Protein 1B12 (pdb70)

B-factor: mean 31.55, std 12.07, range [10.93, 86.0]

Solvent-accessible surface area: 44413 Å² total; per-residue (Å²): 193,63,77,91,34,61,58,25,132,10,103,69,5,22,5,4,9,2,0,15,81,24,2,61,0,1,0,29,62,18,40,35,9,59,114,23,106,121,150,97,139,85,74,121,78,78,26,108,8,156,46,3,26,13,0,0,0,74,33,38,120,52,77,185,84,64,56,23,6,9,0,0,0,37,53,12,2,54,0,42,2,62,22,111,48,21,54,5,70,1,26,42,64,2,37,32,49,66,102,29,168,72,64,30,88,30,86,42,44,125,73,105,76,0,57,21,4,15,10,40,47,107,171,165,50,33,108,29,89,66,20,48,89,126,9,80,125,137,91,133,78,154,52,24,36,47,1,16,42,40,110,0,30,2,21,139,50,63,5,49,0,0,14,11,73,122,40,108,20,122,36,66,112,13,70,54,9,16,30,19,116,69,11,11,1,3,0,16,109,25,50,8,0,0,0,0,0,0,1,32,41,10,59,0,0,1,72,24,3,23,0,47,85,87,23,20,12,0,84,10,32,0,6,58,38,0,106,135,83,106,52,43,76,54,14,4,24,39,144,175,81,131,22,98,122,65,15,111,68,5,24,4,3,3,18,0,3,76,3,0,34,3,29,4,54,128,66,73,118,7,135,49,1,21,4,0,12,0,62,35,36,98,59,82,178,93,81,56,30,5,0,0,0,0,34,53,18,2,70,0,38,2,20,22,78,20,19,20,4,41,1,45,35,61,52,99,170,105,75,29,90,30,86,44,45,45,72,78,79,0,43,13,6,1,30,111,44,195,199,101,76,43,27,47,91,110,14,65,106,134,86,125,65,160,96,47,36,53,0,17,12,35,111,0,32,2,24,137,32,55,9,82,0,0,16,5,76,144,37,106,17,128,49,66,130,15,69,87,26,115,84,51,140,63,10,18,1,47,1,31,118,38,50,7,0,0,0,0,0,0,1,31,39,12,56,0,0,0,74,34,4,21,0,45,60,98,22,23,34,0,66,6,37,14,5,82,55,0,111,122,135,46,103,114,49,74,31,64,27,129,86,109,69,129,50,80,168,66,20,104,66,5,23,6,3,5,16,1,9,53,0,0,22,5,21,1,56,86,32,96,149,29,144,11,155,47,5,23,4,0,9,0,99,34,42,115,54,73,192,84,93,56,28,5,2,0,6,0,31,55,12,1,56,0,37,1,15,24,48,18,22,55,6,47,1,27,47,57,8,43,46,70,79,101,10,103,104,54,38,94,22,80,41,47,78,55,89,66,0,57,16,2,0,35,120,113,147,93,51,22,47,103,83,30,60,104,131,98,116,65,165,128,34,30,41,0,17,20,38,107,3,37,12,44,135,24,50,13,94,0,0,16,4,80,143,37,106,18,127,47,67,132,14,69,64,9,16,5,19,124,69,10,18,1,4,0,14,105,22,49,12,0,0,0,0,0,0,1,28,39,12,55,0,0,0,69,26,3,21,0,46,108,92,24,28,30,0,94,3,26,15,3,89,30,0,90,17,116,75,41,70,149,230,49,99,23,52,24,84,115,48,74,31,68,28,126,205,66,84,80,38,48,90,33,84,10,93,66,7,23,4,5,3,2,0,14,83,10,0,48,0,14,0,24,55,16,43,39,9,41,175,19,108,142,179,150,158,104,109,136,86,99,31,118,0,143,40,5,25,10,0,0,0,77,32,32,111,41,75,156,70,60,59,25,6,4,0,0,0,32,52,45,2,89,0,42,2,62,25,112,47,21,55,6,72,0,90,96,107,35,86,28,84,37,44,136,80,91,86,2,64,18,0,5,17,90,121,141,64,20,51,87,124,11,77,117,135,103,104,70,159,104,25,38,43,1,17,25,38,111,0,30,3,22,136,46,49,2,64,0,0,14,6,77,121,34,104,20,129,47,66,134,14,69,97,23,118,85,47,152,65,12,22,1,74,3,35,122,25,40,2,0,0,0,0,0,0,1,31,40,11,59,0,0,1,73,25,4,19,0,46,86,100,24,23,20,0,72,9,31,0,5,82,25,0,97,128,82,110,45,37,69,48,4,4,36,23,138

Structure (mmCIF, N/CA/C/O backbone):
data_1B12
#
_entry.id   1B12
#
_cell.length_a   110.700
_cell.length_b   113.200
_cell.length_c   99.200
_cell.angle_alpha   90.00
_cell.angle_beta   90.00
_cell.angle_gamma   90.00
#
_symmetry.space_group_name_H-M   'P 21 21 2'
#
loop_
_entity.id
_entity.type
_entity.pdbx_description
1 polymer 'SIGNAL PEPTIDASE I'
2 non-polymer 'prop-2-en-1-yl (2S)-2-[(2S,3R)-3-(acetyloxy)-1-oxobutan-2-yl]-2,3-dihydro-1,3-thiazole-4-carboxylate'
3 non-polymer 'PHOSPHATE ION'
4 water water
#
loop_
_atom_site.group_PDB
_atom_site.id
_atom_site.type_symbol
_atom_site.label_atom_id
_atom_site.label_alt_id
_atom_site.label_comp_id
_atom_site.label_asym_id
_atom_site.label_entity_id
_atom_site.label_seq_id
_atom_site.pdbx_PDB_ins_code
_atom_site.Cartn_x
_atom_site.Cartn_y
_atom_site.Cartn_z
_atom_site.occupancy
_atom_site.B_iso_or_equiv
_atom_site.auth_seq_id
_atom_site.auth_comp_id
_atom_site.auth_asym_id
_atom_site.auth_atom_id
_atom_site.pdbx_PDB_model_num
ATOM 1 N N . ARG A 1 2 ? 67.894 25.196 42.449 1.00 44.80 77 ARG A N 1
ATOM 2 C CA . ARG A 1 2 ? 67.544 24.811 41.041 1.00 44.20 77 ARG A CA 1
ATOM 3 C C . ARG A 1 2 ? 68.779 24.578 40.181 1.00 43.93 77 ARG A C 1
ATOM 4 O O . ARG A 1 2 ? 69.614 25.466 40.005 1.00 44.91 77 ARG A O 1
ATOM 12 N N . SER A 1 3 ? 68.883 23.367 39.648 1.00 43.03 78 SER A N 1
ATOM 13 C CA . SER A 1 3 ? 70.007 22.997 38.805 1.00 41.80 78 SER A CA 1
ATOM 14 C C . SER A 1 3 ? 69.537 22.753 37.375 1.00 39.62 78 SER A C 1
ATOM 15 O O . SER A 1 3 ? 68.880 21.748 37.082 1.00 39.15 78 SER A O 1
ATOM 18 N N . PHE A 1 4 ? 69.876 23.680 36.488 1.00 37.33 79 PHE A N 1
ATOM 19 C CA . PHE A 1 4 ? 69.492 23.575 35.086 1.00 34.78 79 PHE A CA 1
ATOM 20 C C . PHE A 1 4 ? 70.504 22.793 34.270 1.00 31.73 79 PHE A C 1
ATOM 21 O O . PHE A 1 4 ? 71.681 22.746 34.606 1.00 30.87 79 PHE A O 1
ATOM 29 N N . ILE A 1 5 ? 70.034 22.171 33.194 1.00 29.09 80 ILE A N 1
ATOM 30 C CA . ILE A 1 5 ? 70.896 21.399 32.320 1.00 26.87 80 ILE A CA 1
ATOM 31 C C . ILE A 1 5 ? 70.979 22.110 30.959 1.00 26.72 80 ILE A C 1
ATOM 32 O O . ILE A 1 5 ? 69.954 22.492 30.384 1.00 25.24 80 ILE A O 1
ATOM 37 N N . TYR A 1 6 ? 72.204 22.282 30.467 1.00 26.61 81 TYR A N 1
ATOM 38 C CA . TYR A 1 6 ? 72.441 22.951 29.197 1.00 26.27 81 TYR A CA 1
ATOM 39 C C . TYR A 1 6 ? 72.974 21.999 28.158 1.00 25.51 81 TYR A C 1
ATOM 40 O O . TYR A 1 6 ? 73.777 21.095 28.438 1.00 26.64 81 TYR A O 1
ATOM 49 N N . GLU A 1 7 ? 72.517 22.213 26.938 1.00 23.23 82 GLU A N 1
ATOM 50 C CA . GLU A 1 7 ? 72.900 21.375 25.836 1.00 21.72 82 GLU A CA 1
ATOM 51 C C . GLU A 1 7 ? 73.178 22.231 24.616 1.00 20.97 82 GLU A C 1
ATOM 52 O O . GLU A 1 7 ? 72.384 23.095 24.277 1.00 21.80 82 GLU A O 1
ATOM 58 N N . PRO A 1 8 ? 74.338 22.048 23.990 1.00 21.28 83 PRO A N 1
ATOM 59 C CA . PRO A 1 8 ? 74.621 22.848 22.794 1.00 21.70 83 PRO A CA 1
ATOM 60 C C . PRO A 1 8 ? 73.973 22.171 21.580 1.00 21.70 83 PRO A C 1
ATOM 61 O O . PRO A 1 8 ? 73.689 20.956 21.584 1.00 19.74 83 PRO A O 1
ATOM 65 N N . PHE A 1 9 ? 73.713 22.959 20.545 1.00 21.25 84 PHE A N 1
ATOM 66 C CA . PHE A 1 9 ? 73.108 22.418 19.338 1.00 21.25 84 PHE A CA 1
ATOM 67 C C . PHE A 1 9 ? 73.674 23.086 18.107 1.00 21.56 84 PHE A C 1
ATOM 68 O O . PHE A 1 9 ? 73.807 24.316 18.071 1.00 19.61 84 PHE A O 1
ATOM 76 N N . GLN A 1 10 ? 73.990 22.281 17.096 1.00 21.47 85 GLN A N 1
ATOM 77 C CA . GLN A 1 10 ? 74.465 22.822 15.827 1.00 22.31 85 GLN A CA 1
ATOM 78 C C . GLN A 1 10 ? 73.211 23.221 15.050 1.00 22.10 85 GLN A C 1
ATOM 79 O O . GLN A 1 10 ? 72.142 22.639 15.248 1.00 21.01 85 GLN A O 1
ATOM 85 N N . ILE A 1 11 ? 73.336 24.220 14.178 1.00 21.01 86 ILE A N 1
ATOM 86 C CA . ILE A 1 11 ? 72.225 24.677 13.354 1.00 21.99 86 ILE A CA 1
ATOM 87 C C . ILE A 1 11 ? 72.593 24.324 11.898 1.00 23.08 86 ILE A C 1
ATOM 88 O O . ILE A 1 11 ? 73.303 25.079 11.237 1.00 22.94 86 ILE A O 1
ATOM 93 N N . PRO A 1 12 ? 72.105 23.187 11.382 1.00 25.53 87 PRO A N 1
ATOM 94 C CA . PRO A 1 12 ? 72.464 22.852 9.998 1.00 25.56 87 PRO A CA 1
ATOM 95 C C . PRO A 1 12 ? 71.520 23.365 8.906 1.00 25.92 87 PRO A C 1
ATOM 96 O O . PRO A 1 12 ? 71.870 23.320 7.728 1.00 25.87 87 PRO A O 1
ATOM 100 N N . SER A 1 13 ? 70.344 23.868 9.282 1.00 25.12 88 SER A N 1
ATOM 101 C CA . SER A 1 13 ? 69.398 24.331 8.279 1.00 24.33 88 SER A CA 1
ATOM 102 C C . SER A 1 13 ? 69.023 25.784 8.459 1.00 22.18 88 SER A C 1
ATOM 103 O O . SER A 1 13 ? 69.121 26.322 9.563 1.00 20.23 88 SER A O 1
ATOM 106 N N . GLY A 1 14 ? 68.565 26.418 7.384 1.00 19.11 89 GLY A N 1
ATOM 107 C CA . GLY A 1 14 ? 68.247 27.831 7.485 1.00 19.06 89 GLY A CA 1
ATOM 108 C C . GLY A 1 14 ? 66.834 28.243 7.836 1.00 18.34 89 GLY A C 1
ATOM 109 O O . GLY A 1 14 ? 66.492 29.406 7.657 1.00 18.83 89 GLY A O 1
ATOM 110 N N . SER A 1 15 ? 66.024 27.344 8.380 1.00 17.79 90 SER A N 1
ATOM 111 C CA . SER A 1 15 ? 64.631 27.714 8.657 1.00 20.32 90 SER A CA 1
ATOM 112 C C . SER A 1 15 ? 64.383 28.749 9.763 1.00 18.48 90 SER A C 1
ATOM 113 O O . SER A 1 15 ? 63.278 29.241 9.904 1.00 17.89 90 SER A O 1
ATOM 116 N N . MET A 1 16 ? 65.407 29.074 10.537 1.00 18.23 91 MET A N 1
ATOM 117 C CA . MET A 1 16 ? 65.268 30.091 11.559 1.00 18.32 91 MET A CA 1
ATOM 118 C C . MET A 1 16 ? 66.019 31.379 11.196 1.00 17.53 91 MET A C 1
ATOM 119 O O . MET A 1 16 ? 66.305 32.198 12.056 1.00 17.45 91 MET A O 1
ATOM 124 N N . MET A 1 17 ? 66.369 31.544 9.921 1.00 17.33 92 MET A N 1
ATOM 125 C CA . MET A 1 17 ? 67.059 32.758 9.500 1.00 18.14 92 MET A CA 1
ATOM 126 C C . MET A 1 17 ? 66.091 33.936 9.622 1.00 17.81 92 MET A C 1
ATOM 127 O O . MET A 1 17 ? 64.891 33.759 9.500 1.00 17.95 92 MET A O 1
ATOM 132 N N . PRO A 1 18 ? 66.605 35.157 9.867 1.00 18.05 93 PRO A N 1
ATOM 133 C CA . PRO A 1 18 ? 68.022 35.521 10.024 1.00 17.38 93 PRO A CA 1
ATOM 134 C C . PRO A 1 18 ? 68.496 35.358 11.477 1.00 17.49 93 PRO A C 1
ATOM 135 O O . PRO A 1 18 ? 69.661 35.588 11.798 1.00 17.82 93 PRO A O 1
ATOM 139 N N . THR A 1 19 ? 67.568 34.971 12.340 1.00 18.04 94 THR A N 1
ATOM 140 C CA . THR A 1 19 ? 67.846 34.822 13.771 1.00 17.09 94 THR A CA 1
ATOM 141 C C . THR A 1 19 ? 68.976 33.835 14.057 1.00 17.34 94 THR A C 1
ATOM 142 O O . THR A 1 19 ? 69.879 34.135 14.833 1.00 18.20 94 THR A O 1
ATOM 146 N N . LEU A 1 20 ? 68.903 32.660 13.434 1.00 18.44 95 LEU A N 1
ATOM 147 C CA . LEU A 1 20 ? 69.921 31.632 13.582 1.00 18.15 95 LEU A CA 1
ATOM 148 C C . LEU A 1 20 ? 70.326 31.294 12.162 1.00 18.33 95 LEU A C 1
ATOM 149 O O . LEU A 1 20 ? 69.471 31.089 11.297 1.00 18.02 95 LEU A O 1
ATOM 154 N N . LEU A 1 21 ? 71.629 31.262 11.922 1.00 19.13 96 LEU A N 1
ATOM 155 C CA . LEU A 1 21 ? 72.134 30.950 10.596 1.00 19.66 96 LEU A CA 1
ATOM 156 C C . LEU A 1 21 ? 72.758 29.582 10.602 1.00 19.76 96 LEU A C 1
ATOM 157 O O . LEU A 1 21 ? 73.183 29.077 11.643 1.00 19.14 96 LEU A O 1
ATOM 162 N N . ILE A 1 22 ? 72.806 28.985 9.424 1.00 19.02 97 ILE A N 1
ATOM 163 C CA . ILE A 1 22 ? 73.444 27.700 9.255 1.00 20.59 97 ILE A CA 1
ATOM 164 C C . ILE A 1 22 ? 74.881 27.933 9.733 1.00 19.23 97 ILE A C 1
ATOM 165 O O . ILE A 1 22 ? 75.526 28.904 9.322 1.00 20.98 97 ILE A O 1
ATOM 170 N N . GLY A 1 23 ? 75.385 27.062 10.598 1.00 19.68 98 GLY A N 1
ATOM 171 C CA . GLY A 1 23 ? 76.740 27.252 11.104 1.00 19.48 98 GLY A CA 1
ATOM 172 C C . GLY A 1 23 ? 76.753 27.825 12.528 1.00 18.90 98 GLY A C 1
ATOM 173 O O . GLY A 1 23 ? 77.777 27.793 13.208 1.00 18.95 98 GLY A O 1
ATOM 174 N N . ASP A 1 24 ? 75.634 28.388 12.983 1.00 19.94 99 ASP A N 1
ATOM 175 C CA . ASP A 1 24 ? 75.597 28.878 14.362 1.00 19.00 99 ASP A CA 1
ATOM 176 C C . ASP A 1 24 ? 75.613 27.639 15.265 1.00 19.78 99 ASP A C 1
ATOM 177 O O . ASP A 1 24 ? 75.133 26.548 14.890 1.00 19.87 99 ASP A O 1
ATOM 182 N N . PHE A 1 25 ? 76.149 27.819 16.460 1.00 20.32 100 PHE A N 1
ATOM 183 C CA . PHE A 1 25 ? 76.219 26.757 17.451 1.00 19.84 100 PHE A CA 1
ATOM 184 C C . PHE A 1 25 ? 75.587 27.418 18.681 1.00 19.41 100 PHE A C 1
ATOM 185 O O . PHE A 1 25 ? 76.152 28.357 19.243 1.00 20.27 100 PHE A O 1
ATOM 193 N N . ILE A 1 26 ? 74.408 26.954 19.079 1.00 18.29 101 ILE A N 1
ATOM 194 C CA . ILE A 1 26 ? 73.723 27.562 20.204 1.00 16.70 101 ILE A CA 1
ATOM 195 C C . ILE A 1 26 ? 73.760 26.757 21.491 1.00 16.55 101 ILE A C 1
ATOM 196 O O . ILE A 1 26 ? 74.107 25.564 21.502 1.00 17.02 101 ILE A O 1
ATOM 201 N N . LEU A 1 27 ? 73.369 27.433 22.567 1.00 17.70 102 LEU A N 1
ATOM 202 C CA . LEU A 1 27 ? 73.273 26.818 23.877 1.00 18.00 102 LEU A CA 1
ATOM 203 C C . LEU A 1 27 ? 71.784 26.779 24.168 1.00 17.93 102 LEU A C 1
ATOM 204 O O . LEU A 1 27 ? 71.048 27.725 23.887 1.00 18.07 102 LEU A O 1
ATOM 209 N N . VAL A 1 28 ? 71.330 25.653 24.701 1.00 18.96 103 VAL A N 1
ATOM 210 C CA . VAL A 1 28 ? 69.928 25.460 25.003 1.00 18.23 103 VAL A CA 1
ATOM 211 C C . VAL A 1 28 ? 69.765 25.074 26.471 1.00 18.65 103 VAL A C 1
ATOM 212 O O . VAL A 1 28 ? 70.523 24.254 26.974 1.00 20.21 103 VAL A O 1
ATOM 216 N N . GLU A 1 29 ? 68.807 25.702 27.147 1.00 19.86 104 GLU A N 1
ATOM 217 C CA . GLU A 1 29 ? 68.506 25.399 28.538 1.00 20.61 104 GLU A CA 1
ATOM 218 C C . GLU A 1 29 ? 67.342 24.406 28.546 1.00 19.19 104 GLU A C 1
ATOM 219 O O . GLU A 1 29 ? 66.242 24.768 28.177 1.00 18.74 104 GLU A O 1
ATOM 225 N N . LYS A 1 30 ? 67.590 23.161 28.957 1.00 21.71 105 LYS A N 1
ATOM 226 C CA . LYS A 1 30 ? 66.519 22.155 28.999 1.00 22.82 105 LYS A CA 1
ATOM 227 C C . LYS A 1 30 ? 65.390 22.607 29.925 1.00 22.83 105 LYS A C 1
ATOM 228 O O . LYS A 1 30 ? 65.627 23.273 30.933 1.00 24.37 105 LYS A O 1
ATOM 234 N N . PHE A 1 31 ? 64.155 22.278 29.570 1.00 23.84 106 PHE A N 1
ATOM 235 C CA . PHE A 1 31 ? 63.004 22.672 30.393 1.00 25.20 106 PHE A CA 1
ATOM 236 C C . PHE A 1 31 ? 62.957 21.929 31.727 1.00 26.84 106 PHE A C 1
ATOM 237 O O . PHE A 1 31 ? 62.544 22.497 32.743 1.00 26.63 106 PHE A O 1
ATOM 245 N N . ALA A 1 32 ? 63.389 20.673 31.719 1.00 27.52 107 ALA A N 1
ATOM 246 C CA . ALA A 1 32 ? 63.402 19.860 32.936 1.00 30.92 107 ALA A CA 1
ATOM 247 C C . ALA A 1 32 ? 64.610 20.241 33.771 1.00 32.03 107 ALA A C 1
ATOM 248 O O . ALA A 1 32 ? 65.734 20.268 33.273 1.00 31.03 107 ALA A O 1
ATOM 250 N N . TYR A 1 33 ? 64.387 20.534 35.041 1.00 34.67 108 TYR A N 1
ATOM 251 C CA . TYR A 1 33 ? 65.495 20.896 35.912 1.00 38.79 108 TYR A CA 1
ATOM 252 C C . TYR A 1 33 ? 65.309 20.266 37.283 1.00 41.82 108 TYR A C 1
ATOM 253 O O . TYR A 1 33 ? 64.233 19.764 37.597 1.00 40.89 108 TYR A O 1
ATOM 262 N N . GLY A 1 34 ? 66.369 20.293 38.086 1.00 45.05 109 GLY A N 1
ATOM 263 C CA . GLY A 1 34 ? 66.313 19.719 39.417 1.00 49.86 109 GLY A CA 1
ATOM 264 C C . GLY A 1 34 ? 66.285 20.770 40.515 1.00 52.89 109 GLY A C 1
ATOM 265 O O . GLY A 1 34 ? 66.836 21.865 40.369 1.00 53.02 109 GLY A O 1
ATOM 266 N N . ILE A 1 35 ? 65.630 20.426 41.620 1.00 56.26 110 ILE A N 1
ATOM 267 C CA . ILE A 1 35 ? 65.512 21.305 42.779 1.00 59.28 110 ILE A CA 1
ATOM 268 C C . ILE A 1 35 ? 65.770 20.446 44.025 1.00 59.77 110 ILE A C 1
ATOM 269 O O . ILE A 1 35 ? 65.332 19.301 44.087 1.00 60.15 110 ILE A O 1
ATOM 274 N N . LYS A 1 36 ? 66.498 20.991 44.995 1.00 60.74 111 LYS A N 1
ATOM 275 C CA . LYS A 1 36 ? 66.793 20.257 46.222 1.00 60.93 111 LYS A CA 1
ATOM 276 C C . LYS A 1 36 ? 65.631 20.392 47.219 1.00 63.34 111 LYS A C 1
ATOM 277 O O . LYS A 1 36 ? 65.288 21.502 47.631 1.00 62.92 111 LYS A O 1
ATOM 283 N N . ASP A 1 37 ? 65.035 19.245 47.573 1.00 66.19 112 ASP A N 1
ATOM 284 C CA . ASP A 1 37 ? 63.874 19.112 48.487 1.00 68.65 112 ASP A CA 1
ATOM 285 C C . ASP A 1 37 ? 64.237 19.762 49.828 1.00 71.88 112 ASP A C 1
ATOM 286 O O . ASP A 1 37 ? 65.416 20.037 50.098 1.00 71.88 112 ASP A O 1
ATOM 291 N N . PRO A 1 38 ? 63.281 20.019 50.740 1.00 74.34 113 PRO A N 1
ATOM 292 C CA . PRO A 1 38 ? 63.616 20.651 52.028 1.00 75.75 113 PRO A CA 1
ATOM 293 C C . PRO A 1 38 ? 64.955 20.113 52.439 1.00 74.61 113 PRO A C 1
ATOM 294 O O . PRO A 1 38 ? 65.106 18.824 52.464 1.00 75.55 113 PRO A O 1
ATOM 298 N N . ILE A 1 39 ? 65.697 21.186 52.756 1.00 73.73 114 ILE A N 1
ATOM 299 C CA . ILE A 1 39 ? 67.105 21.243 52.505 1.00 69.87 114 ILE A CA 1
ATOM 300 C C . ILE A 1 39 ? 67.973 20.574 53.187 1.00 69.80 114 ILE A C 1
ATOM 301 O O . ILE A 1 39 ? 68.376 21.001 54.369 1.00 68.55 114 ILE A O 1
ATOM 306 N N . TYR A 1 40 ? 68.354 19.728 53.228 1.00 68.51 115 TYR A N 1
ATOM 307 C CA . TYR A 1 40 ? 68.433 18.604 52.176 1.00 67.12 115 TYR A CA 1
ATOM 308 C C . TYR A 1 40 ? 68.785 17.357 51.719 1.00 68.20 115 TYR A C 1
ATOM 309 O O . TYR A 1 40 ? 69.831 16.798 52.057 1.00 68.69 115 TYR A O 1
ATOM 318 N N . GLN A 1 41 ? 68.043 16.836 51.258 1.00 68.32 116 GLN A N 1
ATOM 319 C CA . GLN A 1 41 ? 68.079 15.618 50.523 1.00 67.48 116 GLN A CA 1
ATOM 320 C C . GLN A 1 41 ? 68.058 15.311 49.024 1.00 68.02 116 GLN A C 1
ATOM 321 O O . GLN A 1 41 ? 69.099 15.108 48.391 1.00 69.12 116 GLN A O 1
ATOM 327 N N . LYS A 1 42 ? 66.834 15.329 48.497 1.00 67.40 117 LYS A N 1
ATOM 328 C CA . LYS A 1 42 ? 65.823 14.405 47.710 1.00 66.14 117 LYS A CA 1
ATOM 329 C C . LYS A 1 42 ? 65.811 15.463 46.605 1.00 66.24 117 LYS A C 1
ATOM 330 O O . LYS A 1 42 ? 65.127 16.482 46.712 1.00 65.86 117 LYS A O 1
ATOM 336 N N . THR A 1 43 ? 66.564 15.213 45.540 1.00 66.61 118 THR A N 1
ATOM 337 C CA . THR A 1 43 ? 66.594 16.120 44.401 1.00 65.03 118 THR A CA 1
ATOM 338 C C . THR A 1 43 ? 65.304 15.855 43.635 1.00 63.75 118 THR A C 1
ATOM 339 O O . THR A 1 43 ? 65.067 14.735 43.191 1.00 62.55 118 THR A O 1
ATOM 343 N N . LEU A 1 44 ? 64.461 16.875 43.507 1.00 61.74 119 LEU A N 1
ATOM 344 C CA . LEU A 1 44 ? 63.193 16.738 42.794 1.00 60.18 119 LEU A CA 1
ATOM 345 C C . LEU A 1 44 ? 63.311 17.320 41.389 1.00 60.74 119 LEU A C 1
ATOM 346 O O . LEU A 1 44 ? 64.065 18.265 41.163 1.00 60.56 119 LEU A O 1
ATOM 351 N N . ILE A 1 45 ? 62.553 16.757 40.455 1.00 61.04 120 ILE A N 1
ATOM 352 C CA . ILE A 1 45 ? 62.572 17.204 39.067 1.00 61.67 120 ILE A CA 1
ATOM 353 C C . ILE A 1 45 ? 61.318 17.980 38.670 1.00 60.46 120 ILE A C 1
ATOM 354 O O . ILE A 1 45 ? 60.203 17.461 38.730 1.00 60.83 120 ILE A O 1
ATOM 359 N N . GLU A 1 46 ? 61.520 19.229 38.263 1.00 58.28 121 GLU A N 1
ATOM 360 C CA . GLU A 1 46 ? 60.435 20.097 37.824 1.00 55.74 121 GLU A CA 1
ATOM 361 C C . GLU A 1 46 ? 60.608 20.339 36.325 1.00 52.88 121 GLU A C 1
ATOM 362 O O . GLU A 1 46 ? 61.673 20.067 35.766 1.00 51.68 121 GLU A O 1
ATOM 368 N N . THR A 1 47 ? 59.568 20.849 35.675 1.00 49.20 122 THR A N 1
ATOM 369 C CA . THR A 1 47 ? 59.649 21.126 34.250 1.00 45.55 122 THR A CA 1
ATOM 370 C C . THR A 1 47 ? 59.080 22.502 33.911 1.00 42.99 122 THR A C 1
ATOM 371 O O . THR A 1 47 ? 57.926 22.794 34.216 1.00 42.63 122 THR A O 1
ATOM 375 N N . GLY A 1 48 ? 59.902 23.344 33.291 1.00 39.06 123 GLY A N 1
ATOM 376 C CA . GLY A 1 48 ? 59.454 24.668 32.903 1.00 35.63 123 GLY A CA 1
ATOM 377 C C . GLY A 1 48 ? 58.660 24.588 31.612 1.00 33.04 123 GLY A C 1
ATOM 378 O O . GLY A 1 48 ? 58.478 23.505 31.063 1.00 30.57 123 GLY A O 1
ATOM 379 N N . HIS A 1 49 ? 58.183 25.722 31.118 1.00 31.91 124 HIS A N 1
ATOM 380 C CA . HIS A 1 49 ? 57.404 25.730 29.880 1.00 32.25 124 HIS A CA 1
ATOM 381 C C . HIS A 1 49 ? 57.777 26.918 28.994 1.00 30.51 124 HIS A C 1
ATOM 382 O O . HIS A 1 49 ? 58.225 27.944 29.486 1.00 29.06 124 HIS A O 1
ATOM 389 N N . PRO A 1 50 ? 57.597 26.780 27.677 1.00 29.11 125 PRO A N 1
ATOM 390 C CA . PRO A 1 50 ? 57.906 27.852 26.728 1.00 29.16 125 PRO A CA 1
ATOM 391 C C . PRO A 1 50 ? 57.024 29.063 26.964 1.00 28.46 125 PRO A C 1
ATOM 392 O O . PRO A 1 50 ? 55.865 28.926 27.368 1.00 29.29 125 PRO A O 1
ATOM 396 N N . LYS A 1 51 ? 57.574 30.248 26.736 1.00 27.02 126 LYS A N 1
ATOM 397 C CA . LYS A 1 51 ? 56.793 31.475 26.837 1.00 25.85 126 LYS A CA 1
ATOM 398 C C . LYS A 1 51 ? 56.561 31.821 25.376 1.00 24.08 126 LYS A C 1
ATOM 399 O O . LYS A 1 51 ? 57.326 31.390 24.523 1.00 22.97 126 LYS A O 1
ATOM 405 N N . ARG A 1 52 ? 55.524 32.586 25.074 1.00 23.49 127 ARG A N 1
ATOM 406 C CA . ARG A 1 52 ? 55.267 32.932 23.685 1.00 24.32 127 ARG A CA 1
ATOM 407 C C . ARG A 1 52 ? 56.480 33.640 23.087 1.00 22.51 127 ARG A C 1
ATOM 408 O O . ARG A 1 52 ? 57.056 34.546 23.710 1.00 21.61 127 ARG A O 1
ATOM 416 N N . GLY A 1 53 ? 56.873 33.223 21.881 1.00 21.74 128 GLY A N 1
ATOM 417 C CA . GLY A 1 53 ? 58.035 33.820 21.235 1.00 19.59 128 GLY A CA 1
ATOM 418 C C . GLY A 1 53 ? 59.352 33.113 21.540 1.00 19.07 128 GLY A C 1
ATOM 419 O O . GLY A 1 53 ? 60.370 33.376 20.910 1.00 18.43 128 GLY A O 1
ATOM 420 N N . ASP A 1 54 ? 59.377 32.212 22.516 1.00 19.03 129 ASP A N 1
ATOM 421 C CA . ASP A 1 54 ? 60.641 31.537 22.787 1.00 19.02 129 ASP A CA 1
ATOM 422 C C . ASP A 1 54 ? 61.117 30.703 21.592 1.00 16.60 129 ASP A C 1
ATOM 423 O O . ASP A 1 54 ? 60.309 30.155 20.842 1.00 17.77 129 ASP A O 1
ATOM 428 N N . ILE A 1 55 ? 62.428 30.606 21.428 1.00 15.94 130 ILE A N 1
ATOM 429 C CA . ILE A 1 55 ? 62.985 29.742 20.387 1.00 16.87 130 ILE A CA 1
ATOM 430 C C . ILE A 1 55 ? 63.163 28.431 21.151 1.00 16.72 130 ILE A C 1
ATOM 431 O O . ILE A 1 55 ? 63.845 28.371 22.184 1.00 16.65 130 ILE A O 1
ATOM 436 N N . VAL A 1 56 ? 62.551 27.390 20.615 1.00 18.26 131 VAL A N 1
ATOM 437 C CA . VAL A 1 56 ? 62.505 26.092 21.286 1.00 19.16 131 VAL A CA 1
ATOM 438 C C . VAL A 1 56 ? 63.018 24.944 20.467 1.00 18.00 131 VAL A C 1
ATOM 439 O O . VAL A 1 56 ? 62.776 24.874 19.264 1.00 19.81 131 VAL A O 1
ATOM 443 N N . VAL A 1 57 ? 63.723 24.038 21.133 1.00 19.91 132 VAL A N 1
ATOM 444 C CA . VAL A 1 57 ? 64.203 22.834 20.498 1.00 19.20 132 VAL A CA 1
ATOM 445 C C . VAL A 1 57 ? 63.208 21.762 20.934 1.00 19.50 132 VAL A C 1
ATOM 446 O O . VAL A 1 57 ? 62.850 21.678 22.116 1.00 20.18 132 VAL A O 1
ATOM 450 N N . PHE A 1 58 ? 62.756 20.948 19.987 1.00 20.01 133 PHE A N 1
ATOM 451 C CA . PHE A 1 58 ? 61.807 19.893 20.315 1.00 20.15 133 PHE A CA 1
ATOM 452 C C . PHE A 1 58 ? 62.021 18.723 19.367 1.00 19.88 133 PHE A C 1
ATOM 453 O O . PHE A 1 58 ? 62.644 18.865 18.313 1.00 18.86 133 PHE A O 1
ATOM 461 N N . LYS A 1 59 ? 61.475 17.576 19.751 1.00 21.30 134 LYS A N 1
ATOM 462 C CA . LYS A 1 59 ? 61.561 16.383 18.935 1.00 23.35 134 LYS A CA 1
ATOM 463 C C . LYS A 1 59 ? 60.446 16.474 17.897 1.00 23.71 134 LYS A C 1
ATOM 464 O O . LYS A 1 59 ? 59.277 16.607 18.244 1.00 22.41 134 LYS A O 1
ATOM 470 N N . TYR A 1 60 ? 60.825 16.412 16.627 1.00 25.22 135 TYR A N 1
ATOM 471 C CA . TYR A 1 60 ? 59.884 16.473 15.513 1.00 27.51 135 TYR A CA 1
ATOM 472 C C . TYR A 1 60 ? 58.798 15.403 15.702 1.00 29.23 135 TYR A C 1
ATOM 473 O O . TYR A 1 60 ? 59.093 14.206 15.657 1.00 27.68 135 TYR A O 1
ATOM 482 N N . PRO A 1 61 ? 57.530 15.816 15.913 1.00 30.35 136 PRO A N 1
ATOM 483 C CA . PRO A 1 61 ? 56.441 14.851 16.119 1.00 32.40 136 PRO A CA 1
ATOM 484 C C . PRO A 1 61 ? 56.362 13.676 15.148 1.00 34.87 136 PRO A C 1
ATOM 485 O O . PRO A 1 61 ? 56.201 12.537 15.575 1.00 36.28 136 PRO A O 1
ATOM 489 N N . GLU A 1 62 ? 56.478 13.944 13.853 1.00 36.97 137 GLU A N 1
ATOM 490 C CA . GLU A 1 62 ? 56.385 12.878 12.860 1.00 39.91 137 GLU A CA 1
ATOM 491 C C . GLU A 1 62 ? 57.586 11.938 12.789 1.00 39.82 137 GLU A C 1
ATOM 492 O O . GLU A 1 62 ? 57.546 10.911 12.104 1.00 40.37 137 GLU A O 1
ATOM 498 N N . ASP A 1 63 ? 58.651 12.295 13.491 1.00 37.86 138 ASP A N 1
ATOM 499 C CA . ASP A 1 63 ? 59.844 11.466 13.557 1.00 36.79 138 ASP A CA 1
ATOM 500 C C . ASP A 1 63 ? 60.686 12.009 14.696 1.00 35.67 138 ASP A C 1
ATOM 501 O O . ASP A 1 63 ? 61.644 12.737 14.480 1.00 34.06 138 ASP A O 1
ATOM 506 N N . PRO A 1 64 ? 60.324 11.640 15.930 1.00 35.37 139 PRO A N 1
ATOM 507 C CA . PRO A 1 64 ? 60.945 12.017 17.201 1.00 35.67 139 PRO A CA 1
ATOM 508 C C . PRO A 1 64 ? 62.460 11.811 17.253 1.00 35.42 139 PRO A C 1
ATOM 509 O O . PRO A 1 64 ? 63.104 12.230 18.210 1.00 35.07 139 PRO A O 1
ATOM 513 N N . LYS A 1 65 ? 63.026 11.163 16.239 1.00 35.07 140 LYS A N 1
ATOM 514 C CA . LYS A 1 65 ? 64.462 10.942 16.226 1.00 35.57 140 LYS A CA 1
ATOM 515 C C . LYS A 1 65 ? 65.241 12.191 15.814 1.00 34.16 140 LYS A C 1
ATOM 516 O O . LYS A 1 65 ? 66.444 12.264 16.040 1.00 32.72 140 LYS A O 1
ATOM 522 N N . LEU A 1 66 ? 64.541 13.169 15.232 1.00 32.04 141 LEU A N 1
ATOM 523 C CA . LEU A 1 66 ? 65.137 14.437 14.780 1.00 31.09 141 LEU A CA 1
ATOM 524 C C . LEU A 1 66 ? 64.721 15.575 15.684 1.00 29.54 141 LEU A C 1
ATOM 525 O O . LEU A 1 66 ? 63.570 15.648 16.114 1.00 27.18 141 LEU A O 1
ATOM 530 N N . ASP A 1 67 ? 65.657 16.471 15.951 1.00 28.36 142 ASP A N 1
ATOM 531 C CA . ASP A 1 67 ? 65.373 17.624 16.783 1.00 27.39 142 ASP A CA 1
ATOM 532 C C . ASP A 1 67 ? 65.225 18.833 15.881 1.00 26.55 142 ASP A C 1
ATOM 533 O O . ASP A 1 67 ? 66.074 19.093 15.031 1.00 27.46 142 ASP A O 1
ATOM 538 N N . TYR A 1 68 ? 64.114 19.539 16.037 1.00 23.91 143 TYR A N 1
ATOM 539 C CA . TYR A 1 68 ? 63.853 20.730 15.260 1.00 23.81 143 TYR A CA 1
ATOM 540 C C . TYR A 1 68 ? 63.998 21.921 16.185 1.00 21.99 143 TYR A C 1
ATOM 541 O O . TYR A 1 68 ? 63.916 21.779 17.397 1.00 19.55 143 TYR A O 1
ATOM 550 N N . ILE A 1 69 ? 64.202 23.092 15.595 1.00 22.02 144 ILE A N 1
ATOM 551 C CA . ILE A 1 69 ? 64.311 24.320 16.370 1.00 22.47 144 ILE A CA 1
ATOM 552 C C . ILE A 1 69 ? 63.423 25.364 15.702 1.00 20.87 144 ILE A C 1
ATOM 553 O O . ILE A 1 69 ? 63.637 25.702 14.533 1.00 20.61 144 ILE A O 1
ATOM 558 N N . LYS A 1 70 ? 62.415 25.850 16.433 1.00 18.14 145 LYS A N 1
ATOM 559 C CA . LYS A 1 70 ? 61.492 26.847 15.894 1.00 18.47 145 LYS A CA 1
ATOM 560 C C . LYS A 1 70 ? 61.067 27.796 16.999 1.00 17.77 145 LYS A C 1
ATOM 561 O O . LYS A 1 70 ? 61.493 27.670 18.145 1.00 18.92 145 LYS A O 1
ATOM 567 N N . ARG A 1 71 ? 60.230 28.759 16.639 1.00 17.61 146 ARG A N 1
ATOM 568 C CA . ARG A 1 71 ? 59.739 29.716 17.607 1.00 16.26 146 ARG A CA 1
ATOM 569 C C . ARG A 1 71 ? 58.328 29.282 18.027 1.00 15.22 146 ARG A C 1
ATOM 570 O O . ARG A 1 71 ? 57.507 28.903 17.187 1.00 17.84 146 ARG A O 1
ATOM 578 N N . ALA A 1 72 ? 58.074 29.306 19.324 1.00 18.44 147 ALA A N 1
ATOM 579 C CA . ALA A 1 72 ? 56.765 28.917 19.857 1.00 17.22 147 ALA A CA 1
ATOM 580 C C . ALA A 1 72 ? 55.860 30.139 19.750 1.00 18.26 147 ALA A C 1
ATOM 581 O O . ALA A 1 72 ? 55.810 30.965 20.661 1.00 21.32 147 ALA A O 1
ATOM 583 N N . VAL A 1 73 ? 55.169 30.267 18.630 1.00 17.83 148 VAL A N 1
ATOM 584 C CA . VAL A 1 73 ? 54.293 31.412 18.415 1.00 19.78 148 VAL A CA 1
ATOM 585 C C . VAL A 1 73 ? 52.895 31.190 18.972 1.00 19.78 148 VAL A C 1
ATOM 586 O O . VAL A 1 73 ? 52.188 32.150 19.265 1.00 21.31 148 VAL A O 1
ATOM 590 N N . GLY A 1 74 ? 52.503 29.929 19.134 1.00 20.73 149 GLY A N 1
ATOM 591 C CA . GLY A 1 74 ? 51.187 29.634 19.677 1.00 20.42 149 GLY A CA 1
ATOM 592 C C . GLY A 1 74 ? 51.290 28.798 20.946 1.00 20.58 149 GLY A C 1
ATOM 593 O O . GLY A 1 74 ? 51.971 27.772 20.966 1.00 22.74 149 GLY A O 1
ATOM 594 N N . LEU A 1 75 ? 50.619 29.250 22.000 1.00 20.24 150 LEU A N 1
ATOM 595 C CA . LEU A 1 75 ? 50.600 28.570 23.297 1.00 20.87 150 LEU A CA 1
ATOM 596 C C . LEU A 1 75 ? 49.243 27.884 23.473 1.00 19.57 150 LEU A C 1
ATOM 597 O O . LEU A 1 75 ? 48.290 28.220 22.788 1.00 19.43 150 LEU A O 1
ATOM 602 N N . PRO A 1 76 ? 49.163 26.901 24.385 1.00 20.90 151 PRO A N 1
ATOM 603 C CA . PRO A 1 76 ? 47.929 26.158 24.677 1.00 21.53 151 PRO A CA 1
ATOM 604 C C . PRO A 1 76 ? 46.749 27.122 24.772 1.00 21.37 151 PRO A C 1
ATOM 605 O O . PRO A 1 76 ? 46.788 28.107 25.524 1.00 22.14 151 PRO A O 1
ATOM 609 N N . GLY A 1 77 ? 45.701 26.856 24.007 1.00 22.07 152 GLY A N 1
ATOM 610 C CA . GLY A 1 77 ? 44.542 27.736 24.070 1.00 22.25 152 GLY A CA 1
ATOM 611 C C . GLY A 1 77 ? 44.471 28.830 23.015 1.00 22.36 152 GLY A C 1
ATOM 612 O O . GLY A 1 77 ? 43.391 29.373 22.771 1.00 22.94 152 GLY A O 1
ATOM 613 N N . ASP A 1 78 ? 45.600 29.162 22.387 1.00 23.26 153 ASP A N 1
ATOM 614 C CA . ASP A 1 78 ? 45.595 30.210 21.359 1.00 23.19 153 ASP A CA 1
ATOM 615 C C . ASP A 1 78 ? 44.872 29.831 20.093 1.00 23.13 153 ASP A C 1
ATOM 616 O O . ASP A 1 78 ? 44.948 28.692 19.624 1.00 23.95 153 ASP A O 1
ATOM 621 N N . LYS A 1 79 ? 44.190 30.807 19.515 1.00 22.89 154 LYS A N 1
ATOM 622 C CA . LYS A 1 79 ? 43.582 30.600 18.225 1.00 22.74 154 LYS A CA 1
ATOM 623 C C . LYS A 1 79 ? 44.633 31.303 17.352 1.00 23.17 154 LYS A C 1
ATOM 624 O O . LYS A 1 79 ? 44.899 32.510 17.506 1.00 22.44 154 LYS A O 1
ATOM 630 N N . VAL A 1 80 ? 45.266 30.532 16.479 1.00 23.15 155 VAL A N 1
ATOM 631 C CA . VAL A 1 80 ? 46.316 31.059 15.615 1.00 22.52 155 VAL A CA 1
ATOM 632 C C . VAL A 1 80 ? 45.828 31.091 14.186 1.00 21.90 155 VAL A C 1
ATOM 633 O O . VAL A 1 80 ? 45.342 30.089 13.683 1.00 21.06 155 VAL A O 1
ATOM 637 N N . THR A 1 81 ? 45.964 32.239 13.531 1.00 21.98 156 THR A N 1
ATOM 638 C CA . THR A 1 81 ? 45.557 32.343 12.145 1.00 23.59 156 THR A CA 1
ATOM 639 C C . THR A 1 81 ? 46.729 32.891 11.342 1.00 23.01 156 THR A C 1
ATOM 640 O O . THR A 1 81 ? 47.398 33.834 11.773 1.00 24.20 156 THR A O 1
ATOM 644 N N . TYR A 1 82 ? 46.991 32.280 10.198 1.00 21.38 157 TYR A N 1
ATOM 645 C CA . TYR A 1 82 ? 48.068 32.741 9.341 1.00 22.04 157 TYR A CA 1
ATOM 646 C C . TYR A 1 82 ? 47.464 33.158 8.012 1.00 21.73 157 TYR A C 1
ATOM 647 O O . TYR A 1 82 ? 46.748 32.396 7.382 1.00 21.43 157 TYR A O 1
ATOM 656 N N . ASP A 1 83 ? 47.731 34.399 7.631 1.00 22.74 158 ASP A N 1
ATOM 657 C CA . ASP A 1 83 ? 47.258 34.968 6.365 1.00 23.84 158 ASP A CA 1
ATOM 658 C C . ASP A 1 83 ? 48.428 34.696 5.423 1.00 24.23 158 ASP A C 1
ATOM 659 O O . ASP A 1 83 ? 49.469 35.337 5.534 1.00 23.56 158 ASP A O 1
ATOM 664 N N . PRO A 1 84 ? 48.272 33.736 4.493 1.00 25.62 159 PRO A N 1
ATOM 665 C CA . PRO A 1 84 ? 49.339 33.385 3.551 1.00 25.36 159 PRO A CA 1
ATOM 666 C C . PRO A 1 84 ? 49.693 34.478 2.557 1.00 25.88 159 PRO A C 1
ATOM 667 O O . PRO A 1 84 ? 50.777 34.446 1.963 1.00 25.33 159 PRO A O 1
ATOM 671 N N . VAL A 1 85 ? 48.785 35.433 2.368 1.00 25.72 160 VAL A N 1
ATOM 672 C CA . VAL A 1 85 ? 49.031 36.511 1.418 1.00 26.01 160 VAL A CA 1
ATOM 673 C C . VAL A 1 85 ? 49.888 37.591 2.050 1.00 26.05 160 VAL A C 1
ATOM 674 O O . VAL A 1 85 ? 50.936 37.932 1.524 1.00 26.92 160 VAL A O 1
ATOM 678 N N . SER A 1 86 ? 49.453 38.122 3.188 1.00 25.70 161 SER A N 1
ATOM 679 C CA . SER A 1 86 ? 50.223 39.148 3.885 1.00 23.05 161 SER A CA 1
ATOM 680 C C . SER A 1 86 ? 51.373 38.501 4.670 1.00 21.67 161 SER A C 1
ATOM 681 O O . SER A 1 86 ? 52.297 39.185 5.095 1.00 20.12 161 SER A O 1
ATOM 684 N N . LYS A 1 87 ? 51.305 37.186 4.858 1.00 20.48 162 LYS A N 1
ATOM 685 C CA . LYS A 1 87 ? 52.319 36.446 5.618 1.00 20.78 162 LYS A CA 1
ATOM 686 C C . LYS A 1 87 ? 52.426 37.007 7.022 1.00 19.76 162 LYS A C 1
ATOM 687 O O . LYS A 1 87 ? 53.523 37.256 7.524 1.00 20.23 162 LYS A O 1
ATOM 693 N N . GLU A 1 88 ? 51.262 37.198 7.647 1.00 21.16 163 GLU A N 1
ATOM 694 C CA . GLU A 1 88 ? 51.167 37.727 9.012 1.00 20.51 163 GLU A CA 1
ATOM 695 C C . GLU A 1 88 ? 50.312 36.834 9.890 1.00 20.77 163 GLU A C 1
ATOM 696 O O . GLU A 1 88 ? 49.353 36.235 9.422 1.00 21.10 163 GLU A O 1
ATOM 702 N N . LEU A 1 89 ? 50.674 36.768 11.167 1.00 21.66 164 LEU A N 1
ATOM 703 C CA . LEU A 1 89 ? 49.960 35.979 12.159 1.00 21.71 164 LEU A CA 1
ATOM 704 C C . LEU A 1 89 ? 48.952 36.837 12.942 1.00 22.77 164 LEU A C 1
ATOM 705 O O . LEU A 1 89 ? 49.163 38.041 13.144 1.00 20.79 164 LEU A O 1
ATOM 710 N N . THR A 1 90 ? 47.856 36.208 13.346 1.00 22.85 165 THR A N 1
ATOM 711 C CA . THR A 1 90 ? 46.863 36.845 14.200 1.00 26.43 165 THR A CA 1
ATOM 712 C C . THR A 1 90 ? 46.738 35.807 15.298 1.00 26.45 165 THR A C 1
ATOM 713 O O . THR A 1 90 ? 46.599 34.614 15.012 1.00 26.74 165 THR A O 1
ATOM 717 N N . ILE A 1 91 ? 46.845 36.242 16.551 1.00 26.39 166 ILE A N 1
ATOM 718 C CA . ILE A 1 91 ? 46.767 35.312 17.665 1.00 26.47 166 ILE A CA 1
ATOM 719 C C . ILE A 1 91 ? 45.764 35.782 18.705 1.00 27.55 166 ILE A C 1
ATOM 720 O O . ILE A 1 91 ? 45.821 36.933 19.155 1.00 25.21 166 ILE A O 1
ATOM 725 N N . GLN A 1 92 ? 44.866 34.875 19.089 1.00 27.20 167 GLN A N 1
ATOM 726 C CA . GLN A 1 92 ? 43.844 35.182 20.082 1.00 28.30 167 GLN A CA 1
ATOM 727 C C . GLN A 1 92 ? 43.930 34.216 21.253 1.00 27.22 167 GLN A C 1
ATOM 728 O O . GLN A 1 92 ? 43.435 33.092 21.189 1.00 26.99 167 GLN A O 1
ATOM 734 N N . PRO A 1 93 ? 44.573 34.651 22.339 1.00 27.73 168 PRO A N 1
ATOM 735 C CA . PRO A 1 93 ? 44.751 33.853 23.551 1.00 28.48 168 PRO A CA 1
ATOM 736 C C . PRO A 1 93 ? 43.426 33.353 24.136 1.00 29.29 168 PRO A C 1
ATOM 737 O O . PRO A 1 93 ? 42.386 34.010 24.020 1.00 26.83 168 PRO A O 1
ATOM 741 N N . GLY A 1 94 ? 43.472 32.165 24.731 1.00 30.34 169 GLY A N 1
ATOM 742 C CA . GLY A 1 94 ? 42.281 31.592 25.343 1.00 33.52 169 GLY A CA 1
ATOM 743 C C . GLY A 1 94 ? 41.016 31.505 24.506 1.00 35.45 169 GLY A C 1
ATOM 744 O O . GLY A 1 94 ? 39.922 31.550 25.055 1.00 36.45 169 GLY A O 1
ATOM 745 N N . CYS A 1 95 ? 41.135 31.395 23.189 1.00 36.37 170 CYS A N 1
ATOM 746 C CA . CYS A 1 95 ? 39.947 31.274 22.349 1.00 38.27 170 CYS A CA 1
ATOM 747 C C . CYS A 1 95 ? 39.887 29.835 21.842 1.00 38.40 170 CYS A C 1
ATOM 748 O O . CYS A 1 95 ? 39.960 29.597 20.640 1.00 38.38 170 CYS A O 1
ATOM 751 N N . SER A 1 96 ? 39.724 28.892 22.762 1.00 38.40 171 SER A N 1
ATOM 752 C CA . SER A 1 96 ? 39.723 27.475 22.432 1.00 39.79 171 SER A CA 1
ATOM 753 C C . SER A 1 96 ? 38.403 26.711 22.465 1.00 40.46 171 SER A C 1
ATOM 754 O O . SER A 1 96 ? 38.417 25.482 22.463 1.00 38.81 171 SER A O 1
ATOM 757 N N . SER A 1 97 ? 37.278 27.414 22.489 1.00 42.33 172 SER A N 1
ATOM 758 C CA . SER A 1 97 ? 35.990 26.734 22.540 1.00 45.25 172 SER A CA 1
ATOM 759 C C . SER A 1 97 ? 35.054 27.063 21.385 1.00 46.77 172 SER A C 1
ATOM 760 O O . SER A 1 97 ? 33.841 26.938 21.523 1.00 47.55 172 SER A O 1
ATOM 763 N N . GLY A 1 98 ? 35.608 27.478 20.251 1.00 48.45 173 GLY A N 1
ATOM 764 C CA . GLY A 1 98 ? 34.777 27.806 19.106 1.00 49.97 173 GLY A CA 1
ATOM 765 C C . GLY A 1 98 ? 33.917 29.038 19.335 1.00 51.87 173 GLY A C 1
ATOM 766 O O . GLY A 1 98 ? 32.997 29.319 18.565 1.00 51.82 173 GLY A O 1
ATOM 767 N N . GLN A 1 99 ? 34.210 29.774 20.404 1.00 52.65 174 GLN A N 1
ATOM 768 C CA . GLN A 1 99 ? 33.464 30.986 20.719 1.00 53.87 174 GLN A CA 1
ATOM 769 C C . GLN A 1 99 ? 33.964 32.096 19.802 1.00 53.52 174 GLN A C 1
ATOM 770 O O . GLN A 1 99 ? 35.116 32.079 19.368 1.00 53.07 174 GLN A O 1
ATOM 776 N N . ALA A 1 100 ? 33.099 33.051 19.493 1.00 53.35 175 ALA A N 1
ATOM 777 C CA . ALA A 1 100 ? 33.504 34.157 18.643 1.00 53.47 175 ALA A CA 1
ATOM 778 C C . ALA A 1 100 ? 34.263 35.130 19.534 1.00 53.40 175 ALA A C 1
ATOM 779 O O . ALA A 1 100 ? 33.674 36.022 20.143 1.00 54.38 175 ALA A O 1
ATOM 781 N N . CYS A 1 101 ? 35.576 34.943 19.615 1.00 52.53 176 CYS A N 1
ATOM 782 C CA . CYS A 1 101 ? 36.420 35.798 20.441 1.00 51.42 176 CYS A CA 1
ATOM 783 C C . CYS A 1 101 ? 36.719 37.151 19.812 1.00 51.15 176 CYS A C 1
ATOM 784 O O . CYS A 1 101 ? 36.790 37.286 18.584 1.00 50.93 176 CYS A O 1
ATOM 787 N N . GLU A 1 102 ? 36.902 38.154 20.663 1.00 50.21 177 GLU A N 1
ATOM 788 C CA . GLU A 1 102 ? 37.199 39.499 20.187 1.00 50.23 177 GLU A CA 1
ATOM 789 C C . GLU A 1 102 ? 38.554 39.978 20.699 1.00 50.30 177 GLU A C 1
ATOM 790 O O . GLU A 1 102 ? 39.124 40.942 20.179 1.00 50.30 177 GLU A O 1
ATOM 796 N N . ASN A 1 103 ? 39.064 39.302 21.725 1.00 49.57 178 ASN A N 1
ATOM 797 C CA . ASN A 1 103 ? 40.363 39.643 22.294 1.00 49.21 178 ASN A CA 1
ATOM 798 C C . ASN A 1 103 ? 41.412 39.335 21.234 1.00 47.98 178 ASN A C 1
ATOM 799 O O . ASN A 1 103 ? 41.148 38.589 20.290 1.00 49.01 178 ASN A O 1
ATOM 804 N N . ALA A 1 104 ? 42.602 39.895 21.388 1.00 44.70 179 ALA A N 1
ATOM 805 C CA . ALA A 1 104 ? 43.650 39.646 20.416 1.00 42.32 179 ALA A CA 1
ATOM 806 C C . ALA A 1 104 ? 45.002 40.109 20.922 1.00 40.06 179 ALA A C 1
ATOM 807 O O . ALA A 1 104 ? 45.154 41.244 21.371 1.00 38.69 179 ALA A O 1
ATOM 809 N N . LEU A 1 105 ? 45.975 39.206 20.860 1.00 36.98 180 LEU A N 1
ATOM 810 C CA . LEU A 1 105 ? 47.327 39.511 21.283 1.00 35.15 180 LEU A CA 1
ATOM 811 C C . LEU A 1 105 ? 47.831 40.590 20.353 1.00 33.87 180 LEU A C 1
ATOM 812 O O . LEU A 1 105 ? 47.538 40.577 19.170 1.00 32.92 180 LEU A O 1
ATOM 817 N N . PRO A 1 106 ? 48.577 41.557 20.882 1.00 34.37 181 PRO A N 1
ATOM 818 C CA . PRO A 1 106 ? 49.089 42.607 20.004 1.00 34.77 181 PRO A CA 1
ATOM 819 C C . PRO A 1 106 ? 50.147 41.961 19.102 1.00 33.74 181 PRO A C 1
ATOM 820 O O . PRO A 1 106 ? 51.139 41.436 19.595 1.00 33.81 181 PRO A O 1
ATOM 824 N N . VAL A 1 107 ? 49.910 41.949 17.798 1.00 33.38 182 VAL A N 1
ATOM 825 C CA . VAL A 1 107 ? 50.883 41.398 16.858 1.00 33.81 182 VAL A CA 1
ATOM 826 C C . VAL A 1 107 ? 51.052 42.450 15.783 1.00 33.61 182 VAL A C 1
ATOM 827 O O . VAL A 1 107 ? 50.134 42.685 15.003 1.00 35.81 182 VAL A O 1
ATOM 831 N N . THR A 1 108 ? 52.222 43.075 15.738 1.00 30.90 183 THR A N 1
ATOM 832 C CA . THR A 1 108 ? 52.470 44.133 14.765 1.00 30.44 183 THR A CA 1
ATOM 833 C C . THR A 1 108 ? 53.713 43.867 13.935 1.00 29.45 183 THR A C 1
ATOM 834 O O . THR A 1 108 ? 54.640 43.206 14.404 1.00 27.76 183 THR A O 1
ATOM 838 N N . TYR A 1 109 ? 53.724 44.388 12.706 1.00 28.88 184 TYR A N 1
ATOM 839 C CA . TYR A 1 109 ? 54.853 44.196 11.803 1.00 28.56 184 TYR A CA 1
ATOM 840 C C . TYR A 1 109 ? 55.475 45.502 11.324 1.00 29.78 184 TYR A C 1
ATOM 841 O O . TYR A 1 109 ? 54.768 46.479 11.077 1.00 29.28 184 TYR A O 1
ATOM 850 N N . SER A 1 110 ? 56.796 45.518 11.192 1.00 29.81 185 SER A N 1
ATOM 851 C CA . SER A 1 110 ? 57.470 46.719 10.704 1.00 30.59 185 SER A CA 1
ATOM 852 C C . SER A 1 110 ? 57.442 46.644 9.178 1.00 31.49 185 SER A C 1
ATOM 853 O O . SER A 1 110 ? 56.998 45.646 8.605 1.00 30.48 185 SER A O 1
ATOM 856 N N . ASN A 1 111 ? 57.918 47.695 8.518 1.00 33.61 186 ASN A N 1
ATOM 857 C CA . ASN A 1 111 ? 57.932 47.713 7.061 1.00 35.73 186 ASN A CA 1
ATOM 858 C C . ASN A 1 111 ? 58.914 46.705 6.471 1.00 35.55 186 ASN A C 1
ATOM 859 O O . ASN A 1 111 ? 59.999 46.487 7.008 1.00 34.86 186 ASN A O 1
ATOM 864 N N . VAL A 1 112 ? 58.510 46.086 5.368 1.00 35.72 187 VAL A N 1
ATOM 865 C CA . VAL A 1 112 ? 59.347 45.120 4.680 1.00 36.91 187 VAL A CA 1
ATOM 866 C C . VAL A 1 112 ? 60.538 45.851 4.057 1.00 36.86 187 VAL A C 1
ATOM 867 O O . VAL A 1 112 ? 60.383 46.925 3.468 1.00 34.73 187 VAL A O 1
ATOM 871 N N . GLU A 1 113 ? 61.721 45.266 4.207 1.00 35.95 188 GLU A N 1
ATOM 872 C CA . GLU A 1 113 ? 62.945 45.830 3.652 1.00 35.99 188 GLU A CA 1
ATOM 873 C C . GLU A 1 113 ? 63.790 44.698 3.095 1.00 33.39 188 GLU A C 1
ATOM 874 O O . GLU A 1 113 ? 63.677 43.554 3.535 1.00 32.45 188 GLU A O 1
ATOM 880 N N . PRO A 1 114 ? 64.640 44.993 2.103 1.00 31.96 189 PRO A N 1
ATOM 881 C CA . PRO A 1 114 ? 65.472 43.924 1.546 1.00 29.34 189 PRO A CA 1
ATOM 882 C C . PRO A 1 114 ? 66.376 43.386 2.646 1.00 28.22 189 PRO A C 1
ATOM 883 O O . PRO A 1 114 ? 66.898 44.148 3.443 1.00 26.06 189 PRO A O 1
ATOM 887 N N . SER A 1 115 ? 66.566 42.078 2.701 1.00 26.41 190 SER A N 1
ATOM 888 C CA . SER A 1 115 ? 67.448 41.526 3.724 1.00 26.47 190 SER A CA 1
ATOM 889 C C . SER A 1 115 ? 68.848 41.372 3.132 1.00 27.39 190 SER A C 1
ATOM 890 O O . SER A 1 115 ? 69.071 41.638 1.944 1.00 25.72 190 SER A O 1
ATOM 893 N N . ASP A 1 116 ? 69.784 40.908 3.956 1.00 27.93 191 ASP A N 1
ATOM 894 C CA . ASP A 1 116 ? 71.163 40.702 3.518 1.00 27.88 191 ASP A CA 1
ATOM 895 C C . ASP A 1 116 ? 71.330 39.413 2.743 1.00 26.32 191 ASP A C 1
ATOM 896 O O . ASP A 1 116 ? 72.384 39.166 2.165 1.00 27.29 191 ASP A O 1
ATOM 901 N N . PHE A 1 117 ? 70.278 38.603 2.712 1.00 24.65 192 PHE A N 1
ATOM 902 C CA . PHE A 1 117 ? 70.343 37.317 2.063 1.00 22.04 192 PHE A CA 1
ATOM 903 C C . PHE A 1 117 ? 69.658 37.126 0.724 1.00 23.11 192 PHE A C 1
ATOM 904 O O . PHE A 1 117 ? 68.580 37.660 0.473 1.00 22.96 192 PHE A O 1
ATOM 912 N N . VAL A 1 118 ? 70.286 36.300 -0.105 1.00 23.09 193 VAL A N 1
ATOM 913 C CA . VAL A 1 118 ? 69.736 35.939 -1.394 1.00 22.95 193 VAL A CA 1
ATOM 914 C C . VAL A 1 118 ? 69.615 34.429 -1.370 1.00 22.00 193 VAL A C 1
ATOM 915 O O . VAL A 1 118 ? 70.542 33.720 -0.972 1.00 22.86 193 VAL A O 1
ATOM 919 N N . GLN A 1 119 ? 68.454 33.921 -1.753 1.00 22.74 194 GLN A N 1
ATOM 920 C CA . GLN A 1 119 ? 68.271 32.483 -1.772 1.00 22.96 194 GLN A CA 1
ATOM 921 C C . GLN A 1 119 ? 68.405 32.055 -3.214 1.00 25.04 194 GLN A C 1
ATOM 922 O O . GLN A 1 119 ? 67.699 32.565 -4.093 1.00 23.04 194 GLN A O 1
ATOM 928 N N . THR A 1 120 ? 69.303 31.113 -3.458 1.00 26.77 195 THR A N 1
ATOM 929 C CA . THR A 1 120 ? 69.529 30.661 -4.821 1.00 29.95 195 THR A CA 1
ATOM 930 C C . THR A 1 120 ? 68.863 29.339 -5.098 1.00 31.44 195 THR A C 1
ATOM 931 O O . THR A 1 120 ? 68.502 28.596 -4.189 1.00 31.79 195 THR A O 1
ATOM 935 N N . PHE A 1 121 ? 68.667 29.064 -6.373 1.00 32.69 196 PHE A N 1
ATOM 936 C CA . PHE A 1 121 ? 68.065 27.823 -6.765 1.00 36.87 196 PHE A CA 1
ATOM 937 C C . PHE A 1 121 ? 68.836 27.211 -7.924 1.00 38.87 196 PHE A C 1
ATOM 938 O O . PHE A 1 121 ? 69.349 27.918 -8.799 1.00 37.89 196 PHE A O 1
ATOM 946 N N . SER A 1 122 ? 68.940 25.891 -7.888 1.00 41.09 197 SER A N 1
ATOM 947 C CA . SER A 1 122 ? 69.617 25.130 -8.920 1.00 44.17 197 SER A CA 1
ATOM 948 C C . SER A 1 122 ? 68.604 25.116 -10.058 1.00 45.70 197 SER A C 1
ATOM 949 O O . SER A 1 122 ? 67.393 25.088 -9.812 1.00 46.06 197 SER A O 1
ATOM 952 N N . ARG A 1 123 ? 69.082 25.152 -11.296 1.00 47.44 198 ARG A N 1
ATOM 953 C CA . ARG A 1 123 ? 68.178 25.189 -12.440 1.00 48.54 198 ARG A CA 1
ATOM 954 C C . ARG A 1 123 ? 67.970 23.833 -13.054 1.00 50.21 198 ARG A C 1
ATOM 955 O O . ARG A 1 123 ? 67.992 23.664 -14.275 1.00 49.68 198 ARG A O 1
ATOM 963 N N . ARG A 1 124 ? 67.761 22.865 -12.174 1.00 51.32 199 ARG A N 1
ATOM 964 C CA . ARG A 1 124 ? 67.529 21.497 -12.574 1.00 52.44 199 ARG A CA 1
ATOM 965 C C . ARG A 1 124 ? 66.589 21.410 -13.779 1.00 53.77 199 ARG A C 1
ATOM 966 O O . ARG A 1 124 ? 65.376 21.582 -13.653 1.00 52.90 199 ARG A O 1
ATOM 974 N N . ASN A 1 125 ? 67.183 21.157 -14.941 1.00 55.56 200 ASN A N 1
ATOM 975 C CA . ASN A 1 125 ? 66.475 21.003 -16.206 1.00 56.66 200 ASN A CA 1
ATOM 976 C C . ASN A 1 125 ? 65.271 21.932 -16.438 1.00 57.57 200 ASN A C 1
ATOM 977 O O . ASN A 1 125 ? 64.230 21.507 -16.953 1.00 56.47 200 ASN A O 1
ATOM 982 N N . GLY A 1 126 ? 65.424 23.202 -16.084 1.00 57.64 201 GLY A N 1
ATOM 983 C CA . GLY A 1 126 ? 64.347 24.148 -16.283 1.00 58.95 201 GLY A CA 1
ATOM 984 C C . GLY A 1 126 ? 63.697 24.579 -14.987 1.00 59.61 201 GLY A C 1
ATOM 985 O O . GLY A 1 126 ? 63.373 25.753 -14.808 1.00 59.99 201 GLY A O 1
ATOM 986 N N . GLY A 1 127 ? 63.506 23.626 -14.078 1.00 59.30 202 GLY A N 1
ATOM 987 C CA . GLY A 1 127 ? 62.890 23.935 -12.803 1.00 58.25 202 GLY A CA 1
ATOM 988 C C . GLY A 1 127 ? 63.848 24.573 -11.818 1.00 57.26 202 GLY A C 1
ATOM 989 O O . GLY A 1 127 ? 64.934 25.034 -12.179 1.00 57.11 202 GLY A O 1
ATOM 990 N N . GLU A 1 128 ? 63.446 24.580 -10.553 1.00 56.15 203 GLU A N 1
ATOM 991 C CA . GLU A 1 128 ? 64.257 25.173 -9.508 1.00 54.22 203 GLU A CA 1
ATOM 992 C C . GLU A 1 128 ? 64.281 24.315 -8.242 1.00 54.17 203 GLU A C 1
ATOM 993 O O . GLU A 1 128 ? 63.355 23.549 -7.975 1.00 54.01 203 GLU A O 1
ATOM 999 N N . ALA A 1 129 ? 65.368 24.435 -7.488 1.00 53.23 204 ALA A N 1
ATOM 1000 C CA . ALA A 1 129 ? 65.563 23.716 -6.232 1.00 52.53 204 ALA A CA 1
ATOM 1001 C C . ALA A 1 129 ? 66.512 24.591 -5.416 1.00 51.77 204 ALA A C 1
ATOM 1002 O O . ALA A 1 129 ? 67.585 24.960 -5.897 1.00 51.95 204 ALA A O 1
ATOM 1004 N N . THR A 1 130 ? 66.116 24.946 -4.198 1.00 49.98 205 THR A N 1
ATOM 1005 C CA . THR A 1 130 ? 66.960 25.795 -3.369 1.00 49.06 205 THR A CA 1
ATOM 1006 C C . THR A 1 130 ? 68.372 25.215 -3.325 1.00 47.59 205 THR A C 1
ATOM 1007 O O . THR A 1 130 ? 68.559 24.018 -3.123 1.00 47.78 205 THR A O 1
ATOM 1011 N N . SER A 1 131 ? 69.364 26.064 -3.548 1.00 45.68 206 SER A N 1
ATOM 1012 C CA . SER A 1 131 ? 70.746 25.617 -3.541 1.00 43.89 206 SER A CA 1
ATOM 1013 C C . SER A 1 131 ? 71.479 26.252 -2.380 1.00 42.37 206 SER A C 1
ATOM 1014 O O . SER A 1 131 ? 72.653 25.971 -2.142 1.00 43.31 206 SER A O 1
ATOM 1017 N N . GLY A 1 132 ? 70.786 27.121 -1.656 1.00 39.22 207 GLY A N 1
ATOM 1018 C CA . GLY A 1 132 ? 71.423 27.744 -0.520 1.00 34.98 207 GLY A CA 1
ATOM 1019 C C . GLY A 1 132 ? 71.051 29.185 -0.297 1.00 31.97 207 GLY A C 1
ATOM 1020 O O . GLY A 1 132 ? 70.283 29.781 -1.049 1.00 29.53 207 GLY A O 1
ATOM 1021 N N . PHE A 1 133 ? 71.623 29.737 0.762 1.00 28.79 208 PHE A N 1
ATOM 1022 C CA . PHE A 1 133 ? 71.402 31.113 1.138 1.00 28.04 208 PHE A CA 1
ATOM 1023 C C . PHE A 1 133 ? 72.757 31.789 1.139 1.00 28.90 208 PHE A C 1
ATOM 1024 O O . PHE A 1 133 ? 73.746 31.205 1.585 1.00 29.38 208 PHE A O 1
ATOM 1032 N N . PHE A 1 134 ? 72.800 33.019 0.641 1.00 29.31 209 PHE A N 1
ATOM 1033 C CA . PHE A 1 134 ? 74.044 33.764 0.575 1.00 30.39 209 PHE A CA 1
ATOM 1034 C C . PHE A 1 134 ? 73.853 35.165 1.069 1.00 30.05 209 PHE A C 1
ATOM 1035 O O . PHE A 1 134 ? 72.811 35.776 0.855 1.00 28.67 209 PHE A O 1
ATOM 1043 N N . GLU A 1 135 ? 74.858 35.658 1.771 1.00 29.74 210 GLU A N 1
ATOM 1044 C CA . GLU A 1 135 ? 74.810 37.012 2.243 1.00 31.37 210 GLU A CA 1
ATOM 1045 C C . GLU A 1 135 ? 75.356 37.793 1.057 1.00 30.34 210 GLU A C 1
ATOM 1046 O O . GLU A 1 135 ? 76.479 37.552 0.621 1.00 29.49 210 GLU A O 1
ATOM 1052 N N . VAL A 1 136 ? 74.552 38.699 0.511 1.00 29.03 211 VAL A N 1
ATOM 1053 C CA . VAL A 1 136 ? 74.985 39.465 -0.650 1.00 28.01 211 VAL A CA 1
ATOM 1054 C C . VAL A 1 136 ? 74.797 40.948 -0.420 1.00 27.22 211 VAL A C 1
ATOM 1055 O O . VAL A 1 136 ? 73.750 41.378 0.067 1.00 28.14 211 VAL A O 1
ATOM 1059 N N . PRO A 1 137 ? 75.816 41.757 -0.748 1.00 28.46 212 PRO A N 1
ATOM 1060 C CA . PRO A 1 137 ? 75.658 43.196 -0.549 1.00 28.48 212 PRO A CA 1
ATOM 1061 C C . PRO A 1 137 ? 74.341 43.637 -1.207 1.00 29.54 212 PRO A C 1
ATOM 1062 O O . PRO A 1 137 ? 73.958 43.155 -2.282 1.00 27.95 212 PRO A O 1
ATOM 1066 N N . LYS A 1 138 ? 73.644 44.547 -0.545 1.00 30.11 213 LYS A N 1
ATOM 1067 C CA . LYS A 1 138 ? 72.353 44.963 -1.039 1.00 31.36 213 LYS A CA 1
ATOM 1068 C C . LYS A 1 138 ? 72.338 45.610 -2.405 1.00 31.45 213 LYS A C 1
ATOM 1069 O O . LYS A 1 138 ? 71.301 45.614 -3.069 1.00 30.97 213 LYS A O 1
ATOM 1075 N N . ASN A 1 139 ? 73.486 46.111 -2.858 1.00 31.41 214 ASN A N 1
ATOM 1076 C CA . ASN A 1 139 ? 73.554 46.735 -4.177 1.00 31.33 214 ASN A CA 1
ATOM 1077 C C . ASN A 1 139 ? 74.017 45.737 -5.254 1.00 30.82 214 ASN A C 1
ATOM 1078 O O . ASN A 1 139 ? 74.311 46.127 -6.381 1.00 30.30 214 ASN A O 1
ATOM 1083 N N . GLU A 1 140 ? 74.068 44.453 -4.909 1.00 29.42 215 GLU A N 1
ATOM 1084 C CA . GLU A 1 140 ? 74.490 43.445 -5.870 1.00 29.00 215 GLU A CA 1
ATOM 1085 C C . GLU A 1 140 ? 73.420 42.376 -6.051 1.00 29.93 215 GLU A C 1
ATOM 1086 O O . GLU A 1 140 ? 72.496 42.242 -5.229 1.00 29.49 215 GLU A O 1
ATOM 1092 N N . THR A 1 141 ? 73.558 41.598 -7.116 1.00 27.91 216 THR A N 1
ATOM 1093 C CA . THR A 1 141 ? 72.599 40.545 -7.394 1.00 28.18 216 THR A CA 1
ATOM 1094 C C . THR A 1 141 ? 73.337 39.266 -7.690 1.00 28.08 216 THR A C 1
ATOM 1095 O O . THR A 1 141 ? 74.538 39.267 -7.998 1.00 27.75 216 THR A O 1
ATOM 1099 N N . LYS A 1 142 ? 72.611 38.167 -7.591 1.00 28.19 217 LYS A N 1
ATOM 1100 C CA . LYS A 1 142 ? 73.174 36.871 -7.885 1.00 30.11 217 LYS A CA 1
ATOM 1101 C C . LYS A 1 142 ? 72.194 36.221 -8.855 1.00 30.51 217 LYS A C 1
ATOM 1102 O O . LYS A 1 142 ? 70.985 36.303 -8.657 1.00 29.92 217 LYS A O 1
ATOM 1108 N N . GLU A 1 143 ? 72.711 35.597 -9.915 1.00 30.52 218 GLU A N 1
ATOM 1109 C CA . GLU A 1 143 ? 71.851 34.961 -10.906 1.00 31.14 218 GLU A CA 1
ATOM 1110 C C . GLU A 1 143 ? 71.163 33.740 -10.275 1.00 28.70 218 GLU A C 1
ATOM 1111 O O . GLU A 1 143 ? 71.741 33.068 -9.430 1.00 28.24 218 GLU A O 1
ATOM 1117 N N . ASN A 1 144 ? 69.930 33.464 -10.688 1.00 26.15 219 ASN A N 1
ATOM 1118 C CA . ASN A 1 144 ? 69.145 32.365 -10.120 1.00 25.89 219 ASN A CA 1
ATOM 1119 C C . ASN A 1 144 ? 69.033 32.504 -8.607 1.00 25.80 219 ASN A C 1
ATOM 1120 O O . ASN A 1 144 ? 69.180 31.544 -7.851 1.00 26.48 219 ASN A O 1
ATOM 1125 N N . GLY A 1 145 ? 68.809 33.731 -8.169 1.00 25.53 220 GLY A N 1
ATOM 1126 C CA . GLY A 1 145 ? 68.664 33.967 -6.754 1.00 25.52 220 GLY A CA 1
ATOM 1127 C C . GLY A 1 145 ? 67.601 35.017 -6.542 1.00 24.72 220 GLY A C 1
ATOM 1128 O O . GLY A 1 145 ? 67.384 35.872 -7.403 1.00 25.37 220 GLY A O 1
ATOM 1129 N N . ILE A 1 146 ? 66.913 34.941 -5.409 1.00 23.82 221 ILE A N 1
ATOM 1130 C CA . ILE A 1 146 ? 65.908 35.930 -5.084 1.00 23.17 221 ILE A CA 1
ATOM 1131 C C . ILE A 1 146 ? 66.320 36.557 -3.758 1.00 22.89 221 ILE A C 1
ATOM 1132 O O . ILE A 1 146 ? 66.667 35.855 -2.817 1.00 22.47 221 ILE A O 1
ATOM 1137 N N . ARG A 1 147 ? 66.344 37.880 -3.730 1.00 23.53 222 ARG A N 1
ATOM 1138 C CA . ARG A 1 147 ? 66.664 38.647 -2.541 1.00 22.55 222 ARG A CA 1
ATOM 1139 C C . ARG A 1 147 ? 65.493 38.455 -1.562 1.00 23.61 222 ARG A C 1
ATOM 1140 O O . ARG A 1 147 ? 64.334 38.694 -1.912 1.00 20.71 222 ARG A O 1
ATOM 1148 N N . LEU A 1 148 ? 65.789 38.028 -0.339 1.00 23.66 223 LEU A N 1
ATOM 1149 C CA . LEU A 1 148 ? 64.726 37.837 0.645 1.00 25.03 223 LEU A CA 1
ATOM 1150 C C . LEU A 1 148 ? 64.335 39.153 1.287 1.00 24.86 223 LEU A C 1
ATOM 1151 O O . LEU A 1 148 ? 65.124 40.093 1.352 1.00 26.55 223 LEU A O 1
ATOM 1156 N N . SER A 1 149 ? 63.097 39.214 1.743 1.00 24.28 224 SER A N 1
ATOM 1157 C CA . SER A 1 149 ? 62.608 40.389 2.415 1.00 23.56 224 SER A CA 1
ATOM 1158 C C . SER A 1 149 ? 62.716 40.098 3.895 1.00 22.76 224 SER A C 1
ATOM 1159 O O . SER A 1 149 ? 62.745 38.940 4.309 1.00 21.65 224 SER A O 1
ATOM 1162 N N . GLU A 1 150 ? 62.788 41.159 4.684 1.00 23.38 225 GLU A N 1
ATOM 1163 C CA . GLU A 1 150 ? 62.919 41.043 6.123 1.00 23.71 225 GLU A CA 1
ATOM 1164 C C . GLU A 1 150 ? 62.074 42.110 6.796 1.00 23.89 225 GLU A C 1
ATOM 1165 O O . GLU A 1 150 ? 61.887 43.205 6.260 1.00 22.39 225 GLU A O 1
ATOM 1171 N N . ARG A 1 151 ? 61.537 41.772 7.964 1.00 23.08 226 ARG A N 1
ATOM 1172 C CA . ARG A 1 151 ? 60.769 42.725 8.746 1.00 22.77 226 ARG A CA 1
ATOM 1173 C C . ARG A 1 151 ? 60.761 42.199 10.163 1.00 23.36 226 ARG A C 1
ATOM 1174 O O . ARG A 1 151 ? 61.198 41.069 10.417 1.00 22.11 226 ARG A O 1
ATOM 1182 N N . LYS A 1 152 ? 60.280 43.017 11.088 1.00 24.06 227 LYS A N 1
ATOM 1183 C CA . LYS A 1 152 ? 60.212 42.617 12.480 1.00 23.37 227 LYS A CA 1
ATOM 1184 C C . LYS A 1 152 ? 58.772 42.258 12.774 1.00 23.66 227 LYS A C 1
ATOM 1185 O O . LYS A 1 152 ? 57.842 42.891 12.266 1.00 23.60 227 LYS A O 1
ATOM 1191 N N . GLU A 1 153 ? 58.602 41.198 13.557 1.00 23.59 228 GLU A N 1
ATOM 1192 C CA . GLU A 1 153 ? 57.285 40.727 13.963 1.00 22.35 228 GLU A CA 1
ATOM 1193 C C . GLU A 1 153 ? 57.255 40.812 15.476 1.00 22.80 228 GLU A C 1
ATOM 1194 O O . GLU A 1 153 ? 58.135 40.273 16.146 1.00 21.98 228 GLU A O 1
ATOM 1200 N N . THR A 1 154 ? 56.262 41.508 16.020 1.00 24.08 229 THR A N 1
ATOM 1201 C CA . THR A 1 154 ? 56.161 41.587 17.470 1.00 25.50 229 THR A CA 1
ATOM 1202 C C . THR A 1 154 ? 54.971 40.755 17.917 1.00 25.90 229 THR A C 1
ATOM 1203 O O . THR A 1 154 ? 53.829 40.988 17.494 1.00 26.27 229 THR A O 1
ATOM 1207 N N . LEU A 1 155 ? 55.262 39.760 18.750 1.00 26.13 230 LEU A N 1
ATOM 1208 C CA . LEU A 1 155 ? 54.246 38.873 19.288 1.00 29.04 230 LEU A CA 1
ATOM 1209 C C . LEU A 1 155 ? 54.044 39.314 20.728 1.00 29.62 230 LEU A C 1
ATOM 1210 O O . LEU A 1 155 ? 54.863 38.998 21.582 1.00 29.62 230 LEU A O 1
ATOM 1215 N N . GLY A 1 156 ? 52.965 40.039 21.005 1.00 30.70 231 GLY A N 1
ATOM 1216 C CA . GLY A 1 156 ? 52.761 40.498 22.368 1.00 32.02 231 GLY A CA 1
ATOM 1217 C C . GLY A 1 156 ? 53.888 41.471 22.662 1.00 33.55 231 GLY A C 1
ATOM 1218 O O . GLY A 1 156 ? 53.906 42.555 22.103 1.00 34.15 231 GLY A O 1
ATOM 1219 N N . ASP A 1 157 ? 54.833 41.097 23.517 1.00 34.69 232 ASP A N 1
ATOM 1220 C CA . ASP A 1 157 ? 55.950 41.990 23.811 1.00 36.72 232 ASP A CA 1
ATOM 1221 C C . ASP A 1 157 ? 57.298 41.419 23.357 1.00 35.93 232 ASP A C 1
ATOM 1222 O O . ASP A 1 157 ? 58.351 41.875 23.797 1.00 36.69 232 ASP A O 1
ATOM 1227 N N . VAL A 1 158 ? 57.270 40.421 22.477 1.00 33.39 233 VAL A N 1
ATOM 1228 C CA . VAL A 1 158 ? 58.509 39.840 21.967 1.00 32.25 233 VAL A CA 1
ATOM 1229 C C . VAL A 1 158 ? 58.690 40.252 20.496 1.00 31.06 233 VAL A C 1
ATOM 1230 O O . VAL A 1 158 ? 57.837 39.985 19.649 1.00 30.27 233 VAL A O 1
ATOM 1234 N N . THR A 1 159 ? 59.800 40.913 20.201 1.00 28.78 234 THR A N 1
ATOM 1235 C CA . THR A 1 159 ? 60.069 41.343 18.843 1.00 26.83 234 THR A CA 1
ATOM 1236 C C . THR A 1 159 ? 61.219 40.544 18.247 1.00 25.69 234 THR A C 1
ATOM 1237 O O . THR A 1 159 ? 62.244 40.336 18.883 1.00 26.12 234 THR A O 1
ATOM 1241 N N . HIS A 1 160 ? 61.044 40.077 17.020 1.00 25.24 235 HIS A N 1
ATOM 1242 C CA . HIS A 1 160 ? 62.098 39.298 16.382 1.00 23.95 235 HIS A CA 1
ATOM 1243 C C . HIS A 1 160 ? 61.992 39.504 14.880 1.00 21.30 235 HIS A C 1
ATOM 1244 O O . HIS A 1 160 ? 61.011 40.045 14.393 1.00 21.32 235 HIS A O 1
ATOM 1251 N N . ARG A 1 161 ? 62.989 39.041 14.149 1.00 20.90 236 ARG A N 1
ATOM 1252 C CA . ARG A 1 161 ? 62.952 39.207 12.697 1.00 22.15 236 ARG A CA 1
ATOM 1253 C C . ARG A 1 161 ? 62.415 37.974 11.980 1.00 20.95 236 ARG A C 1
ATOM 1254 O O . ARG A 1 161 ? 62.426 36.873 12.519 1.00 18.80 236 ARG A O 1
ATOM 1262 N N . ILE A 1 162 ? 61.917 38.180 10.764 1.00 20.02 237 ILE A N 1
ATOM 1263 C CA . ILE A 1 162 ? 61.478 37.074 9.934 1.00 19.64 237 ILE A CA 1
ATOM 1264 C C . ILE A 1 162 ? 61.976 37.436 8.546 1.00 18.75 237 ILE A C 1
ATOM 1265 O O . ILE A 1 162 ? 62.250 38.611 8.262 1.00 18.91 237 ILE A O 1
ATOM 1270 N N . LEU A 1 163 ? 62.130 36.420 7.706 1.00 19.90 238 LEU A N 1
ATOM 1271 C CA . LEU A 1 163 ? 62.517 36.626 6.314 1.00 19.32 238 LEU A CA 1
ATOM 1272 C C . LEU A 1 163 ? 61.404 36.011 5.485 1.00 20.00 238 LEU A C 1
ATOM 1273 O O . LEU A 1 163 ? 60.855 34.958 5.859 1.00 19.03 238 LEU A O 1
ATOM 1278 N N . THR A 1 164 ? 61.061 36.659 4.373 1.00 20.36 239 THR A N 1
ATOM 1279 C CA . THR A 1 164 ? 60.060 36.109 3.468 1.00 21.63 239 THR A CA 1
ATOM 1280 C C . THR A 1 164 ? 60.682 36.077 2.071 1.00 22.55 239 THR A C 1
ATOM 1281 O O . THR A 1 164 ? 61.595 36.860 1.764 1.00 23.09 239 THR A O 1
ATOM 1285 N N . VAL A 1 165 ? 60.197 35.144 1.259 1.00 23.05 240 VAL A N 1
ATOM 1286 C CA . VAL A 1 165 ? 60.613 34.960 -0.137 1.00 22.17 240 VAL A CA 1
ATOM 1287 C C . VAL A 1 165 ? 59.479 35.647 -0.888 1.00 22.40 240 VAL A C 1
ATOM 1288 O O . VAL A 1 165 ? 58.374 35.117 -0.984 1.00 21.90 240 VAL A O 1
ATOM 1292 N N . PRO A 1 166 ? 59.738 36.842 -1.428 1.00 23.82 241 PRO A N 1
ATOM 1293 C CA . PRO A 1 166 ? 58.698 37.581 -2.145 1.00 22.64 241 PRO A CA 1
ATOM 1294 C C . PRO A 1 166 ? 58.032 36.960 -3.368 1.00 22.18 241 PRO A C 1
ATOM 1295 O O . PRO A 1 166 ? 56.985 37.428 -3.782 1.00 22.77 241 PRO A O 1
ATOM 1299 N N . ILE A 1 167 ? 58.589 35.887 -3.911 1.00 21.22 242 ILE A N 1
ATOM 1300 C CA . ILE A 1 167 ? 58.010 35.266 -5.097 1.00 22.17 242 ILE A CA 1
ATOM 1301 C C . ILE A 1 167 ? 57.262 33.995 -4.717 1.00 22.23 242 ILE A C 1
ATOM 1302 O O . ILE A 1 167 ? 56.762 33.265 -5.567 1.00 22.17 242 ILE A O 1
ATOM 1307 N N . ALA A 1 168 ? 57.156 33.751 -3.422 1.00 22.33 243 ALA A N 1
ATOM 1308 C CA . ALA A 1 168 ? 56.503 32.545 -2.954 1.00 22.70 243 ALA A CA 1
ATOM 1309 C C . ALA A 1 168 ? 55.282 32.803 -2.094 1.00 21.23 243 ALA A C 1
ATOM 1310 O O . ALA A 1 168 ? 55.130 33.884 -1.522 1.00 21.62 243 ALA A O 1
ATOM 1312 N N . GLN A 1 169 ? 54.420 31.792 -2.017 1.00 21.99 244 GLN A N 1
ATOM 1313 C CA . GLN A 1 169 ? 53.209 31.854 -1.193 1.00 21.38 244 GLN A CA 1
ATOM 1314 C C . GLN A 1 169 ? 52.850 30.429 -0.791 1.00 20.20 244 GLN A C 1
ATOM 1315 O O . GLN A 1 169 ? 52.911 29.534 -1.607 1.00 20.81 244 GLN A O 1
ATOM 1321 N N . ASP A 1 170 ? 52.500 30.211 0.471 1.00 20.63 245 ASP A N 1
ATOM 1322 C CA . ASP A 1 170 ? 52.130 28.869 0.934 1.00 22.57 245 ASP A CA 1
ATOM 1323 C C . ASP A 1 170 ? 50.934 28.333 0.148 1.00 24.70 245 ASP A C 1
ATOM 1324 O O . ASP A 1 170 ? 50.062 29.097 -0.271 1.00 25.79 245 ASP A O 1
ATOM 1329 N N . GLN A 1 171 ? 50.892 27.025 -0.041 1.00 27.19 246 GLN A N 1
ATOM 1330 C CA . GLN A 1 171 ? 49.739 26.414 -0.677 1.00 30.82 246 GLN A CA 1
ATOM 1331 C C . GLN A 1 171 ? 48.944 25.933 0.538 1.00 30.26 246 GLN A C 1
ATOM 1332 O O . GLN A 1 171 ? 49.242 24.893 1.125 1.00 29.62 246 GLN A O 1
ATOM 1338 N N . VAL A 1 172 ? 47.959 26.730 0.933 1.00 31.93 247 VAL A N 1
ATOM 1339 C CA . VAL A 1 172 ? 47.146 26.423 2.103 1.00 34.38 247 VAL A CA 1
ATOM 1340 C C . VAL A 1 172 ? 46.576 25.005 2.081 1.00 33.63 247 VAL A C 1
ATOM 1341 O O . VAL A 1 172 ? 46.326 24.406 3.134 1.00 32.71 247 VAL A O 1
ATOM 1345 N N . GLY A 1 173 ? 46.420 24.468 0.873 1.00 33.74 248 GLY A N 1
ATOM 1346 C CA . GLY A 1 173 ? 45.895 23.129 0.697 1.00 33.13 248 GLY A CA 1
ATOM 1347 C C . GLY A 1 173 ? 46.810 22.052 1.234 1.00 33.48 248 GLY A C 1
ATOM 1348 O O . GLY A 1 173 ? 46.401 20.898 1.380 1.00 34.28 248 GLY A O 1
ATOM 1349 N N . MET A 1 174 ? 48.060 22.392 1.525 1.00 31.70 249 MET A N 1
ATOM 1350 C CA . MET A 1 174 ? 48.940 21.379 2.069 1.00 30.39 249 MET A CA 1
ATOM 1351 C C . MET A 1 174 ? 49.200 21.537 3.552 1.00 27.66 249 MET A C 1
ATOM 1352 O O . MET A 1 174 ? 50.012 20.823 4.142 1.00 27.44 249 MET A O 1
ATOM 1357 N N . TYR A 1 175 ? 48.490 22.472 4.157 1.00 24.89 250 TYR A N 1
ATOM 1358 C CA . TYR A 1 175 ? 48.602 22.687 5.587 1.00 23.52 250 TYR A CA 1
ATOM 1359 C C . TYR A 1 175 ? 47.993 21.514 6.331 1.00 24.08 250 TYR A C 1
ATOM 1360 O O . TYR A 1 175 ? 47.210 20.736 5.781 1.00 23.61 250 TYR A O 1
ATOM 1369 N N . TYR A 1 176 ? 48.360 21.394 7.593 1.00 23.96 251 TYR A N 1
ATOM 1370 C CA . TYR A 1 176 ? 47.752 20.384 8.442 1.00 23.89 251 TYR A CA 1
ATOM 1371 C C . TYR A 1 176 ? 46.425 21.088 8.740 1.00 23.16 251 TYR A C 1
ATOM 1372 O O . TYR A 1 176 ? 46.437 22.269 9.093 1.00 21.68 251 TYR A O 1
ATOM 1381 N N . GLN A 1 177 ? 45.297 20.399 8.565 1.00 22.66 252 GLN A N 1
ATOM 1382 C CA . GLN A 1 177 ? 43.996 21.014 8.841 1.00 23.78 252 GLN A CA 1
ATOM 1383 C C . GLN A 1 177 ? 43.400 20.351 10.081 1.00 23.96 252 GLN A C 1
ATOM 1384 O O . GLN A 1 177 ? 43.194 19.135 10.117 1.00 24.07 252 GLN A O 1
ATOM 1390 N N . GLN A 1 178 ? 43.144 21.158 11.099 1.00 23.62 253 GLN A N 1
ATOM 1391 C CA . GLN A 1 178 ? 42.611 20.671 12.367 1.00 22.35 253 GLN A CA 1
ATOM 1392 C C . GLN A 1 178 ? 41.116 20.380 12.272 1.00 21.69 253 GLN A C 1
ATOM 1393 O O . GLN A 1 178 ? 40.357 21.167 11.721 1.00 20.84 253 GLN A O 1
ATOM 1399 N N . PRO A 1 179 ? 40.673 19.244 12.828 1.00 22.52 254 PRO A N 1
ATOM 1400 C CA . PRO A 1 179 ? 39.233 18.934 12.753 1.00 23.62 254 PRO A CA 1
ATOM 1401 C C . PRO A 1 179 ? 38.392 20.112 13.243 1.00 22.95 254 PRO A C 1
ATOM 1402 O O . PRO A 1 179 ? 38.683 20.694 14.281 1.00 25.09 254 PRO A O 1
ATOM 1406 N N . GLY A 1 180 ? 37.369 20.487 12.479 1.00 24.67 255 GLY A N 1
ATOM 1407 C CA . GLY A 1 180 ? 36.521 21.597 12.876 1.00 25.20 255 GLY A CA 1
ATOM 1408 C C . GLY A 1 180 ? 36.993 22.991 12.480 1.00 26.26 255 GLY A C 1
ATOM 1409 O O . GLY A 1 180 ? 36.274 23.968 12.673 1.00 26.34 255 GLY A O 1
ATOM 1410 N N . GLN A 1 181 ? 38.195 23.102 11.920 1.00 26.13 256 GLN A N 1
ATOM 1411 C CA . GLN A 1 181 ? 38.718 24.415 11.550 1.00 25.26 256 GLN A CA 1
ATOM 1412 C C . GLN A 1 181 ? 38.920 24.594 10.056 1.00 25.33 256 GLN A C 1
ATOM 1413 O O . GLN A 1 181 ? 39.136 23.625 9.333 1.00 25.46 256 GLN A O 1
ATOM 1419 N N . GLN A 1 182 ? 38.830 25.833 9.588 1.00 25.82 257 GLN A N 1
ATOM 1420 C CA . GLN A 1 182 ? 39.069 26.073 8.181 1.00 28.29 257 GLN A CA 1
ATOM 1421 C C . GLN A 1 182 ? 40.595 26.044 8.033 1.00 26.82 257 GLN A C 1
ATOM 1422 O O . GLN A 1 182 ? 41.327 26.068 9.025 1.00 24.27 257 GLN A O 1
ATOM 1428 N N . LEU A 1 183 ? 41.067 25.962 6.796 1.00 25.80 258 LEU A N 1
ATOM 1429 C CA . LEU A 1 183 ? 42.488 25.949 6.538 1.00 24.39 258 LEU A CA 1
ATOM 1430 C C . LEU A 1 183 ? 43.086 27.254 7.064 1.00 22.57 258 LEU A C 1
ATOM 1431 O O . LEU A 1 183 ? 42.426 28.295 7.041 1.00 22.09 258 LEU A O 1
ATOM 1436 N N . ALA A 1 184 ? 44.309 27.175 7.587 1.00 23.53 259 ALA A N 1
ATOM 1437 C CA . ALA A 1 184 ? 45.055 28.338 8.092 1.00 22.04 259 ALA A CA 1
ATOM 1438 C C . ALA A 1 184 ? 44.629 28.935 9.431 1.00 22.75 259 ALA A C 1
ATOM 1439 O O . ALA A 1 184 ? 45.029 30.055 9.779 1.00 22.42 259 ALA A O 1
ATOM 1441 N N . THR A 1 185 ? 43.798 28.198 10.161 1.00 22.09 260 THR A N 1
ATOM 1442 C CA . THR A 1 185 ? 43.389 28.601 11.496 1.00 21.17 260 THR A CA 1
ATOM 1443 C C . THR A 1 185 ? 43.559 27.363 12.364 1.00 20.47 260 THR A C 1
ATOM 1444 O O . THR A 1 185 ? 43.181 26.256 11.973 1.00 19.66 260 THR A O 1
ATOM 1448 N N . TRP A 1 186 ? 44.175 27.549 13.524 1.00 20.41 261 TRP A N 1
ATOM 1449 C CA . TRP A 1 186 ? 44.404 26.452 14.443 1.00 20.16 261 TRP A CA 1
ATOM 1450 C C . TRP A 1 186 ? 44.144 26.912 15.866 1.00 20.69 261 TRP A C 1
ATOM 1451 O O . TRP A 1 186 ? 44.414 28.073 16.218 1.00 21.65 261 TRP A O 1
ATOM 1462 N N . ILE A 1 187 ? 43.629 25.990 16.672 1.00 20.88 262 ILE A N 1
ATOM 1463 C CA . ILE A 1 187 ? 43.400 26.250 18.088 1.00 20.96 262 ILE A CA 1
ATOM 1464 C C . ILE A 1 187 ? 44.380 25.312 18.766 1.00 20.39 262 ILE A C 1
ATOM 1465 O O . ILE A 1 187 ? 44.270 24.078 18.643 1.00 19.62 262 ILE A O 1
ATOM 1470 N N . VAL A 1 188 ? 45.335 25.884 19.484 1.00 19.96 263 VAL A N 1
ATOM 1471 C CA . VAL A 1 188 ? 46.354 25.081 20.140 1.00 19.86 263 VAL A CA 1
ATOM 1472 C C . VAL A 1 188 ? 45.797 24.284 21.309 1.00 20.02 263 VAL A C 1
ATOM 1473 O O . VAL A 1 188 ? 45.221 24.857 22.224 1.00 20.51 263 VAL A O 1
ATOM 1477 N N . PRO A 1 189 ? 45.973 22.948 21.286 1.00 20.27 264 PRO A N 1
ATOM 1478 C CA . PRO A 1 189 ? 45.472 22.089 22.364 1.00 20.12 264 PRO A CA 1
ATOM 1479 C C . PRO A 1 189 ? 46.194 22.292 23.695 1.00 20.68 264 PRO A C 1
ATOM 1480 O O . PRO A 1 189 ? 47.334 22.780 23.756 1.00 20.04 264 PRO A O 1
ATOM 1484 N N . PRO A 1 190 ? 45.550 21.860 24.783 1.00 22.42 265 PRO A N 1
ATOM 1485 C CA . PRO A 1 190 ? 46.204 22.016 26.076 1.00 22.65 265 PRO A CA 1
ATOM 1486 C C . PRO A 1 190 ? 47.523 21.259 26.052 1.00 21.72 265 PRO A C 1
ATOM 1487 O O . PRO A 1 190 ? 47.635 20.200 25.440 1.00 20.98 265 PRO A O 1
ATOM 1491 N N . GLY A 1 191 ? 48.536 21.808 26.703 1.00 23.41 266 GLY A N 1
ATOM 1492 C CA . GLY A 1 191 ? 49.805 21.100 26.744 1.00 22.69 266 GLY A CA 1
ATOM 1493 C C . GLY A 1 191 ? 50.478 20.881 25.409 1.00 21.68 266 GLY A C 1
ATOM 1494 O O . GLY A 1 191 ? 51.318 19.987 25.282 1.00 22.96 266 GLY A O 1
ATOM 1495 N N . GLN A 1 192 ? 50.099 21.663 24.407 1.00 21.89 267 GLN A N 1
ATOM 1496 C CA . GLN A 1 192 ? 50.723 21.558 23.079 1.00 20.30 267 GLN A CA 1
ATOM 1497 C C . GLN A 1 192 ? 51.123 22.949 22.560 1.00 19.21 267 GLN A C 1
ATOM 1498 O O . GLN A 1 192 ? 50.703 23.957 23.118 1.00 18.79 267 GLN A O 1
ATOM 1504 N N . TYR A 1 193 ? 51.915 22.984 21.490 1.00 18.78 268 TYR A N 1
ATOM 1505 C CA . TYR A 1 193 ? 52.437 24.257 20.952 1.00 19.78 268 TYR A CA 1
ATOM 1506 C C . TYR A 1 193 ? 52.440 24.348 19.431 1.00 19.05 268 TYR A C 1
ATOM 1507 O O . TYR A 1 193 ? 52.578 23.335 18.741 1.00 19.47 268 TYR A O 1
ATOM 1516 N N . PHE A 1 194 ? 52.282 25.571 18.922 1.00 17.92 269 PHE A N 1
ATOM 1517 C CA . PHE A 1 194 ? 52.300 25.825 17.490 1.00 17.52 269 PHE A CA 1
ATOM 1518 C C . PHE A 1 194 ? 53.666 26.484 17.234 1.00 18.11 269 PHE A C 1
ATOM 1519 O O . PHE A 1 194 ? 53.980 27.550 17.785 1.00 18.41 269 PHE A O 1
ATOM 1527 N N . MET A 1 195 ? 54.479 25.808 16.429 1.00 19.44 270 MET A N 1
ATOM 1528 C CA . MET A 1 195 ? 55.829 26.247 16.111 1.00 18.55 270 MET A CA 1
ATOM 1529 C C . MET A 1 195 ? 55.940 26.775 14.699 1.00 18.72 270 MET A C 1
ATOM 1530 O O . MET A 1 195 ? 55.354 26.213 13.771 1.00 20.47 270 MET A O 1
ATOM 1535 N N . MET A 1 196 ? 56.709 27.852 14.540 1.00 18.93 271 MET A N 1
ATOM 1536 C CA . MET A 1 196 ? 56.951 28.418 13.218 1.00 17.96 271 MET A CA 1
ATOM 1537 C C . MET A 1 196 ? 58.392 28.900 13.103 1.00 17.36 271 MET A C 1
ATOM 1538 O O . MET A 1 196 ? 58.934 29.470 14.049 1.00 18.06 271 MET A O 1
ATOM 1543 N N . GLY A 1 197 ? 58.997 28.662 11.941 1.00 17.20 272 GLY A N 1
ATOM 1544 C CA . GLY A 1 197 ? 60.368 29.083 11.710 1.00 17.12 272 GLY A CA 1
ATOM 1545 C C . GLY A 1 197 ? 60.392 30.537 11.274 1.00 15.52 272 GLY A C 1
ATOM 1546 O O . GLY A 1 197 ? 59.466 31.001 10.611 1.00 16.63 272 GLY A O 1
ATOM 1547 N N . ASP A 1 198 ? 61.446 31.269 11.638 1.00 15.37 273 ASP A N 1
ATOM 1548 C CA . ASP A 1 198 ? 61.527 32.693 11.260 1.00 15.28 273 ASP A CA 1
ATOM 1549 C C . ASP A 1 198 ? 61.734 32.919 9.738 1.00 16.35 273 ASP A C 1
ATOM 1550 O O . ASP A 1 198 ? 61.421 33.992 9.230 1.00 16.56 273 ASP A O 1
ATOM 1555 N N . ASN A 1 199 ? 62.289 31.930 9.036 1.00 17.39 274 ASN A N 1
ATOM 1556 C CA . ASN A 1 199 ? 62.524 32.011 7.569 1.00 16.66 274 ASN A CA 1
ATOM 1557 C C . ASN A 1 199 ? 61.207 31.401 7.105 1.00 16.86 274 ASN A C 1
ATOM 1558 O O . ASN A 1 199 ? 61.129 30.226 6.774 1.00 17.22 274 ASN A O 1
ATOM 1563 N N . ARG A 1 200 ? 60.183 32.234 7.152 1.00 18.94 275 ARG A N 1
ATOM 1564 C CA . ARG A 1 200 ? 58.804 31.841 6.934 1.00 19.57 275 ARG A CA 1
ATOM 1565 C C . ARG A 1 200 ? 58.394 31.051 5.721 1.00 20.68 275 ARG A C 1
ATOM 1566 O O . ARG A 1 200 ? 57.463 30.266 5.798 1.00 21.60 275 ARG A O 1
ATOM 1574 N N . ASP A 1 201 ? 59.111 31.212 4.618 1.00 20.80 276 ASP A N 1
ATOM 1575 C CA . ASP A 1 201 ? 58.779 30.475 3.414 1.00 19.93 276 ASP A CA 1
ATOM 1576 C C . ASP A 1 201 ? 59.716 29.290 3.205 1.00 18.89 276 ASP A C 1
ATOM 1577 O O . ASP A 1 201 ? 59.641 28.614 2.183 1.00 18.84 276 ASP A O 1
ATOM 1582 N N . ASN A 1 202 ? 60.608 29.070 4.167 1.00 18.52 277 ASN A N 1
ATOM 1583 C CA . ASN A 1 202 ? 61.572 27.964 4.139 1.00 18.02 277 ASN A CA 1
ATOM 1584 C C . ASN A 1 202 ? 61.531 27.275 5.502 1.00 18.16 277 ASN A C 1
ATOM 1585 O O . ASN A 1 202 ? 62.563 27.045 6.128 1.00 17.23 277 ASN A O 1
ATOM 1590 N N . SER A 1 203 ? 60.324 26.932 5.939 1.00 17.77 278 SER A N 1
ATOM 1591 C CA . SER A 1 203 ? 60.142 26.291 7.228 1.00 18.36 278 SER A CA 1
ATOM 1592 C C . SER A 1 203 ? 59.002 25.277 7.188 1.00 17.58 278 SER A C 1
ATOM 1593 O O . SER A 1 203 ? 57.848 25.648 6.964 1.00 17.75 278 SER A O 1
ATOM 1596 N N . ALA A 1 204 ? 59.336 24.005 7.377 1.00 18.46 279 ALA A N 1
ATOM 1597 C CA . ALA A 1 204 ? 58.321 22.954 7.433 1.00 19.96 279 ALA A CA 1
ATOM 1598 C C . ALA A 1 204 ? 57.975 22.912 8.928 1.00 19.69 279 ALA A C 1
ATOM 1599 O O . ALA A 1 204 ? 58.592 22.184 9.698 1.00 20.87 279 ALA A O 1
ATOM 1601 N N . ASP A 1 205 ? 56.980 23.691 9.326 1.00 19.81 280 ASP A N 1
ATOM 1602 C CA . ASP A 1 205 ? 56.640 23.783 10.733 1.00 19.35 280 ASP A CA 1
ATOM 1603 C C . ASP A 1 205 ? 55.186 23.376 11.044 1.00 19.07 280 ASP A C 1
ATOM 1604 O O . ASP A 1 205 ? 54.587 22.610 10.296 1.00 19.60 280 ASP A O 1
ATOM 1609 N N . SER A 1 206 ? 54.634 23.877 12.149 1.00 19.82 281 SER A N 1
ATOM 1610 C CA . SER A 1 206 ? 53.274 23.504 12.541 1.00 19.70 281 SER A CA 1
ATOM 1611 C C . SER A 1 206 ? 52.181 23.717 11.506 1.00 19.13 281 SER A C 1
ATOM 1612 O O . SER A 1 206 ? 51.142 23.049 11.541 1.00 18.88 281 SER A O 1
ATOM 1615 N N . ARG A 1 207 ? 52.387 24.659 10.594 1.00 20.21 282 ARG A N 1
ATOM 1616 C CA . ARG A 1 207 ? 51.388 24.880 9.550 1.00 20.03 282 ARG A CA 1
ATOM 1617 C C . ARG A 1 207 ? 51.179 23.588 8.751 1.00 20.35 282 ARG A C 1
ATOM 1618 O O . ARG A 1 207 ? 50.076 23.305 8.276 1.00 21.08 282 ARG A O 1
ATOM 1626 N N . TYR A 1 208 ? 52.253 22.826 8.584 1.00 21.38 283 TYR A N 1
ATOM 1627 C CA . TYR A 1 208 ? 52.195 21.615 7.766 1.00 21.01 283 TYR A CA 1
ATOM 1628 C C . TYR A 1 208 ? 52.018 20.317 8.512 1.00 22.01 283 TYR A C 1
ATOM 1629 O O . TYR A 1 208 ? 51.450 19.362 7.978 1.00 22.95 283 TYR A O 1
ATOM 1638 N N . TRP A 1 209 ? 52.514 20.247 9.734 1.00 21.71 284 TRP A N 1
ATOM 1639 C CA . TRP A 1 209 ? 52.362 18.996 10.464 1.00 23.39 284 TRP A CA 1
ATOM 1640 C C . TRP A 1 209 ? 51.705 19.089 11.832 1.00 22.47 284 TRP A C 1
ATOM 1641 O O . TRP A 1 209 ? 51.645 18.111 12.569 1.00 22.43 284 TRP A O 1
ATOM 1652 N N . GLY A 1 210 ? 51.204 20.258 12.204 1.00 21.68 285 GLY A N 1
ATOM 1653 C CA . GLY A 1 210 ? 50.512 20.270 13.477 1.00 21.17 285 GLY A CA 1
ATOM 1654 C C . GLY A 1 210 ? 51.255 20.715 14.703 1.00 20.24 285 GLY A C 1
ATOM 1655 O O . GLY A 1 210 ? 52.304 21.355 14.616 1.00 20.83 285 GLY A O 1
ATOM 1656 N N . PHE A 1 211 ? 50.702 20.355 15.857 1.00 19.44 286 PHE A N 1
ATOM 1657 C CA . PHE A 1 211 ? 51.236 20.795 17.151 1.00 19.76 286 PHE A CA 1
ATOM 1658 C C . PHE A 1 211 ? 52.349 19.965 17.745 1.00 20.05 286 PHE A C 1
ATOM 1659 O O . PHE A 1 211 ? 52.534 18.809 17.377 1.00 20.60 286 PHE A O 1
ATOM 1667 N N . VAL A 1 212 ? 53.099 20.583 18.655 1.00 20.89 287 VAL A N 1
ATOM 1668 C CA . VAL A 1 212 ? 54.188 19.900 19.337 1.00 21.37 287 VAL A CA 1
ATOM 1669 C C . VAL A 1 212 ? 53.727 19.648 20.769 1.00 21.97 287 VAL A C 1
ATOM 1670 O O . VAL A 1 212 ? 53.472 20.598 21.514 1.00 22.66 287 VAL A O 1
ATOM 1674 N N . PRO A 1 213 ? 53.592 18.367 21.160 1.00 22.63 288 PRO A N 1
ATOM 1675 C CA . PRO A 1 213 ? 53.161 17.999 22.520 1.00 23.89 288 PRO A CA 1
ATOM 1676 C C . PRO A 1 213 ? 54.249 18.441 23.503 1.00 24.75 288 PRO A C 1
ATOM 1677 O O . PRO A 1 213 ? 55.429 18.414 23.157 1.00 23.05 288 PRO A O 1
ATOM 1681 N N . GLU A 1 214 ? 53.877 18.835 24.720 1.00 26.10 289 GLU A N 1
ATOM 1682 C CA . GLU A 1 214 ? 54.899 19.274 25.651 1.00 27.61 289 GLU A CA 1
ATOM 1683 C C . GLU A 1 214 ? 55.932 18.199 25.929 1.00 26.92 289 GLU A C 1
ATOM 1684 O O . GLU A 1 214 ? 57.093 18.507 26.175 1.00 26.69 289 GLU A O 1
ATOM 1690 N N . ALA A 1 215 ? 55.527 16.938 25.858 1.00 26.28 290 ALA A N 1
ATOM 1691 C CA . ALA A 1 215 ? 56.454 15.844 26.115 1.00 26.00 290 ALA A CA 1
ATOM 1692 C C . ALA A 1 215 ? 57.637 15.876 25.142 1.00 25.39 290 ALA A C 1
ATOM 1693 O O . ALA A 1 215 ? 58.724 15.407 25.469 1.00 24.67 290 ALA A O 1
ATOM 1695 N N . ASN A 1 216 ? 57.415 16.435 23.953 1.00 23.78 291 ASN A N 1
ATOM 1696 C CA . ASN A 1 216 ? 58.451 16.506 22.918 1.00 24.11 291 ASN A CA 1
ATOM 1697 C C . ASN A 1 216 ? 59.423 17.667 23.055 1.00 23.11 291 ASN A C 1
ATOM 1698 O O . ASN A 1 216 ? 60.417 17.738 22.319 1.00 23.25 291 ASN A O 1
ATOM 1703 N N . LEU A 1 217 ? 59.133 18.581 23.967 1.00 22.83 292 LEU A N 1
ATOM 1704 C CA . LEU A 1 217 ? 59.997 19.742 24.140 1.00 23.20 292 LEU A CA 1
ATOM 1705 C C . LEU A 1 217 ? 61.324 19.361 24.777 1.00 24.10 292 LEU A C 1
ATOM 1706 O O . LEU A 1 217 ? 61.378 18.553 25.705 1.00 22.37 292 LEU A O 1
ATOM 1711 N N . VAL A 1 218 ? 62.405 19.929 24.261 1.00 23.21 293 VAL A N 1
ATOM 1712 C CA . VAL A 1 218 ? 63.723 19.638 24.814 1.00 23.21 293 VAL A CA 1
ATOM 1713 C C . VAL A 1 218 ? 64.193 20.856 25.608 1.00 23.55 293 VAL A C 1
ATOM 1714 O O . VAL A 1 218 ? 64.600 20.736 26.766 1.00 22.67 293 VAL A O 1
ATOM 1718 N N . GLY A 1 219 ? 64.121 22.044 25.000 1.00 21.56 294 GLY A N 1
ATOM 1719 C CA . GLY A 1 219 ? 64.576 23.224 25.721 1.00 20.25 294 GLY A CA 1
ATOM 1720 C C . GLY A 1 219 ? 64.433 24.556 25.005 1.00 20.60 294 GLY A C 1
ATOM 1721 O O . GLY A 1 219 ? 63.896 24.633 23.898 1.00 20.29 294 GLY A O 1
ATOM 1722 N N . ARG A 1 220 ? 64.936 25.599 25.664 1.00 20.29 295 ARG A N 1
ATOM 1723 C CA . ARG A 1 220 ? 64.894 26.970 25.169 1.00 20.22 295 ARG A CA 1
ATOM 1724 C C . ARG A 1 220 ? 66.294 27.455 24.798 1.00 18.64 295 ARG A C 1
ATOM 1725 O O . ARG A 1 220 ? 67.231 27.346 25.593 1.00 19.49 295 ARG A O 1
ATOM 1733 N N . ALA A 1 221 ? 66.430 27.976 23.582 1.00 18.89 296 ALA A N 1
ATOM 1734 C CA . ALA A 1 221 ? 67.714 28.491 23.107 1.00 16.69 296 ALA A CA 1
ATOM 1735 C C . ALA A 1 221 ? 68.028 29.743 23.922 1.00 17.33 296 ALA A C 1
ATOM 1736 O O . ALA A 1 221 ? 67.181 30.624 24.056 1.00 16.96 296 ALA A O 1
ATOM 1738 N N . THR A 1 222 ? 69.251 29.831 24.440 1.00 17.57 297 THR A N 1
ATOM 1739 C CA . THR A 1 222 ? 69.625 30.959 25.267 1.00 18.00 297 THR A CA 1
ATOM 1740 C C . THR A 1 222 ? 70.756 31.787 24.694 1.00 18.82 297 THR A C 1
ATOM 1741 O O . THR A 1 222 ? 70.903 32.940 25.065 1.00 18.48 297 THR A O 1
ATOM 1745 N N . ALA A 1 223 ? 71.543 31.217 23.786 1.00 19.04 298 ALA A N 1
ATOM 1746 C CA . ALA A 1 223 ? 72.686 31.970 23.282 1.00 18.89 298 ALA A CA 1
ATOM 1747 C C . ALA A 1 223 ? 73.319 31.381 22.036 1.00 18.27 298 ALA A C 1
ATOM 1748 O O . ALA A 1 223 ? 73.124 30.202 21.735 1.00 19.49 298 ALA A O 1
ATOM 1750 N N . ILE A 1 224 ? 74.073 32.212 21.317 1.00 18.69 299 ILE A N 1
ATOM 1751 C CA . ILE A 1 224 ? 74.856 31.708 20.197 1.00 17.29 299 ILE A CA 1
ATOM 1752 C C . ILE A 1 224 ? 76.234 31.666 20.838 1.00 18.05 299 ILE A C 1
ATOM 1753 O O . ILE A 1 224 ? 76.834 32.702 21.174 1.00 18.53 299 ILE A O 1
ATOM 1758 N N . TRP A 1 225 ? 76.717 30.441 21.031 1.00 18.00 300 TRP A N 1
ATOM 1759 C CA . TRP A 1 225 ? 77.986 30.176 21.683 1.00 19.96 300 TRP A CA 1
ATOM 1760 C C . TRP A 1 225 ? 79.171 30.252 20.720 1.00 20.25 300 TRP A C 1
ATOM 1761 O O . TRP A 1 225 ? 80.286 30.575 21.110 1.00 21.18 300 TRP A O 1
ATOM 1772 N N . MET A 1 226 ? 78.922 29.926 19.461 1.00 20.48 301 MET A N 1
ATOM 1773 C CA . MET A 1 226 ? 79.962 29.971 18.449 1.00 21.69 301 MET A CA 1
ATOM 1774 C C . MET A 1 226 ? 79.245 30.002 17.118 1.00 21.26 301 MET A C 1
ATOM 1775 O O . MET A 1 226 ? 78.045 29.721 17.052 1.00 19.81 301 MET A O 1
ATOM 1780 N N . SER A 1 227 ? 79.978 30.362 16.068 1.00 21.86 302 SER A N 1
ATOM 1781 C CA . SER A 1 227 ? 79.405 30.413 14.734 1.00 24.03 302 SER A CA 1
ATOM 1782 C C . SER A 1 227 ? 80.502 30.271 13.685 1.00 26.11 302 SER A C 1
ATOM 1783 O O . SER A 1 227 ? 81.552 30.888 13.800 1.00 25.57 302 SER A O 1
ATOM 1786 N N . PHE A 1 228 ? 80.245 29.434 12.677 1.00 29.47 303 PHE A N 1
ATOM 1787 C CA . PHE A 1 228 ? 81.198 29.174 11.593 1.00 33.16 303 PHE A CA 1
ATOM 1788 C C . PHE A 1 228 ? 80.471 29.062 10.261 1.00 34.91 303 PHE A C 1
ATOM 1789 O O . PHE A 1 228 ? 79.437 28.396 10.169 1.00 34.84 303 PHE A O 1
ATOM 1797 N N . ASP A 1 229 ? 81.032 29.673 9.224 1.00 37.51 304 ASP A N 1
ATOM 1798 C CA . ASP A 1 229 ? 80.425 29.624 7.897 1.00 39.85 304 ASP A CA 1
ATOM 1799 C C . ASP A 1 229 ? 81.315 28.868 6.917 1.00 41.18 304 ASP A C 1
ATOM 1800 O O . ASP A 1 229 ? 82.454 29.271 6.668 1.00 41.36 304 ASP A O 1
ATOM 1805 N N . GLY A 1 238 ? 86.585 31.257 8.638 1.00 39.86 313 GLY A N 1
ATOM 1806 C CA . GLY A 1 238 ? 85.157 30.985 8.620 1.00 39.80 313 GLY A CA 1
ATOM 1807 C C . GLY A 1 238 ? 84.461 31.405 9.907 1.00 39.40 313 GLY A C 1
ATOM 1808 O O . GLY A 1 238 ? 83.225 31.502 9.947 1.00 39.99 313 GLY A O 1
ATOM 1809 N N . LEU A 1 239 ? 85.250 31.648 10.954 1.00 37.29 314 LEU A N 1
ATOM 1810 C CA . LEU A 1 239 ? 84.715 32.072 12.248 1.00 35.94 314 LEU A CA 1
ATOM 1811 C C . LEU A 1 239 ? 83.896 33.346 12.121 1.00 33.53 314 LEU A C 1
ATOM 1812 O O . LEU A 1 239 ? 84.289 34.286 11.410 1.00 34.42 314 LEU A O 1
ATOM 1817 N N . ARG A 1 240 ? 82.745 33.370 12.793 1.00 30.45 315 ARG A N 1
ATOM 1818 C CA . ARG A 1 240 ? 81.882 34.551 12.803 1.00 26.79 315 ARG A CA 1
ATOM 1819 C C . ARG A 1 240 ? 81.698 34.931 14.262 1.00 26.20 315 ARG A C 1
ATOM 1820 O O . ARG A 1 240 ? 80.614 34.768 14.826 1.00 24.68 315 ARG A O 1
ATOM 1828 N N . LEU A 1 241 ? 82.761 35.452 14.870 1.00 24.77 316 LEU A N 1
ATOM 1829 C CA . LEU A 1 241 ? 82.721 35.821 16.291 1.00 23.96 316 LEU A CA 1
ATOM 1830 C C . LEU A 1 241 ? 81.750 36.944 16.600 1.00 22.77 316 LEU A C 1
ATOM 1831 O O . LEU A 1 241 ? 81.305 37.106 17.747 1.00 22.25 316 LEU A O 1
ATOM 1836 N N . SER A 1 242 ? 81.410 37.719 15.577 1.00 21.92 317 SER A N 1
ATOM 1837 C CA . SER A 1 242 ? 80.482 38.811 15.773 1.00 20.73 317 SER A CA 1
ATOM 1838 C C . SER A 1 242 ? 79.096 38.255 16.116 1.00 19.39 317 SER A C 1
ATOM 1839 O O . SER A 1 242 ? 78.267 38.979 16.647 1.00 19.12 317 SER A O 1
ATOM 1842 N N . ARG A 1 243 ? 78.843 36.981 15.816 1.00 19.03 318 ARG A N 1
ATOM 1843 C CA . ARG A 1 243 ? 77.518 36.405 16.106 1.00 19.23 318 ARG A CA 1
ATOM 1844 C C . ARG A 1 243 ? 77.398 35.806 17.508 1.00 18.13 318 ARG A C 1
ATOM 1845 O O . ARG A 1 243 ? 76.293 35.478 17.960 1.00 18.99 318 ARG A O 1
ATOM 1853 N N . ILE A 1 244 ? 78.519 35.662 18.199 1.00 18.86 319 ILE A N 1
ATOM 1854 C CA . ILE A 1 244 ? 78.488 35.095 19.556 1.00 18.02 319 ILE A CA 1
ATOM 1855 C C . ILE A 1 244 ? 77.822 36.102 20.488 1.00 17.42 319 ILE A C 1
ATOM 1856 O O . ILE A 1 244 ? 78.121 37.301 20.442 1.00 16.40 319 ILE A O 1
ATOM 1861 N N . GLY A 1 245 ? 76.918 35.617 21.334 1.00 18.67 320 GLY A N 1
ATOM 1862 C CA . GLY A 1 245 ? 76.210 36.515 22.232 1.00 19.03 320 GLY A CA 1
ATOM 1863 C C . GLY A 1 245 ? 74.747 36.110 22.357 1.00 18.95 320 GLY A C 1
ATOM 1864 O O . GLY A 1 245 ? 74.414 34.926 22.336 1.00 19.06 320 GLY A O 1
ATOM 1865 N N . GLY A 1 246 ? 73.870 37.092 22.491 1.00 19.64 321 GLY A N 1
ATOM 1866 C CA . GLY A 1 246 ? 72.464 36.786 22.617 1.00 21.27 321 GLY A CA 1
ATOM 1867 C C . GLY A 1 246 ? 71.818 36.500 21.276 1.00 23.23 321 GLY A C 1
ATOM 1868 O O . GLY A 1 246 ? 72.391 36.757 20.212 1.00 22.53 321 GLY A O 1
ATOM 1869 N N . ILE A 1 247 ? 70.617 35.951 21.336 1.00 24.93 322 ILE A N 1
ATOM 1870 C CA . ILE A 1 247 ? 69.871 35.660 20.129 1.00 29.23 322 ILE A CA 1
ATOM 1871 C C . ILE A 1 247 ? 68.858 36.772 20.018 1.00 33.36 322 ILE A C 1
ATOM 1872 O O . ILE A 1 247 ? 68.102 37.018 20.949 1.00 34.05 322 ILE A O 1
ATOM 1877 N N . HIS A 1 248 ? 68.848 37.456 18.883 1.00 37.42 323 HIS A N 1
ATOM 1878 C CA . HIS A 1 248 ? 67.914 38.545 18.712 1.00 42.06 323 HIS A CA 1
ATOM 1879 C C . HIS A 1 248 ? 67.292 38.567 17.330 1.00 42.85 323 HIS A C 1
ATOM 1880 O O . HIS A 1 248 ? 67.838 37.940 16.403 1.00 44.65 323 HIS A O 1
ATOM 1888 N N . PHE B 1 4 ? -13.090 38.357 39.518 1.00 48.85 79 PHE B N 1
ATOM 1889 C CA . PHE B 1 4 ? -13.504 37.349 38.496 1.00 49.76 79 PHE B CA 1
ATOM 1890 C C . PHE B 1 4 ? -14.192 38.016 37.316 1.00 51.10 79 PHE B C 1
ATOM 1891 O O . PHE B 1 4 ? -15.120 38.814 37.490 1.00 52.36 79 PHE B O 1
ATOM 1899 N N . ILE B 1 5 ? -13.726 37.699 36.115 1.00 50.40 80 ILE B N 1
ATOM 1900 C CA . ILE B 1 5 ? -14.329 38.250 34.918 1.00 50.37 80 ILE B CA 1
ATOM 1901 C C . ILE B 1 5 ? -14.379 37.239 33.794 1.00 48.87 80 ILE B C 1
ATOM 1902 O O . ILE B 1 5 ? -13.360 36.668 33.402 1.00 47.93 80 ILE B O 1
ATOM 1907 N N . TYR B 1 6 ? -15.591 37.009 33.299 1.00 46.32 81 TYR B N 1
ATOM 1908 C CA . TYR B 1 6 ? -15.809 36.110 32.183 1.00 43.47 81 TYR B CA 1
ATOM 1909 C C . TYR B 1 6 ? -15.488 36.961 30.957 1.00 42.73 81 TYR B C 1
ATOM 1910 O O . TYR B 1 6 ? -16.333 37.748 30.504 1.00 40.93 81 TYR B O 1
ATOM 1919 N N . GLU B 1 7 ? -14.269 36.825 30.436 1.00 41.03 82 GLU B N 1
ATOM 1920 C CA . GLU B 1 7 ? -13.857 37.597 29.264 1.00 40.33 82 GLU B CA 1
ATOM 1921 C C . GLU B 1 7 ? -14.832 37.422 28.112 1.00 38.89 82 GLU B C 1
ATOM 1922 O O . GLU B 1 7 ? -15.132 36.302 27.700 1.00 36.95 82 GLU B O 1
ATOM 1928 N N . PRO B 1 8 ? -15.334 38.543 27.572 1.00 38.25 83 PRO B N 1
ATOM 1929 C CA . PRO B 1 8 ? -16.293 38.565 26.461 1.00 37.82 83 PRO B CA 1
ATOM 1930 C C . PRO B 1 8 ? -15.712 38.422 25.064 1.00 38.54 83 PRO B C 1
ATOM 1931 O O . PRO B 1 8 ? -16.440 38.455 24.077 1.00 38.69 83 PRO B O 1
ATOM 1935 N N . PHE B 1 9 ? -14.402 38.278 24.966 1.00 38.81 84 PHE B N 1
ATOM 1936 C CA . PHE B 1 9 ? -13.788 38.136 23.651 1.00 39.93 84 PHE B CA 1
ATOM 1937 C C . PHE B 1 9 ? -13.062 36.803 23.557 1.00 37.46 84 PHE B C 1
ATOM 1938 O O . PHE B 1 9 ? -12.530 36.297 24.542 1.00 36.81 84 PHE B O 1
ATOM 1946 N N . GLN B 1 10 ? -13.056 36.242 22.361 1.00 35.52 85 GLN B N 1
ATOM 1947 C CA . GLN B 1 10 ? -12.403 34.974 22.120 1.00 35.07 85 GLN B CA 1
ATOM 1948 C C . GLN B 1 10 ? -10.890 35.114 22.077 1.00 32.61 85 GLN B C 1
ATOM 1949 O O . GLN B 1 10 ? -10.356 36.178 21.764 1.00 31.85 85 GLN B O 1
ATOM 1955 N N . ILE B 1 11 ? -10.203 34.029 22.398 1.00 30.24 86 ILE B N 1
ATOM 1956 C CA . ILE B 1 11 ? -8.760 34.019 22.314 1.00 26.76 86 ILE B CA 1
ATOM 1957 C C . ILE B 1 11 ? -8.534 34.109 20.812 1.00 24.91 86 ILE B C 1
ATOM 1958 O O . ILE B 1 11 ? -9.055 33.297 20.059 1.00 25.37 86 ILE B O 1
ATOM 1963 N N . PRO B 1 12 ? -7.776 35.115 20.347 1.00 24.94 87 PRO B N 1
ATOM 1964 C CA . PRO B 1 12 ? -7.525 35.270 18.909 1.00 25.15 87 PRO B CA 1
ATOM 1965 C C . PRO B 1 12 ? -6.395 34.470 18.247 1.00 24.54 87 PRO B C 1
ATOM 1966 O O . PRO B 1 12 ? -6.410 34.257 17.028 1.00 24.29 87 PRO B O 1
ATOM 1970 N N . SER B 1 13 ? -5.410 34.030 19.026 1.00 23.95 88 SER B N 1
ATOM 1971 C CA . SER B 1 13 ? -4.280 33.284 18.444 1.00 24.39 88 SER B CA 1
ATOM 1972 C C . SER B 1 13 ? -3.964 31.984 19.181 1.00 21.72 88 SER B C 1
ATOM 1973 O O . SER B 1 13 ? -4.354 31.803 20.337 1.00 21.02 88 SER B O 1
ATOM 1976 N N . GLY B 1 14 ? -3.219 31.108 18.513 1.00 20.95 89 GLY B N 1
ATOM 1977 C CA . GLY B 1 14 ? -2.920 29.808 19.093 1.00 21.68 89 GLY B CA 1
ATOM 1978 C C . GLY B 1 14 ? -1.605 29.582 19.816 1.00 19.54 89 GLY B C 1
ATOM 1979 O O . GLY B 1 14 ? -1.181 28.435 19.958 1.00 20.65 89 GLY B O 1
ATOM 1980 N N . SER B 1 15 ? -0.979 30.641 20.318 1.00 20.44 90 SER B N 1
ATOM 1981 C CA . SER B 1 15 ? 0.305 30.458 20.975 1.00 21.48 90 SER B CA 1
ATOM 1982 C C . SER B 1 15 ? 0.242 29.741 22.332 1.00 21.12 90 SER B C 1
ATOM 1983 O O . SER B 1 15 ? 1.283 29.382 22.883 1.00 20.36 90 SER B O 1
ATOM 1986 N N . MET B 1 16 ? -0.968 29.528 22.860 1.00 19.61 91 MET B N 1
ATOM 1987 C CA . MET B 1 16 ? -1.135 28.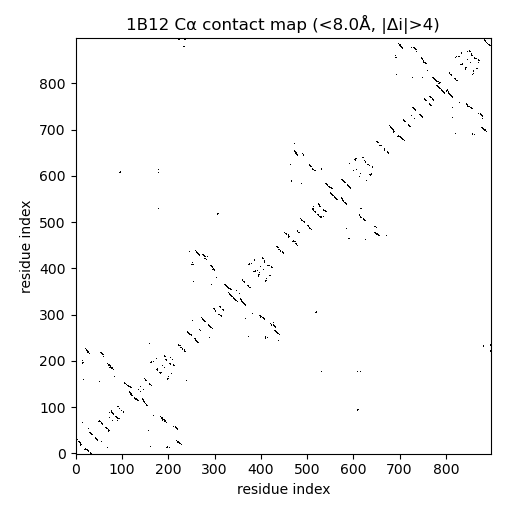803 24.120 1.00 19.98 91 MET B CA 1
ATOM 1988 C C . MET B 1 16 ? -1.783 27.422 23.926 1.00 19.35 91 MET B C 1
ATOM 1989 O O . MET B 1 16 ? -2.239 26.810 24.895 1.00 20.55 91 MET B O 1
ATOM 1994 N N . MET B 1 17 ? -1.814 26.924 22.686 1.00 18.57 92 MET B N 1
ATOM 1995 C CA . MET B 1 17 ? -2.386 25.610 22.409 1.00 18.29 92 MET B CA 1
ATOM 1996 C C . MET B 1 17 ? -1.483 24.586 23.091 1.00 18.56 92 MET B C 1
ATOM 1997 O O . MET B 1 17 ? -0.255 24.767 23.159 1.00 18.51 92 MET B O 1
ATOM 2002 N N . PRO B 1 18 ? -2.058 23.444 23.495 1.00 19.14 93 PRO B N 1
ATOM 2003 C CA . PRO B 1 18 ? -3.473 23.094 23.379 1.00 19.66 93 PRO B CA 1
ATOM 2004 C C . PRO B 1 18 ? -4.279 23.572 24.579 1.00 20.10 93 PRO B C 1
ATOM 2005 O O . PRO B 1 18 ? -5.493 23.348 24.664 1.00 20.67 93 PRO B O 1
ATOM 2009 N N . THR B 1 19 ? -3.594 24.228 25.509 1.00 21.51 94 THR B N 1
ATOM 2010 C CA . THR B 1 19 ? -4.214 24.736 26.741 1.00 21.74 94 THR B CA 1
ATOM 2011 C C . THR B 1 19 ? -5.325 25.758 26.447 1.00 23.13 94 THR B C 1
ATOM 2012 O O . THR B 1 19 ? -6.410 25.712 27.045 1.00 23.06 94 THR B O 1
ATOM 2016 N N . LEU B 1 20 ? -5.040 26.688 25.542 1.00 22.30 95 LEU B N 1
ATOM 2017 C CA . LEU B 1 20 ? -6.027 27.681 25.110 1.00 22.67 95 LEU B CA 1
ATOM 2018 C C . LEU B 1 20 ? -6.043 27.590 23.604 1.00 22.64 95 LEU B C 1
ATOM 2019 O O . LEU B 1 20 ? -4.984 27.561 22.978 1.00 22.91 95 LEU B O 1
ATOM 2024 N N . LEU B 1 21 ? -7.238 27.532 23.032 1.00 22.53 96 LEU B N 1
ATOM 2025 C CA . LEU B 1 21 ? -7.397 27.465 21.585 1.00 21.83 96 LEU B CA 1
ATOM 2026 C C . LEU B 1 21 ? -8.053 28.756 21.107 1.00 21.39 96 LEU B C 1
ATOM 2027 O O . LEU B 1 21 ? -8.720 29.446 21.874 1.00 21.11 96 LEU B O 1
ATOM 2032 N N . ILE B 1 22 ? -7.830 29.084 19.841 1.00 22.59 97 ILE B N 1
ATOM 2033 C CA . ILE B 1 22 ? -8.452 30.250 19.227 1.00 23.49 97 ILE B CA 1
ATOM 2034 C C . ILE B 1 22 ? -9.954 29.963 19.363 1.00 23.17 97 ILE B C 1
ATOM 2035 O O . ILE B 1 22 ? -10.407 28.881 19.016 1.00 23.13 97 ILE B O 1
ATOM 2040 N N . GLY B 1 23 ? -10.710 30.909 19.910 1.00 23.82 98 GLY B N 1
ATOM 2041 C CA . GLY B 1 23 ? -12.140 30.684 20.051 1.00 24.57 98 GLY B CA 1
ATOM 2042 C C . GLY B 1 23 ? -12.553 30.404 21.477 1.00 24.88 98 GLY B C 1
ATOM 2043 O O . GLY B 1 23 ? -13.738 30.424 21.795 1.00 25.80 98 GLY B O 1
ATOM 2044 N N . ASP B 1 24 ? -11.583 30.121 22.343 1.00 26.01 99 ASP B N 1
ATOM 2045 C CA . ASP B 1 24 ? -11.894 29.896 23.748 1.00 23.14 99 ASP B CA 1
ATOM 2046 C C . ASP B 1 24 ? -12.216 31.237 24.387 1.00 22.98 99 ASP B C 1
ATOM 2047 O O . ASP B 1 24 ? -11.682 32.263 23.971 1.00 22.51 99 ASP B O 1
ATOM 2052 N N . PHE B 1 25 ? -13.092 31.218 25.392 1.00 22.08 100 PHE B N 1
ATOM 2053 C CA . PHE B 1 25 ? -13.441 32.403 26.173 1.00 22.53 100 PHE B CA 1
ATOM 2054 C C . PHE B 1 25 ? -12.949 32.019 27.564 1.00 23.12 100 PHE B C 1
ATOM 2055 O O . PHE B 1 25 ? -13.294 30.942 28.071 1.00 22.68 100 PHE B O 1
ATOM 2063 N N . ILE B 1 26 ? -12.145 32.874 28.187 1.00 23.57 101 ILE B N 1
ATOM 2064 C CA . ILE B 1 26 ? -11.615 32.541 29.502 1.00 25.83 101 ILE B CA 1
ATOM 2065 C C . ILE B 1 26 ? -12.135 33.373 30.650 1.00 27.34 101 ILE B C 1
ATOM 2066 O O . ILE B 1 26 ? -12.635 34.482 30.475 1.00 26.19 101 ILE B O 1
ATOM 2071 N N . LEU B 1 27 ? -11.988 32.791 31.827 1.00 29.61 102 LEU B N 1
ATOM 2072 C CA . LEU B 1 27 ? -12.380 33.387 33.080 1.00 32.64 102 LEU B CA 1
ATOM 2073 C C . LEU B 1 27 ? -11.046 33.891 33.622 1.00 34.52 102 LEU B C 1
ATOM 2074 O O . LEU B 1 27 ? -10.085 33.125 33.718 1.00 33.84 102 LEU B O 1
ATOM 2079 N N . VAL B 1 28 ? -10.981 35.180 33.931 1.00 35.49 103 VAL B N 1
ATOM 2080 C CA . VAL B 1 28 ? -9.769 35.802 34.445 1.00 37.80 103 VAL B CA 1
ATOM 2081 C C . VAL B 1 28 ? -9.951 36.339 35.863 1.00 40.30 103 VAL B C 1
ATOM 2082 O O . VAL B 1 28 ? -10.918 37.049 36.170 1.00 39.59 103 VAL B O 1
ATOM 2086 N N . GLU B 1 29 ? -9.008 35.987 36.724 1.00 41.67 104 GLU B N 1
ATOM 2087 C CA . GLU B 1 29 ? -9.016 36.425 38.108 1.00 44.93 104 GLU B CA 1
ATOM 2088 C C . GLU B 1 29 ? -7.921 37.492 38.218 1.00 46.14 104 GLU B C 1
ATOM 2089 O O . GLU B 1 29 ? -6.731 37.172 38.133 1.00 44.79 104 GLU B O 1
ATOM 2095 N N . LYS B 1 30 ? -8.324 38.755 38.374 1.00 47.28 105 LYS B N 1
ATOM 2096 C CA . LYS B 1 30 ? -7.363 39.855 38.460 1.00 48.70 105 LYS B CA 1
ATOM 2097 C C . LYS B 1 30 ? -6.462 39.758 39.696 1.00 49.21 105 LYS B C 1
ATOM 2098 O O . LYS B 1 30 ? -6.847 39.173 40.719 1.00 49.65 105 LYS B O 1
ATOM 2104 N N . PHE B 1 31 ? -5.249 40.303 39.583 1.00 49.10 106 PHE B N 1
ATOM 2105 C CA . PHE B 1 31 ? -4.286 40.266 40.686 1.00 48.91 106 PHE B CA 1
ATOM 2106 C C . PHE B 1 31 ? -4.567 41.383 41.698 1.00 49.58 106 PHE B C 1
ATOM 2107 O O . PHE B 1 31 ? -4.045 41.368 42.821 1.00 49.95 106 PHE B O 1
ATOM 2115 N N . GLY B 1 48 ? -1.959 40.529 44.324 1.00 53.29 123 GLY B N 1
ATOM 2116 C CA . GLY B 1 48 ? -1.170 39.320 44.495 1.00 52.69 123 GLY B CA 1
ATOM 2117 C C . GLY B 1 48 ? -0.106 39.104 43.427 1.00 52.30 123 GLY B C 1
ATOM 2118 O O . GLY B 1 48 ? 0.181 39.999 42.620 1.00 52.03 123 GLY B O 1
ATOM 2119 N N . HIS B 1 49 ? 0.486 37.908 43.424 1.00 51.28 124 HIS B N 1
ATOM 2120 C CA . HIS B 1 49 ? 1.521 37.561 42.453 1.00 49.84 124 HIS B CA 1
ATOM 2121 C C . HIS B 1 49 ? 1.273 36.200 41.811 1.00 47.73 124 HIS B C 1
ATOM 2122 O O . HIS B 1 49 ? 0.763 35.283 42.448 1.00 47.23 124 HIS B O 1
ATOM 2129 N N . PRO B 1 50 ? 1.626 36.057 40.528 1.00 46.38 125 PRO B N 1
ATOM 2130 C CA . PRO B 1 50 ? 1.415 34.769 39.863 1.00 45.29 125 PRO B CA 1
ATOM 2131 C C . PRO B 1 50 ? 2.353 33.708 40.415 1.00 43.33 125 PRO B C 1
ATOM 2132 O O . PRO B 1 50 ? 3.432 34.026 40.915 1.00 42.75 125 PRO B O 1
ATOM 2136 N N . LYS B 1 51 ? 1.929 32.452 40.355 1.00 41.88 126 LYS B N 1
ATOM 2137 C CA . LYS B 1 51 ? 2.759 31.350 40.832 1.00 40.61 126 LYS B CA 1
ATOM 2138 C C . LYS B 1 51 ? 3.389 30.768 39.580 1.00 38.57 126 LYS B C 1
ATOM 2139 O O . LYS B 1 51 ? 2.892 31.004 38.479 1.00 37.37 126 LYS B O 1
ATOM 2145 N N . ARG B 1 52 ? 4.488 30.030 39.724 1.00 36.21 127 ARG B N 1
ATOM 2146 C CA . ARG B 1 52 ? 5.102 29.435 38.543 1.00 34.34 127 ARG B CA 1
ATOM 2147 C C . ARG B 1 52 ? 4.101 28.506 37.878 1.00 30.92 127 ARG B C 1
ATOM 2148 O O . ARG B 1 52 ? 3.428 27.739 38.549 1.00 31.24 127 ARG B O 1
ATOM 2156 N N . GLY B 1 53 ? 4.016 28.571 36.556 1.00 29.75 128 GLY B N 1
ATOM 2157 C CA . GLY B 1 53 ? 3.082 27.721 35.849 1.00 28.50 128 GLY B CA 1
ATOM 2158 C C . GLY B 1 53 ? 1.734 28.392 35.649 1.00 28.25 128 GLY B C 1
ATOM 2159 O O . GLY B 1 53 ? 0.870 27.871 34.939 1.00 27.48 128 GLY B O 1
ATOM 2160 N N . ASP B 1 54 ? 1.535 29.544 36.279 1.00 27.07 129 ASP B N 1
ATOM 2161 C CA . ASP B 1 54 ? 0.265 30.257 36.123 1.00 26.37 129 ASP B CA 1
ATOM 2162 C C . ASP B 1 54 ? 0.088 30.717 34.674 1.00 24.49 129 ASP B C 1
ATOM 2163 O O . ASP B 1 54 ? 1.049 31.076 33.999 1.00 23.50 129 ASP B O 1
ATOM 2168 N N . ILE B 1 55 ? -1.153 30.696 34.207 1.00 23.92 130 ILE B N 1
ATOM 2169 C CA . ILE B 1 55 ? -1.479 31.168 32.873 1.00 23.23 130 ILE B CA 1
ATOM 2170 C C . ILE B 1 55 ? -1.815 32.618 33.207 1.00 24.89 130 ILE B C 1
ATOM 2171 O O . ILE B 1 55 ? -2.809 32.890 33.875 1.00 26.07 130 ILE B O 1
ATOM 2176 N N . VAL B 1 56 ? -0.985 33.537 32.732 1.00 26.57 131 VAL B N 1
ATOM 2177 C CA . VAL B 1 56 ? -1.113 34.951 33.063 1.00 27.02 131 VAL B CA 1
ATOM 2178 C C . VAL B 1 56 ? -1.509 35.871 31.931 1.00 27.83 131 VAL B C 1
ATOM 2179 O O . VAL B 1 56 ? -1.023 35.750 30.806 1.00 25.81 131 VAL B O 1
ATOM 2183 N N . VAL B 1 57 ? -2.415 36.793 32.240 1.00 29.09 132 VAL B N 1
ATOM 2184 C CA . VAL B 1 57 ? -2.841 37.785 31.270 1.00 29.25 132 VAL B CA 1
ATOM 2185 C C . VAL B 1 57 ? -2.001 39.010 31.625 1.00 29.56 132 VAL B C 1
ATOM 2186 O O . VAL B 1 57 ? -1.927 39.389 32.794 1.00 30.42 132 VAL B O 1
ATOM 2190 N N . PHE B 1 58 ? -1.365 39.615 30.633 1.00 30.26 133 PHE B N 1
ATOM 2191 C CA . PHE B 1 58 ? -0.528 40.785 30.870 1.00 32.85 133 PHE B CA 1
ATOM 2192 C C . PHE B 1 58 ? -0.458 41.674 29.639 1.00 34.57 133 PHE B C 1
ATOM 2193 O O . PHE B 1 58 ? -0.762 41.240 28.519 1.00 34.83 133 PHE B O 1
ATOM 2201 N N . LYS B 1 59 ? -0.049 42.924 29.857 1.00 36.93 134 LYS B N 1
ATOM 2202 C CA . LYS B 1 59 ? 0.094 43.892 28.778 1.00 39.12 134 LYS B CA 1
ATOM 2203 C C . LYS B 1 59 ? 1.407 43.618 28.064 1.00 39.81 134 LYS B C 1
ATOM 2204 O O . LYS B 1 59 ? 2.453 43.540 28.695 1.00 39.09 134 LYS B O 1
ATOM 2210 N N . TYR B 1 60 ? 1.344 43.473 26.750 1.00 41.49 135 TYR B N 1
ATOM 2211 C CA . TYR B 1 60 ? 2.524 43.223 25.942 1.00 43.83 135 TYR B CA 1
ATOM 2212 C C . TYR B 1 60 ? 3.501 44.389 26.129 1.00 46.16 135 TYR B C 1
ATOM 2213 O O . TYR B 1 60 ? 3.210 45.513 25.737 1.00 46.03 135 TYR B O 1
ATOM 2222 N N . PRO B 1 61 ? 4.673 44.137 26.741 1.00 47.97 136 PRO B N 1
ATOM 2223 C CA . PRO B 1 61 ? 5.654 45.211 26.960 1.00 49.50 136 PRO B CA 1
ATOM 2224 C C . PRO B 1 61 ? 6.042 46.054 25.741 1.00 50.54 136 PRO B C 1
ATOM 2225 O O . PRO B 1 61 ? 6.305 47.251 25.875 1.00 50.41 136 PRO B O 1
ATOM 2229 N N . GLU B 1 62 ? 6.078 45.436 24.563 1.00 52.21 137 GLU B N 1
ATOM 2230 C CA . GLU B 1 62 ? 6.428 46.150 23.335 1.00 53.72 137 GLU B CA 1
ATOM 2231 C C . GLU B 1 62 ? 5.272 47.031 22.858 1.00 54.17 137 GLU B C 1
ATOM 2232 O O . GLU B 1 62 ? 5.485 48.034 22.177 1.00 54.63 137 GLU B O 1
ATOM 2238 N N . ASP B 1 63 ? 4.052 46.642 23.221 1.00 54.08 138 ASP B N 1
ATOM 2239 C CA . ASP B 1 63 ? 2.840 47.371 22.846 1.00 53.76 138 ASP B CA 1
ATOM 2240 C C . ASP B 1 63 ? 1.832 47.208 23.990 1.00 53.64 138 ASP B C 1
ATOM 2241 O O . ASP B 1 63 ? 0.885 46.430 23.888 1.00 52.92 138 ASP B O 1
ATOM 2246 N N . PRO B 1 64 ? 2.031 47.942 25.099 1.00 53.68 139 PRO B N 1
ATOM 2247 C CA . PRO B 1 64 ? 1.175 47.913 26.292 1.00 53.82 139 PRO B CA 1
ATOM 2248 C C . PRO B 1 64 ? -0.331 47.986 26.014 1.00 54.00 139 PRO B C 1
ATOM 2249 O O . PRO B 1 64 ? -1.145 47.787 26.913 1.00 54.04 139 PRO B O 1
ATOM 2253 N N . LYS B 1 65 ? -0.694 48.274 24.769 1.00 54.18 140 LYS B N 1
ATOM 2254 C CA . LYS B 1 65 ? -2.097 48.369 24.385 1.00 54.23 140 LYS B CA 1
ATOM 2255 C C . LYS B 1 65 ? -2.681 46.971 24.211 1.00 53.56 140 LYS B C 1
ATOM 2256 O O . LYS B 1 65 ? -3.844 46.722 24.540 1.00 53.65 140 LYS B O 1
ATOM 2262 N N . LEU B 1 66 ? -1.851 46.063 23.704 1.00 51.44 141 LEU B N 1
ATOM 2263 C CA . LEU B 1 66 ? -2.254 44.683 23.444 1.00 49.47 141 LEU B CA 1
ATOM 2264 C C . LEU B 1 66 ? -2.080 43.761 24.642 1.00 47.18 141 LEU B C 1
ATOM 2265 O O . LEU B 1 66 ? -1.039 43.773 25.296 1.00 46.98 141 LEU B O 1
ATOM 2270 N N . ASP B 1 67 ? -3.099 42.961 24.928 1.00 44.19 142 ASP B N 1
ATOM 2271 C CA . ASP B 1 67 ? -3.003 42.018 26.035 1.00 42.37 142 ASP B CA 1
ATOM 2272 C C . ASP B 1 67 ? -2.453 40.698 25.508 1.00 39.00 142 ASP B C 1
ATOM 2273 O O . ASP B 1 67 ? -2.796 40.271 24.406 1.00 37.79 142 ASP B O 1
ATOM 2278 N N . TYR B 1 68 ? -1.581 40.077 26.295 1.00 36.66 143 TYR B N 1
ATOM 2279 C CA . TYR B 1 68 ? -0.999 38.787 25.935 1.00 33.78 143 TYR B CA 1
ATOM 2280 C C . TYR B 1 68 ? -1.334 37.798 27.038 1.00 31.49 143 TYR B C 1
ATOM 2281 O O . TYR B 1 68 ? -1.621 38.182 28.180 1.00 31.67 143 TYR B O 1
ATOM 2290 N N . ILE B 1 69 ? -1.302 36.520 26.683 1.00 29.52 144 ILE B N 1
ATOM 2291 C CA . ILE B 1 69 ? -1.555 35.451 27.641 1.00 26.93 144 ILE B CA 1
ATOM 2292 C C . ILE B 1 69 ? -0.443 34.440 27.396 1.00 25.52 144 ILE B C 1
ATOM 2293 O O . ILE B 1 69 ? -0.253 33.975 26.276 1.00 24.30 144 ILE B O 1
ATOM 2298 N N . LYS B 1 70 ? 0.307 34.140 28.445 1.00 24.39 145 LYS B N 1
ATOM 2299 C CA . LYS B 1 70 ? 1.413 33.200 28.365 1.00 23.53 145 LYS B CA 1
ATOM 2300 C C . LYS B 1 70 ? 1.475 32.520 29.707 1.00 23.74 145 LYS B C 1
ATOM 2301 O O . LYS B 1 70 ? 0.739 32.886 30.636 1.00 24.80 145 LYS B O 1
ATOM 2307 N N . ARG B 1 71 ? 2.351 31.526 29.814 1.00 22.84 146 ARG B N 1
ATOM 2308 C CA . ARG B 1 71 ? 2.527 30.821 31.068 1.00 21.29 146 ARG B CA 1
ATOM 2309 C C . ARG B 1 71 ? 3.774 31.363 31.771 1.00 20.89 146 ARG B C 1
ATOM 2310 O O . ARG B 1 71 ? 4.839 31.457 31.168 1.00 23.28 146 ARG B O 1
ATOM 2318 N N . ALA B 1 72 ? 3.647 31.721 33.044 1.00 22.98 147 ALA B N 1
ATOM 2319 C CA . ALA B 1 72 ? 4.787 32.258 33.787 1.00 23.84 147 ALA B CA 1
ATOM 2320 C C . ALA B 1 72 ? 5.716 31.130 34.207 1.00 22.94 147 ALA B C 1
ATOM 2321 O O . ALA B 1 72 ? 5.517 30.505 35.247 1.00 24.68 147 ALA B O 1
ATOM 2323 N N . VAL B 1 73 ? 6.732 30.865 33.408 1.00 22.58 148 VAL B N 1
ATOM 2324 C CA . VAL B 1 73 ? 7.638 29.795 33.773 1.00 23.27 148 VAL B CA 1
ATOM 2325 C C . VAL B 1 73 ? 8.795 30.293 34.638 1.00 23.11 148 VAL B C 1
ATOM 2326 O O . VAL B 1 73 ? 9.377 29.523 35.381 1.00 22.96 148 VAL B O 1
ATOM 2330 N N . GLY B 1 74 ? 9.116 31.584 34.559 1.00 24.44 149 GLY B N 1
ATOM 2331 C CA . GLY B 1 74 ? 10.203 32.116 35.368 1.00 25.20 149 GLY B CA 1
ATOM 2332 C C . GLY B 1 74 ? 9.756 33.233 36.296 1.00 26.36 149 GLY B C 1
ATOM 2333 O O . GLY B 1 74 ? 9.140 34.201 35.865 1.00 26.01 149 GLY B O 1
ATOM 2334 N N . LEU B 1 75 ? 10.052 33.080 37.578 1.00 27.70 150 LEU B N 1
ATOM 2335 C CA . LEU B 1 75 ? 9.703 34.079 38.580 1.00 29.23 150 LEU B CA 1
ATOM 2336 C C . LEU B 1 75 ? 1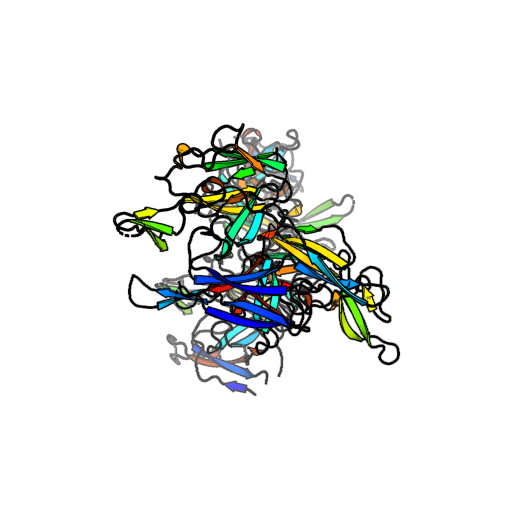0.967 34.852 38.905 1.00 29.73 150 LEU B C 1
ATOM 2337 O O . LEU B 1 75 ? 12.068 34.384 38.617 1.00 27.41 150 LEU B O 1
ATOM 2342 N N . PRO B 1 76 ? 10.831 36.038 39.534 1.00 30.67 151 PRO B N 1
ATOM 2343 C CA . PRO B 1 76 ? 12.006 36.845 39.879 1.00 30.85 151 PRO B CA 1
ATOM 2344 C C . PRO B 1 76 ? 13.072 35.984 40.544 1.00 30.43 151 PRO B C 1
ATOM 2345 O O . PRO B 1 76 ? 12.763 35.168 41.412 1.00 31.12 151 PRO B O 1
ATOM 2349 N N . GLY B 1 77 ? 14.315 36.139 40.109 1.00 32.31 152 GLY B N 1
ATOM 2350 C CA . GLY B 1 77 ? 15.403 35.376 40.701 1.00 31.75 152 GLY B CA 1
ATOM 2351 C C . GLY B 1 77 ? 15.699 34.053 40.021 1.00 32.94 152 GLY B C 1
ATOM 2352 O O . GLY B 1 77 ? 16.783 33.488 40.200 1.00 32.25 152 GLY B O 1
ATOM 2353 N N . ASP B 1 78 ? 14.749 33.560 39.228 1.00 31.74 153 ASP B N 1
ATOM 2354 C CA . ASP B 1 78 ? 14.933 32.279 38.545 1.00 30.35 153 ASP B CA 1
ATOM 2355 C C . ASP B 1 78 ? 15.978 32.329 37.451 1.00 29.77 153 ASP B C 1
ATOM 2356 O O . ASP B 1 78 ? 16.063 33.299 36.704 1.00 29.62 153 ASP B O 1
ATOM 2361 N N . LYS B 1 79 ? 16.773 31.268 37.353 1.00 28.25 154 LYS B N 1
ATOM 2362 C CA . LYS B 1 79 ? 17.711 31.172 36.265 1.00 27.18 154 LYS B CA 1
ATOM 2363 C C . LYS B 1 79 ? 16.985 30.183 35.370 1.00 26.56 154 LYS B C 1
ATOM 2364 O O . LYS B 1 79 ? 16.791 29.018 35.737 1.00 26.37 154 LYS B O 1
ATOM 2370 N N . VAL B 1 80 ? 16.549 30.671 34.222 1.00 25.14 155 VAL B N 1
ATOM 2371 C CA . VAL B 1 80 ? 15.797 29.868 33.271 1.00 24.04 155 VAL B CA 1
ATOM 2372 C C . VAL B 1 80 ? 16.645 29.532 32.066 1.00 23.23 155 VAL B C 1
ATOM 2373 O O . VAL B 1 80 ? 17.230 30.419 31.454 1.00 23.41 155 VAL B O 1
ATOM 2377 N N . THR B 1 81 ? 16.739 28.244 31.749 1.00 21.70 156 THR B N 1
ATOM 2378 C CA . THR B 1 81 ? 17.485 27.818 30.575 1.00 21.19 156 THR B CA 1
ATOM 2379 C C . THR B 1 81 ? 16.558 27.022 29.660 1.00 20.00 156 THR B C 1
ATOM 2380 O O . THR B 1 81 ? 15.871 26.102 30.119 1.00 21.22 156 THR B O 1
ATOM 2384 N N . TYR B 1 82 ? 16.542 27.370 28.377 1.00 18.39 157 TYR B N 1
ATOM 2385 C CA . TYR B 1 82 ? 15.734 26.648 27.406 1.00 17.97 157 TYR B CA 1
ATOM 2386 C C . TYR B 1 82 ? 16.668 25.928 26.460 1.00 17.97 157 TYR B C 1
ATOM 2387 O O . TYR B 1 82 ? 17.585 26.536 25.872 1.00 20.34 157 TYR B O 1
ATOM 2396 N N . ASP B 1 83 ? 16.456 24.626 26.317 1.00 18.72 158 ASP B N 1
ATOM 2397 C CA . ASP B 1 83 ? 17.254 23.817 25.401 1.00 19.16 158 ASP B CA 1
ATOM 2398 C C . ASP B 1 83 ? 16.428 23.769 24.114 1.00 18.95 158 ASP B C 1
ATOM 2399 O O . ASP B 1 83 ? 15.403 23.061 24.056 1.00 19.05 158 ASP B O 1
ATOM 2404 N N . PRO B 1 84 ? 16.857 24.498 23.060 1.00 19.75 159 PRO B N 1
ATOM 2405 C CA . PRO B 1 84 ? 16.119 24.524 21.790 1.00 19.52 159 PRO B CA 1
ATOM 2406 C C . PRO B 1 84 ? 16.062 23.198 21.066 1.00 18.62 159 PRO B C 1
ATOM 2407 O O . PRO B 1 84 ? 15.148 22.939 20.279 1.00 19.19 159 PRO B O 1
ATOM 2411 N N . VAL B 1 85 ? 17.039 22.344 21.328 1.00 19.77 160 VAL B N 1
ATOM 2412 C CA . VAL B 1 85 ? 17.044 21.060 20.651 1.00 17.57 160 VAL B CA 1
ATOM 2413 C C . VAL B 1 85 ? 15.963 20.145 21.209 1.00 17.03 160 VAL B C 1
ATOM 2414 O O . VAL B 1 85 ? 15.093 19.698 20.462 1.00 18.72 160 VAL B O 1
ATOM 2418 N N . SER B 1 86 ? 15.982 19.885 22.510 1.00 17.50 161 SER B N 1
ATOM 2419 C CA . SER B 1 86 ? 14.960 19.001 23.069 1.00 18.43 161 SER B CA 1
ATOM 2420 C C . SER B 1 86 ? 13.671 19.756 23.426 1.00 16.32 161 SER B C 1
ATOM 2421 O O . SER B 1 86 ? 12.659 19.134 23.727 1.00 16.89 161 SER B O 1
ATOM 2424 N N . LYS B 1 87 ? 13.721 21.092 23.387 1.00 17.56 162 LYS B N 1
ATOM 2425 C CA . LYS B 1 87 ? 12.579 21.942 23.719 1.00 15.70 162 LYS B CA 1
ATOM 2426 C C . LYS B 1 87 ? 12.119 21.675 25.138 1.00 15.38 162 LYS B C 1
ATOM 2427 O O . LYS B 1 87 ? 10.926 21.478 25.394 1.00 17.08 162 LYS B O 1
ATOM 2433 N N . GLU B 1 88 ? 13.096 21.631 26.044 1.00 14.64 163 GLU B N 1
ATOM 2434 C CA . GLU B 1 88 ? 12.841 21.399 27.462 1.00 15.12 163 GLU B CA 1
ATOM 2435 C C . GLU B 1 88 ? 13.452 22.530 28.289 1.00 14.13 163 GLU B C 1
ATOM 2436 O O . GLU B 1 88 ? 14.486 23.082 27.921 1.00 18.13 163 GLU B O 1
ATOM 2442 N N . LEU B 1 89 ? 12.803 22.875 29.389 1.00 17.70 164 LEU B N 1
ATOM 2443 C CA . LEU B 1 89 ? 13.283 23.915 30.283 1.00 19.39 164 LEU B CA 1
ATOM 2444 C C . LEU B 1 89 ? 14.035 23.324 31.480 1.00 20.81 164 LEU B C 1
ATOM 2445 O O . LEU B 1 89 ? 13.778 22.186 31.913 1.00 19.46 164 LEU B O 1
ATOM 2450 N N . THR B 1 90 ? 14.995 24.095 31.975 1.00 21.66 165 THR B N 1
ATOM 2451 C CA . THR B 1 90 ? 15.760 23.733 33.167 1.00 24.39 165 THR B CA 1
ATOM 2452 C C . THR B 1 90 ? 15.593 25.023 33.963 1.00 24.01 165 THR B C 1
ATOM 2453 O O . THR B 1 90 ? 15.754 26.102 33.408 1.00 25.48 165 THR B O 1
ATOM 2457 N N . ILE B 1 91 ? 15.231 24.920 35.236 1.00 25.20 166 ILE B N 1
ATOM 2458 C CA . ILE B 1 91 ? 15.001 26.107 36.064 1.00 25.26 166 ILE B CA 1
ATOM 2459 C C . ILE B 1 91 ? 15.680 26.014 37.423 1.00 27.57 166 ILE B C 1
ATOM 2460 O O . ILE B 1 91 ? 15.511 25.017 38.136 1.00 24.79 166 ILE B O 1
ATOM 2465 N N . GLN B 1 92 ? 16.448 27.050 37.764 1.00 29.41 167 GLN B N 1
ATOM 2466 C CA . GLN B 1 92 ? 17.135 27.118 39.058 1.00 32.91 167 GLN B CA 1
ATOM 2467 C C . GLN B 1 92 ? 16.601 28.341 39.817 1.00 33.85 167 GLN B C 1
ATOM 2468 O O . GLN B 1 92 ? 16.918 29.480 39.476 1.00 33.04 167 GLN B O 1
ATOM 2474 N N . PRO B 1 93 ? 15.766 28.111 40.840 1.00 34.61 168 PRO B N 1
ATOM 2475 C CA . PRO B 1 93 ? 15.164 29.168 41.662 1.00 37.55 168 PRO B CA 1
ATOM 2476 C C . PRO B 1 93 ? 16.197 29.927 42.489 1.00 40.75 168 PRO B C 1
ATOM 2477 O O . PRO B 1 93 ? 17.314 29.446 42.696 1.00 40.21 168 PRO B O 1
ATOM 2481 N N . GLY B 1 94 ? 15.810 31.112 42.958 1.00 44.26 169 GLY B N 1
ATOM 2482 C CA . GLY B 1 94 ? 16.686 31.926 43.787 1.00 47.65 169 GLY B CA 1
ATOM 2483 C C . GLY B 1 94 ? 18.134 32.083 43.346 1.00 50.29 169 GLY B C 1
ATOM 2484 O O . GLY B 1 94 ? 19.059 31.794 44.110 1.00 50.68 169 GLY B O 1
ATOM 2485 N N . CYS B 1 95 ? 18.338 32.538 42.115 1.00 52.46 170 CYS B N 1
ATOM 2486 C CA . CYS B 1 95 ? 19.684 32.765 41.599 1.00 54.75 170 CYS B CA 1
ATOM 2487 C C . CYS B 1 95 ? 19.925 34.266 41.514 1.00 55.08 170 CYS B C 1
ATOM 2488 O O . CYS B 1 95 ? 19.074 35.056 41.925 1.00 55.67 170 CYS B O 1
ATOM 2491 N N . CYS B 1 101 ? 22.985 30.044 44.583 1.00 55.22 176 CYS B N 1
ATOM 2492 C CA . CYS B 1 101 ? 21.876 29.265 44.046 1.00 55.00 176 CYS B CA 1
ATOM 2493 C C . CYS B 1 101 ? 22.364 27.926 43.502 1.00 53.17 176 CYS B C 1
ATOM 2494 O O . CYS B 1 101 ? 22.904 27.823 42.393 1.00 52.88 176 CYS B O 1
ATOM 2497 N N . GLU B 1 102 ? 22.145 26.899 44.310 1.00 50.34 177 GLU B N 1
ATOM 2498 C CA . GLU B 1 102 ? 22.589 25.553 44.007 1.00 47.82 177 GLU B CA 1
ATOM 2499 C C . GLU B 1 102 ? 21.444 24.566 43.823 1.00 43.77 177 GLU B C 1
ATOM 2500 O O . GLU B 1 102 ? 21.673 23.390 43.563 1.00 43.58 177 GLU B O 1
ATOM 2506 N N . ASN B 1 103 ? 20.211 25.039 43.944 1.00 39.47 178 ASN B N 1
ATOM 2507 C CA . ASN B 1 103 ? 19.085 24.134 43.809 1.00 35.16 178 ASN B CA 1
ATOM 2508 C C . ASN B 1 103 ? 18.367 24.187 42.468 1.00 33.68 178 ASN B C 1
ATOM 2509 O O . ASN B 1 103 ? 18.413 25.183 41.742 1.00 31.74 178 ASN B O 1
ATOM 2514 N N . ALA B 1 104 ? 17.689 23.092 42.159 1.00 31.22 179 ALA B N 1
ATOM 2515 C CA . ALA B 1 104 ? 16.963 22.976 40.917 1.00 30.73 179 ALA B CA 1
ATOM 2516 C C . ALA B 1 104 ? 15.482 22.783 41.180 1.00 30.38 179 ALA B C 1
ATOM 2517 O O . ALA B 1 104 ? 15.076 22.248 42.213 1.00 30.11 179 ALA B O 1
ATOM 2519 N N . LEU B 1 105 ? 14.676 23.255 40.246 1.00 29.55 180 LEU B N 1
ATOM 2520 C CA . LEU B 1 105 ? 13.244 23.088 40.343 1.00 30.24 180 LEU B CA 1
ATOM 2521 C C . LEU B 1 105 ? 13.010 21.785 39.583 1.00 28.39 180 LEU B C 1
ATOM 2522 O O . LEU B 1 105 ? 13.538 21.597 38.490 1.00 28.75 180 LEU B O 1
ATOM 2527 N N . PRO B 1 106 ? 12.248 20.855 40.164 1.00 27.98 181 PRO B N 1
ATOM 2528 C CA . PRO B 1 106 ? 12.019 19.603 39.440 1.00 28.26 181 PRO B CA 1
ATOM 2529 C C . PRO B 1 106 ? 11.218 19.939 38.183 1.00 27.55 181 PRO B C 1
ATOM 2530 O O . PRO B 1 106 ? 10.149 20.539 38.287 1.00 26.88 181 PRO B O 1
ATOM 2534 N N . VAL B 1 107 ? 11.755 19.614 37.010 1.00 26.54 182 VAL B N 1
ATOM 2535 C CA . VAL B 1 107 ? 11.040 19.849 35.748 1.00 25.91 182 VAL B CA 1
ATOM 2536 C C . VAL B 1 107 ? 11.086 18.522 34.987 1.00 26.80 182 VAL B C 1
ATOM 2537 O O . VAL B 1 107 ? 12.179 18.038 34.660 1.00 28.93 182 VAL B O 1
ATOM 2541 N N . THR B 1 108 ? 9.927 17.926 34.716 1.00 24.10 183 THR B N 1
ATOM 2542 C CA . THR B 1 108 ? 9.903 16.645 34.005 1.00 24.09 183 THR B CA 1
ATOM 2543 C C . THR B 1 108 ? 8.952 16.628 32.823 1.00 21.29 183 THR B C 1
ATOM 2544 O O . THR B 1 108 ? 7.973 17.366 32.798 1.00 20.60 183 THR B O 1
ATOM 2548 N N . TYR B 1 109 ? 9.251 15.756 31.860 1.00 19.59 184 TYR B N 1
ATOM 2549 C CA . TYR B 1 109 ? 8.483 15.657 30.621 1.00 18.68 184 TYR B CA 1
ATOM 2550 C C . TYR B 1 109 ? 8.019 14.239 30.340 1.00 19.61 184 TYR B C 1
ATOM 2551 O O . TYR B 1 109 ? 8.766 13.284 30.577 1.00 18.94 184 TYR B O 1
ATOM 2560 N N . SER B 1 110 ? 6.799 14.116 29.815 1.00 20.65 185 SER B N 1
ATOM 2561 C CA . SER B 1 110 ? 6.264 12.809 29.449 1.00 19.31 185 SER B CA 1
ATOM 2562 C C . SER B 1 110 ? 6.765 12.535 28.044 1.00 19.19 185 SER B C 1
ATOM 2563 O O . SER B 1 110 ? 7.410 13.389 27.430 1.00 17.23 185 SER B O 1
ATOM 2566 N N . ASN B 1 111 ? 6.510 11.331 27.544 1.00 17.95 186 ASN B N 1
ATOM 2567 C CA . ASN B 1 111 ? 6.914 10.993 26.182 1.00 20.28 186 ASN B CA 1
ATOM 2568 C C . ASN B 1 111 ? 6.199 11.854 25.154 1.00 20.67 186 ASN B C 1
ATOM 2569 O O . ASN B 1 111 ? 5.057 12.280 25.355 1.00 20.66 186 ASN B O 1
ATOM 2574 N N . VAL B 1 112 ? 6.878 12.109 24.048 1.00 22.24 187 VAL B N 1
ATOM 2575 C CA . VAL B 1 112 ? 6.294 12.896 22.972 1.00 22.98 187 VAL B CA 1
ATOM 2576 C C . VAL B 1 112 ? 5.317 11.981 22.240 1.00 24.02 187 VAL B C 1
ATOM 2577 O O . VAL B 1 112 ? 5.585 10.790 22.073 1.00 21.92 187 VAL B O 1
ATOM 2581 N N . GLU B 1 113 ? 4.181 12.535 21.827 1.00 24.02 188 GLU B N 1
ATOM 2582 C CA . GLU B 1 113 ? 3.164 11.755 21.117 1.00 25.95 188 GLU B CA 1
ATOM 2583 C C . GLU B 1 113 ? 2.401 12.663 20.152 1.00 23.95 188 GLU B C 1
ATOM 2584 O O . GLU B 1 113 ? 2.466 13.891 20.270 1.00 22.76 188 GLU B O 1
ATOM 2590 N N . PRO B 1 114 ? 1.703 12.076 19.155 1.00 24.72 189 PRO B N 1
ATOM 2591 C CA . PRO B 1 114 ? 0.940 12.900 18.211 1.00 23.04 189 PRO B CA 1
ATOM 2592 C C . PRO B 1 114 ? -0.140 13.691 18.952 1.00 24.12 189 PRO B C 1
ATOM 2593 O O . PRO B 1 114 ? -0.754 13.176 19.889 1.00 23.23 189 PRO B O 1
ATOM 2597 N N . SER B 1 115 ? -0.355 14.948 18.560 1.00 22.08 190 SER B N 1
ATOM 2598 C CA . SER B 1 115 ? -1.397 15.765 19.194 1.00 22.00 190 SER B CA 1
ATOM 2599 C C . SER B 1 115 ? -2.630 15.655 18.307 1.00 22.71 190 SER B C 1
ATOM 2600 O O . SER B 1 115 ? -2.608 14.953 17.300 1.00 23.67 190 SER B O 1
ATOM 2603 N N . ASP B 1 116 ? -3.685 16.372 18.677 1.00 23.06 191 ASP B N 1
ATOM 2604 C CA . ASP B 1 116 ? -4.931 16.375 17.922 1.00 24.06 191 ASP B CA 1
ATOM 2605 C C . ASP B 1 116 ? -4.921 17.538 16.940 1.00 23.91 191 ASP B C 1
ATOM 2606 O O . ASP B 1 116 ? -5.957 17.858 16.368 1.00 24.75 191 ASP B O 1
ATOM 2611 N N . PHE B 1 117 ? -3.769 18.175 16.759 1.00 21.99 192 PHE B N 1
ATOM 2612 C CA . PHE B 1 117 ? -3.687 19.324 15.870 1.00 22.01 192 PHE B CA 1
ATOM 2613 C C . PHE B 1 117 ? -2.714 19.226 14.728 1.00 21.81 192 PHE B C 1
ATOM 2614 O O . PHE B 1 117 ? -1.625 18.655 14.866 1.00 21.47 192 PHE B O 1
ATOM 2622 N N . VAL B 1 118 ? -3.129 19.795 13.595 1.00 21.57 193 VAL B N 1
ATOM 2623 C CA . VAL B 1 118 ? -2.302 19.830 12.387 1.00 22.29 193 VAL B CA 1
ATOM 2624 C C . VAL B 1 118 ? -2.137 21.305 12.044 1.00 22.56 193 VAL B C 1
ATOM 2625 O O . VAL B 1 118 ? -3.096 22.072 12.100 1.00 23.75 193 VAL B O 1
ATOM 2629 N N . GLN B 1 119 ? -0.911 21.704 11.738 1.00 22.93 194 GLN B N 1
ATOM 2630 C CA . GLN B 1 119 ? -0.640 23.085 11.383 1.00 21.88 194 GLN B CA 1
ATOM 2631 C C . GLN B 1 119 ? -0.416 23.124 9.879 1.00 21.05 194 GLN B C 1
ATOM 2632 O O . GLN B 1 119 ? 0.358 22.335 9.354 1.00 20.69 194 GLN B O 1
ATOM 2638 N N . THR B 1 120 ? -1.098 24.034 9.196 1.00 22.69 195 THR B N 1
ATOM 2639 C CA . THR B 1 120 ? -0.969 24.158 7.739 1.00 23.30 195 THR B CA 1
ATOM 2640 C C . THR B 1 120 ? -0.506 25.551 7.403 1.00 22.96 195 THR B C 1
ATOM 2641 O O . THR B 1 120 ? -1.106 26.527 7.835 1.00 22.32 195 THR B O 1
ATOM 2645 N N . PHE B 1 121 ? 0.549 25.636 6.603 1.00 24.52 196 PHE B N 1
ATOM 2646 C CA . PHE B 1 121 ? 1.136 26.910 6.234 1.00 25.80 196 PHE B CA 1
ATOM 2647 C C . PHE B 1 121 ? 0.747 27.417 4.861 1.00 27.83 196 PHE B C 1
ATOM 2648 O O . PHE B 1 121 ? 0.248 26.674 4.021 1.00 27.12 196 PHE B O 1
ATOM 2656 N N . SER B 1 122 ? 1.016 28.697 4.657 1.00 30.96 197 SER B N 1
ATOM 2657 C CA . SER B 1 122 ? 0.737 29.353 3.396 1.00 36.70 197 SER B CA 1
ATOM 2658 C C . SER B 1 122 ? 1.327 30.753 3.396 1.00 39.19 197 SER B C 1
ATOM 2659 O O . SER B 1 122 ? 1.828 31.236 4.415 1.00 38.66 197 SER B O 1
ATOM 2662 N N . ARG B 1 123 ? 1.250 31.370 2.219 1.00 43.63 198 ARG B N 1
ATOM 2663 C CA . ARG B 1 123 ? 1.709 32.719 1.896 1.00 47.42 198 ARG B CA 1
ATOM 2664 C C . ARG B 1 123 ? 2.815 33.310 2.720 1.00 49.43 198 ARG B C 1
ATOM 2665 O O . ARG B 1 123 ? 3.726 33.917 2.155 1.00 52.03 198 ARG B O 1
ATOM 2673 N N . GLU B 1 128 ? 4.691 37.221 3.093 1.00 45.08 203 GLU B N 1
ATOM 2674 C CA . GLU B 1 128 ? 4.438 37.057 4.530 1.00 44.44 203 GLU B CA 1
ATOM 2675 C C . GLU B 1 128 ? 3.929 35.638 4.853 1.00 44.03 203 GLU B C 1
ATOM 2676 O O . GLU B 1 128 ? 2.823 35.258 4.456 1.00 44.17 203 GLU B O 1
ATOM 2682 N N . ALA B 1 129 ? 4.743 34.863 5.569 1.00 44.13 204 ALA B N 1
ATOM 2683 C CA . ALA B 1 129 ? 4.386 33.490 5.950 1.00 43.48 204 ALA B CA 1
ATOM 2684 C C . ALA B 1 129 ? 3.324 33.463 7.052 1.00 42.60 204 ALA B C 1
ATOM 2685 O O . ALA B 1 129 ? 3.348 34.291 7.966 1.00 43.88 204 ALA B O 1
ATOM 2687 N N . THR B 1 130 ? 2.397 32.511 6.959 1.00 40.25 205 THR B N 1
ATOM 2688 C CA . THR B 1 130 ? 1.324 32.378 7.934 1.00 37.66 205 THR B CA 1
ATOM 2689 C C . THR B 1 130 ? 0.846 30.924 7.988 1.00 36.40 205 THR B C 1
ATOM 2690 O O . THR B 1 130 ? 1.303 30.075 7.218 1.00 34.00 205 THR B O 1
ATOM 2694 N N . SER B 1 131 ? -0.079 30.641 8.897 1.00 34.04 206 SER B N 1
ATOM 2695 C CA . SER B 1 131 ? -0.578 29.282 9.042 1.00 32.95 206 SER B CA 1
ATOM 2696 C C . SER B 1 131 ? -1.874 29.248 9.833 1.00 32.41 206 SER B C 1
ATOM 2697 O O . SER B 1 131 ? -2.282 30.239 10.443 1.00 32.44 206 SER B O 1
ATOM 2700 N N . GLY B 1 132 ? -2.517 28.090 9.805 1.00 31.09 207 GLY B N 1
ATOM 2701 C CA . GLY B 1 132 ? -3.745 27.899 10.549 1.00 29.13 207 GLY B CA 1
ATOM 2702 C C . GLY B 1 132 ? -3.635 26.537 11.216 1.00 27.55 207 GLY B C 1
ATOM 2703 O O . GLY B 1 132 ? -2.862 25.692 10.772 1.00 25.39 207 GLY B O 1
ATOM 2704 N N . PHE B 1 133 ? -4.415 26.333 12.270 1.00 27.01 208 PHE B N 1
ATOM 2705 C CA . PHE B 1 133 ? -4.436 25.086 13.023 1.00 26.44 208 PHE B CA 1
ATOM 2706 C C . PHE B 1 133 ? -5.775 24.370 12.810 1.00 27.47 208 PHE B C 1
ATOM 2707 O O . PHE B 1 133 ? -6.828 24.995 12.775 1.00 27.57 208 PHE B O 1
ATOM 2715 N N . PHE B 1 134 ? -5.726 23.055 12.679 1.00 27.63 209 PHE B N 1
ATOM 2716 C CA . PHE B 1 134 ? -6.931 22.269 12.474 1.00 29.68 209 PHE B CA 1
ATOM 2717 C C . PHE B 1 134 ? -6.925 21.105 13.444 1.00 29.14 209 PHE B C 1
ATOM 2718 O O . PHE B 1 134 ? -5.913 20.429 13.605 1.00 28.92 209 PHE B O 1
ATOM 2726 N N . GLU B 1 135 ? -8.050 20.882 14.099 1.00 28.62 210 GLU B N 1
ATOM 2727 C CA . GLU B 1 135 ? -8.153 19.764 15.009 1.00 30.03 210 GLU B CA 1
ATOM 2728 C C . GLU B 1 135 ? -8.486 18.560 14.133 1.00 30.51 210 GLU B C 1
ATOM 2729 O O . GLU B 1 135 ? -9.498 18.539 13.417 1.00 30.92 210 GLU B O 1
ATOM 2735 N N . VAL B 1 136 ? -7.612 17.563 14.172 1.00 30.31 211 VAL B N 1
ATOM 2736 C CA . VAL B 1 136 ? -7.773 16.362 13.373 1.00 30.99 211 VAL B CA 1
ATOM 2737 C C . VAL B 1 136 ? -7.588 15.094 14.203 1.00 32.68 211 VAL B C 1
ATOM 2738 O O . VAL B 1 136 ? -6.567 14.910 14.861 1.00 31.76 211 VAL B O 1
ATOM 2742 N N . PRO B 1 137 ? -8.582 14.196 14.179 1.00 34.88 212 PRO B N 1
ATOM 2743 C CA . PRO B 1 137 ? -8.466 12.955 14.948 1.00 36.36 212 PRO B CA 1
ATOM 2744 C C . PRO B 1 137 ? -7.138 12.268 14.668 1.00 37.06 212 PRO B C 1
ATOM 2745 O O . PRO B 1 137 ? -6.650 12.270 13.531 1.00 36.47 212 PRO B O 1
ATOM 2749 N N . LYS B 1 138 ? -6.554 11.684 15.708 1.00 38.01 213 LYS B N 1
ATOM 2750 C CA . LYS B 1 138 ? -5.275 11.005 15.577 1.00 40.09 213 LYS B CA 1
ATOM 2751 C C . LYS B 1 138 ? -5.306 9.836 14.597 1.00 42.04 213 LYS B C 1
ATOM 2752 O O . LYS B 1 138 ? -4.278 9.501 14.008 1.00 41.75 213 LYS B O 1
ATOM 2758 N N . ASN B 1 139 ? -6.479 9.233 14.413 1.00 44.08 214 ASN B N 1
ATOM 2759 C CA . ASN B 1 139 ? -6.622 8.084 13.512 1.00 47.11 214 ASN B CA 1
ATOM 2760 C C . ASN B 1 139 ? -6.847 8.453 12.049 1.00 47.34 214 ASN B C 1
ATOM 2761 O O . ASN B 1 139 ? -7.083 7.579 11.209 1.00 47.89 214 ASN B O 1
ATOM 2766 N N . GLU B 1 140 ? -6.806 9.741 11.740 1.00 47.03 215 GLU B N 1
ATOM 2767 C CA . GLU B 1 140 ? -6.976 10.169 10.360 1.00 46.74 215 GLU B CA 1
ATOM 2768 C C . GLU B 1 140 ? -5.968 11.243 10.034 1.00 45.85 215 GLU B C 1
ATOM 2769 O O . GLU B 1 140 ? -5.251 11.721 10.914 1.00 44.74 215 GLU B O 1
ATOM 2775 N N . THR B 1 141 ? -5.898 11.614 8.766 1.00 44.77 216 THR B N 1
ATOM 2776 C CA . THR B 1 141 ? -4.933 12.613 8.356 1.00 44.24 216 THR B CA 1
ATOM 2777 C C . THR B 1 141 ? -5.576 13.754 7.587 1.00 42.30 216 THR B C 1
ATOM 2778 O O . THR B 1 141 ? -6.721 13.661 7.143 1.00 43.01 216 THR B O 1
ATOM 2782 N N . LYS B 1 142 ? -4.841 14.853 7.485 1.00 38.65 217 LYS B N 1
ATOM 2783 C CA . LYS B 1 142 ? -5.287 16.014 6.736 1.00 35.62 217 LYS B CA 1
ATOM 2784 C C . LYS B 1 142 ? -4.283 15.973 5.602 1.00 33.85 217 LYS B C 1
ATOM 2785 O O . LYS B 1 142 ? -3.085 15.746 5.833 1.00 33.42 217 LYS B O 1
ATOM 2791 N N . GLU B 1 143 ? -4.759 16.166 4.383 1.00 31.25 218 GLU B N 1
ATOM 2792 C CA . GLU B 1 143 ? -3.875 16.093 3.221 1.00 31.17 218 GLU B CA 1
ATOM 2793 C C . GLU B 1 143 ? -2.622 16.948 3.346 1.00 29.26 218 GLU B C 1
ATOM 2794 O O . GLU B 1 143 ? -1.502 16.459 3.161 1.00 29.09 218 GLU B O 1
ATOM 2800 N N . ASN B 1 144 ? -2.800 18.225 3.665 1.00 26.47 219 ASN B N 1
ATOM 2801 C CA . ASN B 1 144 ? -1.647 19.114 3.775 1.00 26.17 219 ASN B CA 1
ATOM 2802 C C . ASN B 1 144 ? -1.492 19.717 5.143 1.00 25.33 219 ASN B C 1
ATOM 2803 O O . ASN B 1 144 ? -2.455 20.234 5.700 1.00 26.27 219 ASN B O 1
ATOM 2808 N N . GLY B 1 145 ? -0.266 19.663 5.660 1.00 23.56 220 GLY B N 1
ATOM 2809 C CA . GLY B 1 145 ? 0.031 20.231 6.965 1.00 23.36 220 GLY B CA 1
ATOM 2810 C C . GLY B 1 145 ? 0.941 19.304 7.744 1.00 23.83 220 GLY B C 1
ATOM 2811 O O . GLY B 1 145 ? 1.340 18.251 7.236 1.00 24.10 220 GLY B O 1
ATOM 2812 N N . ILE B 1 146 ? 1.284 19.685 8.968 1.00 22.95 221 ILE B N 1
ATOM 2813 C CA . ILE B 1 146 ? 2.131 18.817 9.773 1.00 21.61 221 ILE B CA 1
ATOM 2814 C C . ILE B 1 146 ? 1.457 18.591 11.116 1.00 21.03 221 ILE B C 1
ATOM 2815 O O . ILE B 1 146 ? 0.984 19.527 11.743 1.00 22.25 221 ILE B O 1
ATOM 2820 N N . ARG B 1 147 ? 1.365 17.336 11.529 1.00 21.59 222 ARG B N 1
ATOM 2821 C CA . ARG B 1 147 ? 0.754 17.050 12.810 1.00 22.31 222 ARG B CA 1
ATOM 2822 C C . ARG B 1 147 ? 1.736 17.436 13.919 1.00 20.52 222 ARG B C 1
ATOM 2823 O O . ARG B 1 147 ? 2.867 16.978 13.945 1.00 19.49 222 ARG B O 1
ATOM 2831 N N . LEU B 1 148 ? 1.293 18.314 14.811 1.00 20.13 223 LEU B N 1
ATOM 2832 C CA . LEU B 1 148 ? 2.129 18.746 15.915 1.00 20.16 223 LEU B CA 1
ATOM 2833 C C . LEU B 1 148 ? 2.253 17.640 16.946 1.00 19.63 223 LEU B C 1
ATOM 2834 O O . LEU B 1 148 ? 1.366 16.807 17.077 1.00 22.54 223 LEU B O 1
ATOM 2839 N N . SER B 1 149 ? 3.362 17.633 17.671 1.00 19.51 224 SER B N 1
ATOM 2840 C CA . SER B 1 149 ? 3.557 16.658 18.728 1.00 19.41 224 SER B CA 1
ATOM 2841 C C . SER B 1 149 ? 3.137 17.326 20.022 1.00 18.02 224 SER B C 1
ATOM 2842 O O . SER B 1 149 ? 2.990 18.561 20.095 1.00 17.66 224 SER B O 1
ATOM 2845 N N . GLU B 1 150 ? 2.913 16.516 21.041 1.00 18.65 225 GLU B N 1
ATOM 2846 C CA . GLU B 1 150 ? 2.534 17.057 22.327 1.00 19.65 225 GLU B CA 1
ATOM 2847 C C . GLU B 1 150 ? 3.150 16.200 23.414 1.00 18.06 225 GLU B C 1
ATOM 2848 O O . GLU B 1 150 ? 3.462 15.025 23.200 1.00 19.52 225 GLU B O 1
ATOM 2854 N N . ARG B 1 151 ? 3.316 16.789 24.587 1.00 18.00 226 ARG B N 1
ATOM 2855 C CA . ARG B 1 151 ? 3.838 16.040 25.731 1.00 17.25 226 ARG B CA 1
ATOM 2856 C C . ARG B 1 151 ? 3.466 16.870 26.941 1.00 16.23 226 ARG B C 1
ATOM 2857 O O . ARG B 1 151 ? 3.044 18.028 26.813 1.00 16.88 226 ARG B O 1
ATOM 2865 N N . LYS B 1 152 ? 3.598 16.267 28.114 1.00 16.89 227 LYS B N 1
ATOM 2866 C CA . LYS B 1 152 ? 3.302 16.966 29.324 1.00 16.97 227 LYS B CA 1
ATOM 2867 C C . LYS B 1 152 ? 4.584 17.527 29.895 1.00 18.11 227 LYS B C 1
ATOM 2868 O O . LYS B 1 152 ? 5.631 16.884 29.826 1.00 18.51 227 LYS B O 1
ATOM 2874 N N . GLU B 1 153 ? 4.477 18.744 30.420 1.00 17.72 228 GLU B N 1
ATOM 2875 C CA . GLU B 1 153 ? 5.586 19.423 31.060 1.00 18.37 228 GLU B CA 1
ATOM 2876 C C . GLU B 1 153 ? 5.161 19.704 32.490 1.00 18.81 228 GLU B C 1
ATOM 2877 O O . GLU B 1 153 ? 4.099 20.296 32.728 1.00 19.08 228 GLU B O 1
ATOM 2883 N N . THR B 1 154 ? 5.979 19.247 33.433 1.00 20.93 229 THR B N 1
ATOM 2884 C CA . THR B 1 154 ? 5.710 19.471 34.844 1.00 22.79 229 THR B CA 1
ATOM 2885 C C . THR B 1 154 ? 6.787 20.424 35.354 1.00 22.70 229 THR B C 1
ATOM 2886 O O . THR B 1 154 ? 7.976 20.086 35.372 1.00 21.46 229 THR B O 1
ATOM 2890 N N . LEU B 1 155 ? 6.357 21.625 35.721 1.00 24.92 230 LEU B N 1
ATOM 2891 C CA . LEU B 1 155 ? 7.245 22.658 36.257 1.00 27.71 230 LEU B CA 1
ATOM 2892 C C . LEU B 1 155 ? 6.980 22.634 37.743 1.00 28.86 230 LEU B C 1
ATOM 2893 O O . LEU B 1 155 ? 5.992 23.202 38.208 1.00 28.43 230 LEU B O 1
ATOM 2898 N N . GLY B 1 156 ? 7.855 21.978 38.487 1.00 30.96 231 GLY B N 1
ATOM 2899 C CA . GLY B 1 156 ? 7.640 21.881 39.913 1.00 32.46 231 GLY B CA 1
ATOM 2900 C C . GLY B 1 156 ? 6.417 21.023 40.156 1.00 34.08 231 GLY B C 1
ATOM 2901 O O . GLY B 1 156 ? 6.466 19.804 39.976 1.00 34.41 231 GLY B O 1
ATOM 2902 N N . ASP B 1 157 ? 5.308 21.652 40.531 1.00 34.89 232 ASP B N 1
ATOM 2903 C CA . ASP B 1 157 ? 4.085 20.904 40.816 1.00 36.73 232 ASP B CA 1
ATOM 2904 C C . ASP B 1 157 ? 2.964 21.173 39.819 1.00 35.14 232 ASP B C 1
ATOM 2905 O O . ASP B 1 157 ? 1.852 20.698 40.007 1.00 36.61 232 ASP B O 1
ATOM 2910 N N . VAL B 1 158 ? 3.253 21.940 38.773 1.00 32.42 233 VAL B N 1
ATOM 2911 C CA . VAL B 1 158 ? 2.238 22.257 37.783 1.00 29.78 233 VAL B CA 1
ATOM 2912 C C . VAL B 1 158 ? 2.476 21.472 36.502 1.00 28.15 233 VAL B C 1
ATOM 2913 O O . VAL B 1 158 ? 3.507 21.629 35.859 1.00 27.69 233 VAL B O 1
ATOM 2917 N N . THR B 1 159 ? 1.526 20.614 36.145 1.00 25.83 234 THR B N 1
ATOM 2918 C CA . THR B 1 159 ? 1.648 19.819 34.923 1.00 23.78 234 THR B CA 1
ATOM 2919 C C . THR B 1 159 ? 0.684 20.366 33.874 1.00 22.73 234 THR B C 1
ATOM 2920 O O . THR B 1 159 ? -0.461 20.649 34.182 1.00 23.06 234 THR B O 1
ATOM 2924 N N . HIS B 1 160 ? 1.159 20.515 32.644 1.00 21.54 235 HIS B N 1
ATOM 2925 C CA . HIS B 1 160 ? 0.331 21.017 31.547 1.00 19.82 235 HIS B CA 1
ATOM 2926 C C . HIS B 1 160 ? 0.936 20.465 30.266 1.00 18.22 235 HIS B C 1
ATOM 2927 O O . HIS B 1 160 ? 2.008 19.866 30.283 1.00 18.89 235 HIS B O 1
ATOM 2934 N N . ARG B 1 161 ? 0.253 20.675 29.149 1.00 18.29 236 ARG B N 1
ATOM 2935 C CA . ARG B 1 161 ? 0.771 20.206 27.891 1.00 17.87 236 ARG B CA 1
ATOM 2936 C C . ARG B 1 161 ? 1.417 21.338 27.095 1.00 16.43 236 ARG B C 1
ATOM 2937 O O . ARG B 1 161 ? 1.180 22.540 27.340 1.00 17.75 236 ARG B O 1
ATOM 2945 N N . ILE B 1 162 ? 2.245 20.923 26.156 1.00 16.98 237 ILE B N 1
ATOM 2946 C CA . ILE B 1 162 ? 2.870 21.821 25.204 1.00 15.56 237 ILE B CA 1
ATOM 2947 C C . ILE B 1 162 ? 2.774 21.101 23.863 1.00 14.87 237 ILE B C 1
ATOM 2948 O O . ILE B 1 162 ? 2.635 19.856 23.819 1.00 15.81 237 ILE B O 1
ATOM 2953 N N . LEU B 1 163 ? 2.780 21.881 22.779 1.00 16.08 238 LEU B N 1
ATOM 2954 C CA . LEU B 1 163 ? 2.796 21.317 21.431 1.00 15.65 238 LEU B CA 1
ATOM 2955 C C . LEU B 1 163 ? 4.122 21.740 20.856 1.00 14.77 238 LEU B C 1
ATOM 2956 O O . LEU B 1 163 ? 4.653 22.801 21.210 1.00 16.46 238 LEU B O 1
ATOM 2961 N N . THR B 1 164 ? 4.656 20.922 19.960 1.00 18.02 239 THR B N 1
ATOM 2962 C CA . THR B 1 164 ? 5.901 21.259 19.294 1.00 17.89 239 THR B CA 1
ATOM 2963 C C . THR B 1 164 ? 5.739 20.868 17.835 1.00 18.66 239 THR B C 1
ATOM 2964 O O . THR B 1 164 ? 4.981 19.942 17.504 1.00 19.36 239 THR B O 1
ATOM 2968 N N . VAL B 1 165 ? 6.422 21.610 16.974 1.00 18.98 240 VAL B N 1
ATOM 2969 C CA . VAL B 1 165 ? 6.412 21.381 15.533 1.00 19.30 240 VAL B CA 1
ATOM 2970 C C . VAL B 1 165 ? 7.680 20.548 15.318 1.00 20.16 240 VAL B C 1
ATOM 2971 O O . VAL B 1 165 ? 8.779 21.035 15.527 1.00 20.18 240 VAL B O 1
ATOM 2975 N N . PRO B 1 166 ? 7.538 19.280 14.904 1.00 21.79 241 PRO B N 1
ATOM 2976 C CA . PRO B 1 166 ? 8.680 18.385 14.686 1.00 22.69 241 PRO B CA 1
ATOM 2977 C C . PRO B 1 166 ? 9.851 18.877 13.835 1.00 22.99 241 PRO B C 1
ATOM 2978 O O . PRO B 1 166 ? 10.988 18.537 14.117 1.00 22.97 241 PRO B O 1
ATOM 2982 N N . ILE B 1 167 ? 9.579 19.666 12.803 1.00 23.18 242 ILE B N 1
ATOM 2983 C CA . ILE B 1 167 ? 10.646 20.125 11.907 1.00 23.97 242 ILE B CA 1
ATOM 2984 C C . ILE B 1 167 ? 11.258 21.478 12.271 1.00 24.24 242 ILE B C 1
ATOM 2985 O O . ILE B 1 167 ? 12.176 21.940 11.599 1.00 25.32 242 ILE B O 1
ATOM 2990 N N . ALA B 1 168 ? 10.759 22.105 13.334 1.00 22.42 243 ALA B N 1
ATOM 2991 C CA . ALA B 1 168 ? 11.241 23.422 13.724 1.00 22.81 243 ALA B CA 1
ATOM 2992 C C . ALA B 1 168 ? 12.160 23.402 14.925 1.00 22.48 243 ALA B C 1
ATOM 2993 O O . ALA B 1 168 ? 12.034 22.550 15.813 1.00 20.70 243 ALA B O 1
ATOM 2995 N N . GLN B 1 169 ? 13.064 24.375 14.952 1.00 20.30 244 GLN B N 1
ATOM 2996 C CA . GLN B 1 169 ? 13.975 24.521 16.067 1.00 21.96 244 GLN B CA 1
ATOM 2997 C C . GLN B 1 169 ? 14.263 26.011 16.192 1.00 21.43 244 GLN B C 1
ATOM 2998 O O . GLN B 1 169 ? 14.576 26.645 15.190 1.00 22.14 244 GLN B O 1
ATOM 3004 N N . ASP B 1 170 ? 14.134 26.554 17.403 1.00 20.81 245 ASP B N 1
ATOM 3005 C CA . ASP B 1 170 ? 14.405 27.966 17.659 1.00 20.70 245 ASP B CA 1
ATOM 3006 C C . ASP B 1 170 ? 15.798 28.304 17.137 1.00 22.71 245 ASP B C 1
ATOM 3007 O O . ASP B 1 170 ? 16.702 27.484 17.217 1.00 22.34 245 ASP B O 1
ATOM 3012 N N . GLN B 1 171 ? 15.965 29.513 16.609 1.00 23.60 246 GLN B N 1
ATOM 3013 C CA . GLN B 1 171 ? 17.286 29.960 16.174 1.00 26.21 246 GLN B CA 1
ATOM 3014 C C . GLN B 1 171 ? 17.706 30.871 17.314 1.00 25.25 246 GLN B C 1
ATOM 3015 O O . GLN B 1 171 ? 17.205 31.997 17.430 1.00 24.94 246 GLN B O 1
ATOM 3021 N N . VAL B 1 172 ? 18.607 30.382 18.164 1.00 25.56 247 VAL B N 1
ATOM 3022 C CA . VAL B 1 172 ? 19.008 31.143 19.336 1.00 27.14 247 VAL B CA 1
ATOM 3023 C C . VAL B 1 172 ? 19.557 32.535 19.010 1.00 28.87 247 VAL B C 1
ATOM 3024 O O . VAL B 1 172 ? 19.493 33.434 19.840 1.00 28.03 247 VAL B O 1
ATOM 3028 N N . GLY B 1 173 ? 20.065 32.710 17.795 1.00 30.23 248 GLY B N 1
ATOM 3029 C CA . GLY B 1 173 ? 20.586 34.009 17.401 1.00 32.82 248 GLY B CA 1
ATOM 3030 C C . GLY B 1 173 ? 19.473 35.046 17.320 1.00 33.76 248 GLY B C 1
ATOM 3031 O O . GLY B 1 173 ? 19.739 36.246 17.254 1.00 34.21 248 GLY B O 1
ATOM 3032 N N . MET B 1 174 ? 18.226 34.576 17.327 1.00 33.57 249 MET B N 1
ATOM 3033 C CA . MET B 1 174 ? 17.046 35.434 17.265 1.00 33.76 249 MET B CA 1
ATOM 3034 C C . MET B 1 174 ? 16.480 35.760 18.639 1.00 32.22 249 MET B C 1
ATOM 3035 O O . MET B 1 174 ? 15.543 36.548 18.758 1.00 32.72 249 MET B O 1
ATOM 3040 N N . TYR B 1 175 ? 17.019 35.141 19.679 1.00 29.37 250 TYR B N 1
ATOM 3041 C CA . TYR B 1 175 ? 16.533 35.388 21.030 1.00 28.07 250 TYR B CA 1
ATOM 3042 C C . TYR B 1 175 ? 16.909 36.754 21.583 1.00 29.50 250 TYR B C 1
ATOM 3043 O O . TYR B 1 175 ? 17.789 37.419 21.050 1.00 28.79 250 TYR B O 1
ATOM 3052 N N . TYR B 1 176 ? 16.229 37.132 22.659 1.00 28.70 251 TYR B N 1
ATOM 3053 C CA . TYR B 1 176 ? 16.594 38.319 23.394 1.00 30.44 251 TYR B CA 1
ATOM 3054 C C . TYR B 1 176 ? 17.761 37.748 24.190 1.00 30.85 251 TYR B C 1
ATOM 3055 O O . TYR B 1 176 ? 17.585 36.732 24.906 1.00 28.96 251 TYR B O 1
ATOM 3064 N N . GLN B 1 177 ? 18.946 38.349 24.040 1.00 31.07 252 GLN B N 1
ATOM 3065 C CA . GLN B 1 177 ? 20.087 37.827 24.761 1.00 31.90 252 GLN B CA 1
ATOM 3066 C C . GLN B 1 177 ? 20.360 38.737 25.946 1.00 33.48 252 GLN B C 1
ATOM 3067 O O . GLN B 1 177 ? 20.693 39.903 25.754 1.00 34.47 252 GLN B O 1
ATOM 3073 N N . GLN B 1 178 ? 20.188 38.227 27.166 1.00 33.94 253 GLN B N 1
ATOM 3074 C CA . GLN B 1 178 ? 20.411 39.042 28.352 1.00 35.11 253 GLN B CA 1
ATOM 3075 C C . GLN B 1 178 ? 21.903 39.343 28.524 1.00 35.90 253 GLN B C 1
ATOM 3076 O O . GLN B 1 178 ? 22.737 38.435 28.523 1.00 34.61 253 GLN B O 1
ATOM 3082 N N . PRO B 1 179 ? 22.255 40.631 28.674 1.00 36.48 254 PRO B N 1
ATOM 3083 C CA . PRO B 1 179 ? 23.664 41.013 28.839 1.00 36.65 254 PRO B CA 1
ATOM 3084 C C . PRO B 1 179 ? 24.408 40.143 29.848 1.00 36.30 254 PRO B C 1
ATOM 3085 O O . PRO B 1 179 ? 23.947 39.938 30.982 1.00 36.96 254 PRO B O 1
ATOM 3089 N N . GLY B 1 180 ? 25.553 39.617 29.425 1.00 35.92 255 GLY B N 1
ATOM 3090 C CA . GLY B 1 180 ? 26.349 38.776 30.299 1.00 36.73 255 GLY B CA 1
ATOM 3091 C C . GLY B 1 180 ? 25.946 37.311 30.388 1.00 37.38 255 GLY B C 1
ATOM 3092 O O . GLY B 1 180 ? 26.652 36.510 31.009 1.00 37.36 255 GLY B O 1
ATOM 3093 N N . GLN B 1 181 ? 24.813 36.949 29.791 1.00 36.80 256 GLN B N 1
ATOM 3094 C CA . GLN B 1 181 ? 24.373 35.553 29.824 1.00 35.28 256 GLN B CA 1
ATOM 3095 C C . GLN B 1 181 ? 24.566 34.961 28.446 1.00 34.40 256 GLN B C 1
ATOM 3096 O O . GLN B 1 181 ? 24.544 35.678 27.444 1.00 35.28 256 GLN B O 1
ATOM 3102 N N . GLN B 1 182 ? 24.759 33.654 28.390 1.00 33.63 257 GLN B N 1
ATOM 3103 C CA . GLN B 1 182 ? 24.922 33.005 27.104 1.00 33.86 257 GLN B CA 1
ATOM 3104 C C . GLN B 1 182 ? 23.532 32.953 26.505 1.00 31.70 257 GLN B C 1
ATOM 3105 O O . GLN B 1 182 ? 22.549 33.184 27.201 1.00 30.55 257 GLN B O 1
ATOM 3111 N N . LEU B 1 183 ? 23.454 32.674 25.215 1.00 28.76 258 LEU B N 1
ATOM 3112 C CA . LEU B 1 183 ? 22.180 32.595 24.541 1.00 27.94 258 LEU B CA 1
ATOM 3113 C C . LEU B 1 183 ? 21.371 31.477 25.185 1.00 25.21 258 LEU B C 1
ATOM 3114 O O . LEU B 1 183 ? 21.936 30.485 25.600 1.00 24.73 258 LEU B O 1
ATOM 3119 N N . ALA B 1 184 ? 20.065 31.673 25.297 1.00 24.23 259 ALA B N 1
ATOM 3120 C CA . ALA B 1 184 ? 19.144 30.673 25.868 1.00 23.33 259 ALA B CA 1
ATOM 3121 C C . ALA B 1 184 ? 19.149 30.473 27.386 1.00 23.33 259 ALA B C 1
ATOM 3122 O O . ALA B 1 184 ? 18.592 29.495 27.892 1.00 23.06 259 ALA B O 1
ATOM 3124 N N . THR B 1 185 ? 19.791 31.388 28.117 1.00 23.34 260 THR B N 1
ATOM 3125 C CA . THR B 1 185 ? 19.781 31.354 29.581 1.00 23.52 260 THR B CA 1
ATOM 3126 C C . THR B 1 185 ? 19.381 32.767 30.038 1.00 23.89 260 THR B C 1
ATOM 3127 O O . THR B 1 185 ? 19.926 33.739 29.535 1.00 23.98 260 THR B O 1
ATOM 3131 N N . TRP B 1 186 ? 18.443 32.874 30.976 1.00 24.13 261 TRP B N 1
ATOM 3132 C CA . TRP B 1 186 ? 17.977 34.182 31.443 1.00 24.53 261 TRP B CA 1
ATOM 3133 C C . TRP B 1 186 ? 17.795 34.147 32.938 1.00 25.93 261 TRP B C 1
ATOM 3134 O O . TRP B 1 186 ? 17.258 33.184 33.497 1.00 27.13 261 TRP B O 1
ATOM 3145 N N . ILE B 1 187 ? 18.244 35.210 33.589 1.00 26.90 262 ILE B N 1
ATOM 3146 C CA . ILE B 1 187 ? 18.108 35.349 35.025 1.00 27.95 262 ILE B CA 1
ATOM 3147 C C . ILE B 1 187 ? 16.946 36.312 35.133 1.00 28.53 262 ILE B C 1
ATOM 3148 O O . ILE B 1 187 ? 17.025 37.445 34.651 1.00 29.66 262 ILE B O 1
ATOM 3153 N N . VAL B 1 188 ? 15.862 35.889 35.765 1.00 30.31 263 VAL B N 1
ATOM 3154 C CA . VAL B 1 188 ? 14.713 36.770 35.849 1.00 29.93 263 VAL B CA 1
ATOM 3155 C C . VAL B 1 188 ? 14.936 37.891 36.867 1.00 31.29 263 VAL B C 1
ATOM 3156 O O . VAL B 1 188 ? 15.127 37.641 38.053 1.00 29.44 263 VAL B O 1
ATOM 3160 N N . PRO B 1 189 ? 14.916 39.141 36.398 1.00 33.17 264 PRO B N 1
ATOM 3161 C CA . PRO B 1 189 ? 15.125 40.278 37.300 1.00 34.70 264 PRO B CA 1
ATOM 3162 C C . PRO B 1 189 ? 14.031 40.429 38.332 1.00 35.80 264 PRO B C 1
ATOM 3163 O O . PRO B 1 189 ? 12.903 39.956 38.139 1.00 35.53 264 PRO B O 1
ATOM 3167 N N . PRO B 1 190 ? 14.356 41.064 39.475 1.00 37.53 265 PRO B N 1
ATOM 3168 C CA . PRO B 1 190 ? 13.322 41.235 40.491 1.00 36.70 265 PRO B CA 1
ATOM 3169 C C . PRO B 1 190 ? 12.166 42.029 39.880 1.00 36.33 265 PRO B C 1
ATOM 3170 O O . PRO B 1 190 ? 12.371 42.865 38.995 1.00 36.57 265 PRO B O 1
ATOM 3174 N N . GLY B 1 191 ? 10.949 41.718 40.311 1.00 36.67 266 GLY B N 1
ATOM 3175 C CA . GLY B 1 191 ? 9.781 42.410 39.801 1.00 36.05 266 GLY B CA 1
ATOM 3176 C C . GLY B 1 191 ? 9.378 42.088 38.373 1.00 36.75 266 GLY B C 1
ATOM 3177 O O . GLY B 1 191 ? 8.498 42.749 37.821 1.00 36.59 266 GLY B O 1
ATOM 3178 N N . GLN B 1 192 ? 10.001 41.076 37.762 1.00 35.12 267 GLN B N 1
ATOM 3179 C CA . GLN B 1 192 ? 9.660 40.722 36.397 1.00 33.01 267 GLN B CA 1
ATOM 3180 C C . GLN B 1 192 ? 9.465 39.213 36.233 1.00 31.11 267 GLN B C 1
ATOM 3181 O O . GLN B 1 192 ? 9.784 38.448 37.132 1.00 28.96 267 GLN B O 1
ATOM 3187 N N . TYR B 1 193 ? 8.941 38.798 35.083 1.00 29.76 268 TYR B N 1
ATOM 3188 C CA . TYR B 1 193 ? 8.647 37.382 34.851 1.00 29.06 268 TYR B CA 1
ATOM 3189 C C . TYR B 1 193 ? 9.054 36.888 33.475 1.00 27.04 268 TYR B C 1
ATOM 3190 O O . TYR B 1 193 ? 9.058 37.641 32.508 1.00 28.79 268 TYR B O 1
ATOM 3199 N N . PHE B 1 194 ? 9.393 35.607 33.388 1.00 26.12 269 PHE B N 1
ATOM 3200 C CA . PHE B 1 194 ? 9.741 35.028 32.099 1.00 24.19 269 PHE B CA 1
ATOM 3201 C C . PHE B 1 194 ? 8.508 34.224 31.668 1.00 22.95 269 PHE B C 1
ATOM 3202 O O . PHE B 1 194 ? 8.129 33.256 32.326 1.00 23.77 269 PHE B O 1
ATOM 3210 N N . MET B 1 195 ? 7.920 34.646 30.555 1.00 23.06 270 MET B N 1
ATOM 3211 C CA . MET B 1 195 ? 6.711 34.073 29.972 1.00 22.75 270 MET B CA 1
ATOM 3212 C C . MET B 1 195 ? 6.981 33.211 28.755 1.00 21.17 270 MET B C 1
ATOM 3213 O O . MET B 1 195 ? 7.804 33.567 27.926 1.00 22.75 270 MET B O 1
ATOM 3218 N N . MET B 1 196 ? 6.262 32.098 28.646 1.00 20.59 271 MET B N 1
ATOM 3219 C CA . MET B 1 196 ? 6.374 31.219 27.480 1.00 21.27 271 MET B CA 1
ATOM 3220 C C . MET B 1 196 ? 5.030 30.629 27.067 1.00 19.68 271 MET B C 1
ATOM 3221 O O . MET B 1 196 ? 4.204 30.304 27.912 1.00 20.68 271 MET B O 1
ATOM 3226 N N . GLY B 1 197 ? 4.824 30.484 25.762 1.00 20.17 272 GLY B N 1
ATOM 3227 C CA . GLY B 1 197 ? 3.575 29.916 25.285 1.00 19.07 272 GLY B CA 1
ATOM 3228 C C . GLY B 1 197 ? 3.610 28.395 25.222 1.00 18.11 272 GLY B C 1
ATOM 3229 O O . GLY B 1 197 ? 4.661 27.801 24.926 1.00 18.41 272 GLY B O 1
ATOM 3230 N N . ASP B 1 198 ? 2.472 27.751 25.476 1.00 18.68 273 ASP B N 1
ATOM 3231 C CA . ASP B 1 198 ? 2.444 26.290 25.427 1.00 18.19 273 ASP B CA 1
ATOM 3232 C C . ASP B 1 198 ? 2.617 25.741 24.014 1.00 18.26 273 ASP B C 1
ATOM 3233 O O . ASP B 1 198 ? 3.035 24.596 23.840 1.00 17.44 273 ASP B O 1
ATOM 3238 N N . ASN B 1 199 ? 2.292 26.541 23.000 1.00 18.22 274 ASN B N 1
ATOM 3239 C CA . ASN B 1 199 ? 2.459 26.106 21.605 1.00 18.20 274 ASN B CA 1
ATOM 3240 C C . ASN B 1 199 ? 3.877 26.605 21.370 1.00 18.50 274 ASN B C 1
ATOM 3241 O O . ASN B 1 199 ? 4.097 27.638 20.733 1.00 18.66 274 ASN B O 1
ATOM 3246 N N . ARG B 1 200 ? 4.827 25.845 21.906 1.00 18.65 275 ARG B N 1
ATOM 3247 C CA . ARG B 1 200 ? 6.222 26.235 21.943 1.00 17.65 275 ARG B CA 1
ATOM 3248 C C . ARG B 1 200 ? 6.990 26.707 20.731 1.00 17.17 275 ARG B C 1
ATOM 3249 O O . ARG B 1 200 ? 7.915 27.526 20.884 1.00 18.00 275 ARG B O 1
ATOM 3257 N N . ASP B 1 201 ? 6.636 26.224 19.545 1.00 17.78 276 ASP B N 1
ATOM 3258 C CA . ASP B 1 201 ? 7.304 26.670 18.331 1.00 18.64 276 ASP B CA 1
ATOM 3259 C C . ASP B 1 201 ? 6.455 27.699 17.583 1.00 19.90 276 ASP B C 1
ATOM 3260 O O . ASP B 1 201 ? 6.812 28.112 16.492 1.00 20.33 276 ASP B O 1
ATOM 3265 N N . ASN B 1 202 ? 5.328 28.086 18.179 1.00 19.81 277 ASN B N 1
ATOM 3266 C CA . ASN B 1 202 ? 4.424 29.074 17.571 1.00 21.63 277 ASN B CA 1
ATOM 3267 C C . ASN B 1 202 ? 4.082 30.104 18.617 1.00 21.02 277 ASN B C 1
ATOM 3268 O O . ASN B 1 202 ? 2.917 30.440 18.820 1.00 22.11 277 ASN B O 1
ATOM 3273 N N . SER B 1 203 ? 5.109 30.624 19.272 1.00 20.54 278 SER B N 1
ATOM 3274 C CA . SER B 1 203 ? 4.910 31.574 20.339 1.00 21.50 278 SER B CA 1
ATOM 3275 C C . SER B 1 203 ? 6.006 32.629 20.394 1.00 23.13 278 SER B C 1
ATOM 3276 O O . SER B 1 203 ? 7.189 32.292 20.507 1.00 23.57 278 SER B O 1
ATOM 3279 N N . ALA B 1 204 ? 5.612 33.898 20.300 1.00 23.94 279 ALA B N 1
ATOM 3280 C CA . ALA B 1 204 ? 6.562 35.003 20.387 1.00 25.37 279 ALA B CA 1
ATOM 3281 C C . ALA B 1 204 ? 6.474 35.392 21.856 1.00 24.94 279 ALA B C 1
ATOM 3282 O O . ALA B 1 204 ? 5.604 36.162 22.261 1.00 25.33 279 ALA B O 1
ATOM 3284 N N . ASP B 1 205 ? 7.374 34.856 22.668 1.00 23.36 280 ASP B N 1
ATOM 3285 C CA . ASP B 1 205 ? 7.309 35.132 24.081 1.00 23.48 280 ASP B CA 1
ATOM 3286 C C . ASP B 1 205 ? 8.616 35.728 24.623 1.00 22.98 280 ASP B C 1
ATOM 3287 O O . ASP B 1 205 ? 9.413 36.284 23.851 1.00 24.62 280 ASP B O 1
ATOM 3292 N N . SER B 1 206 ? 8.846 35.598 25.926 1.00 22.63 281 SER B N 1
ATOM 3293 C CA . SER B 1 206 ? 10.043 36.169 26.537 1.00 22.03 281 SER B CA 1
ATOM 3294 C C . SER B 1 206 ? 11.348 35.748 25.906 1.00 22.84 281 SER B C 1
ATOM 3295 O O . SER B 1 206 ? 12.345 36.478 25.982 1.00 22.77 281 SER B O 1
ATOM 3298 N N . ARG B 1 207 ? 11.374 34.569 25.291 1.00 22.72 282 ARG B N 1
ATOM 3299 C CA . ARG B 1 207 ? 12.608 34.132 24.622 1.00 21.79 282 ARG B CA 1
ATOM 3300 C C . ARG B 1 207 ? 13.049 35.165 23.596 1.00 23.73 282 ARG B C 1
ATOM 3301 O O . ARG B 1 207 ? 14.232 35.289 23.286 1.00 22.08 282 ARG B O 1
ATOM 3309 N N . TYR B 1 208 ? 12.067 35.859 23.035 1.00 24.24 283 TYR B N 1
ATOM 3310 C CA . TYR B 1 208 ? 12.333 36.827 21.991 1.00 26.61 283 TYR B CA 1
ATOM 3311 C C . TYR B 1 208 ? 12.287 38.302 22.388 1.00 27.40 283 TYR B C 1
ATOM 3312 O O . TYR B 1 208 ? 13.016 39.111 21.797 1.00 29.17 283 TYR B O 1
ATOM 3321 N N . TRP B 1 209 ? 11.427 38.664 23.339 1.00 27.79 284 TRP B N 1
ATOM 3322 C CA . TRP B 1 209 ? 11.348 40.065 23.759 1.00 29.19 284 TRP B CA 1
ATOM 3323 C C . TRP B 1 209 ? 11.618 40.365 25.231 1.00 30.38 284 TRP B C 1
ATOM 3324 O O . TRP B 1 209 ? 11.308 41.455 25.718 1.00 32.49 284 TRP B O 1
ATOM 3335 N N . GLY B 1 210 ? 12.200 39.418 25.957 1.00 28.99 285 GLY B N 1
ATOM 3336 C CA . GLY B 1 210 ? 12.524 39.710 27.339 1.00 29.97 285 GLY B CA 1
ATOM 3337 C C . GLY B 1 210 ? 11.450 39.498 28.375 1.00 30.60 285 GLY B C 1
ATOM 3338 O O . GLY B 1 210 ? 10.461 38.809 28.135 1.00 30.18 285 GLY B O 1
ATOM 3339 N N . PHE B 1 211 ? 11.645 40.109 29.539 1.00 30.23 286 PHE B N 1
ATOM 3340 C CA . PHE B 1 211 ? 10.730 39.934 30.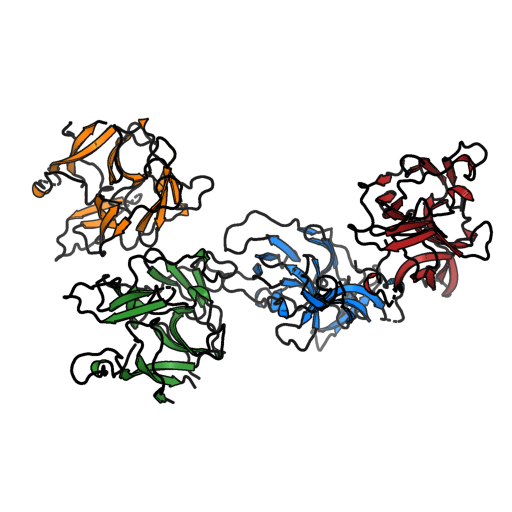659 1.00 30.91 286 PHE B CA 1
ATOM 3341 C C . PHE B 1 211 ? 9.518 40.846 30.717 1.00 33.20 286 PHE B C 1
ATOM 3342 O O . PHE B 1 211 ? 9.446 41.874 30.029 1.00 33.55 286 PHE B O 1
ATOM 3350 N N . VAL B 1 212 ? 8.568 40.455 31.561 1.00 33.97 287 VAL B N 1
ATOM 3351 C CA . VAL B 1 212 ? 7.349 41.215 31.756 1.00 36.27 287 VAL B CA 1
ATOM 3352 C C . VAL B 1 212 ? 7.325 41.770 33.184 1.00 36.98 287 VAL B C 1
ATOM 3353 O O . VAL B 1 212 ? 7.328 41.021 34.159 1.00 36.81 287 VAL B O 1
ATOM 3357 N N . PRO B 1 213 ? 7.302 43.106 33.316 1.00 37.75 288 PRO B N 1
ATOM 3358 C CA . PRO B 1 213 ? 7.277 43.781 34.619 1.00 38.12 288 PRO B CA 1
ATOM 3359 C C . PRO B 1 213 ? 6.005 43.494 35.414 1.00 38.36 288 PRO B C 1
ATOM 3360 O O . PRO B 1 213 ? 4.934 43.270 34.843 1.00 37.37 288 PRO B O 1
ATOM 3364 N N . GLU B 1 214 ? 6.141 43.498 36.736 1.00 39.08 289 GLU B N 1
ATOM 3365 C CA . GLU B 1 214 ? 5.032 43.266 37.656 1.00 41.51 289 GLU B CA 1
ATOM 3366 C C . GLU B 1 214 ? 3.873 44.221 37.338 1.00 42.18 289 GLU B C 1
ATOM 3367 O O . GLU B 1 214 ? 2.695 43.874 37.482 1.00 41.50 289 GLU B O 1
ATOM 3373 N N . ALA B 1 215 ? 4.225 45.417 36.873 1.00 42.08 290 ALA B N 1
ATOM 3374 C CA . ALA B 1 215 ? 3.238 46.438 36.539 1.00 42.51 290 ALA B CA 1
ATOM 3375 C C . ALA B 1 215 ? 2.378 46.123 35.308 1.00 42.11 290 ALA B C 1
ATOM 3376 O O . ALA B 1 215 ? 1.293 46.681 35.157 1.00 41.81 290 ALA B O 1
ATOM 3378 N N . ASN B 1 216 ? 2.853 45.238 34.432 1.00 41.54 291 ASN B N 1
ATOM 3379 C CA . ASN B 1 216 ? 2.100 44.865 33.226 1.00 40.33 291 ASN B CA 1
ATOM 3380 C C . ASN B 1 216 ? 1.125 43.721 33.463 1.00 39.09 291 ASN B C 1
ATOM 3381 O O . ASN B 1 216 ? 0.346 43.373 32.578 1.00 37.73 291 ASN B O 1
ATOM 3386 N N . LEU B 1 217 ? 1.178 43.132 34.648 1.00 38.50 292 LEU B N 1
ATOM 3387 C CA . LEU B 1 217 ? 0.311 42.010 34.971 1.00 38.90 292 LEU B CA 1
ATOM 3388 C C . LEU B 1 217 ? -1.138 42.434 35.125 1.00 39.42 292 LEU B C 1
ATOM 3389 O O . LEU B 1 217 ? -1.436 43.483 35.706 1.00 39.36 292 LEU B O 1
ATOM 3394 N N . VAL B 1 218 ? -2.033 41.601 34.604 1.00 38.36 293 VAL B N 1
ATOM 3395 C CA . VAL B 1 218 ? -3.467 41.847 34.653 1.00 37.15 293 VAL B CA 1
ATOM 3396 C C . VAL B 1 218 ? -4.162 40.818 35.538 1.00 36.15 293 VAL B C 1
ATOM 3397 O O . VAL B 1 218 ? -4.867 41.170 36.487 1.00 35.64 293 VAL B O 1
ATOM 3401 N N . GLY B 1 219 ? -3.955 39.541 35.242 1.00 34.18 294 GLY B N 1
ATOM 3402 C CA . GLY B 1 219 ? -4.586 38.511 36.041 1.00 33.81 294 GLY B CA 1
ATOM 3403 C C . GLY B 1 219 ? -4.167 37.112 35.638 1.00 33.80 294 GLY B C 1
ATOM 3404 O O . GLY B 1 219 ? -3.236 36.947 34.866 1.00 32.44 294 GLY B O 1
ATOM 3405 N N . ARG B 1 220 ? -4.842 36.106 36.182 1.00 34.44 295 ARG B N 1
ATOM 3406 C CA . ARG B 1 220 ? -4.537 34.719 35.849 1.00 35.75 295 ARG B CA 1
ATOM 3407 C C . ARG B 1 220 ? -5.761 34.072 35.205 1.00 34.02 295 ARG B C 1
ATOM 3408 O O . ARG B 1 220 ? -6.901 34.230 35.686 1.00 33.33 295 ARG B O 1
ATOM 3416 N N . ALA B 1 221 ? -5.534 33.350 34.113 1.00 31.69 296 ALA B N 1
ATOM 3417 C CA . ALA B 1 221 ? -6.630 32.669 33.429 1.00 30.37 296 ALA B CA 1
ATOM 3418 C C . ALA B 1 221 ? -6.886 31.408 34.224 1.00 30.14 296 ALA B C 1
ATOM 3419 O O . ALA B 1 221 ? -6.012 30.547 34.324 1.00 29.76 296 ALA B O 1
ATOM 3421 N N . THR B 1 222 ? -8.080 31.291 34.793 1.00 29.16 297 THR B N 1
ATOM 3422 C CA . THR B 1 222 ? -8.407 30.134 35.610 1.00 29.04 297 THR B CA 1
ATOM 3423 C C . THR B 1 222 ? -9.298 29.094 34.953 1.00 28.18 297 THR B C 1
ATOM 3424 O O . THR B 1 222 ? -9.328 27.942 35.378 1.00 27.70 297 THR B O 1
ATOM 3428 N N . ALA B 1 223 ? -10.016 29.478 33.909 1.00 27.51 298 ALA B N 1
ATOM 3429 C CA . ALA B 1 223 ? -10.904 28.526 33.271 1.00 27.50 298 ALA B CA 1
ATOM 3430 C C . ALA B 1 223 ? -11.380 28.993 31.907 1.00 27.34 298 ALA B C 1
ATOM 3431 O O 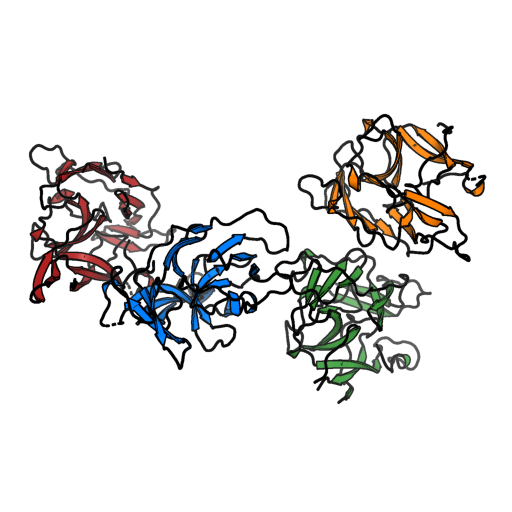. ALA B 1 223 ? -11.187 30.148 31.523 1.00 28.68 298 ALA B O 1
ATOM 3433 N N . ILE B 1 224 ? -11.994 28.063 31.185 1.00 27.06 299 ILE B N 1
ATOM 3434 C CA . ILE B 1 224 ? -12.573 28.318 29.876 1.00 25.39 299 ILE B CA 1
ATOM 3435 C C . ILE B 1 224 ? -14.078 28.233 30.155 1.00 25.97 299 ILE B C 1
ATOM 3436 O O . ILE B 1 224 ? -14.565 27.202 30.638 1.00 24.71 299 ILE B O 1
ATOM 3441 N N . TRP B 1 225 ? -14.815 29.309 29.896 1.00 24.53 300 TRP B N 1
ATOM 3442 C CA . TRP B 1 225 ? -16.251 29.261 30.165 1.00 25.28 300 TRP B CA 1
ATOM 3443 C C . TRP B 1 225 ? -17.111 29.060 28.931 1.00 25.35 300 TRP B C 1
ATOM 3444 O O . TRP B 1 225 ? -18.318 28.811 29.033 1.00 25.41 300 TRP B O 1
ATOM 3455 N N . MET B 1 226 ? -16.489 29.174 27.768 1.00 23.90 301 MET B N 1
ATOM 3456 C CA . MET B 1 226 ? -17.185 28.985 26.515 1.00 24.20 301 MET B CA 1
ATOM 3457 C C . MET B 1 226 ? -16.117 28.783 25.464 1.00 23.59 301 MET B C 1
ATOM 3458 O O . MET B 1 226 ? -14.964 29.204 25.638 1.00 21.93 301 MET B O 1
ATOM 3463 N N . SER B 1 227 ? -16.478 28.122 24.377 1.00 23.79 302 SER B N 1
ATOM 3464 C CA . SER B 1 227 ? -15.510 27.918 23.319 1.00 24.13 302 SER B CA 1
ATOM 3465 C C . SER B 1 227 ? -16.218 27.759 21.984 1.00 27.03 302 SER B C 1
ATOM 3466 O O . SER B 1 227 ? -17.047 26.862 21.804 1.00 25.82 302 SER B O 1
ATOM 3469 N N . PHE B 1 228 ? -15.880 28.646 21.056 1.00 29.61 303 PHE B N 1
ATOM 3470 C CA . PHE B 1 228 ? -16.477 28.634 19.727 1.00 33.04 303 PHE B CA 1
ATOM 3471 C C . PHE B 1 228 ? -15.381 28.458 18.705 1.00 34.28 303 PHE B C 1
ATOM 3472 O O . PHE B 1 228 ? -14.365 29.137 18.735 1.00 33.34 303 PHE B O 1
ATOM 3480 N N . ASP B 1 229 ? -15.596 27.548 17.780 1.00 35.99 304 ASP B N 1
ATOM 3481 C CA . ASP B 1 229 ? -14.595 27.293 16.771 1.00 39.03 304 ASP B CA 1
ATOM 3482 C C . ASP B 1 229 ? -15.095 27.786 15.418 1.00 38.26 304 ASP B C 1
ATOM 3483 O O . ASP B 1 229 ? -16.093 27.296 14.911 1.00 38.84 304 ASP B O 1
ATOM 3488 N N . LEU B 1 239 ? -18.946 24.931 18.414 1.00 40.26 314 LEU B N 1
ATOM 3489 C CA . LEU B 1 239 ? -18.934 24.917 19.912 1.00 40.16 314 LEU B CA 1
ATOM 3490 C C . LEU B 1 239 ? -18.126 23.733 20.421 1.00 38.65 314 LEU B C 1
ATOM 3491 O O . LEU B 1 239 ? -18.315 22.605 19.999 1.00 39.44 314 LEU B O 1
ATOM 3496 N N . ARG B 1 240 ? -17.174 24.021 21.285 1.00 36.28 315 ARG B N 1
ATOM 3497 C CA . ARG B 1 240 ? -16.348 22.977 21.896 1.00 34.92 315 ARG B CA 1
ATOM 3498 C C . ARG B 1 240 ? -16.675 22.954 23.371 1.00 32.45 315 ARG B C 1
ATOM 3499 O O . ARG B 1 240 ? -15.892 23.420 24.202 1.00 31.24 315 ARG B O 1
ATOM 3507 N N . LEU B 1 241 ? -17.841 22.415 23.698 1.00 30.36 316 LEU B N 1
ATOM 3508 C CA . LEU B 1 241 ? -18.291 22.441 25.074 1.00 28.45 316 LEU B CA 1
ATOM 3509 C C . LEU B 1 241 ? -17.453 21.602 26.007 1.00 27.70 316 LEU B C 1
ATOM 3510 O O . LEU B 1 241 ? -17.410 21.876 27.213 1.00 25.68 316 LEU B O 1
ATOM 3515 N N . SER B 1 242 ? -16.739 20.617 25.468 1.00 27.28 317 SER B N 1
ATOM 3516 C CA . SER B 1 242 ? -15.911 19.780 26.325 1.00 28.16 317 SER B CA 1
ATOM 3517 C C . SER B 1 242 ? -14.761 20.580 26.921 1.00 28.72 317 SER B C 1
ATOM 3518 O O . SER B 1 242 ? -14.171 20.167 27.927 1.00 29.52 317 SER B O 1
ATOM 3521 N N . ARG B 1 243 ? -14.458 21.736 26.328 1.00 27.87 318 ARG B N 1
ATOM 3522 C CA . ARG B 1 243 ? -13.362 22.557 26.823 1.00 27.22 318 ARG B CA 1
ATOM 3523 C C . ARG B 1 243 ? -13.759 23.431 28.013 1.00 26.48 318 ARG B C 1
ATOM 3524 O O . ARG B 1 243 ? -12.899 23.986 28.678 1.00 25.91 318 ARG B O 1
ATOM 3532 N N . ILE B 1 244 ? -15.058 23.547 28.287 1.00 25.23 319 ILE B N 1
ATOM 3533 C CA . ILE B 1 244 ? -15.505 24.375 29.394 1.00 25.01 319 ILE B CA 1
ATOM 3534 C C . ILE B 1 244 ? -15.099 23.732 30.721 1.00 25.86 319 ILE B C 1
ATOM 3535 O O . ILE B 1 244 ? -15.360 22.559 30.969 1.00 25.57 319 ILE B O 1
ATOM 3540 N N . GLY B 1 245 ? -14.426 24.510 31.558 1.00 26.20 320 GLY B N 1
ATOM 3541 C CA . GLY B 1 245 ? -13.953 23.994 32.828 1.00 27.86 320 GLY B CA 1
ATOM 3542 C C . GLY B 1 245 ? -12.658 24.666 33.231 1.00 27.92 320 GLY B C 1
ATOM 3543 O O . GLY B 1 245 ? -12.167 25.556 32.533 1.00 28.76 320 GLY B O 1
ATOM 3544 N N . GLY B 1 246 ? -12.100 24.252 34.363 1.00 27.45 321 GLY B N 1
ATOM 3545 C CA . GLY B 1 246 ? -10.861 24.862 34.819 1.00 28.29 321 GLY B CA 1
ATOM 3546 C C . GLY B 1 246 ? -9.675 24.521 33.928 1.00 27.20 321 GLY B C 1
ATOM 3547 O O . GLY B 1 246 ? -9.678 23.523 33.225 1.00 25.72 321 GLY B O 1
ATOM 3548 N N . ILE B 1 247 ? -8.669 25.379 33.939 1.00 27.91 322 ILE B N 1
ATOM 3549 C CA . ILE B 1 247 ? -7.472 25.122 33.161 1.00 29.35 322 ILE B CA 1
ATOM 3550 C C . ILE B 1 247 ? -6.287 25.322 34.099 1.00 30.32 322 ILE B C 1
ATOM 3551 O O . ILE B 1 247 ? -6.441 25.855 35.191 1.00 29.31 322 ILE B O 1
ATOM 3556 N N . HIS B 1 248 ? -5.109 24.885 33.685 1.00 31.54 323 HIS B N 1
ATOM 3557 C CA . HIS B 1 248 ? -3.939 25.084 34.526 1.00 33.31 323 HIS B CA 1
ATOM 3558 C C . HIS B 1 248 ? -2.671 25.011 33.704 1.00 31.47 323 HIS B C 1
ATOM 3559 O O . HIS B 1 248 ? -1.633 25.443 34.231 1.00 32.23 323 HIS B O 1
ATOM 3567 N N . SER C 1 3 ? 38.272 -14.142 11.603 1.00 45.87 78 SER C N 1
ATOM 3568 C CA . SER C 1 3 ? 38.622 -14.938 12.807 1.00 45.85 78 SER C CA 1
ATOM 3569 C C . SER C 1 3 ? 37.733 -14.557 13.977 1.00 45.25 78 SER C C 1
ATOM 3570 O O . SER C 1 3 ? 37.546 -13.377 14.283 1.00 44.61 78 SER C O 1
ATOM 3573 N N . PHE C 1 4 ? 37.195 -15.574 14.638 1.00 43.46 79 PHE C N 1
ATOM 3574 C CA . PHE C 1 4 ? 36.315 -15.364 15.770 1.00 41.45 79 PHE C CA 1
ATOM 3575 C C . PHE C 1 4 ? 36.930 -15.835 17.071 1.00 40.03 79 PHE C C 1
ATOM 3576 O O . PHE C 1 4 ? 37.687 -16.809 17.107 1.00 40.28 79 PHE C O 1
ATOM 3584 N N . ILE C 1 5 ? 36.602 -15.134 18.146 1.00 35.99 80 ILE C N 1
ATOM 3585 C CA . ILE C 1 5 ? 37.110 -15.498 19.448 1.00 32.57 80 ILE C CA 1
ATOM 3586 C C . ILE C 1 5 ? 35.950 -15.498 20.429 1.00 30.10 80 ILE C C 1
ATOM 3587 O O . ILE C 1 5 ? 35.238 -14.491 20.569 1.00 26.52 80 ILE C O 1
ATOM 3592 N N . TYR C 1 6 ? 35.747 -16.652 21.059 1.00 26.47 81 TYR C N 1
ATOM 3593 C CA . TYR C 1 6 ? 34.724 -16.852 22.071 1.00 25.74 81 TYR C CA 1
ATOM 3594 C C . TYR C 1 6 ? 35.445 -16.445 23.354 1.00 26.39 81 TYR C C 1
ATOM 3595 O O . TYR C 1 6 ? 36.073 -17.278 24.017 1.00 26.18 81 TYR C O 1
ATOM 3604 N N . GLU C 1 7 ? 35.379 -15.157 23.688 1.00 26.26 82 GLU C N 1
ATOM 3605 C CA . GLU C 1 7 ? 36.075 -14.642 24.863 1.00 25.81 82 GLU C CA 1
ATOM 3606 C C . GLU C 1 7 ? 35.761 -15.473 26.093 1.00 25.22 82 GLU C C 1
ATOM 3607 O O . GLU C 1 7 ? 34.603 -15.729 26.416 1.00 24.17 82 GLU C O 1
ATOM 3613 N N . PRO C 1 8 ? 36.811 -15.914 26.798 1.00 25.16 83 PRO C N 1
ATOM 3614 C CA . PRO C 1 8 ? 36.690 -16.739 27.995 1.00 25.63 83 PRO C CA 1
ATOM 3615 C C . PRO C 1 8 ? 36.381 -16.014 29.297 1.00 26.05 83 PRO C C 1
ATOM 3616 O O . PRO C 1 8 ? 36.041 -16.661 30.283 1.00 25.51 83 PRO C O 1
ATOM 3620 N N . PHE C 1 9 ? 36.493 -14.687 29.316 1.00 25.59 84 PHE C N 1
ATOM 3621 C CA . PHE C 1 9 ? 36.213 -13.956 30.554 1.00 26.40 84 PHE C CA 1
ATOM 3622 C C . PHE C 1 9 ? 34.938 -13.131 30.449 1.00 25.95 84 PHE C C 1
ATOM 3623 O O . PHE C 1 9 ? 34.695 -12.491 29.436 1.00 25.23 84 PHE C O 1
ATOM 3631 N N . GLN C 1 10 ? 34.134 -13.135 31.504 1.00 24.76 85 GLN C N 1
ATOM 3632 C CA . GLN C 1 10 ? 32.882 -12.402 31.460 1.00 25.35 85 GLN C CA 1
ATOM 3633 C C . GLN C 1 10 ? 33.041 -10.892 31.404 1.00 24.37 85 GLN C C 1
ATOM 3634 O O . GLN C 1 10 ? 34.088 -10.345 31.754 1.00 23.78 85 GLN C O 1
ATOM 3640 N N . ILE C 1 11 ? 31.994 -10.231 30.917 1.00 23.81 86 ILE C N 1
ATOM 3641 C CA . ILE C 1 11 ? 31.947 -8.776 30.867 1.00 22.34 86 ILE C CA 1
ATOM 3642 C C . ILE C 1 11 ? 31.895 -8.411 32.350 1.00 20.85 86 ILE C C 1
ATOM 3643 O O . ILE C 1 11 ? 31.072 -8.928 33.072 1.00 21.24 86 ILE C O 1
ATOM 3648 N N . PRO C 1 12 ? 32.773 -7.516 32.811 1.00 21.26 87 PRO C N 1
ATOM 3649 C CA . PRO C 1 12 ? 32.772 -7.147 34.229 1.00 22.83 87 PRO C CA 1
ATOM 3650 C C . PRO C 1 12 ? 32.053 -5.876 34.666 1.00 22.74 87 PRO C C 1
ATOM 3651 O O . PRO C 1 12 ? 31.828 -5.695 35.855 1.00 21.81 87 PRO C O 1
ATOM 3655 N N . SER C 1 13 ? 31.695 -5.020 33.709 1.00 22.74 88 SER C N 1
ATOM 3656 C CA . SER C 1 13 ? 31.067 -3.730 34.001 1.00 21.48 88 SER C CA 1
ATOM 3657 C C . SER C 1 13 ? 29.790 -3.523 33.194 1.00 20.22 88 SER C C 1
ATOM 3658 O O . SER C 1 13 ? 29.634 -4.087 32.103 1.00 18.61 88 SER C O 1
ATOM 3661 N N . GLY C 1 14 ? 28.885 -2.689 33.710 1.00 20.00 89 GLY C N 1
ATOM 3662 C CA . GLY C 1 14 ? 27.603 -2.516 33.040 1.00 17.55 89 GLY C CA 1
ATOM 3663 C C . GLY C 1 14 ? 27.452 -1.337 32.099 1.00 14.95 89 GLY C C 1
ATOM 3664 O O . GLY C 1 14 ? 26.337 -0.946 31.821 1.00 14.91 89 GLY C O 1
ATOM 3665 N N . SER C 1 15 ? 28.549 -0.819 31.576 1.00 17.63 90 SER C N 1
ATOM 3666 C CA . SER C 1 15 ? 28.460 0.356 30.715 1.00 19.19 90 SER C CA 1
ATOM 3667 C C . SER C 1 15 ? 27.802 0.141 29.353 1.00 18.40 90 SER C C 1
ATOM 3668 O O . SER C 1 15 ? 27.478 1.103 28.668 1.00 17.99 90 SER C O 1
ATOM 3671 N N . MET C 1 16 ? 27.572 -1.123 28.977 1.00 17.44 91 MET C N 1
ATOM 3672 C CA . MET C 1 16 ? 26.898 -1.427 27.718 1.00 17.04 91 MET C CA 1
ATOM 3673 C C . MET C 1 16 ? 25.514 -2.058 27.887 1.00 17.68 91 MET C C 1
ATOM 3674 O O . MET C 1 16 ? 24.942 -2.611 26.938 1.00 16.96 91 MET C O 1
ATOM 3679 N N . MET C 1 17 ? 24.986 -2.000 29.105 1.00 18.22 92 MET C N 1
ATOM 3680 C CA . MET C 1 17 ? 23.650 -2.519 29.356 1.00 19.00 92 MET C CA 1
ATOM 3681 C C . MET C 1 17 ? 22.653 -1.691 28.564 1.00 18.81 92 MET C C 1
ATOM 3682 O O . MET C 1 17 ? 22.862 -0.487 28.343 1.00 20.18 92 MET C O 1
ATOM 3687 N N . PRO C 1 18 ? 21.539 -2.315 28.144 1.00 19.94 93 PRO C N 1
ATOM 3688 C CA . PRO C 1 18 ? 21.154 -3.708 28.399 1.00 20.57 93 PRO C CA 1
ATOM 3689 C C . PRO C 1 18 ? 21.675 -4.684 27.359 1.00 21.15 93 PRO C C 1
ATOM 3690 O O . PRO C 1 18 ? 21.442 -5.900 27.459 1.00 22.65 93 PRO C O 1
ATOM 3694 N N . THR C 1 19 ? 22.398 -4.153 26.384 1.00 20.88 94 THR C N 1
ATOM 3695 C CA . THR C 1 19 ? 22.953 -4.940 25.281 1.00 21.17 94 THR C CA 1
ATOM 3696 C C . THR C 1 19 ? 23.903 -6.009 25.823 1.00 22.28 94 THR C C 1
ATOM 3697 O O . THR C 1 19 ? 23.848 -7.165 25.420 1.00 21.20 94 THR C O 1
ATOM 3701 N N . LEU C 1 20 ? 24.790 -5.595 26.726 1.00 21.99 95 LEU C N 1
ATOM 3702 C CA . LEU C 1 20 ? 25.718 -6.504 27.366 1.00 21.22 95 LEU C CA 1
ATOM 3703 C C . LEU C 1 20 ? 25.585 -6.272 28.869 1.00 21.01 95 LEU C C 1
ATOM 3704 O O . LEU C 1 20 ? 25.607 -5.124 29.345 1.00 20.18 95 LEU C O 1
ATOM 3709 N N . LEU C 1 21 ? 25.424 -7.366 29.608 1.00 20.11 96 LEU C N 1
ATOM 3710 C CA . LEU C 1 21 ? 25.298 -7.306 31.058 1.00 20.70 96 LEU C CA 1
ATOM 3711 C C . LEU C 1 21 ? 26.551 -7.885 31.677 1.00 20.69 96 LEU C C 1
ATOM 3712 O O . LEU C 1 21 ? 27.281 -8.659 31.048 1.00 20.53 96 LEU C O 1
ATOM 3717 N N . ILE C 1 22 ? 26.813 -7.487 32.915 1.00 19.55 97 ILE C N 1
ATOM 3718 C CA . ILE C 1 22 ? 27.940 -8.031 33.641 1.00 20.17 97 ILE C CA 1
ATOM 3719 C C . ILE C 1 22 ? 27.646 -9.537 33.692 1.00 19.39 97 ILE C C 1
ATOM 3720 O O . ILE C 1 22 ? 26.526 -9.955 33.997 1.00 19.72 97 ILE C O 1
ATOM 3725 N N . GLY C 1 23 ? 28.632 -10.358 33.362 1.00 21.22 98 GLY C N 1
ATOM 3726 C CA . GLY C 1 23 ? 28.392 -11.795 33.371 1.00 19.76 98 GLY C CA 1
ATOM 3727 C C . GLY C 1 23 ? 28.176 -12.404 31.984 1.00 21.72 98 GLY C C 1
ATOM 3728 O O . GLY C 1 23 ? 28.149 -13.631 31.850 1.00 20.48 98 GLY C O 1
ATOM 3729 N N . ASP C 1 24 ? 27.996 -11.574 30.958 1.00 20.11 99 ASP C N 1
ATOM 3730 C CA . ASP C 1 24 ? 27.836 -12.106 29.605 1.00 21.41 99 ASP C CA 1
ATOM 3731 C C . ASP C 1 24 ? 29.229 -12.479 29.120 1.00 20.66 99 ASP C C 1
ATOM 3732 O O . ASP C 1 24 ? 30.226 -11.888 29.553 1.00 20.98 99 ASP C O 1
ATOM 3737 N N . PHE C 1 25 ? 29.299 -13.458 28.223 1.00 20.27 100 PHE C N 1
ATOM 3738 C CA . PHE C 1 25 ? 30.565 -13.882 27.609 1.00 20.51 100 PHE C CA 1
ATOM 3739 C C . PHE C 1 25 ? 30.354 -13.604 26.120 1.00 21.08 100 PHE C C 1
ATOM 3740 O O . PHE C 1 25 ? 29.402 -14.108 25.514 1.00 21.43 100 PHE C O 1
ATOM 3748 N N . ILE C 1 26 ? 31.223 -12.805 25.524 1.00 21.31 101 ILE C N 1
ATOM 3749 C CA . ILE C 1 26 ? 30.994 -12.464 24.135 1.00 22.17 101 ILE C CA 1
ATOM 3750 C C . ILE C 1 26 ? 31.817 -13.134 23.047 1.00 21.38 101 ILE C C 1
ATOM 3751 O O . ILE C 1 26 ? 32.931 -13.605 23.270 1.00 22.68 101 ILE C O 1
ATOM 3756 N N . LEU C 1 27 ? 31.223 -13.154 21.859 1.00 22.33 102 LEU C N 1
ATOM 3757 C CA . LEU C 1 27 ? 31.877 -13.658 20.669 1.00 22.94 102 LEU C CA 1
ATOM 3758 C C . LEU C 1 27 ? 32.371 -12.386 19.968 1.00 24.30 102 LEU C C 1
ATOM 3759 O O . LEU C 1 27 ? 31.605 -11.443 19.762 1.00 23.67 102 LEU C O 1
ATOM 3764 N N . VAL C 1 28 ? 33.651 -12.353 19.639 1.00 25.36 103 VAL C N 1
ATOM 3765 C CA . VAL C 1 28 ? 34.250 -11.201 18.979 1.00 27.54 103 VAL C CA 1
ATOM 3766 C C . VAL C 1 28 ? 34.822 -11.597 17.627 1.00 29.78 103 VAL C C 1
ATOM 3767 O O . VAL C 1 28 ? 35.552 -12.586 17.524 1.00 28.86 103 VAL C O 1
ATOM 3771 N N . GLU C 1 29 ? 34.470 -10.839 16.599 1.00 32.50 104 GLU C N 1
ATOM 3772 C CA . GLU C 1 29 ? 35.018 -11.071 15.271 1.00 36.86 104 GLU C CA 1
ATOM 3773 C C . GLU C 1 29 ? 36.162 -10.065 15.147 1.00 38.89 104 GLU C C 1
ATOM 3774 O O . GLU C 1 29 ? 35.937 -8.854 15.132 1.00 36.03 104 GLU C O 1
ATOM 3780 N N . LYS C 1 30 ? 37.393 -10.555 15.106 1.00 41.55 105 LYS C N 1
ATOM 3781 C CA . LYS C 1 30 ? 38.508 -9.639 14.995 1.00 46.26 105 LYS C CA 1
ATOM 3782 C C . LYS C 1 30 ? 38.569 -9.049 13.593 1.00 48.61 105 LYS C C 1
ATOM 3783 O O . LYS C 1 30 ? 38.430 -9.764 12.595 1.00 49.34 105 LYS C O 1
ATOM 3789 N N . PHE C 1 31 ? 38.750 -7.733 13.528 1.00 51.12 106 PHE C N 1
ATOM 3790 C CA . PHE C 1 31 ? 38.815 -7.027 12.256 1.00 53.52 106 PHE C CA 1
ATOM 3791 C C . PHE C 1 31 ? 39.930 -7.542 11.341 1.00 54.43 106 PHE C C 1
ATOM 3792 O O . PHE C 1 31 ? 39.868 -7.359 10.129 1.00 54.53 106 PHE C O 1
ATOM 3800 N N . ALA C 1 32 ? 40.945 -8.179 11.920 1.00 55.39 107 ALA C N 1
ATOM 3801 C CA . ALA C 1 32 ? 42.058 -8.710 11.133 1.00 56.40 107 ALA C CA 1
ATOM 3802 C C . ALA C 1 32 ? 41.796 -10.139 10.673 1.00 57.04 107 ALA C C 1
ATOM 3803 O O . ALA C 1 32 ? 41.418 -11.001 11.471 1.00 57.81 107 ALA C O 1
ATOM 3805 N N . THR C 1 47 ? 42.571 -5.948 7.441 1.00 60.20 122 THR C N 1
ATOM 3806 C CA . THR C 1 47 ? 41.721 -5.407 8.501 1.00 60.14 122 THR C CA 1
ATOM 3807 C C . THR C 1 47 ? 40.413 -4.837 7.979 1.00 60.98 122 THR C C 1
ATOM 3808 O O . THR C 1 47 ? 40.347 -4.334 6.862 1.00 60.88 122 THR C O 1
ATOM 3812 N N . GLY C 1 48 ? 39.376 -4.915 8.805 1.00 60.07 123 GLY C N 1
ATOM 3813 C CA . GLY C 1 48 ? 38.080 -4.383 8.427 1.00 59.02 123 GLY C CA 1
ATOM 3814 C C . GLY C 1 48 ? 37.755 -3.222 9.359 1.00 58.16 123 GLY C C 1
ATOM 3815 O O . GLY C 1 48 ? 38.296 -3.172 10.455 1.00 59.41 123 GLY C O 1
ATOM 3816 N N . HIS C 1 49 ? 36.900 -2.285 8.939 1.00 57.14 124 HIS C N 1
ATOM 3817 C CA . HIS C 1 49 ? 36.536 -1.131 9.778 1.00 54.53 124 HIS C CA 1
ATOM 3818 C C . HIS C 1 49 ? 35.049 -0.847 9.973 1.00 53.92 124 HIS C C 1
ATOM 3819 O O . HIS C 1 49 ? 34.265 -0.808 9.020 1.00 53.66 124 HIS C O 1
ATOM 3826 N N . PRO C 1 50 ? 34.674 -0.559 11.231 1.00 52.02 125 PRO C N 1
ATOM 3827 C CA . PRO C 1 50 ? 33.325 -0.273 11.724 1.00 49.87 125 PRO C CA 1
ATOM 3828 C C . PRO C 1 50 ? 32.424 0.763 11.080 1.00 46.22 125 PRO C C 1
ATOM 3829 O O . PRO C 1 50 ? 32.858 1.783 10.515 1.00 46.12 125 PRO C O 1
ATOM 3833 N N . LYS C 1 51 ? 31.138 0.432 11.141 1.00 42.40 126 LYS C N 1
ATOM 3834 C CA . LYS C 1 51 ? 30.062 1.258 10.608 1.00 39.30 126 LYS C CA 1
ATOM 3835 C C . LYS C 1 51 ? 29.386 1.829 11.845 1.00 36.59 126 LYS C C 1
ATOM 3836 O O . LYS C 1 51 ? 29.587 1.307 12.946 1.00 35.38 126 LYS C O 1
ATOM 3842 N N . ARG C 1 52 ? 28.602 2.888 11.675 1.00 34.04 127 ARG C N 1
ATOM 3843 C CA . ARG C 1 52 ? 27.922 3.484 12.808 1.00 33.31 127 ARG C CA 1
ATOM 3844 C C . ARG C 1 52 ? 27.026 2.464 13.472 1.00 31.11 127 ARG C C 1
ATOM 3845 O O . ARG C 1 52 ? 26.277 1.744 12.807 1.00 30.19 127 ARG C O 1
ATOM 3853 N N . GLY C 1 53 ? 27.103 2.402 14.796 1.00 29.01 128 GLY C N 1
ATOM 3854 C CA . GLY C 1 53 ? 26.280 1.461 15.525 1.00 26.31 128 GLY C CA 1
ATOM 3855 C C . GLY C 1 53 ? 26.961 0.145 15.854 1.00 25.90 128 GLY C C 1
ATOM 3856 O O . GLY C 1 53 ? 26.387 -0.646 16.585 1.00 25.47 128 GLY C O 1
ATOM 3857 N N . ASP C 1 54 ? 28.163 -0.105 15.322 1.00 24.09 129 ASP C N 1
ATOM 3858 C CA . ASP C 1 54 ? 28.864 -1.349 15.630 1.00 24.59 129 ASP C CA 1
ATOM 3859 C C . ASP C 1 54 ? 29.284 -1.388 17.100 1.00 24.21 129 ASP C C 1
ATOM 3860 O O . ASP C 1 54 ? 29.689 -0.364 17.676 1.00 21.92 129 ASP C O 1
ATOM 3865 N N . ILE C 1 55 ? 29.205 -2.578 17.693 1.00 22.87 130 ILE C N 1
ATOM 3866 C CA . ILE C 1 55 ? 29.644 -2.776 19.068 1.00 23.66 130 ILE C CA 1
ATOM 3867 C C . ILE C 1 55 ? 31.106 -3.157 18.874 1.00 23.35 130 ILE C C 1
ATOM 3868 O O . ILE C 1 55 ? 31.431 -4.251 18.398 1.00 22.47 130 ILE C O 1
ATOM 3873 N N . VAL C 1 56 ? 31.981 -2.235 19.247 1.00 23.16 131 VAL C N 1
ATOM 3874 C CA . VAL C 1 56 ? 33.410 -2.388 19.054 1.00 24.19 131 VAL C CA 1
ATOM 3875 C C . VAL C 1 56 ? 34.277 -2.647 20.282 1.00 24.42 131 VAL C C 1
ATOM 3876 O O . VAL C 1 56 ? 34.126 -1.989 21.318 1.00 22.45 131 VAL C O 1
ATOM 3880 N N . VAL C 1 57 ? 35.176 -3.627 20.166 1.00 23.47 132 VAL C N 1
ATOM 3881 C CA . VAL C 1 57 ? 36.122 -3.920 21.231 1.00 23.42 132 VAL C CA 1
ATOM 3882 C C . VAL C 1 57 ? 37.373 -3.150 20.828 1.00 24.21 132 VAL C C 1
ATOM 3883 O O . VAL C 1 57 ? 37.782 -3.197 19.659 1.00 24.69 132 VAL C O 1
ATOM 3887 N N . PHE C 1 58 ? 37.973 -2.420 21.768 1.00 23.77 133 PHE C N 1
ATOM 3888 C CA . PHE C 1 58 ? 39.186 -1.654 21.460 1.00 23.68 133 PHE C CA 1
ATOM 3889 C C . PHE C 1 58 ? 40.061 -1.470 22.676 1.00 25.00 133 PHE C C 1
ATOM 3890 O O . PHE C 1 58 ? 39.620 -1.678 23.798 1.00 25.43 133 PHE C O 1
ATOM 3898 N N . LYS C 1 59 ? 41.309 -1.071 22.444 1.00 27.36 134 LYS C N 1
ATOM 3899 C CA . LYS C 1 59 ? 42.243 -0.841 23.530 1.00 28.44 134 LYS C CA 1
ATOM 3900 C C . LYS C 1 59 ? 41.971 0.565 24.063 1.00 28.97 134 LYS C C 1
ATOM 3901 O O . LYS C 1 59 ? 42.001 1.540 23.314 1.00 28.36 134 LYS C O 1
ATOM 3907 N N . TYR C 1 60 ? 41.673 0.647 25.351 1.00 29.99 135 TYR C N 1
ATOM 3908 C CA . TYR C 1 60 ? 41.378 1.912 26.003 1.00 32.15 135 TYR C CA 1
ATOM 3909 C C . TYR C 1 60 ? 42.538 2.877 25.747 1.00 33.68 135 TYR C C 1
ATOM 3910 O O . TYR C 1 60 ? 43.659 2.634 26.188 1.00 31.18 135 TYR C O 1
ATOM 3919 N N . PRO C 1 61 ? 42.281 3.974 25.013 1.00 34.86 136 PRO C N 1
ATOM 3920 C CA . PRO C 1 61 ? 43.326 4.953 24.712 1.00 37.43 136 PRO C CA 1
ATOM 3921 C C . PRO C 1 61 ? 44.090 5.505 25.914 1.00 39.74 136 PRO C C 1
ATOM 3922 O O . PRO C 1 61 ? 45.234 5.922 25.766 1.00 41.26 136 PRO C O 1
ATOM 3926 N N . GLU C 1 62 ? 43.481 5.501 27.095 1.00 41.69 137 GLU C N 1
ATOM 3927 C CA . GLU C 1 62 ? 44.158 6.025 28.285 1.00 44.60 137 GLU C CA 1
ATOM 3928 C C . GLU C 1 62 ? 45.037 4.964 28.956 1.00 44.92 137 GLU C C 1
ATOM 3929 O O . GLU C 1 62 ? 46.082 5.277 29.523 1.00 45.19 137 GLU C O 1
ATOM 3935 N N . ASP C 1 63 ? 44.600 3.712 28.884 1.00 45.15 138 ASP C N 1
ATOM 3936 C CA . ASP C 1 63 ? 45.312 2.579 29.475 1.00 44.94 138 ASP C CA 1
ATOM 3937 C C . ASP C 1 63 ? 45.158 1.424 28.485 1.00 44.26 138 ASP C C 1
ATOM 3938 O O . ASP C 1 63 ? 44.396 0.488 28.726 1.00 43.43 138 ASP C O 1
ATOM 3943 N N . PRO C 1 64 ? 45.891 1.480 27.354 1.00 44.02 139 PRO C N 1
ATOM 3944 C CA . PRO C 1 64 ? 45.903 0.500 26.260 1.00 43.52 139 PRO C CA 1
ATOM 3945 C C . PRO C 1 64 ? 46.090 -0.972 26.627 1.00 43.28 139 PRO C C 1
ATOM 3946 O O . PRO C 1 64 ? 45.932 -1.848 25.780 1.00 42.21 139 PRO C O 1
ATOM 3950 N N . LYS C 1 65 ? 46.417 -1.245 27.884 1.00 43.19 140 LYS C N 1
ATOM 3951 C CA . LYS C 1 65 ? 46.585 -2.619 28.340 1.00 42.68 140 LYS C CA 1
ATOM 3952 C C . LYS C 1 65 ? 45.192 -3.169 28.657 1.00 42.12 140 LYS C C 1
ATOM 3953 O O . LYS C 1 65 ? 45.009 -4.368 28.885 1.00 42.00 140 LYS C O 1
ATOM 3959 N N . LEU C 1 66 ? 44.209 -2.272 28.664 1.00 39.86 141 LEU C N 1
ATOM 3960 C CA . LEU C 1 66 ? 42.824 -2.628 28.955 1.00 38.11 141 LEU C CA 1
ATOM 3961 C C . LEU C 1 66 ? 41.930 -2.620 27.711 1.00 36.10 141 LEU C C 1
ATOM 3962 O O . LEU C 1 66 ? 42.044 -1.746 26.849 1.00 34.75 141 LEU C O 1
ATOM 3967 N N . ASP C 1 67 ? 41.048 -3.605 27.611 1.00 33.76 142 ASP C N 1
ATOM 3968 C CA . ASP C 1 67 ? 40.119 -3.658 26.493 1.00 32.33 142 ASP C CA 1
ATOM 3969 C C . ASP C 1 67 ? 38.804 -3.041 26.942 1.00 30.46 142 ASP C C 1
ATOM 3970 O O . ASP C 1 67 ? 38.342 -3.299 28.053 1.00 30.50 142 ASP C O 1
ATOM 3975 N N . TYR C 1 68 ? 38.217 -2.213 26.088 1.00 28.44 143 TYR C N 1
ATOM 3976 C CA . TYR C 1 68 ? 36.922 -1.593 26.370 1.00 27.74 143 TYR C CA 1
ATOM 3977 C C . TYR C 1 68 ? 35.943 -2.011 25.283 1.00 25.73 143 TYR C C 1
ATOM 3978 O O . TYR C 1 68 ? 36.349 -2.367 24.179 1.00 26.32 143 TYR C O 1
ATOM 3987 N N . ILE C 1 69 ? 34.657 -1.978 25.597 1.00 24.89 144 ILE C N 1
ATOM 3988 C CA . ILE C 1 69 ? 33.643 -2.274 24.595 1.00 23.12 144 ILE C CA 1
ATOM 3989 C C . ILE C 1 69 ? 32.638 -1.124 24.650 1.00 22.30 144 ILE C C 1
ATOM 3990 O O . ILE C 1 69 ? 32.106 -0.814 25.709 1.00 21.43 144 ILE C O 1
ATOM 3995 N N . LYS C 1 70 ? 32.411 -0.487 23.504 1.00 20.89 145 LYS C N 1
ATOM 3996 C CA . LYS C 1 70 ? 31.493 0.644 23.407 1.00 20.01 145 LYS C CA 1
ATOM 3997 C C . LYS C 1 70 ? 30.851 0.538 22.035 1.00 20.57 145 LYS C C 1
ATOM 3998 O O . LYS C 1 70 ? 31.212 -0.332 21.239 1.00 22.19 145 LYS C O 1
ATOM 4004 N N . ARG C 1 71 ? 29.900 1.408 21.741 1.00 20.10 146 ARG C N 1
ATOM 4005 C CA . ARG C 1 71 ? 29.278 1.399 20.419 1.00 18.73 146 ARG C CA 1
ATOM 4006 C C . ARG C 1 71 ? 29.854 2.581 19.630 1.00 19.76 146 ARG C C 1
ATOM 4007 O O . ARG C 1 71 ? 30.003 3.677 20.175 1.00 20.07 146 ARG C O 1
ATOM 4015 N N . ALA C 1 72 ? 30.205 2.364 18.363 1.00 20.58 147 ALA C N 1
ATOM 4016 C CA . ALA C 1 72 ? 30.756 3.439 17.546 1.00 22.35 147 ALA C CA 1
ATOM 4017 C C . ALA C 1 72 ? 29.585 4.281 17.057 1.00 23.53 147 ALA C C 1
ATOM 4018 O O . ALA C 1 72 ? 28.699 3.813 16.322 1.00 23.82 147 ALA C O 1
ATOM 4020 N N . VAL C 1 73 ? 29.553 5.513 17.527 1.00 23.28 148 VAL C N 1
ATOM 4021 C CA . VAL C 1 73 ? 28.484 6.444 17.180 1.00 23.93 148 VAL C CA 1
ATOM 4022 C C . VAL C 1 73 ? 28.980 7.419 16.118 1.00 23.24 148 VAL C C 1
ATOM 4023 O O . VAL C 1 73 ? 28.262 7.750 15.170 1.00 22.24 148 VAL C O 1
ATOM 4027 N N . GLY C 1 74 ? 30.231 7.849 16.266 1.00 23.50 149 GLY C N 1
ATOM 4028 C CA . GLY C 1 74 ? 30.795 8.781 15.312 1.00 22.39 149 GLY C CA 1
ATOM 4029 C C . GLY C 1 74 ? 31.928 8.204 14.482 1.00 22.43 149 GLY C C 1
ATOM 4030 O O . GLY C 1 74 ? 32.826 7.558 15.013 1.00 21.67 149 GLY C O 1
ATOM 4031 N N . LEU C 1 75 ? 31.867 8.433 13.175 1.00 23.22 150 LEU C N 1
ATOM 4032 C CA . LEU C 1 75 ? 32.895 7.973 12.246 1.00 24.42 150 LEU C CA 1
ATOM 4033 C C . LEU C 1 75 ? 33.699 9.205 11.832 1.00 23.80 150 LEU C C 1
ATOM 4034 O O . LEU C 1 75 ? 33.242 10.335 12.010 1.00 24.07 150 LEU C O 1
ATOM 4039 N N . PRO C 1 76 ? 34.901 9.006 11.262 1.00 25.35 151 PRO C N 1
ATOM 4040 C CA . PRO C 1 76 ? 35.736 10.141 10.843 1.00 24.97 151 PRO C CA 1
ATOM 4041 C C . PRO C 1 76 ? 34.945 11.180 10.074 1.00 24.66 151 PRO C C 1
ATOM 4042 O O . PRO C 1 76 ? 34.169 10.841 9.193 1.00 23.85 151 PRO C O 1
ATOM 4046 N N . GLY C 1 77 ? 35.129 12.448 10.427 1.00 24.32 152 GLY C N 1
ATOM 4047 C CA . GLY C 1 77 ? 34.406 13.501 9.741 1.00 24.00 152 GLY C CA 1
ATOM 4048 C C . GLY C 1 77 ? 33.075 13.865 10.387 1.00 24.57 152 GLY C C 1
ATOM 4049 O O . GLY C 1 77 ? 32.567 14.962 10.160 1.00 24.62 152 GLY C O 1
ATOM 4050 N N . ASP C 1 78 ? 32.519 12.972 11.204 1.00 24.14 153 ASP C N 1
ATOM 4051 C CA . ASP C 1 78 ? 31.220 13.241 11.835 1.00 23.09 153 ASP C CA 1
ATOM 4052 C C . ASP C 1 78 ? 31.248 14.348 12.875 1.00 22.34 153 ASP C C 1
ATOM 4053 O O . ASP C 1 78 ? 32.173 14.428 13.689 1.00 21.75 153 ASP C O 1
ATOM 4058 N N . LYS C 1 79 ? 30.231 15.205 12.855 1.00 21.66 154 LYS C N 1
ATOM 4059 C CA . LYS C 1 79 ? 30.091 16.196 13.917 1.00 21.36 154 LYS C CA 1
ATOM 4060 C C . LYS C 1 79 ? 29.086 15.499 14.859 1.00 20.46 154 LYS C C 1
ATOM 4061 O O . LYS C 1 79 ? 27.942 15.222 14.479 1.00 19.89 154 LYS C O 1
ATOM 4067 N N . VAL C 1 80 ? 29.530 15.188 16.067 1.00 20.96 155 VAL C N 1
ATOM 4068 C CA . VAL C 1 80 ? 28.691 14.510 17.040 1.00 20.06 155 VAL C CA 1
ATOM 4069 C C . VAL C 1 80 ? 28.303 15.489 18.126 1.00 19.05 155 VAL C C 1
ATOM 4070 O O . VAL C 1 80 ? 29.158 16.166 18.682 1.00 20.24 155 VAL C O 1
ATOM 4074 N N . THR C 1 81 ? 27.011 15.580 18.414 1.00 19.61 156 THR C N 1
ATOM 4075 C CA . THR C 1 81 ? 26.556 16.469 19.476 1.00 18.96 156 THR C CA 1
ATOM 4076 C C . THR C 1 81 ? 25.701 15.641 20.414 1.00 17.01 156 THR C C 1
ATOM 4077 O O . THR C 1 81 ? 24.795 14.917 19.970 1.00 18.56 156 THR C O 1
ATOM 4081 N N . TYR C 1 82 ? 26.003 15.720 21.701 1.00 17.05 157 TYR C N 1
ATOM 4082 C CA . TYR C 1 82 ? 25.215 15.013 22.707 1.00 16.81 157 TYR C CA 1
ATOM 4083 C C . TYR C 1 82 ? 24.467 16.072 23.518 1.00 15.97 157 TYR C C 1
ATOM 4084 O O . TYR C 1 82 ? 25.068 17.010 24.036 1.00 18.13 157 TYR C O 1
ATOM 4093 N N . ASP C 1 83 ? 23.148 15.944 23.581 1.00 16.36 158 ASP C N 1
ATOM 4094 C CA . ASP C 1 83 ? 22.325 16.869 24.347 1.00 17.15 158 ASP C CA 1
ATOM 4095 C C . ASP C 1 83 ? 22.207 16.163 25.695 1.00 16.77 158 ASP C C 1
ATOM 4096 O O . ASP C 1 83 ? 21.491 15.161 25.805 1.00 18.05 158 ASP C O 1
ATOM 4101 N N . PRO C 1 84 ? 22.890 16.678 26.737 1.00 18.58 159 PRO C N 1
ATOM 4102 C CA . PRO C 1 84 ? 22.841 16.030 28.051 1.00 18.19 159 PRO C CA 1
ATOM 4103 C C . PRO C 1 84 ? 21.526 16.127 28.809 1.00 17.38 159 PRO C C 1
ATOM 4104 O O . PRO C 1 84 ? 21.288 15.366 29.738 1.00 17.08 159 PRO C O 1
ATOM 4108 N N . VAL C 1 85 ? 20.682 17.068 28.407 1.00 18.83 160 VAL C N 1
ATOM 4109 C CA . VAL C 1 85 ? 19.400 17.242 29.062 1.00 18.17 160 VAL C CA 1
ATOM 4110 C C . VAL C 1 85 ? 18.421 16.176 28.594 1.00 17.90 160 VAL C C 1
ATOM 4111 O O . VAL C 1 85 ? 17.802 15.502 29.412 1.00 20.08 160 VAL C O 1
ATOM 4115 N N . SER C 1 86 ? 18.308 16.003 27.284 1.00 16.26 161 SER C N 1
ATOM 4116 C CA . SER C 1 86 ? 17.392 15.018 26.721 1.00 16.41 161 SER C CA 1
ATOM 4117 C C . SER C 1 86 ? 18.057 13.656 26.530 1.00 16.49 161 SER C C 1
ATOM 4118 O O . SER C 1 86 ? 17.354 12.668 26.256 1.00 16.70 161 SER C O 1
ATOM 4121 N N . LYS C 1 87 ? 19.391 13.631 26.653 1.00 15.47 162 LYS C N 1
ATOM 4122 C CA . LYS C 1 87 ? 20.213 12.430 26.484 1.00 15.77 162 LYS C CA 1
ATOM 4123 C C . LYS C 1 87 ? 20.000 11.836 25.094 1.00 14.61 162 LYS C C 1
ATOM 4124 O O . LYS C 1 87 ? 19.744 10.643 24.929 1.00 17.68 162 LYS C O 1
ATOM 4130 N N . GLU C 1 88 ? 20.109 12.703 24.093 1.00 16.89 163 GLU C N 1
ATOM 4131 C CA . GLU C 1 88 ? 19.943 12.301 22.707 1.00 16.49 163 GLU C CA 1
ATOM 4132 C C . GLU C 1 88 ? 21.107 12.804 21.865 1.00 16.68 163 GLU C C 1
ATOM 4133 O O . GLU C 1 88 ? 21.617 13.901 22.067 1.00 16.39 163 GLU C O 1
ATOM 4139 N N . LEU C 1 89 ? 21.524 11.971 20.928 1.00 16.45 164 LEU C N 1
ATOM 4140 C CA . LEU C 1 89 ? 22.624 12.297 20.045 1.00 18.20 164 LEU C CA 1
ATOM 4141 C C . LEU C 1 89 ? 22.137 12.931 18.756 1.00 18.66 164 LEU C C 1
ATOM 4142 O O . LEU C 1 89 ? 21.025 12.664 18.286 1.00 18.47 164 LEU C O 1
ATOM 4147 N N . THR C 1 90 ? 22.998 13.764 18.184 1.00 19.99 165 THR C N 1
ATOM 4148 C CA . THR C 1 90 ? 22.732 14.345 16.874 1.00 21.24 165 THR C CA 1
ATOM 4149 C C . THR C 1 90 ? 24.033 14.031 16.105 1.00 21.63 165 THR C C 1
ATOM 4150 O O . THR C 1 90 ? 25.128 14.098 16.678 1.00 22.11 165 THR C O 1
ATOM 4154 N N . ILE C 1 91 ? 23.913 13.643 14.839 1.00 21.81 166 ILE C N 1
ATOM 4155 C CA . ILE C 1 91 ? 25.077 13.302 14.029 1.00 21.14 166 ILE C CA 1
ATOM 4156 C C . ILE C 1 91 ? 24.992 13.958 12.646 1.00 21.26 166 ILE C C 1
ATOM 4157 O O . ILE C 1 91 ? 24.029 13.744 11.909 1.00 21.62 166 ILE C O 1
ATOM 4162 N N . GLN C 1 92 ? 25.993 14.763 12.311 1.00 21.87 167 GLN C N 1
ATOM 4163 C CA . GLN C 1 92 ? 26.053 15.442 11.013 1.00 23.49 167 GLN C CA 1
ATOM 4164 C C . GLN C 1 92 ? 27.346 14.960 10.337 1.00 24.34 167 GLN C C 1
ATOM 4165 O O . GLN C 1 92 ? 28.443 15.334 10.737 1.00 22.21 167 GLN C O 1
ATOM 4171 N N . PRO C 1 93 ? 27.224 14.101 9.316 1.00 27.23 168 PRO C N 1
ATOM 4172 C CA . PRO C 1 93 ? 28.367 13.545 8.591 1.00 29.60 168 PRO C CA 1
ATOM 4173 C C . PRO C 1 93 ? 29.124 14.519 7.715 1.00 32.14 168 PRO C C 1
ATOM 4174 O O . PRO C 1 93 ? 28.613 15.578 7.342 1.00 31.28 168 PRO C O 1
ATOM 4178 N N . GLY C 1 94 ? 30.349 14.131 7.374 1.00 35.70 169 GLY C N 1
ATOM 4179 C CA . GLY C 1 94 ? 31.180 14.955 6.504 1.00 40.18 169 GLY C CA 1
ATOM 4180 C C . GLY C 1 94 ? 31.404 16.352 7.025 1.00 44.10 169 GLY C C 1
ATOM 4181 O O . GLY C 1 94 ? 31.229 17.338 6.305 1.00 44.42 169 GLY C O 1
ATOM 4182 N N . CYS C 1 95 ? 31.802 16.439 8.285 1.00 47.38 170 CYS C N 1
ATOM 4183 C CA . CYS C 1 95 ? 32.043 17.730 8.901 1.00 52.12 170 CYS C CA 1
ATOM 4184 C C . CYS C 1 95 ? 33.449 17.870 9.437 1.00 53.97 170 CYS C C 1
ATOM 4185 O O . CYS C 1 95 ? 33.674 17.656 10.630 1.00 55.93 170 CYS C O 1
ATOM 4188 N N . SER C 1 96 ? 34.408 18.234 8.603 1.00 55.60 171 SER C N 1
ATOM 4189 C CA . SER C 1 96 ? 35.772 18.362 9.119 1.00 57.06 171 SER C CA 1
ATOM 4190 C C . SER C 1 96 ? 36.459 19.669 8.718 1.00 58.25 171 SER C C 1
ATOM 4191 O O . SER C 1 96 ? 37.510 20.033 9.298 1.00 58.55 171 SER C O 1
ATOM 4194 N N . SER C 1 97 ? 35.842 20.392 7.772 1.00 59.94 172 SER C N 1
ATOM 4195 C CA . SER C 1 97 ? 36.396 21.629 7.231 1.00 61.10 172 SER C CA 1
ATOM 4196 C C . SER C 1 97 ? 35.374 22.705 6.842 1.00 62.14 172 SER C C 1
ATOM 4197 O O . SER C 1 97 ? 34.206 22.671 7.210 1.00 62.51 172 SER C O 1
ATOM 4200 N N . GLY C 1 98 ? 35.857 23.629 6.020 1.00 63.17 173 GLY C N 1
ATOM 4201 C CA . GLY C 1 98 ? 35.089 24.766 5.554 1.00 63.36 173 GLY C CA 1
ATOM 4202 C C . GLY C 1 98 ? 33.630 24.414 5.270 1.00 63.55 173 GLY C C 1
ATOM 4203 O O . GLY C 1 98 ? 33.251 24.161 4.107 1.00 63.88 173 GLY C O 1
ATOM 4204 N N . GLN C 1 99 ? 32.803 24.415 6.322 1.00 63.51 174 GLN C N 1
ATOM 4205 C CA . GLN C 1 99 ? 31.375 24.131 6.218 1.00 63.40 174 GLN C CA 1
ATOM 4206 C C . GLN C 1 99 ? 30.640 24.360 7.533 1.00 63.12 174 GLN C C 1
ATOM 4207 O O . GLN C 1 99 ? 31.128 23.996 8.611 1.00 63.29 174 GLN C O 1
ATOM 4213 N N . ALA C 1 100 ? 29.479 25.002 7.433 1.00 62.46 175 ALA C N 1
ATOM 4214 C CA . ALA C 1 100 ? 28.595 25.180 8.582 1.00 61.49 175 ALA C CA 1
ATOM 4215 C C . ALA C 1 100 ? 27.894 23.853 8.357 1.00 60.44 175 ALA C C 1
ATOM 4216 O O . ALA C 1 100 ? 27.041 23.750 7.468 1.00 61.20 175 ALA C O 1
ATOM 4218 N N . CYS C 1 101 ? 28.256 22.828 9.124 1.00 58.59 176 CYS C N 1
ATOM 4219 C CA . CYS C 1 101 ? 27.686 21.541 8.804 1.00 56.50 176 CYS C CA 1
ATOM 4220 C C . CYS C 1 101 ? 26.295 21.087 9.187 1.00 54.09 176 CYS C C 1
ATOM 4221 O O . CYS C 1 101 ? 25.971 20.507 10.237 1.00 54.69 176 CYS C O 1
ATOM 4224 N N . GLU C 1 102 ? 25.536 21.373 8.155 1.00 49.97 177 GLU C N 1
ATOM 4225 C CA . GLU C 1 102 ? 24.157 21.171 7.806 1.00 45.22 177 GLU C CA 1
ATOM 4226 C C . GLU C 1 102 ? 23.382 19.938 8.245 1.00 40.97 177 GLU C C 1
ATOM 4227 O O . GLU C 1 102 ? 22.666 19.863 9.251 1.00 39.94 177 GLU C O 1
ATOM 4233 N N . ASN C 1 103 ? 23.517 19.005 7.313 1.00 35.96 178 ASN C N 1
ATOM 4234 C CA . ASN C 1 103 ? 22.558 17.882 7.134 1.00 31.41 178 ASN C CA 1
ATOM 4235 C C . ASN C 1 103 ? 22.937 16.876 8.175 1.00 29.68 178 ASN C C 1
ATOM 4236 O O . ASN C 1 103 ? 24.119 16.599 8.408 1.00 28.18 178 ASN C O 1
ATOM 4241 N N . ALA C 1 104 ? 21.901 16.344 8.805 1.00 27.46 179 ALA C N 1
ATOM 4242 C CA . ALA C 1 104 ? 22.048 15.366 9.858 1.00 26.81 179 ALA C CA 1
ATOM 4243 C C . ALA C 1 104 ? 21.581 13.983 9.426 1.00 26.53 179 ALA C C 1
ATOM 4244 O O . ALA C 1 104 ? 20.701 13.842 8.579 1.00 25.63 179 ALA C O 1
ATOM 4246 N N . LEU C 1 105 ? 22.200 12.956 9.995 1.00 26.95 180 LEU C N 1
ATOM 4247 C CA . LEU C 1 105 ? 21.788 11.582 9.769 1.00 27.40 180 LEU C CA 1
ATOM 4248 C C . LEU C 1 105 ? 20.855 11.520 10.993 1.00 28.08 180 LEU C C 1
ATOM 4249 O O . LEU C 1 105 ? 21.317 11.542 12.130 1.00 28.59 180 LEU C O 1
ATOM 4254 N N . PRO C 1 106 ? 19.536 11.440 10.776 1.00 28.25 181 PRO C N 1
ATOM 4255 C CA . PRO C 1 106 ? 18.608 11.412 11.911 1.00 28.01 181 PRO C CA 1
ATOM 4256 C C . PRO C 1 106 ? 18.827 10.311 12.918 1.00 26.93 181 PRO C C 1
ATOM 4257 O O . PRO C 1 106 ? 18.977 9.147 12.553 1.00 26.12 181 PRO C O 1
ATOM 4261 N N . VAL C 1 107 ? 18.867 10.677 14.190 1.00 25.30 182 VAL C N 1
ATOM 4262 C CA . VAL C 1 107 ? 18.980 9.653 15.208 1.00 24.95 182 VAL C CA 1
ATOM 4263 C C . VAL C 1 107 ? 17.571 9.673 15.787 1.00 24.53 182 VAL C C 1
ATOM 4264 O O . VAL C 1 107 ? 17.111 10.693 16.285 1.00 25.36 182 VAL C O 1
ATOM 4268 N N . THR C 1 108 ? 16.863 8.561 15.686 1.00 25.01 183 THR C N 1
ATOM 4269 C CA . THR C 1 108 ? 15.497 8.553 16.186 1.00 24.81 183 THR C CA 1
ATOM 4270 C C . THR C 1 108 ? 15.335 7.724 17.444 1.00 22.79 183 THR C C 1
ATOM 4271 O O . THR C 1 108 ? 15.983 6.690 17.615 1.00 21.39 183 THR C O 1
ATOM 4275 N N . TYR C 1 109 ? 14.436 8.188 18.306 1.00 21.12 184 TYR C N 1
ATOM 4276 C CA . TYR C 1 109 ? 14.229 7.557 19.609 1.00 21.35 184 TYR C CA 1
ATOM 4277 C C . TYR C 1 109 ? 12.801 7.113 19.879 1.00 20.60 184 TYR C C 1
ATOM 4278 O O . TYR C 1 109 ? 11.868 7.818 19.529 1.00 22.07 184 TYR C O 1
ATOM 4287 N N . SER C 1 110 ? 12.639 5.946 20.502 1.00 20.66 185 SER C N 1
ATOM 4288 C CA . SER C 1 110 ? 11.302 5.456 20.851 1.00 19.70 185 SER C CA 1
ATOM 4289 C C . SER C 1 110 ? 10.938 6.037 22.217 1.00 19.82 185 SER C C 1
ATOM 4290 O O . SER C 1 110 ? 11.727 6.783 22.823 1.00 18.65 185 SER C O 1
ATOM 4293 N N . ASN C 1 111 ? 9.749 5.700 22.713 1.00 19.68 186 ASN C N 1
ATOM 4294 C CA . ASN C 1 111 ? 9.310 6.208 24.012 1.00 21.37 186 ASN C CA 1
ATOM 4295 C C . ASN C 1 111 ? 10.229 5.755 25.124 1.00 20.75 186 ASN C C 1
ATOM 4296 O O . ASN C 1 111 ? 10.786 4.664 25.073 1.00 19.45 186 ASN C O 1
ATOM 4301 N N . VAL C 1 112 ? 10.360 6.592 26.146 1.00 20.46 187 VAL C N 1
ATOM 4302 C CA . VAL C 1 112 ? 11.152 6.227 27.302 1.00 20.75 187 VAL C CA 1
ATOM 4303 C C . VAL C 1 112 ? 10.212 5.363 28.165 1.00 22.10 187 VAL C C 1
ATOM 4304 O O . VAL C 1 112 ? 9.060 5.744 28.410 1.00 21.84 187 VAL C O 1
ATOM 4308 N N . GLU C 1 113 ? 10.694 4.209 28.614 1.00 22.71 188 GLU C N 1
ATOM 4309 C CA . GLU C 1 113 ? 9.872 3.311 29.429 1.00 23.69 188 GLU C CA 1
ATOM 4310 C C . GLU C 1 113 ? 10.731 2.690 30.537 1.00 23.56 188 GLU C C 1
ATOM 4311 O O . GLU C 1 113 ? 11.964 2.666 30.435 1.00 21.56 188 GLU C O 1
ATOM 4317 N N . PRO C 1 114 ? 10.095 2.184 31.615 1.00 24.46 189 PRO C N 1
ATOM 4318 C CA . PRO C 1 114 ? 10.920 1.576 32.665 1.00 23.86 189 PRO C CA 1
ATOM 4319 C C . PRO C 1 114 ? 11.584 0.322 32.111 1.00 23.27 189 PRO C C 1
ATOM 4320 O O . PRO C 1 114 ? 10.974 -0.408 31.328 1.00 23.78 189 PRO C O 1
ATOM 4324 N N . SER C 1 115 ? 12.839 0.093 32.483 1.00 22.26 190 SER C N 1
ATOM 4325 C CA . SER C 1 115 ? 13.557 -1.101 32.044 1.00 21.12 190 SER C CA 1
ATOM 4326 C C . SER C 1 115 ? 13.379 -2.172 33.122 1.00 21.57 190 SER C C 1
ATOM 4327 O O . SER C 1 115 ? 12.712 -1.947 34.129 1.00 21.88 190 SER C O 1
ATOM 4330 N N . ASP C 1 116 ? 14.016 -3.312 32.908 1.00 23.21 191 ASP C N 1
ATOM 4331 C CA . ASP C 1 116 ? 13.962 -4.431 33.851 1.00 25.48 191 ASP C CA 1
ATOM 4332 C C . ASP C 1 116 ? 15.130 -4.325 34.816 1.00 25.27 191 ASP C C 1
ATOM 4333 O O . ASP C 1 116 ? 15.406 -5.272 35.555 1.00 27.47 191 ASP C O 1
ATOM 4338 N N . PHE C 1 117 ? 15.823 -3.192 34.809 1.00 22.74 192 PHE C N 1
ATOM 4339 C CA . PHE C 1 117 ? 16.981 -3.039 35.657 1.00 21.22 192 PHE C CA 1
ATOM 4340 C C . PHE C 1 117 ? 16.895 -1.953 36.706 1.00 22.45 192 PHE C C 1
ATOM 4341 O O . PHE C 1 117 ? 16.414 -0.833 36.451 1.00 20.62 192 PHE C O 1
ATOM 4349 N N . VAL C 1 118 ? 17.407 -2.290 37.881 1.00 21.65 193 VAL C N 1
ATOM 4350 C CA . VAL C 1 118 ? 17.419 -1.371 39.000 1.00 23.14 193 VAL C CA 1
ATOM 4351 C C . VAL C 1 118 ? 18.866 -1.220 39.398 1.00 23.97 193 VAL C C 1
ATOM 4352 O O . VAL C 1 118 ? 19.594 -2.218 39.519 1.00 26.31 193 VAL C O 1
ATOM 4356 N N . GLN C 1 119 ? 19.299 0.024 39.564 1.00 23.45 194 GLN C N 1
ATOM 4357 C CA . GLN C 1 119 ? 20.665 0.305 39.961 1.00 22.44 194 GLN C CA 1
ATOM 4358 C C . GLN C 1 119 ? 20.682 0.720 41.421 1.00 24.73 194 GLN C C 1
ATOM 4359 O O . GLN C 1 119 ? 19.899 1.581 41.842 1.00 23.28 194 GLN C O 1
ATOM 4365 N N . THR C 1 120 ? 21.594 0.122 42.176 1.00 25.23 195 THR C N 1
ATOM 4366 C CA . THR C 1 120 ? 21.722 0.403 43.605 1.00 30.57 195 THR C CA 1
ATOM 4367 C C . THR C 1 120 ? 23.158 0.884 43.828 1.00 32.21 195 THR C C 1
ATOM 4368 O O . THR C 1 120 ? 24.080 0.406 43.164 1.00 33.15 195 THR C O 1
ATOM 4372 N N . PHE C 1 121 ? 23.357 1.823 44.747 1.00 32.01 196 PHE C N 1
ATOM 4373 C CA . PHE C 1 121 ? 24.700 2.330 44.997 1.00 34.12 196 PHE C CA 1
ATOM 4374 C C . PHE C 1 121 ? 25.255 2.000 46.393 1.00 35.54 196 PHE C C 1
ATOM 4375 O O . PHE C 1 121 ? 24.560 1.433 47.230 1.00 35.36 196 PHE C O 1
ATOM 4383 N N . SER C 1 122 ? 26.515 2.374 46.606 1.00 38.27 197 SER C N 1
ATOM 4384 C CA . SER C 1 122 ? 27.231 2.189 47.877 1.00 41.09 197 SER C CA 1
ATOM 4385 C C . SER C 1 122 ? 28.731 2.461 47.764 1.00 41.65 197 SER C C 1
ATOM 4386 O O . SER C 1 122 ? 29.224 2.902 46.719 1.00 42.28 197 SER C O 1
ATOM 4389 N N . ALA C 1 129 ? 32.632 5.061 45.832 1.00 54.42 204 ALA C N 1
ATOM 4390 C CA . ALA C 1 129 ? 31.487 5.139 44.928 1.00 53.90 204 ALA C CA 1
ATOM 4391 C C . ALA C 1 129 ? 31.394 3.883 44.063 1.00 53.02 204 ALA C C 1
ATOM 4392 O O . ALA C 1 129 ? 32.219 3.671 43.170 1.00 53.74 204 ALA C O 1
ATOM 4394 N N . THR C 1 130 ? 30.393 3.049 44.334 1.00 50.92 205 THR C N 1
ATOM 4395 C CA . THR C 1 130 ? 30.186 1.819 43.570 1.00 48.36 205 THR C CA 1
ATOM 4396 C C . THR C 1 130 ? 28.697 1.531 43.424 1.00 45.40 205 THR C C 1
ATOM 4397 O O . THR C 1 130 ? 27.891 1.946 44.258 1.00 44.05 205 THR C O 1
ATOM 4401 N N . SER C 1 131 ? 28.334 0.803 42.375 1.00 42.31 206 SER C N 1
ATOM 4402 C CA . SER C 1 131 ? 26.936 0.488 42.156 1.00 40.30 206 SER C CA 1
ATOM 4403 C C . SER C 1 131 ? 26.732 -0.933 41.650 1.00 38.55 206 SER C C 1
ATOM 4404 O O . SER C 1 131 ? 27.644 -1.551 41.107 1.00 38.78 206 SER C O 1
ATOM 4407 N N . GLY C 1 132 ? 25.517 -1.429 41.839 1.00 35.17 207 GLY C N 1
ATOM 4408 C CA . GLY C 1 132 ? 25.161 -2.761 41.405 1.00 32.43 207 GLY C CA 1
ATOM 4409 C C . GLY C 1 132 ? 23.902 -2.701 40.560 1.00 29.61 207 GLY C C 1
ATOM 4410 O O . GLY C 1 132 ? 23.096 -1.788 40.692 1.00 27.42 207 GLY C O 1
ATOM 4411 N N . PHE C 1 133 ? 23.733 -3.680 39.687 1.00 28.45 208 PHE C N 1
ATOM 4412 C CA . PHE C 1 133 ? 22.564 -3.718 38.810 1.00 28.66 208 PHE C CA 1
ATOM 4413 C C . PHE C 1 133 ? 21.801 -5.001 39.090 1.00 30.66 208 PHE C C 1
ATOM 4414 O O . PHE C 1 133 ? 22.387 -6.088 39.123 1.00 32.08 208 PHE C O 1
ATOM 4422 N N . PHE C 1 134 ? 20.500 -4.867 39.299 1.00 31.00 209 PHE C N 1
ATOM 4423 C CA . PHE C 1 134 ? 19.634 -6.001 39.595 1.00 33.72 209 PHE C CA 1
ATOM 4424 C C . PHE C 1 134 ? 18.520 -6.062 38.583 1.00 33.97 209 PHE C C 1
ATOM 4425 O O . PHE C 1 134 ? 17.961 -5.031 38.209 1.00 32.66 209 PHE C O 1
ATOM 4433 N N . GLU C 1 135 ? 18.216 -7.268 38.124 1.00 34.53 210 GLU C N 1
ATOM 4434 C CA . GLU C 1 135 ? 17.126 -7.463 37.190 1.00 36.49 210 GLU C CA 1
ATOM 4435 C C . GLU C 1 135 ? 15.874 -7.641 38.038 1.00 37.21 210 GLU C C 1
ATOM 4436 O O . GLU C 1 135 ? 15.757 -8.606 38.795 1.00 37.69 210 GLU C O 1
ATOM 4442 N N . VAL C 1 136 ? 14.960 -6.682 37.931 1.00 37.21 211 VAL C N 1
ATOM 4443 C CA . VAL C 1 136 ? 13.717 -6.687 38.695 1.00 38.36 211 VAL C CA 1
ATOM 4444 C C . VAL C 1 136 ? 12.518 -6.512 37.763 1.00 40.96 211 VAL C C 1
ATOM 4445 O O . VAL C 1 136 ? 12.432 -5.526 37.029 1.00 40.26 211 VAL C O 1
ATOM 4449 N N . PRO C 1 137 ? 11.568 -7.467 37.781 1.00 43.27 212 PRO C N 1
ATOM 4450 C CA . PRO C 1 137 ? 10.385 -7.363 36.915 1.00 44.99 212 PRO C CA 1
ATOM 4451 C C . PRO C 1 137 ? 9.747 -5.982 37.049 1.00 46.47 212 PRO C C 1
ATOM 4452 O O . PRO C 1 137 ? 9.725 -5.422 38.142 1.00 45.93 212 PRO C O 1
ATOM 4456 N N . LYS C 1 138 ? 9.235 -5.440 35.945 1.00 48.65 213 LYS C N 1
ATOM 4457 C CA . LYS C 1 138 ? 8.590 -4.129 35.961 1.00 51.00 213 LYS C CA 1
ATOM 4458 C C . LYS C 1 138 ? 7.366 -4.148 36.869 1.00 52.08 213 LYS C C 1
ATOM 4459 O O . LYS C 1 138 ? 6.935 -3.109 37.369 1.00 52.22 213 LYS C O 1
ATOM 4465 N N . ASN C 1 139 ? 6.820 -5.347 37.060 1.00 53.70 214 ASN C N 1
ATOM 4466 C CA . ASN C 1 139 ? 5.646 -5.579 37.897 1.00 54.63 214 ASN C CA 1
ATOM 4467 C C . ASN C 1 139 ? 5.941 -5.219 39.334 1.00 55.09 214 ASN C C 1
ATOM 4468 O O . ASN C 1 139 ? 5.205 -4.484 39.999 1.00 54.83 214 ASN C O 1
ATOM 4473 N N . GLU C 1 140 ? 7.047 -5.781 39.796 1.00 55.39 215 GLU C N 1
ATOM 4474 C CA . GLU C 1 140 ? 7.501 -5.666 41.171 1.00 55.50 215 GLU C CA 1
ATOM 4475 C C . GLU C 1 140 ? 8.325 -4.440 41.519 1.00 57.19 215 GLU C C 1
ATOM 4476 O O . GLU C 1 140 ? 9.482 -4.308 41.119 1.00 57.61 215 GLU C O 1
ATOM 4482 N N . THR C 1 141 ? 7.703 -3.541 42.274 1.00 58.52 216 THR C N 1
ATOM 4483 C CA . THR C 1 141 ? 8.351 -2.315 42.704 1.00 59.79 216 THR C CA 1
ATOM 4484 C C . THR C 1 141 ? 9.724 -2.646 43.244 1.00 59.60 216 THR C C 1
ATOM 4485 O O . THR C 1 141 ? 9.891 -3.580 44.036 1.00 60.56 216 THR C O 1
ATOM 4489 N N . LYS C 1 142 ? 10.709 -1.882 42.793 1.00 58.51 217 LYS C N 1
ATOM 4490 C CA . LYS C 1 142 ? 12.074 -2.074 43.227 1.00 56.69 217 LYS C CA 1
ATOM 4491 C C . LYS C 1 142 ? 12.143 -1.744 44.719 1.00 54.34 217 LYS C C 1
ATOM 4492 O O . LYS C 1 142 ? 11.465 -0.823 45.191 1.00 55.13 217 LYS C O 1
ATOM 4498 N N . GLU C 1 143 ? 12.927 -2.507 45.468 1.00 50.27 218 GLU C N 1
ATOM 4499 C CA . GLU C 1 143 ? 13.062 -2.243 46.890 1.00 46.31 218 GLU C CA 1
ATOM 4500 C C . GLU C 1 143 ? 13.965 -1.020 46.975 1.00 43.53 218 GLU C C 1
ATOM 4501 O O . GLU C 1 143 ? 13.491 0.110 46.911 1.00 44.19 218 GLU C O 1
ATOM 4507 N N . ASN C 1 144 ? 15.265 -1.233 47.093 1.00 38.08 219 ASN C N 1
ATOM 4508 C CA . ASN C 1 144 ? 16.182 -0.107 47.131 1.00 34.58 219 ASN C CA 1
ATOM 4509 C C . ASN C 1 144 ? 16.737 0.089 45.715 1.00 32.75 219 ASN C C 1
ATOM 4510 O O . ASN C 1 144 ? 16.669 -0.829 44.898 1.00 32.93 219 ASN C O 1
ATOM 4515 N N . GLY C 1 145 ? 17.256 1.279 45.424 1.00 29.29 220 GLY C N 1
ATOM 4516 C CA . GLY C 1 145 ? 17.825 1.535 44.113 1.00 28.06 220 GLY C CA 1
ATOM 4517 C C . GLY C 1 145 ? 16.943 2.402 43.238 1.00 27.59 220 GLY C C 1
ATOM 4518 O O . GLY C 1 145 ? 15.909 2.899 43.672 1.00 27.04 220 GLY C O 1
ATOM 4519 N N . ILE C 1 146 ? 17.358 2.602 41.999 1.00 26.13 221 ILE C N 1
ATOM 4520 C CA . ILE C 1 146 ? 16.562 3.404 41.090 1.00 25.47 221 ILE C CA 1
ATOM 4521 C C . ILE C 1 146 ? 16.328 2.607 39.818 1.00 23.90 221 ILE C C 1
ATOM 4522 O O . ILE C 1 146 ? 17.269 2.074 39.222 1.00 21.22 221 ILE C O 1
ATOM 4527 N N . ARG C 1 147 ? 15.072 2.502 39.411 1.00 23.48 222 ARG C N 1
ATOM 4528 C CA . ARG C 1 147 ? 14.785 1.761 38.201 1.00 24.22 222 ARG C CA 1
ATOM 4529 C C . ARG C 1 147 ? 15.268 2.579 37.023 1.00 22.72 222 ARG C C 1
ATOM 4530 O O . ARG C 1 147 ? 14.922 3.758 36.893 1.00 21.05 222 ARG C O 1
ATOM 4538 N N . LEU C 1 148 ? 16.078 1.952 36.176 1.00 20.55 223 LEU C N 1
ATOM 4539 C CA . LEU C 1 148 ? 16.613 2.630 35.012 1.00 20.66 223 LEU C CA 1
ATOM 4540 C C . LEU C 1 148 ? 15.560 2.680 33.897 1.00 20.11 223 LEU C C 1
ATOM 4541 O O . LEU C 1 148 ? 14.736 1.764 33.771 1.00 20.40 223 LEU C O 1
ATOM 4546 N N . SER C 1 149 ? 15.569 3.752 33.116 1.00 19.71 224 SER C N 1
ATOM 4547 C CA . SER C 1 149 ? 14.633 3.874 31.992 1.00 18.96 224 SER C CA 1
ATOM 4548 C C . SER C 1 149 ? 15.329 3.279 30.790 1.00 17.98 224 SER C C 1
ATOM 4549 O O . SER C 1 149 ? 16.547 3.128 30.801 1.00 17.67 224 SER C O 1
ATOM 4552 N N . GLU C 1 150 ? 14.562 2.960 29.753 1.00 18.09 225 GLU C N 1
ATOM 4553 C CA . GLU C 1 150 ? 15.128 2.368 28.549 1.00 18.18 225 GLU C CA 1
ATOM 4554 C C . GLU C 1 150 ? 14.343 2.910 27.351 1.00 15.48 225 GLU C C 1
ATOM 4555 O O . GLU C 1 150 ? 13.197 3.317 27.484 1.00 17.81 225 GLU C O 1
ATOM 4561 N N . ARG C 1 151 ? 14.994 2.969 26.206 1.00 17.23 226 ARG C N 1
ATOM 4562 C CA . ARG C 1 151 ? 14.334 3.380 24.975 1.00 16.85 226 ARG C CA 1
ATOM 4563 C C . ARG C 1 151 ? 15.217 2.863 23.861 1.00 15.03 226 ARG C C 1
ATOM 4564 O O . ARG C 1 151 ? 16.342 2.420 24.100 1.00 17.56 226 ARG C O 1
ATOM 4572 N N . LYS C 1 152 ? 14.696 2.898 22.646 1.00 16.72 227 LYS C N 1
ATOM 4573 C CA . LYS C 1 152 ? 15.461 2.467 21.498 1.00 16.96 227 LYS C CA 1
ATOM 4574 C C . LYS C 1 152 ? 16.072 3.680 20.803 1.00 17.09 227 LYS C C 1
ATOM 4575 O O . LYS C 1 152 ? 15.473 4.759 20.759 1.00 18.75 227 LYS C O 1
ATOM 4581 N N . GLU C 1 153 ? 17.277 3.504 20.291 1.00 17.46 228 GLU C N 1
ATOM 4582 C CA . GLU C 1 153 ? 17.969 4.564 19.578 1.00 18.96 228 GLU C CA 1
ATOM 4583 C C . GLU C 1 153 ? 18.336 3.962 18.233 1.00 18.88 228 GLU C C 1
ATOM 4584 O O . GLU C 1 153 ? 18.965 2.892 18.173 1.00 19.26 228 GLU C O 1
ATOM 4590 N N . THR C 1 154 ? 17.947 4.647 17.168 1.00 20.50 229 THR C N 1
ATOM 4591 C CA . THR C 1 154 ? 18.247 4.177 15.820 1.00 23.29 229 THR C CA 1
ATOM 4592 C C . THR C 1 154 ? 19.133 5.189 15.107 1.00 26.56 229 THR C C 1
ATOM 4593 O O . THR C 1 154 ? 18.781 6.371 15.000 1.00 25.41 229 THR C O 1
ATOM 4597 N N . LEU C 1 155 ? 20.294 4.737 14.662 1.00 30.10 230 LEU C N 1
ATOM 4598 C CA . LEU C 1 155 ? 21.190 5.600 13.904 1.00 34.61 230 LEU C CA 1
ATOM 4599 C C . LEU C 1 155 ? 21.534 4.782 12.664 1.00 36.16 230 LEU C C 1
ATOM 4600 O O . LEU C 1 155 ? 22.025 3.656 12.773 1.00 36.49 230 LEU C O 1
ATOM 4605 N N . GLY C 1 156 ? 21.258 5.342 11.489 1.00 38.41 231 GLY C N 1
ATOM 4606 C CA . GLY C 1 156 ? 21.534 4.617 10.264 1.00 39.57 231 GLY C CA 1
ATOM 4607 C C . GLY C 1 156 ? 20.613 3.416 10.170 1.00 39.79 231 GLY C C 1
ATOM 4608 O O . GLY C 1 156 ? 19.398 3.554 10.285 1.00 40.81 231 GLY C O 1
ATOM 4609 N N . ASP C 1 157 ? 21.180 2.233 9.978 1.00 40.19 232 ASP C N 1
ATOM 4610 C CA . ASP C 1 157 ? 20.364 1.023 9.859 1.00 41.23 232 ASP C CA 1
ATOM 4611 C C . ASP C 1 157 ? 20.388 0.186 11.134 1.00 38.79 232 ASP C C 1
ATOM 4612 O O . ASP C 1 157 ? 19.968 -0.973 11.128 1.00 38.92 232 ASP C O 1
ATOM 4617 N N . VAL C 1 158 ? 20.882 0.768 12.222 1.00 35.64 233 VAL C N 1
ATOM 4618 C CA . VAL C 1 158 ? 20.968 0.045 13.477 1.00 32.39 233 VAL C CA 1
ATOM 4619 C C . VAL C 1 158 ? 20.041 0.590 14.552 1.00 30.26 233 VAL C C 1
ATOM 4620 O O . VAL C 1 158 ? 19.990 1.791 14.779 1.00 29.23 233 VAL C O 1
ATOM 4624 N N . THR C 1 159 ? 19.303 -0.299 15.203 1.00 28.08 234 THR C N 1
ATOM 4625 C CA . THR C 1 159 ? 18.427 0.093 16.302 1.00 26.28 234 THR C CA 1
ATOM 4626 C C . THR C 1 159 ? 18.866 -0.748 17.498 1.00 25.67 234 THR C C 1
ATOM 4627 O O . THR C 1 159 ? 19.077 -1.970 17.388 1.00 26.13 234 THR C O 1
ATOM 4631 N N . HIS C 1 160 ? 19.027 -0.093 18.638 1.00 23.38 235 HIS C N 1
ATOM 4632 C CA . HIS C 1 160 ? 19.447 -0.799 19.842 1.00 21.46 235 HIS C CA 1
ATOM 4633 C C . HIS C 1 160 ? 18.886 -0.025 21.013 1.00 20.42 235 HIS C C 1
ATOM 4634 O O . HIS C 1 160 ? 18.389 1.091 20.847 1.00 20.31 235 HIS C O 1
ATOM 4641 N N . ARG C 1 161 ? 18.947 -0.611 22.200 1.00 19.41 236 ARG C N 1
ATOM 4642 C CA . ARG C 1 161 ? 18.437 0.075 23.376 1.00 19.19 236 ARG C CA 1
ATOM 4643 C C . ARG C 1 161 ? 19.552 0.789 24.167 1.00 18.21 236 ARG C C 1
ATOM 4644 O O . ARG C 1 161 ? 20.729 0.490 23.992 1.00 18.17 236 ARG C O 1
ATOM 4652 N N . ILE C 1 162 ? 19.162 1.763 24.984 1.00 17.58 237 ILE C N 1
ATOM 4653 C CA . ILE C 1 162 ? 20.085 2.455 25.872 1.00 15.61 237 ILE C CA 1
ATOM 4654 C C . ILE C 1 162 ? 19.311 2.509 27.171 1.00 13.33 237 ILE C C 1
ATOM 4655 O O . ILE C 1 162 ? 18.093 2.384 27.150 1.00 15.95 237 ILE C O 1
ATOM 4660 N N . LEU C 1 163 ? 20.017 2.650 28.287 1.00 14.30 238 LEU C N 1
ATOM 4661 C CA . LEU C 1 163 ? 19.371 2.820 29.589 1.00 15.10 238 LEU C CA 1
ATOM 4662 C C . LEU C 1 163 ? 19.762 4.218 30.051 1.00 13.34 238 LEU C C 1
ATOM 4663 O O . LEU C 1 163 ? 20.840 4.705 29.710 1.00 17.56 238 LEU C O 1
ATOM 4668 N N . THR C 1 164 ? 18.898 4.861 30.818 1.00 15.44 239 THR C N 1
ATOM 4669 C CA . THR C 1 164 ? 19.253 6.155 31.378 1.00 16.18 239 THR C CA 1
ATOM 4670 C C . THR C 1 164 ? 18.861 6.124 32.851 1.00 15.95 239 THR C C 1
ATOM 4671 O O . THR C 1 164 ? 17.942 5.390 33.249 1.00 18.26 239 THR C O 1
ATOM 4675 N N . VAL C 1 165 ? 19.575 6.911 33.650 1.00 17.27 240 VAL C N 1
ATOM 4676 C CA . VAL C 1 165 ? 19.297 7.038 35.089 1.00 17.25 240 VAL C CA 1
ATOM 4677 C C . VAL C 1 165 ? 18.494 8.332 35.174 1.00 17.92 240 VAL C C 1
ATOM 4678 O O . VAL C 1 165 ? 19.022 9.404 34.917 1.00 17.73 240 VAL C O 1
ATOM 4682 N N . PRO C 1 166 ? 17.207 8.245 35.535 1.00 21.45 241 PRO C N 1
ATOM 4683 C CA . PRO C 1 166 ? 16.356 9.435 35.621 1.00 22.62 241 PRO C CA 1
ATOM 4684 C C . PRO C 1 166 ? 16.859 10.594 36.478 1.00 23.32 241 PRO C C 1
ATOM 4685 O O . PRO C 1 166 ? 16.527 11.735 36.195 1.00 23.93 241 PRO C O 1
ATOM 4689 N N . ILE C 1 167 ? 17.640 10.327 37.516 1.00 22.46 242 ILE C N 1
ATOM 4690 C CA . ILE C 1 167 ? 18.098 11.422 38.366 1.00 23.42 242 ILE C CA 1
ATOM 4691 C C . ILE C 1 167 ? 19.505 11.943 38.044 1.00 22.78 242 ILE C C 1
ATOM 4692 O O . ILE C 1 167 ? 19.985 12.869 38.693 1.00 22.13 242 ILE C O 1
ATOM 4697 N N . ALA C 1 168 ? 20.143 11.367 37.023 1.00 20.89 243 ALA C N 1
ATOM 4698 C CA . ALA C 1 168 ? 21.488 11.751 36.635 1.00 18.62 243 ALA C CA 1
ATOM 4699 C C . ALA C 1 168 ? 21.516 12.644 35.410 1.00 17.79 243 ALA C C 1
ATOM 4700 O O . ALA C 1 168 ? 20.629 12.579 34.561 1.00 20.12 243 ALA C O 1
ATOM 4702 N N . GLN C 1 169 ? 22.553 13.469 35.315 1.00 19.14 244 GLN C N 1
ATOM 4703 C CA . GLN C 1 169 ? 22.766 14.318 34.145 1.00 19.30 244 GLN C CA 1
ATOM 4704 C C . GLN C 1 169 ? 24.275 14.510 34.031 1.00 18.71 244 GLN C C 1
ATOM 4705 O O . GLN C 1 169 ? 24.957 14.706 35.048 1.00 19.58 244 GLN C O 1
ATOM 4711 N N . ASP C 1 170 ? 24.814 14.431 32.817 1.00 18.90 245 ASP C N 1
ATOM 4712 C CA . ASP C 1 170 ? 26.250 14.586 32.642 1.00 17.06 245 ASP C CA 1
ATOM 4713 C C . ASP C 1 170 ? 26.676 15.963 33.107 1.00 19.83 245 ASP C C 1
ATOM 4714 O O . ASP C 1 170 ? 25.935 16.917 32.946 1.00 17.79 245 ASP C O 1
ATOM 4719 N N . GLN C 1 171 ? 27.869 16.053 33.681 1.00 21.63 246 GLN C N 1
ATOM 4720 C CA . GLN C 1 171 ? 28.424 17.349 34.074 1.00 24.75 246 GLN C CA 1
ATOM 4721 C C . GLN C 1 171 ? 29.296 17.666 32.860 1.00 23.85 246 GLN C C 1
ATOM 4722 O O . GLN C 1 171 ? 30.388 17.112 32.722 1.00 24.33 246 GLN C O 1
ATOM 4728 N N . VAL C 1 172 ? 28.821 18.525 31.964 1.00 25.36 247 VAL C N 1
ATOM 4729 C CA . VAL C 1 172 ? 29.576 18.802 30.751 1.00 25.14 247 VAL C CA 1
ATOM 4730 C C . VAL C 1 172 ? 30.948 19.376 31.019 1.00 26.18 247 VAL C C 1
ATOM 4731 O O . VAL C 1 172 ? 31.818 19.287 30.169 1.00 24.71 247 VAL C O 1
ATOM 4735 N N . GLY C 1 173 ? 31.135 19.958 32.205 1.00 26.53 248 GLY C N 1
ATOM 4736 C CA . GLY C 1 173 ? 32.427 20.519 32.556 1.00 28.15 248 GLY C CA 1
ATOM 4737 C C . GLY C 1 173 ? 33.473 19.431 32.729 1.00 28.52 248 GLY C C 1
ATOM 4738 O O . GLY C 1 173 ? 34.673 19.710 32.743 1.00 28.94 248 GLY C O 1
ATOM 4739 N N . MET C 1 174 ? 33.016 18.189 32.864 1.00 26.69 249 MET C N 1
ATOM 4740 C CA . MET C 1 174 ? 33.897 17.045 33.027 1.00 27.40 249 MET C CA 1
ATOM 4741 C C . MET C 1 174 ? 34.194 16.359 31.689 1.00 25.73 249 MET C C 1
ATOM 4742 O O . MET C 1 174 ? 34.984 15.422 31.618 1.00 25.09 249 MET C O 1
ATOM 4747 N N . TYR C 1 175 ? 33.544 16.816 30.629 1.00 23.77 250 TYR C N 1
ATOM 4748 C CA . TYR C 1 175 ? 33.760 16.233 29.311 1.00 21.23 250 TYR C CA 1
ATOM 4749 C C . TYR C 1 175 ? 35.136 16.532 28.737 1.00 21.17 250 TYR C C 1
ATOM 4750 O O . TYR C 1 175 ? 35.789 17.497 29.122 1.00 18.59 250 TYR C O 1
ATOM 4759 N N . TYR C 1 176 ? 35.541 15.702 27.786 1.00 20.44 251 TYR C N 1
ATOM 4760 C CA . TYR C 1 176 ? 36.742 15.974 27.030 1.00 20.90 251 TYR C CA 1
ATOM 4761 C C . TYR C 1 176 ? 36.220 17.093 26.123 1.00 20.31 251 TYR C C 1
ATOM 4762 O O . TYR C 1 176 ? 35.157 16.944 25.510 1.00 19.37 251 TYR C O 1
ATOM 4771 N N . GLN C 1 177 ? 36.937 18.217 26.044 1.00 20.80 252 GLN C N 1
ATOM 4772 C CA . GLN C 1 177 ? 36.502 19.320 25.196 1.00 20.63 252 GLN C CA 1
ATOM 4773 C C . GLN C 1 177 ? 37.531 19.458 24.069 1.00 21.47 252 GLN C C 1
ATOM 4774 O O . GLN C 1 177 ? 38.710 19.715 24.328 1.00 20.25 252 GLN C O 1
ATOM 4780 N N . GLN C 1 178 ? 37.075 19.256 22.836 1.00 21.02 253 GLN C N 1
ATOM 4781 C CA . GLN C 1 178 ? 37.937 19.317 21.668 1.00 20.77 253 GLN C CA 1
ATOM 4782 C C . GLN C 1 178 ? 38.288 20.760 21.335 1.00 22.40 253 GLN C C 1
ATOM 4783 O O . GLN C 1 178 ? 37.417 21.609 21.292 1.00 20.77 253 GLN C O 1
ATOM 4789 N N . PRO C 1 179 ? 39.581 21.048 21.080 1.00 21.85 254 PRO C N 1
ATOM 4790 C CA . PRO C 1 179 ? 39.981 22.425 20.754 1.00 22.33 254 PRO C CA 1
ATOM 4791 C C . PRO C 1 179 ? 39.138 23.000 19.616 1.00 20.94 254 PRO C C 1
ATOM 4792 O O . PRO C 1 179 ? 38.938 22.348 18.602 1.00 22.82 254 PRO C O 1
ATOM 4796 N N . GLY C 1 180 ? 38.653 24.225 19.796 1.00 21.84 255 GLY C N 1
ATOM 4797 C CA . GLY C 1 180 ? 37.841 24.864 18.780 1.00 22.91 255 GLY C CA 1
ATOM 4798 C C . GLY C 1 180 ? 36.351 24.526 18.848 1.00 23.71 255 GLY C C 1
ATOM 4799 O O . GLY C 1 180 ? 35.551 25.121 18.131 1.00 23.54 255 GLY C O 1
ATOM 4800 N N . GLN C 1 181 ? 35.972 23.585 19.706 1.00 23.81 256 GLN C N 1
ATOM 4801 C CA . GLN C 1 181 ? 34.558 23.202 19.831 1.00 24.20 256 GLN C CA 1
ATOM 4802 C C . GLN C 1 181 ? 33.929 23.558 21.182 1.00 24.40 256 GLN C C 1
ATOM 4803 O O . GLN C 1 181 ? 34.604 23.578 22.222 1.00 25.40 256 GLN C O 1
ATOM 4809 N N . GLN C 1 182 ? 32.624 23.826 21.168 1.00 25.18 257 GLN C N 1
ATOM 4810 C CA . GLN C 1 182 ? 31.900 24.120 22.405 1.00 25.01 257 GLN C CA 1
ATOM 4811 C C . GLN C 1 182 ? 31.774 22.800 23.145 1.00 23.28 257 GLN C C 1
ATOM 4812 O O . GLN C 1 182 ? 31.957 21.737 22.552 1.00 23.03 257 GLN C O 1
ATOM 4818 N N . LEU C 1 183 ? 31.452 22.850 24.432 1.00 22.96 258 LEU C N 1
ATOM 4819 C CA . LEU C 1 183 ? 31.276 21.608 25.191 1.00 21.38 258 LEU C CA 1
ATOM 4820 C C . LEU C 1 183 ? 30.114 20.803 24.596 1.00 19.54 258 LEU C C 1
ATOM 4821 O O . LEU C 1 183 ? 29.122 21.367 24.159 1.00 17.40 258 LEU C O 1
ATOM 4826 N N . ALA C 1 184 ? 30.275 19.481 24.586 1.00 18.47 259 ALA C N 1
ATOM 4827 C CA . ALA C 1 184 ? 29.272 18.540 24.099 1.00 18.12 259 ALA C CA 1
ATOM 4828 C C . ALA C 1 184 ? 29.092 18.399 22.598 1.00 17.71 259 ALA C C 1
ATOM 4829 O O . ALA C 1 184 ? 28.108 17.813 22.149 1.00 17.51 259 ALA C O 1
ATOM 4831 N N . THR C 1 185 ? 30.043 18.934 21.829 1.00 18.00 260 THR C N 1
ATOM 4832 C CA . THR C 1 185 ? 30.060 18.793 20.378 1.00 20.00 260 THR C CA 1
ATOM 4833 C C . THR C 1 185 ? 31.492 18.380 20.031 1.00 19.28 260 THR C C 1
ATOM 4834 O O . THR C 1 185 ? 32.451 18.974 20.528 1.00 20.37 260 THR C O 1
ATOM 4838 N N . TRP C 1 186 ? 31.629 17.372 19.180 1.00 19.16 261 TRP C N 1
ATOM 4839 C CA . TRP C 1 186 ? 32.950 16.875 18.793 1.00 19.18 261 TRP C CA 1
ATOM 4840 C C . TRP C 1 186 ? 32.986 16.613 17.284 1.00 18.44 261 TRP C C 1
ATOM 4841 O O . TRP C 1 186 ? 31.976 16.222 16.688 1.00 21.08 261 TRP C O 1
ATOM 4852 N N . ILE C 1 187 ? 34.144 16.815 16.662 1.00 18.29 262 ILE C N 1
ATOM 4853 C CA . ILE C 1 187 ? 34.295 16.539 15.229 1.00 16.86 262 ILE C CA 1
ATOM 4854 C C . ILE C 1 187 ? 35.298 15.393 15.171 1.00 16.90 262 ILE C C 1
ATOM 4855 O O . ILE C 1 187 ? 36.457 15.575 15.510 1.00 18.62 262 ILE C O 1
ATOM 4860 N N . VAL C 1 188 ? 34.856 14.224 14.732 1.00 19.09 263 VAL C N 1
ATOM 4861 C CA . VAL C 1 188 ? 35.728 13.056 14.701 1.00 19.45 263 VAL C CA 1
ATOM 4862 C C . VAL C 1 188 ? 36.878 13.246 13.705 1.00 19.36 263 VAL C C 1
ATOM 4863 O O . VAL C 1 188 ? 36.655 13.497 12.529 1.00 19.70 263 VAL C O 1
ATOM 4867 N N . PRO C 1 189 ? 38.116 13.152 14.187 1.00 19.32 264 PRO C N 1
ATOM 4868 C CA . PRO C 1 189 ? 39.274 13.324 13.295 1.00 19.90 264 PRO C CA 1
ATOM 4869 C C . PRO C 1 189 ? 39.440 12.157 12.332 1.00 22.06 264 PRO C C 1
ATOM 4870 O O . PRO C 1 189 ? 38.846 11.084 12.505 1.00 20.62 264 PRO C O 1
ATOM 4874 N N . PRO C 1 190 ? 40.269 12.345 11.303 1.00 23.94 265 PRO C N 1
ATOM 4875 C CA . PRO C 1 190 ? 40.486 11.259 10.351 1.00 25.03 265 PRO C CA 1
ATOM 4876 C C . PRO C 1 190 ? 41.032 10.038 11.100 1.00 23.69 265 PRO C C 1
ATOM 4877 O O . PRO C 1 190 ? 41.825 10.174 12.030 1.00 26.50 265 PRO C O 1
ATOM 4881 N N . GLY C 1 191 ? 40.580 8.857 10.720 1.00 25.62 266 GLY C N 1
ATOM 4882 C CA . GLY C 1 191 ? 41.075 7.639 11.336 1.00 26.00 266 GLY C CA 1
ATOM 4883 C C . GLY C 1 191 ? 40.819 7.459 12.808 1.00 26.94 266 GLY C C 1
ATOM 4884 O O . GLY C 1 191 ? 41.556 6.741 13.479 1.00 26.95 266 GLY C O 1
ATOM 4885 N N . GLN C 1 192 ? 39.767 8.100 13.310 1.00 26.41 267 GLN C N 1
ATOM 4886 C CA . GLN C 1 192 ? 39.420 7.981 14.718 1.00 25.27 267 GLN C CA 1
ATOM 4887 C C . GLN C 1 192 ? 37.912 7.780 14.851 1.00 24.40 267 GLN C C 1
ATOM 4888 O O . GLN C 1 192 ? 37.174 7.993 13.889 1.00 21.77 267 GLN C O 1
ATOM 4894 N N . TYR C 1 193 ? 37.466 7.344 16.031 1.00 22.86 268 TYR C N 1
ATOM 4895 C CA . TYR C 1 193 ? 36.044 7.077 16.244 1.00 23.82 268 TYR C CA 1
ATOM 4896 C C . TYR C 1 193 ? 35.532 7.617 17.558 1.00 21.48 268 TYR C C 1
ATOM 4897 O O . TYR C 1 193 ? 36.285 7.742 18.527 1.00 22.36 268 TYR C O 1
ATOM 4906 N N . PHE C 1 194 ? 34.245 7.931 17.586 1.00 21.02 269 PHE C N 1
ATOM 4907 C CA . PHE C 1 194 ? 33.632 8.435 18.811 1.00 19.29 269 PHE C CA 1
ATOM 4908 C C . PHE C 1 194 ? 32.794 7.283 19.344 1.00 19.63 269 PHE C C 1
ATOM 4909 O O . PHE C 1 194 ? 31.898 6.794 18.669 1.00 21.05 269 PHE C O 1
ATOM 4917 N N . MET C 1 195 ? 33.094 6.862 20.568 1.00 20.01 270 MET C N 1
ATOM 4918 C CA . MET C 1 195 ? 32.432 5.722 21.185 1.00 19.86 270 MET C CA 1
ATOM 4919 C C . MET C 1 195 ? 31.521 6.077 22.336 1.00 17.82 270 MET C C 1
ATOM 4920 O O . MET C 1 195 ? 31.860 6.927 23.151 1.00 19.39 270 MET C O 1
ATOM 4925 N N . MET C 1 196 ? 30.373 5.410 22.415 1.00 18.59 271 MET C N 1
ATOM 4926 C CA . MET C 1 196 ? 29.498 5.623 23.562 1.00 18.44 271 MET C CA 1
ATOM 4927 C C . MET C 1 196 ? 28.935 4.335 24.106 1.00 18.75 271 MET C C 1
ATOM 4928 O O . MET C 1 196 ? 28.697 3.379 23.359 1.00 20.29 271 MET C O 1
ATOM 4933 N N . GLY C 1 197 ? 28.742 4.328 25.422 1.00 17.39 272 GLY C N 1
ATOM 4934 C CA . GLY C 1 197 ? 28.192 3.172 26.095 1.00 17.52 272 GLY C CA 1
ATOM 4935 C C . GLY C 1 197 ? 26.679 3.221 26.077 1.00 15.33 272 GLY C C 1
ATOM 4936 O O . GLY C 1 197 ? 26.091 4.295 26.213 1.00 18.37 272 GLY C O 1
ATOM 4937 N N . ASP C 1 198 ? 26.044 2.063 25.935 1.00 16.09 273 ASP C N 1
ATOM 4938 C CA . ASP C 1 198 ? 24.587 1.997 25.903 1.00 15.42 273 ASP C CA 1
ATOM 4939 C C . ASP C 1 198 ? 23.970 2.334 27.272 1.00 14.44 273 ASP C C 1
ATOM 4940 O O . ASP C 1 198 ? 22.842 2.775 27.331 1.00 16.08 273 ASP C O 1
ATOM 4945 N N . ASN C 1 199 ? 24.705 2.119 28.358 1.00 16.19 274 ASN C N 1
ATOM 4946 C CA . ASN C 1 199 ? 24.201 2.450 29.709 1.00 15.75 274 ASN C CA 1
ATOM 4947 C C . ASN C 1 199 ? 24.714 3.904 29.819 1.00 16.06 274 ASN C C 1
ATOM 4948 O O . ASN C 1 199 ? 25.720 4.177 30.466 1.00 17.37 274 ASN C O 1
ATOM 4953 N N . ARG C 1 200 ? 23.999 4.797 29.136 1.00 16.40 275 ARG C N 1
ATOM 4954 C CA . ARG C 1 200 ? 24.395 6.200 28.957 1.00 14.78 275 ARG C CA 1
ATOM 4955 C C . ARG C 1 200 ? 24.828 7.057 30.140 1.00 15.43 275 ARG C C 1
ATOM 4956 O O . ARG C 1 200 ? 25.649 7.958 29.968 1.00 17.16 275 ARG C O 1
ATOM 4964 N N . ASP C 1 201 ? 24.272 6.801 31.318 1.00 16.15 276 ASP C N 1
ATOM 4965 C CA . ASP C 1 201 ? 24.636 7.540 32.512 1.00 16.25 276 ASP C CA 1
ATOM 4966 C C . ASP C 1 201 ? 25.646 6.771 33.345 1.00 16.23 276 ASP C C 1
ATOM 4967 O O . ASP C 1 201 ? 26.067 7.222 34.409 1.00 16.89 276 ASP C O 1
ATOM 4972 N N . ASN C 1 202 ? 26.050 5.603 32.849 1.00 17.16 277 ASN C N 1
ATOM 4973 C CA . ASN C 1 202 ? 27.020 4.761 33.570 1.00 17.52 277 ASN C CA 1
ATOM 4974 C C . ASN C 1 202 ? 28.096 4.303 32.589 1.00 17.74 277 ASN C C 1
ATOM 4975 O O . ASN C 1 202 ? 28.399 3.101 32.488 1.00 18.32 277 ASN C O 1
ATOM 4980 N N . SER C 1 203 ? 28.686 5.260 31.875 1.00 16.60 278 SER C N 1
ATOM 4981 C CA . SER C 1 203 ? 29.668 4.942 30.862 1.00 16.18 278 SER C CA 1
ATOM 4982 C C . SER C 1 203 ? 30.713 6.040 30.712 1.00 17.67 278 SER C C 1
ATOM 4983 O O . SER C 1 203 ? 30.380 7.193 30.419 1.00 18.69 278 SER C O 1
ATOM 4986 N N . ALA C 1 204 ? 31.968 5.671 30.939 1.00 18.86 279 ALA C N 1
ATOM 4987 C CA . ALA C 1 204 ? 33.063 6.607 30.780 1.00 21.05 279 ALA C CA 1
ATOM 4988 C C . ALA C 1 204 ? 33.495 6.291 29.354 1.00 19.86 279 ALA C C 1
ATOM 4989 O O . ALA C 1 204 ? 34.226 5.325 29.103 1.00 22.28 279 ALA C O 1
ATOM 4991 N N . ASP C 1 205 ? 33.009 7.085 28.416 1.00 19.91 280 ASP C N 1
ATOM 4992 C CA . ASP C 1 205 ? 33.304 6.864 27.008 1.00 18.99 280 ASP C CA 1
ATOM 4993 C C . ASP C 1 205 ? 33.960 8.084 26.352 1.00 18.58 280 ASP C C 1
ATOM 4994 O O . ASP C 1 205 ? 34.590 8.898 27.043 1.00 21.23 280 ASP C O 1
ATOM 4999 N N . SER C 1 206 ? 33.822 8.223 25.035 1.00 19.79 281 SER C N 1
ATOM 5000 C CA . SER C 1 206 ? 34.466 9.343 24.331 1.00 19.75 281 SER C CA 1
ATOM 5001 C C . SER C 1 206 ? 34.035 10.707 24.856 1.00 19.96 281 SER C C 1
ATOM 5002 O O . SER C 1 206 ? 34.767 11.703 24.703 1.00 20.31 281 SER C O 1
ATOM 5005 N N . ARG C 1 207 ? 32.850 10.783 25.465 1.00 19.17 282 ARG C N 1
ATOM 5006 C CA . ARG C 1 207 ? 32.429 12.075 26.012 1.00 18.53 282 ARG C CA 1
ATOM 5007 C C . ARG C 1 207 ? 33.464 12.534 27.033 1.00 19.11 282 ARG C C 1
ATOM 5008 O O . ARG C 1 207 ? 33.679 13.731 27.236 1.00 18.86 282 ARG C O 1
ATOM 5016 N N . TYR C 1 208 ? 34.117 11.578 27.676 1.00 19.74 283 TYR C N 1
ATOM 5017 C CA . TYR C 1 208 ? 35.069 11.940 28.715 1.00 19.78 283 TYR C CA 1
ATOM 5018 C C . TYR C 1 208 ? 36.546 11.803 28.365 1.00 21.58 283 TYR C C 1
ATOM 5019 O O . TYR C 1 208 ? 37.395 12.523 28.907 1.00 20.93 283 TYR C O 1
ATOM 5028 N N . TRP C 1 209 ? 36.876 10.883 27.475 1.00 21.44 284 TRP C N 1
ATOM 5029 C CA . TRP C 1 209 ? 38.277 10.749 27.157 1.00 22.33 284 TRP C CA 1
ATOM 5030 C C . TRP C 1 209 ? 38.608 10.878 25.688 1.00 21.42 284 TRP C C 1
ATOM 5031 O O . TRP C 1 209 ? 39.712 10.561 25.284 1.00 20.79 284 TRP C O 1
ATOM 5042 N N . GLY C 1 210 ? 37.661 11.351 24.880 1.00 20.91 285 GLY C N 1
ATOM 5043 C CA . GLY C 1 210 ? 37.968 11.549 23.479 1.00 21.52 285 GLY C CA 1
ATOM 5044 C C . GLY C 1 210 ? 37.795 10.423 22.487 1.00 21.19 285 GLY C C 1
ATOM 5045 O O . GLY C 1 210 ? 37.056 9.471 22.720 1.00 21.95 285 GLY C O 1
ATOM 5046 N N . PHE C 1 211 ? 38.536 10.522 21.389 1.00 20.09 286 PHE C N 1
ATOM 5047 C CA . PHE C 1 211 ? 38.419 9.569 20.286 1.00 21.23 286 PHE C CA 1
ATOM 5048 C C . PHE C 1 211 ? 39.262 8.319 20.405 1.00 21.74 286 PHE C C 1
ATOM 5049 O O . PHE C 1 211 ? 40.242 8.294 21.131 1.00 23.94 286 PHE C O 1
ATOM 5057 N N . VAL C 1 212 ? 38.857 7.291 19.678 1.00 22.34 287 VAL C N 1
ATOM 5058 C CA . VAL C 1 212 ? 39.562 6.006 19.656 1.00 22.98 287 VAL C CA 1
ATOM 5059 C C . VAL C 1 212 ? 40.243 5.906 18.291 1.00 22.56 287 VAL C C 1
ATOM 5060 O O . VAL C 1 212 ? 39.570 5.864 17.270 1.00 21.14 287 VAL C O 1
ATOM 5064 N N . PRO C 1 213 ? 41.583 5.869 18.265 1.00 24.61 288 PRO C N 1
ATOM 5065 C CA . PRO C 1 213 ? 42.344 5.770 17.014 1.00 25.80 288 PRO C CA 1
ATOM 5066 C C . PRO C 1 213 ? 42.088 4.412 16.351 1.00 26.28 288 PRO C C 1
ATOM 5067 O O . PRO C 1 213 ? 41.878 3.415 17.034 1.00 26.31 288 PRO C O 1
ATOM 5071 N N . GLU C 1 214 ? 42.079 4.380 15.026 1.00 28.00 289 GLU C N 1
ATOM 5072 C CA . GLU C 1 214 ? 41.832 3.132 14.315 1.00 29.67 289 GLU C CA 1
ATOM 5073 C C . GLU C 1 214 ? 42.808 2.019 14.733 1.00 29.92 289 GLU C C 1
ATOM 5074 O O . GLU C 1 214 ? 42.448 0.848 14.746 1.00 29.22 289 GLU C O 1
ATOM 5080 N N . ALA C 1 215 ? 44.031 2.392 15.080 1.00 30.27 290 ALA C N 1
ATOM 5081 C CA . ALA C 1 215 ? 45.039 1.419 15.488 1.00 31.48 290 ALA C CA 1
ATOM 5082 C C . ALA C 1 215 ? 44.637 0.718 16.781 1.00 31.86 290 ALA C C 1
ATOM 5083 O O . ALA C 1 215 ? 45.135 -0.367 17.092 1.00 31.13 290 ALA C O 1
ATOM 5085 N N . ASN C 1 216 ? 43.717 1.321 17.529 1.00 30.60 291 ASN C N 1
ATOM 5086 C CA . ASN C 1 216 ? 43.291 0.723 18.788 1.00 29.95 291 ASN C CA 1
ATOM 5087 C C . ASN C 1 216 ? 42.180 -0.310 18.649 1.00 29.01 291 ASN C C 1
ATOM 5088 O O . ASN C 1 216 ? 41.885 -1.042 19.602 1.00 29.53 291 ASN C O 1
ATOM 5093 N N . LEU C 1 217 ? 41.560 -0.376 17.473 1.00 28.43 292 LEU C N 1
ATOM 5094 C CA . LEU C 1 217 ? 40.458 -1.307 17.254 1.00 28.02 292 LEU C CA 1
ATOM 5095 C C . LEU C 1 217 ? 40.893 -2.766 17.332 1.00 28.58 292 LEU C C 1
ATOM 5096 O O . LEU C 1 217 ? 41.972 -3.129 16.869 1.00 27.19 292 LEU C O 1
ATOM 5101 N N . VAL C 1 218 ? 40.049 -3.588 17.951 1.00 27.79 293 VAL C N 1
ATOM 5102 C CA . VAL C 1 218 ? 40.336 -5.010 18.133 1.00 28.37 293 VAL C CA 1
ATOM 5103 C C . VAL C 1 218 ? 39.360 -5.818 17.306 1.00 28.05 293 VAL C C 1
ATOM 5104 O O . VAL C 1 218 ? 39.754 -6.694 16.538 1.00 27.95 293 VAL C O 1
ATOM 5108 N N . GLY C 1 219 ? 38.079 -5.506 17.447 1.00 26.71 294 GLY C N 1
ATOM 5109 C CA . GL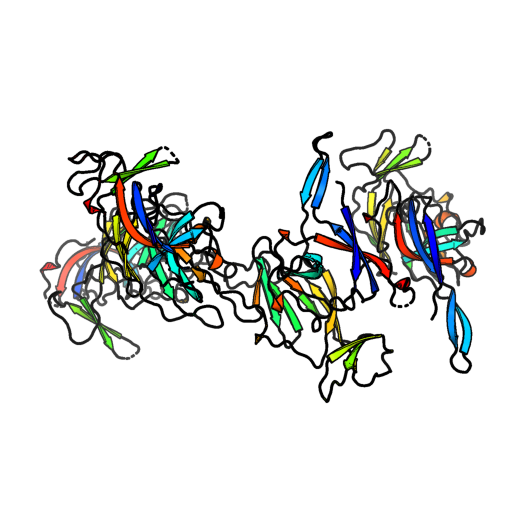Y C 1 219 ? 37.082 -6.222 16.694 1.00 26.97 294 GLY C CA 1
ATOM 5110 C C . GLY C 1 219 ? 35.670 -5.792 17.014 1.00 28.57 294 GLY C C 1
ATOM 5111 O O . GLY C 1 219 ? 35.426 -4.757 17.662 1.00 26.57 294 GLY C O 1
ATOM 5112 N N . ARG C 1 220 ? 34.730 -6.602 16.555 1.00 27.17 295 ARG C N 1
ATOM 5113 C CA . ARG C 1 220 ? 33.323 -6.336 16.767 1.00 28.85 295 ARG C CA 1
ATOM 5114 C C . ARG C 1 220 ? 32.704 -7.441 17.604 1.00 28.40 295 ARG C C 1
ATOM 5115 O O . ARG C 1 220 ? 32.868 -8.623 17.297 1.00 27.44 295 ARG C O 1
ATOM 5123 N N . ALA C 1 221 ? 31.987 -7.057 18.656 1.00 27.13 296 ALA C N 1
ATOM 5124 C CA . ALA C 1 221 ? 31.322 -8.046 19.505 1.00 25.82 296 ALA C CA 1
ATOM 5125 C C . ALA C 1 221 ? 30.074 -8.405 18.707 1.00 25.21 296 ALA C C 1
ATOM 5126 O O . ALA C 1 221 ? 29.197 -7.565 18.507 1.00 24.05 296 ALA C O 1
ATOM 5128 N N . THR C 1 222 ? 29.982 -9.646 18.247 1.00 24.42 297 THR C N 1
ATOM 5129 C CA . THR C 1 222 ? 28.853 -10.048 17.417 1.00 25.12 297 THR C CA 1
ATOM 5130 C C . THR C 1 222 ? 27.771 -10.871 18.100 1.00 24.09 297 THR C C 1
ATOM 5131 O O . THR C 1 222 ? 26.642 -10.947 17.618 1.00 24.53 297 THR C O 1
ATOM 5135 N N . ALA C 1 223 ? 28.108 -11.512 19.204 1.00 23.23 298 ALA C N 1
ATOM 5136 C CA . ALA C 1 223 ? 27.116 -12.309 19.906 1.00 23.55 298 ALA C CA 1
ATOM 5137 C C . ALA C 1 223 ? 27.547 -12.604 21.330 1.00 22.65 298 ALA C C 1
ATOM 5138 O O . ALA C 1 223 ? 28.658 -12.276 21.751 1.00 21.51 298 ALA C O 1
ATOM 5140 N N . ILE C 1 224 ? 26.622 -13.204 22.068 1.00 22.86 299 ILE C N 1
ATOM 5141 C CA . ILE C 1 224 ? 26.852 -13.617 23.441 1.00 21.67 299 ILE C CA 1
ATOM 5142 C C . ILE C 1 224 ? 26.808 -15.141 23.322 1.00 22.84 299 ILE C C 1
ATOM 5143 O O . ILE C 1 224 ? 25.813 -15.691 22.836 1.00 23.72 299 ILE C O 1
ATOM 5148 N N . TRP C 1 225 ? 27.872 -15.818 23.750 1.00 22.56 300 TRP C N 1
ATOM 5149 C CA . TRP C 1 225 ? 27.882 -17.280 23.676 1.00 23.50 300 TRP C CA 1
ATOM 5150 C C . TRP C 1 225 ? 27.553 -17.957 25.007 1.00 24.15 300 TRP C C 1
ATOM 5151 O O . TRP C 1 225 ? 27.236 -19.140 25.035 1.00 23.20 300 TRP C O 1
ATOM 5162 N N . MET C 1 226 ? 27.613 -17.198 26.106 1.00 24.97 301 MET C N 1
ATOM 5163 C CA . MET C 1 226 ? 27.341 -17.734 27.440 1.00 25.38 301 MET C CA 1
ATOM 5164 C C . MET C 1 226 ? 26.985 -16.545 28.334 1.00 26.40 301 MET C C 1
ATOM 5165 O O . MET C 1 226 ? 27.348 -15.411 28.029 1.00 24.21 301 MET C O 1
ATOM 5170 N N . SER C 1 227 ? 26.289 -16.804 29.435 1.00 26.58 302 SER C N 1
ATOM 5171 C CA . SER C 1 227 ? 25.933 -15.727 30.349 1.00 28.67 302 SER C CA 1
ATOM 5172 C C . SER C 1 227 ? 25.657 -16.273 31.727 1.00 30.34 302 SER C C 1
ATOM 5173 O O . SER C 1 227 ? 24.818 -17.150 31.909 1.00 29.43 302 SER C O 1
ATOM 5176 N N . PHE C 1 228 ? 26.390 -15.755 32.699 1.00 33.89 303 PHE C N 1
ATOM 5177 C CA . PHE C 1 228 ? 26.240 -16.196 34.080 1.00 39.57 303 PHE C CA 1
ATOM 5178 C C . PHE C 1 228 ? 25.598 -15.057 34.873 1.00 42.44 303 PHE C C 1
ATOM 5179 O O . PHE C 1 228 ? 26.074 -13.912 34.832 1.00 40.53 303 PHE C O 1
ATOM 5187 N N . ASP C 1 229 ? 24.499 -15.354 35.553 1.00 45.81 304 ASP C N 1
ATOM 5188 C CA . ASP C 1 229 ? 23.845 -14.340 36.340 1.00 50.93 304 ASP C CA 1
ATOM 5189 C C . ASP C 1 229 ? 24.148 -14.724 37.779 1.00 54.23 304 ASP C C 1
ATOM 5190 O O . ASP C 1 229 ? 23.468 -15.532 38.412 1.00 53.32 304 ASP C O 1
ATOM 5195 N N . LYS C 1 230 ? 25.211 -14.131 38.282 1.00 58.75 305 LYS C N 1
ATOM 5196 C CA . LYS C 1 230 ? 25.698 -14.317 39.647 1.00 63.16 305 LYS C CA 1
ATOM 5197 C C . LYS C 1 230 ? 24.685 -14.094 40.765 1.00 65.21 305 LYS C C 1
ATOM 5198 O O . LYS C 1 230 ? 25.061 -13.858 41.934 1.00 65.92 305 LYS C O 1
ATOM 5204 N N . GLN C 1 231 ? 23.466 -14.210 40.384 1.00 67.11 306 GLN C N 1
ATOM 5205 C CA . GLN C 1 231 ? 22.325 -14.025 41.251 1.00 68.66 306 GLN C CA 1
ATOM 5206 C C . GLN C 1 231 ? 21.153 -14.794 40.670 1.00 69.79 306 GLN C C 1
ATOM 5207 O O . GLN C 1 231 ? 20.024 -14.416 40.672 1.00 69.96 306 GLN C O 1
ATOM 5209 N N . GLU C 1 232 ? 21.280 -15.953 40.121 1.00 70.91 307 GLU C N 1
ATOM 5210 C CA . GLU C 1 232 ? 19.839 -15.932 39.078 1.00 71.76 307 GLU C CA 1
ATOM 5211 C C . GLU C 1 232 ? 19.160 -17.018 39.927 1.00 71.78 307 GLU C C 1
ATOM 5212 O O . GLU C 1 232 ? 19.683 -18.111 40.088 1.00 71.75 307 GLU C O 1
ATOM 5218 N N . GLY C 1 233 ? 18.005 -16.704 40.501 1.00 71.56 308 GLY C N 1
ATOM 5219 C CA . GLY C 1 233 ? 17.300 -17.643 41.367 1.00 71.21 308 GLY C CA 1
ATOM 5220 C C . GLY C 1 233 ? 16.729 -18.914 40.734 1.00 70.75 308 GLY C C 1
ATOM 5221 O O . GLY C 1 233 ? 17.043 -20.020 41.181 1.00 71.00 308 GLY C O 1
ATOM 5222 N N . GLU C 1 234 ? 15.865 -18.777 39.727 1.00 70.03 309 GLU C N 1
ATOM 5223 C CA . GLU C 1 234 ? 15.239 -19.942 39.085 1.00 69.05 309 GLU C CA 1
ATOM 5224 C C . GLU C 1 234 ? 16.161 -20.880 38.302 1.00 67.41 309 GLU C C 1
ATOM 5225 O O . GLU C 1 234 ? 17.188 -20.470 37.752 1.00 67.18 309 GLU C O 1
ATOM 5231 N N . TRP C 1 235 ? 15.756 -22.145 38.253 1.00 65.02 310 TRP C N 1
ATOM 5232 C CA . TRP C 1 235 ? 16.507 -23.189 37.574 1.00 62.67 310 TRP C CA 1
ATOM 5233 C C . TRP C 1 235 ? 16.561 -22.962 36.062 1.00 60.56 310 TRP C C 1
ATOM 5234 O O . TRP C 1 235 ? 15.563 -22.600 35.448 1.00 60.82 310 TRP C O 1
ATOM 5245 N N . PRO C 1 236 ? 17.746 -23.127 35.446 1.00 58.76 311 PRO C N 1
ATOM 5246 C CA . PRO C 1 236 ? 19.013 -23.524 36.074 1.00 57.13 311 PRO C CA 1
ATOM 5247 C C . PRO C 1 236 ? 19.594 -22.297 36.764 1.00 55.14 311 PRO C C 1
ATOM 5248 O O . PRO C 1 236 ? 19.820 -21.270 36.125 1.00 54.50 311 PRO C O 1
ATOM 5252 N N . THR C 1 237 ? 19.838 -22.409 38.061 1.00 53.24 312 THR C N 1
ATOM 5253 C CA . THR C 1 237 ? 20.369 -21.289 38.828 1.00 51.50 312 THR C CA 1
ATOM 5254 C C . THR C 1 237 ? 21.710 -20.769 38.295 1.00 49.36 312 THR C C 1
ATOM 5255 O O . THR C 1 237 ? 22.571 -21.546 37.876 1.00 49.09 312 THR C O 1
ATOM 5259 N N . GLY C 1 238 ? 21.869 -19.446 38.291 1.00 46.96 313 GLY C N 1
ATOM 5260 C CA . GLY C 1 238 ? 23.119 -18.851 37.846 1.00 43.79 313 GLY C CA 1
ATOM 5261 C C . GLY C 1 238 ? 23.348 -18.656 36.356 1.00 41.31 313 GLY C C 1
ATOM 5262 O O . GLY C 1 238 ? 24.312 -17.988 35.984 1.00 40.31 313 GLY C O 1
ATOM 5263 N N . LEU C 1 239 ? 22.485 -19.223 35.509 1.00 39.11 314 LEU C N 1
ATOM 5264 C CA . LEU C 1 239 ? 22.631 -19.089 34.054 1.00 37.02 314 LEU C CA 1
ATOM 5265 C C . LEU C 1 239 ? 21.570 -18.216 33.408 1.00 35.21 314 LEU C C 1
ATOM 5266 O O . LEU C 1 239 ? 20.438 -18.153 33.881 1.00 35.25 314 LEU C O 1
ATOM 5271 N N . ARG C 1 240 ? 21.935 -17.540 32.322 1.00 31.64 315 ARG C N 1
ATOM 5272 C CA . ARG C 1 240 ? 20.976 -16.725 31.583 1.00 30.14 315 ARG C CA 1
ATOM 5273 C C . ARG C 1 240 ? 21.105 -17.180 30.146 1.00 29.47 315 ARG C C 1
ATOM 5274 O O . ARG C 1 240 ? 21.561 -16.437 29.281 1.00 28.27 315 ARG C O 1
ATOM 5282 N N . LEU C 1 241 ? 20.700 -18.418 29.900 1.00 28.58 316 LEU C N 1
ATOM 5283 C CA . LEU C 1 241 ? 20.822 -19.007 28.576 1.00 28.42 316 LEU C CA 1
ATOM 5284 C C . LEU C 1 241 ? 20.029 -18.290 27.486 1.00 28.42 316 LEU C C 1
ATOM 5285 O O . LEU C 1 241 ? 20.359 -18.392 26.300 1.00 28.61 316 LEU C O 1
ATOM 5290 N N . SER C 1 242 ? 18.98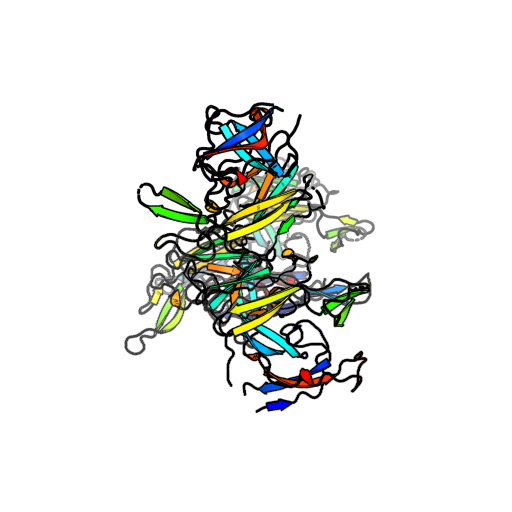5 -17.561 27.878 1.00 29.36 317 SER C N 1
ATOM 5291 C CA . SER C 1 242 ? 18.177 -16.820 26.910 1.00 30.33 317 SER C CA 1
ATOM 5292 C C . SER C 1 242 ? 18.997 -15.721 26.235 1.00 31.66 317 SER C C 1
ATOM 5293 O O . SER C 1 242 ? 18.665 -15.258 25.127 1.00 29.77 317 SER C O 1
ATOM 5296 N N . ARG C 1 243 ? 20.073 -15.303 26.902 1.00 30.61 318 ARG C N 1
ATOM 5297 C CA . ARG C 1 243 ? 20.930 -14.251 26.363 1.00 31.31 318 ARG C CA 1
ATOM 5298 C C . ARG C 1 243 ? 21.852 -14.741 25.245 1.00 30.94 318 ARG C C 1
ATOM 5299 O O . ARG C 1 243 ? 22.375 -13.936 24.480 1.00 30.28 318 ARG C O 1
ATOM 5307 N N . ILE C 1 244 ? 22.063 -16.053 25.152 1.00 29.93 319 ILE C N 1
ATOM 5308 C CA . ILE C 1 244 ? 22.939 -16.595 24.119 1.00 30.25 319 ILE C CA 1
ATOM 5309 C C . ILE C 1 244 ? 22.376 -16.360 22.730 1.00 30.45 319 ILE C C 1
ATOM 5310 O O . ILE C 1 244 ? 21.244 -16.738 22.436 1.00 31.56 319 ILE C O 1
ATOM 5315 N N . GLY C 1 245 ? 23.174 -15.730 21.876 1.00 29.43 320 GLY C N 1
ATOM 5316 C CA . GLY C 1 245 ? 22.723 -15.431 20.533 1.00 29.25 320 GLY C CA 1
ATOM 5317 C C . GLY C 1 245 ? 23.353 -14.150 20.023 1.00 28.49 320 GLY C C 1
ATOM 5318 O O . GLY C 1 245 ? 24.166 -13.544 20.708 1.00 28.28 320 GLY C O 1
ATOM 5319 N N . GLY C 1 246 ? 22.980 -13.737 18.817 1.00 28.31 321 GLY C N 1
ATOM 5320 C CA . GLY C 1 246 ? 23.549 -12.536 18.256 1.00 27.20 321 GLY C CA 1
ATOM 5321 C C . GLY C 1 246 ? 23.124 -11.279 19.000 1.00 26.36 321 GLY C C 1
ATOM 5322 O O . GLY C 1 246 ? 22.103 -11.248 19.666 1.00 26.84 321 GLY C O 1
ATOM 5323 N N . ILE C 1 247 ? 23.936 -10.240 18.914 1.00 26.73 322 ILE C N 1
ATOM 5324 C CA . ILE C 1 247 ? 23.589 -8.974 19.546 1.00 26.22 322 ILE C CA 1
ATOM 5325 C C . ILE C 1 247 ? 23.832 -7.931 18.474 1.00 26.86 322 ILE C C 1
ATOM 5326 O O . ILE C 1 247 ? 24.419 -8.231 17.433 1.00 27.44 322 ILE C O 1
ATOM 5331 N N . HIS C 1 248 ? 23.379 -6.709 18.712 1.00 27.41 323 HIS C N 1
ATOM 5332 C CA . HIS C 1 248 ? 23.647 -5.651 17.752 1.00 27.97 323 HIS C CA 1
ATOM 5333 C C . HIS C 1 248 ? 23.441 -4.280 18.368 1.00 25.91 323 HIS C C 1
ATOM 5334 O O . HIS C 1 248 ? 23.059 -4.195 19.559 1.00 25.42 323 HIS C O 1
ATOM 5342 N N . ARG D 1 2 ? 86.173 45.123 6.014 1.00 52.94 77 ARG D N 1
ATOM 5343 C CA . ARG D 1 2 ? 85.908 45.225 7.486 1.00 52.23 77 ARG D CA 1
ATOM 5344 C C . ARG D 1 2 ? 86.247 43.917 8.197 1.00 52.75 77 ARG D C 1
ATOM 5345 O O . ARG D 1 2 ? 85.395 43.033 8.319 1.00 52.09 77 ARG D O 1
ATOM 5353 N N . SER D 1 3 ? 87.490 43.793 8.656 1.00 52.36 78 SER D N 1
ATOM 5354 C CA . SER D 1 3 ? 87.927 42.595 9.377 1.00 52.25 78 SER D CA 1
ATOM 5355 C C . SER D 1 3 ? 88.181 42.929 10.854 1.00 51.43 78 SER D C 1
ATOM 5356 O O . SER D 1 3 ? 89.226 43.486 11.198 1.00 51.50 78 SER D O 1
ATOM 5359 N N . PHE D 1 4 ? 87.230 42.589 11.721 1.00 49.34 79 PHE D N 1
ATOM 5360 C CA . PHE D 1 4 ? 87.372 42.877 13.144 1.00 46.93 79 PHE D CA 1
ATOM 5361 C C . PHE D 1 4 ? 88.247 41.883 13.898 1.00 44.97 79 PHE D C 1
ATOM 5362 O O . PHE D 1 4 ? 88.378 40.720 13.515 1.00 44.60 79 PHE D O 1
ATOM 5370 N N . ILE D 1 5 ? 88.859 42.360 14.975 1.00 42.10 80 ILE D N 1
ATOM 5371 C CA . ILE D 1 5 ? 89.727 41.530 15.799 1.00 40.66 80 ILE D CA 1
ATOM 5372 C C . ILE D 1 5 ? 89.063 41.372 17.151 1.00 38.59 80 ILE D C 1
ATOM 5373 O O . ILE D 1 5 ? 88.558 42.335 17.723 1.00 37.87 80 ILE D O 1
ATOM 5378 N N . TYR D 1 6 ? 89.063 40.148 17.654 1.00 36.58 81 TYR D N 1
ATOM 5379 C CA . TYR D 1 6 ? 88.436 39.865 18.931 1.00 35.43 81 TYR D CA 1
ATOM 5380 C C . TYR D 1 6 ? 89.426 39.220 19.866 1.00 34.48 81 TYR D C 1
ATOM 5381 O O . TYR D 1 6 ? 90.408 38.625 19.436 1.00 34.81 81 TYR D O 1
ATOM 5390 N N . GLU D 1 7 ? 89.175 39.354 21.156 1.00 33.19 82 GLU D N 1
ATOM 5391 C CA . GLU D 1 7 ? 90.011 38.702 22.140 1.00 32.94 82 GLU D CA 1
ATOM 5392 C C . GLU D 1 7 ? 89.179 38.407 23.364 1.00 30.91 82 GLU D C 1
ATOM 5393 O O . GLU D 1 7 ? 88.238 39.136 23.672 1.00 30.57 82 GLU D O 1
ATOM 5399 N N . PRO D 1 8 ? 89.487 37.299 24.049 1.00 30.23 83 PRO D N 1
ATOM 5400 C CA . PRO D 1 8 ? 88.765 36.897 25.253 1.00 29.58 83 PRO D CA 1
ATOM 5401 C C . PRO D 1 8 ? 89.347 37.636 26.462 1.00 29.62 83 PRO D C 1
ATOM 5402 O O . PRO D 1 8 ? 90.544 37.922 26.506 1.00 29.81 83 PRO D O 1
ATOM 5406 N N . PHE D 1 9 ? 88.500 37.975 27.426 1.00 28.83 84 PHE D N 1
ATOM 5407 C CA . PHE D 1 9 ? 88.953 38.651 28.634 1.00 26.29 84 PHE D CA 1
ATOM 5408 C C . PHE D 1 9 ? 88.273 37.988 29.814 1.00 24.80 84 PHE D C 1
ATOM 5409 O O . PHE D 1 9 ? 87.093 37.626 29.733 1.00 24.70 84 PHE D O 1
ATOM 5417 N N . GLN D 1 10 ? 88.994 37.857 30.917 1.00 22.48 85 GLN D N 1
ATOM 5418 C CA . GLN D 1 10 ? 88.436 37.263 32.124 1.00 22.69 85 GLN D CA 1
ATOM 5419 C C . GLN D 1 10 ? 88.041 38.453 33.021 1.00 22.43 85 GLN D C 1
ATOM 5420 O O . GLN D 1 10 ? 88.664 39.518 32.935 1.00 22.29 85 GLN D O 1
ATOM 5426 N N . ILE D 1 11 ? 87.007 38.282 33.846 1.00 21.18 86 ILE D N 1
ATOM 5427 C CA . ILE D 1 11 ? 86.542 39.335 34.745 1.00 22.17 86 ILE D CA 1
ATOM 5428 C C . ILE D 1 11 ? 86.914 38.950 36.181 1.00 22.92 86 ILE D C 1
ATOM 5429 O O . ILE D 1 11 ? 86.252 38.119 36.802 1.00 24.62 86 ILE D O 1
ATOM 5434 N N . PRO D 1 12 ? 87.967 39.572 36.741 1.00 24.60 87 PRO D N 1
ATOM 5435 C CA . PRO D 1 12 ? 88.333 39.204 38.110 1.00 25.07 87 PRO D CA 1
ATOM 5436 C C . PRO D 1 12 ? 87.725 40.051 39.238 1.00 25.92 87 PRO D C 1
ATOM 5437 O O . PRO D 1 12 ? 87.896 39.710 40.403 1.00 24.43 87 PRO D O 1
ATOM 5441 N N . SER D 1 13 ? 87.054 41.150 38.897 1.00 24.60 88 SER D N 1
ATOM 5442 C CA . SER D 1 13 ? 86.501 42.045 39.902 1.00 25.34 88 SER D CA 1
ATOM 5443 C C . SER D 1 13 ? 85.023 42.334 39.698 1.00 23.59 88 SER D C 1
ATOM 5444 O O . SER D 1 13 ? 84.490 42.146 38.606 1.00 22.57 88 SER D O 1
ATOM 5447 N N . GLY D 1 14 ? 84.361 42.818 40.744 1.00 22.29 89 GLY D N 1
ATOM 5448 C CA . GLY D 1 14 ? 82.930 43.040 40.619 1.00 21.77 89 GLY D CA 1
ATOM 5449 C C . GLY D 1 14 ? 82.410 44.430 40.340 1.00 19.36 89 GLY D C 1
ATOM 5450 O O . GLY D 1 14 ? 81.226 44.665 40.515 1.00 19.59 89 GLY D O 1
ATOM 5451 N N . SER D 1 15 ? 83.247 45.349 39.872 1.00 19.63 90 SER D N 1
ATOM 5452 C CA . SER D 1 15 ? 82.745 46.706 39.668 1.00 19.23 90 SER D CA 1
ATOM 5453 C C . SER D 1 15 ? 81.722 46.876 38.530 1.00 17.57 90 SER D C 1
ATOM 5454 O O . SER D 1 15 ? 81.150 47.950 38.365 1.00 17.56 90 SER D O 1
ATOM 5457 N N . MET D 1 16 ? 81.495 45.818 37.752 1.00 17.86 91 MET D N 1
ATOM 5458 C CA . MET D 1 16 ? 80.500 45.871 36.672 1.00 16.98 91 MET D CA 1
ATOM 5459 C C . MET D 1 16 ? 79.286 44.978 36.972 1.00 17.37 91 MET D C 1
ATOM 5460 O O . MET D 1 16 ? 78.509 44.650 36.082 1.00 16.30 91 MET D O 1
ATOM 5465 N N . MET D 1 17 ? 79.143 44.562 38.227 1.00 17.52 92 MET D N 1
ATOM 5466 C CA . MET D 1 17 ? 77.986 43.757 38.616 1.00 17.43 92 MET D CA 1
ATOM 5467 C C . MET D 1 17 ? 76.787 44.665 38.475 1.00 17.20 92 MET D C 1
ATOM 5468 O O . MET D 1 17 ? 76.895 45.871 38.706 1.00 17.18 92 MET D O 1
ATOM 5473 N N . PRO D 1 18 ? 75.604 44.091 38.182 1.00 17.79 93 PRO D N 1
ATOM 5474 C CA . PRO D 1 18 ? 75.333 42.660 37.980 1.00 17.68 93 PRO D CA 1
ATOM 5475 C C . PRO D 1 18 ? 75.537 42.198 36.543 1.00 18.20 93 PRO D C 1
ATOM 5476 O O . PRO D 1 18 ? 75.386 41.027 36.227 1.00 18.31 93 PRO D O 1
ATOM 5480 N N . THR D 1 19 ? 75.908 43.140 35.684 1.00 18.47 94 THR D N 1
ATOM 5481 C CA . THR D 1 19 ? 76.103 42.888 34.272 1.00 16.15 94 THR D CA 1
ATOM 5482 C C . THR D 1 19 ? 77.187 41.858 34.002 1.00 17.16 94 THR D C 1
ATOM 5483 O O . THR D 1 19 ? 76.990 40.919 33.221 1.00 17.55 94 THR D O 1
ATOM 5487 N N . LEU D 1 20 ? 78.330 42.042 34.661 1.00 17.40 95 LEU D N 1
ATOM 5488 C CA . LEU D 1 20 ? 79.445 41.130 34.543 1.00 18.75 95 LEU D CA 1
ATOM 5489 C C . LEU D 1 20 ? 79.805 40.683 35.961 1.00 18.47 95 LEU D C 1
ATOM 5490 O O . LEU D 1 20 ? 79.943 41.522 36.847 1.00 19.32 95 LEU D O 1
ATOM 5495 N N . LEU D 1 21 ? 79.971 39.381 36.156 1.00 18.35 96 LEU D N 1
ATOM 5496 C CA . LEU D 1 21 ? 80.298 38.865 37.471 1.00 17.71 96 LEU D CA 1
ATOM 5497 C C . LEU D 1 21 ? 81.717 38.340 37.508 1.00 17.98 96 LEU D C 1
ATOM 5498 O O . LEU D 1 21 ? 82.290 37.983 36.478 1.00 17.73 96 LEU D O 1
ATOM 5503 N N . ILE D 1 22 ? 82.298 38.326 38.706 1.00 18.11 97 ILE D N 1
ATOM 5504 C CA . ILE D 1 22 ? 83.640 37.796 38.874 1.00 20.09 97 ILE D CA 1
ATOM 5505 C C . ILE D 1 22 ? 83.549 36.352 38.388 1.00 20.40 97 ILE D C 1
ATOM 5506 O O . ILE D 1 22 ? 82.651 35.613 38.795 1.00 22.08 97 ILE D O 1
ATOM 5511 N N . GLY D 1 23 ? 84.454 35.949 37.499 1.00 20.97 98 GLY D N 1
ATOM 5512 C CA . GLY D 1 23 ? 84.408 34.593 36.985 1.00 21.25 98 GLY D CA 1
ATOM 5513 C C . GLY D 1 23 ? 83.856 34.561 35.557 1.00 23.18 98 GLY D C 1
ATOM 5514 O O . GLY D 1 23 ? 83.908 33.535 34.888 1.00 24.29 98 GLY D O 1
ATOM 5515 N N . ASP D 1 24 ? 83.296 35.672 35.088 1.00 22.41 99 ASP D N 1
ATOM 5516 C CA . ASP D 1 24 ? 82.808 35.711 33.703 1.00 20.75 99 ASP D CA 1
ATOM 5517 C C . ASP D 1 24 ? 84.018 35.756 32.736 1.00 21.49 99 ASP D C 1
ATOM 5518 O O . ASP D 1 24 ? 85.104 36.212 33.102 1.00 21.05 99 ASP D O 1
ATOM 5523 N N . PHE D 1 25 ? 83.811 35.264 31.513 1.00 21.26 100 PHE D N 1
ATOM 5524 C CA . PHE D 1 25 ? 84.804 35.302 30.432 1.00 22.15 100 PHE D CA 1
ATOM 5525 C C . PHE D 1 25 ? 84.044 35.956 29.290 1.00 21.97 100 PHE D C 1
ATOM 5526 O O . PHE D 1 25 ? 83.009 35.436 28.832 1.00 21.97 100 PHE D O 1
ATOM 5534 N N . ILE D 1 26 ? 84.536 37.110 28.850 1.00 20.80 101 ILE D N 1
ATOM 5535 C CA . ILE D 1 26 ? 83.850 37.852 27.811 1.00 20.59 101 ILE D CA 1
ATOM 5536 C C . ILE D 1 26 ? 84.622 37.908 26.512 1.00 20.44 101 ILE D C 1
ATOM 5537 O O . ILE D 1 26 ? 85.813 37.600 26.463 1.00 20.41 101 ILE D O 1
ATOM 5542 N N . LEU D 1 27 ? 83.910 38.286 25.459 1.00 20.91 102 LEU D N 1
ATOM 5543 C CA . LEU D 1 27 ? 84.507 38.422 24.159 1.00 20.75 102 LEU D CA 1
ATOM 5544 C C . LEU D 1 27 ? 84.557 39.917 23.929 1.00 20.03 102 LEU D C 1
ATOM 5545 O O . LEU D 1 27 ? 83.603 40.624 24.217 1.00 20.00 102 LEU D O 1
ATOM 5550 N N . VAL D 1 28 ? 85.690 40.396 23.441 1.00 20.92 103 VAL D N 1
ATOM 5551 C CA . VAL D 1 28 ? 85.854 41.807 23.174 1.00 20.64 103 VAL D CA 1
ATOM 5552 C C . VAL D 1 28 ? 86.263 42.027 21.724 1.00 21.92 103 VAL D C 1
ATOM 5553 O O . VAL D 1 28 ? 87.142 41.332 21.196 1.00 22.29 103 VAL D O 1
ATOM 5557 N N . GLU D 1 29 ? 85.599 42.986 21.092 1.00 24.15 104 GLU D N 1
ATOM 5558 C CA . GLU D 1 29 ? 85.856 43.338 19.711 1.00 26.72 104 GLU D CA 1
ATOM 5559 C C . GLU D 1 29 ? 86.667 44.619 19.726 1.00 27.68 104 GLU D C 1
ATOM 5560 O O . GLU D 1 29 ? 86.180 45.664 20.162 1.00 26.34 104 GLU D O 1
ATOM 5566 N N . LYS D 1 30 ? 87.905 44.519 19.264 1.00 29.19 105 LYS D N 1
ATOM 5567 C CA . LYS D 1 30 ? 88.814 45.665 19.204 1.00 32.01 105 LYS D CA 1
ATOM 5568 C C . LYS D 1 30 ? 88.185 46.829 18.440 1.00 32.18 105 LYS D C 1
ATOM 5569 O O . LYS D 1 30 ? 87.396 46.631 17.521 1.00 31.29 105 LYS D O 1
ATOM 5575 N N . PHE D 1 31 ? 88.546 48.049 18.808 1.00 33.64 106 PHE D N 1
ATOM 5576 C CA . PHE D 1 31 ? 88.018 49.198 18.099 1.00 36.29 106 PHE D CA 1
ATOM 5577 C C . PHE D 1 31 ? 88.759 49.347 16.779 1.00 38.15 106 PHE D C 1
ATOM 5578 O O . PHE D 1 31 ? 88.184 49.764 15.773 1.00 38.51 106 PHE D O 1
ATOM 5586 N N . ALA D 1 32 ? 90.031 48.976 16.792 1.00 41.01 107 ALA D N 1
ATOM 5587 C CA . ALA D 1 32 ? 90.871 49.054 15.603 1.00 45.39 107 ALA D CA 1
ATOM 5588 C C . ALA D 1 32 ? 90.632 47.854 14.691 1.00 47.85 107 ALA D C 1
ATOM 5589 O O . ALA D 1 32 ? 90.847 46.711 15.094 1.00 47.57 107 ALA D O 1
ATOM 5591 N N . TYR D 1 33 ? 90.189 48.106 13.464 1.00 51.24 108 TYR D N 1
ATOM 5592 C CA . TYR D 1 33 ? 89.951 47.007 12.534 1.00 55.07 108 TYR D CA 1
ATOM 5593 C C . TYR D 1 33 ? 90.629 47.213 11.184 1.00 57.56 108 TYR D C 1
ATOM 5594 O O . TYR D 1 33 ? 91.283 48.228 10.959 1.00 58.41 108 TYR D O 1
ATOM 5603 N N . GLY D 1 34 ? 90.469 46.246 10.286 1.00 59.43 109 GLY D N 1
ATOM 5604 C CA . GLY D 1 34 ? 91.082 46.342 8.973 1.00 61.13 109 GLY D CA 1
ATOM 5605 C C . GLY D 1 34 ? 90.076 46.601 7.870 1.00 62.42 109 GLY D C 1
ATOM 5606 O O . GLY D 1 34 ? 88.882 46.330 8.025 1.00 62.46 109 GLY D O 1
ATOM 5607 N N . ILE D 1 35 ? 90.566 47.102 6.741 1.00 64.26 110 ILE D N 1
ATOM 5608 C CA . ILE D 1 35 ? 89.702 47.423 5.619 1.00 63.75 110 ILE D CA 1
ATOM 5609 C C . ILE D 1 35 ? 90.269 46.991 4.296 1.00 65.23 110 ILE D C 1
ATOM 5610 O O . ILE D 1 35 ? 91.483 47.000 4.080 1.00 64.02 110 ILE D O 1
ATOM 5615 N N . LYS D 1 36 ? 89.358 46.614 3.411 1.00 66.12 111 LYS D N 1
ATOM 5616 C CA . LYS D 1 36 ? 89.707 46.178 2.078 1.00 67.41 111 LYS D CA 1
ATOM 5617 C C . LYS D 1 36 ? 89.748 47.410 1.199 1.00 70.24 111 LYS D C 1
ATOM 5618 O O . LYS D 1 36 ? 88.731 47.801 0.637 1.00 70.55 111 LYS D O 1
ATOM 5624 N N . ASP D 1 37 ? 90.922 48.024 1.098 1.00 73.65 112 ASP D N 1
ATOM 5625 C CA . ASP D 1 37 ? 91.081 49.213 0.276 1.00 76.23 112 ASP D CA 1
ATOM 5626 C C . ASP D 1 37 ? 90.704 48.872 -1.163 1.00 79.56 112 ASP D C 1
ATOM 5627 O O . ASP D 1 37 ? 91.138 47.852 -1.709 1.00 79.13 112 ASP D O 1
ATOM 5632 N N . PRO D 1 38 ? 89.898 49.732 -1.800 1.00 81.97 113 PRO D N 1
ATOM 5633 C CA . PRO D 1 38 ? 89.467 49.502 -3.181 1.00 82.96 113 PRO D CA 1
ATOM 5634 C C . PRO D 1 38 ? 90.671 49.344 -4.101 1.00 81.29 113 PRO D C 1
ATOM 5635 O O . PRO D 1 38 ? 91.206 48.259 -4.290 1.00 82.38 113 PRO D O 1
ATOM 5639 N N . ILE D 1 39 ? 91.103 50.472 -4.645 1.00 79.74 114 ILE D N 1
ATOM 5640 C CA . ILE D 1 39 ? 91.977 50.424 -5.866 1.00 74.87 114 ILE D CA 1
ATOM 5641 C C . ILE D 1 39 ? 93.347 50.031 -5.257 1.00 74.38 114 ILE D C 1
ATOM 5642 O O . ILE D 1 39 ? 94.045 50.863 -4.660 1.00 73.11 114 ILE D O 1
ATOM 5647 N N . TYR D 1 40 ? 93.680 48.738 -5.411 1.00 72.12 115 TYR D N 1
ATOM 5648 C CA . TYR D 1 40 ? 94.934 48.072 -4.971 1.00 70.18 115 TYR D CA 1
ATOM 5649 C C . TYR D 1 40 ? 95.039 47.529 -3.553 1.00 71.48 115 TYR D C 1
ATOM 5650 O O . TYR D 1 40 ? 96.089 47.030 -3.163 1.00 72.23 115 TYR D O 1
ATOM 5659 N N . GLN D 1 41 ? 93.961 47.591 -2.788 1.00 71.84 116 GLN D N 1
ATOM 5660 C CA . GLN D 1 41 ? 93.725 46.175 -1.918 1.00 70.94 116 GLN D CA 1
ATOM 5661 C C . GLN D 1 41 ? 94.740 46.244 -0.777 1.00 71.68 116 GLN D C 1
ATOM 5662 O O . GLN D 1 41 ? 94.726 45.368 0.106 1.00 72.67 116 GLN D O 1
ATOM 5668 N N . LYS D 1 42 ? 95.616 47.249 -0.770 1.00 70.72 117 LYS D N 1
ATOM 5669 C CA . LYS D 1 42 ? 96.557 47.357 0.344 1.00 68.87 117 LYS D CA 1
ATOM 5670 C C . LYS D 1 42 ? 95.667 47.414 1.594 1.00 69.27 117 LYS D C 1
ATOM 5671 O O . LYS D 1 42 ? 94.499 47.801 1.498 1.00 68.95 117 LYS D O 1
ATOM 5677 N N . THR D 1 43 ? 96.185 47.000 2.747 1.00 69.28 118 THR D N 1
ATOM 5678 C CA . THR D 1 43 ? 95.369 47.011 3.953 1.00 67.60 118 THR D CA 1
ATOM 5679 C C . THR D 1 43 ? 95.537 48.274 4.799 1.00 65.67 118 THR D C 1
ATOM 5680 O O . THR D 1 43 ? 96.647 48.634 5.197 1.00 65.29 118 THR D O 1
ATOM 5684 N N . LEU D 1 44 ? 94.423 48.954 5.057 1.00 62.28 119 LEU D N 1
ATOM 5685 C CA . LEU D 1 44 ? 94.425 50.160 5.892 1.00 59.33 119 LEU D CA 1
ATOM 5686 C C . LEU D 1 44 ? 93.666 49.909 7.190 1.00 58.35 119 LEU D C 1
ATOM 5687 O O . LEU D 1 44 ? 92.638 49.235 7.204 1.00 57.83 119 LEU D O 1
ATOM 5692 N N . ILE D 1 45 ? 94.164 50.492 8.269 1.00 57.18 120 ILE D N 1
ATOM 5693 C CA . ILE D 1 45 ? 93.549 50.326 9.567 1.00 55.10 120 ILE D CA 1
ATOM 5694 C C . ILE D 1 45 ? 92.708 51.546 9.950 1.00 55.14 120 ILE D C 1
ATOM 5695 O O . ILE D 1 45 ? 93.152 52.688 9.830 1.00 54.44 120 ILE D O 1
ATOM 5700 N N . GLU D 1 46 ? 91.477 51.286 10.380 1.00 54.14 121 GLU D N 1
ATOM 5701 C CA . GLU D 1 46 ? 90.544 52.318 10.825 1.00 53.73 121 GLU D CA 1
ATOM 5702 C C . GLU D 1 46 ? 90.138 51.998 12.258 1.00 53.82 121 GLU D C 1
ATOM 5703 O O . GLU D 1 46 ? 90.106 50.833 12.652 1.00 53.63 121 GLU D O 1
ATOM 5709 N N . THR D 1 47 ? 89.842 53.026 13.038 1.00 53.44 122 THR D N 1
ATOM 5710 C CA . THR D 1 47 ? 89.468 52.805 14.424 1.00 53.69 122 THR D CA 1
ATOM 5711 C C . THR D 1 47 ? 88.074 53.341 14.722 1.00 52.67 122 THR D C 1
ATOM 5712 O O . THR D 1 47 ? 87.803 54.528 14.532 1.00 53.18 122 THR D O 1
ATOM 5716 N N . GLY D 1 48 ? 87.184 52.456 15.169 1.00 51.34 123 GLY D N 1
ATOM 5717 C CA . GLY D 1 48 ? 85.831 52.867 15.505 1.00 48.44 123 GLY D CA 1
ATOM 5718 C C . GLY D 1 48 ? 85.843 53.541 16.864 1.00 47.50 123 GLY D C 1
ATOM 5719 O O . GLY D 1 48 ? 86.889 53.635 17.500 1.00 46.21 123 GLY D O 1
ATOM 5720 N N . HIS D 1 49 ? 84.685 54.008 17.314 1.00 47.03 124 HIS D N 1
ATOM 5721 C CA . HIS D 1 49 ? 84.585 54.683 18.602 1.00 47.15 124 HIS D CA 1
ATOM 5722 C C . HIS D 1 49 ? 83.446 54.121 19.454 1.00 45.15 124 HIS D C 1
ATOM 5723 O O . HIS D 1 49 ? 82.482 53.568 18.935 1.00 43.82 124 HIS D O 1
ATOM 5730 N N . PRO D 1 50 ? 83.544 54.269 20.781 1.00 43.46 125 PRO D N 1
ATOM 5731 C CA . PRO D 1 50 ? 82.477 53.757 21.644 1.00 42.14 125 PRO D CA 1
ATOM 5732 C C . PRO D 1 50 ? 81.187 54.556 21.455 1.00 40.57 125 PRO D C 1
ATOM 5733 O O . PRO D 1 50 ? 81.225 55.755 21.169 1.00 40.43 125 PRO D O 1
ATOM 5737 N N . LYS D 1 51 ? 80.051 53.888 21.591 1.00 38.08 126 LYS D N 1
ATOM 5738 C CA . LYS D 1 51 ? 78.759 54.560 21.518 1.00 36.78 126 LYS D CA 1
ATOM 5739 C C . LYS D 1 51 ? 78.365 54.678 22.982 1.00 35.67 126 LYS D C 1
ATOM 5740 O O . LYS D 1 51 ? 78.867 53.929 23.822 1.00 34.14 126 LYS D O 1
ATOM 5746 N N . ARG D 1 52 ? 77.477 55.606 23.301 1.00 33.74 127 ARG D N 1
ATOM 5747 C CA . ARG D 1 52 ? 77.074 55.787 24.684 1.00 33.76 127 ARG D CA 1
ATOM 5748 C C . ARG D 1 52 ? 76.437 54.517 25.228 1.00 32.16 127 ARG D C 1
ATOM 5749 O O . ARG D 1 52 ? 75.552 53.945 24.595 1.00 30.07 127 ARG D O 1
ATOM 5757 N N . GLY D 1 53 ? 76.899 54.076 26.395 1.00 30.29 128 GLY D N 1
ATOM 5758 C CA . GLY D 1 53 ? 76.355 52.868 26.997 1.00 27.88 128 GLY D CA 1
ATOM 5759 C C . GLY D 1 53 ? 77.163 51.614 26.715 1.00 26.91 128 GLY D C 1
ATOM 5760 O O . GLY D 1 53 ? 76.909 50.554 27.311 1.00 26.06 128 GLY D O 1
ATOM 5761 N N . ASP D 1 54 ? 78.125 51.705 25.799 1.00 25.10 129 ASP D N 1
ATOM 5762 C CA . ASP D 1 54 ? 78.961 50.543 25.497 1.00 24.00 129 ASP D CA 1
ATOM 5763 C C . ASP D 1 54 ? 79.785 50.135 26.725 1.00 23.25 129 ASP D C 1
ATOM 5764 O O . ASP D 1 54 ? 80.197 50.983 27.529 1.00 22.17 129 ASP D O 1
ATOM 5769 N N . ILE D 1 55 ? 80.029 48.832 26.851 1.00 22.38 130 ILE D N 1
ATOM 5770 C CA . ILE D 1 55 ? 80.879 48.313 27.913 1.00 20.99 130 ILE D CA 1
ATOM 5771 C C . ILE D 1 55 ? 82.225 48.236 27.206 1.00 21.17 130 ILE D C 1
ATOM 5772 O O . ILE D 1 55 ? 82.394 47.503 26.206 1.00 21.39 130 ILE D O 1
ATOM 5777 N N . VAL D 1 56 ? 83.169 49.006 27.727 1.00 21.14 131 VAL D N 1
ATOM 5778 C CA . VAL D 1 56 ? 84.486 49.152 27.122 1.00 22.23 131 VAL D CA 1
ATOM 5779 C C . VAL D 1 56 ? 85.688 48.690 27.948 1.00 21.75 131 VAL D C 1
ATOM 5780 O O . VAL D 1 56 ? 85.731 48.918 29.147 1.00 21.87 131 VAL D O 1
ATOM 5784 N N . VAL D 1 57 ? 86.648 48.032 27.290 1.00 22.75 132 VAL D N 1
ATOM 5785 C CA . VAL D 1 57 ? 87.909 47.611 27.916 1.00 22.37 132 VAL D CA 1
ATOM 5786 C C . VAL D 1 57 ? 88.901 48.719 27.536 1.00 23.28 132 VAL D C 1
ATOM 5787 O O . VAL D 1 57 ? 89.005 49.093 26.359 1.00 23.74 132 VAL D O 1
ATOM 5791 N N . PHE D 1 58 ? 89.619 49.252 28.516 1.00 24.02 133 PHE D N 1
ATOM 5792 C CA . PHE D 1 58 ? 90.575 50.323 28.237 1.00 25.98 133 PHE D CA 1
ATOM 5793 C C . PHE D 1 58 ? 91.767 50.234 29.168 1.00 26.79 133 PHE D C 1
ATOM 5794 O O . PHE D 1 58 ? 91.720 49.575 30.218 1.00 26.08 133 PHE D O 1
ATOM 5802 N N . LYS D 1 59 ? 92.856 50.879 28.763 1.00 28.10 134 LYS D N 1
ATOM 5803 C CA . LYS D 1 59 ? 94.053 50.895 29.582 1.00 29.74 134 LYS D CA 1
ATOM 5804 C C . LYS D 1 59 ? 93.786 51.932 30.660 1.00 30.48 134 LYS D C 1
ATOM 5805 O O . LYS D 1 59 ? 93.474 53.083 30.360 1.00 29.26 134 LYS D O 1
ATOM 5811 N N . TYR D 1 60 ? 93.890 51.511 31.915 1.00 33.10 135 TYR D N 1
ATOM 5812 C CA . TYR D 1 60 ? 93.646 52.401 33.042 1.00 35.71 135 TYR D CA 1
ATOM 5813 C C . TYR D 1 60 ? 94.598 53.607 32.951 1.00 37.37 135 TYR D C 1
ATOM 5814 O O . TYR D 1 60 ? 95.809 53.449 33.038 1.00 36.64 135 TYR D O 1
ATOM 5823 N N . PRO D 1 61 ? 94.048 54.825 32.765 1.00 38.99 136 PRO D N 1
ATOM 5824 C CA . PRO D 1 61 ? 94.808 56.074 32.645 1.00 41.49 136 PRO D CA 1
ATOM 5825 C C . PRO D 1 61 ? 95.914 56.286 33.664 1.00 43.77 136 PRO D C 1
ATOM 5826 O O . PRO D 1 61 ? 96.990 56.768 33.317 1.00 44.92 136 PRO D O 1
ATOM 5830 N N . GLU D 1 62 ? 95.647 55.935 34.916 1.00 45.60 137 GLU D N 1
ATOM 5831 C CA . GLU D 1 62 ? 96.631 56.110 35.972 1.00 47.60 137 GLU D CA 1
ATOM 5832 C C . GLU D 1 62 ? 97.733 55.070 35.880 1.00 47.77 137 GLU D C 1
ATOM 5833 O O . GLU D 1 62 ? 98.879 55.347 36.210 1.00 48.33 137 GLU D O 1
ATOM 5839 N N . ASP D 1 63 ? 97.385 53.870 35.432 1.00 47.54 138 ASP D N 1
ATOM 5840 C CA . ASP D 1 63 ? 98.358 52.792 35.313 1.00 47.48 138 ASP D CA 1
ATOM 5841 C C . ASP D 1 63 ? 98.045 51.978 34.054 1.00 47.38 138 ASP D C 1
ATOM 5842 O O . ASP D 1 63 ? 97.482 50.886 34.130 1.00 46.84 138 ASP D O 1
ATOM 5847 N N . PRO D 1 64 ? 98.421 52.509 32.878 1.00 46.89 139 PRO D N 1
ATOM 5848 C CA . PRO D 1 64 ? 98.228 51.933 31.543 1.00 46.58 139 PRO D CA 1
ATOM 5849 C C . PRO D 1 64 ? 98.550 50.451 31.363 1.00 46.43 139 PRO D C 1
ATOM 5850 O O . PRO D 1 64 ? 98.158 49.854 30.360 1.00 45.54 139 PRO D O 1
ATOM 5854 N N . LYS D 1 65 ? 99.264 49.860 32.316 1.00 45.94 140 LYS D N 1
ATOM 5855 C CA . LYS D 1 65 ? 99.610 48.448 32.217 1.00 46.26 140 LYS D CA 1
ATOM 5856 C C . LYS D 1 65 ? 98.427 47.573 32.631 1.00 45.46 140 LYS D C 1
ATOM 5857 O O . LYS D 1 65 ? 98.416 46.368 32.380 1.00 45.78 140 LYS D O 1
ATOM 5863 N N . LEU D 1 66 ? 97.436 48.185 33.270 1.00 43.65 141 LEU D N 1
ATOM 5864 C CA . LEU D 1 66 ? 96.240 47.468 33.712 1.00 41.92 141 LEU D CA 1
ATOM 5865 C C . LEU D 1 66 ? 95.063 47.749 32.786 1.00 39.76 141 LEU D C 1
ATOM 5866 O O . LEU D 1 66 ? 94.859 48.886 32.364 1.00 39.85 141 LEU D O 1
ATOM 5871 N N . ASP D 1 67 ? 94.300 46.712 32.452 1.00 36.86 142 ASP D N 1
ATOM 5872 C CA . ASP D 1 67 ? 93.120 46.887 31.601 1.00 35.14 142 ASP D CA 1
ATOM 5873 C C . ASP D 1 67 ? 91.907 47.025 32.523 1.00 32.50 142 ASP D C 1
ATOM 5874 O O . ASP D 1 67 ? 91.751 46.232 33.446 1.00 31.73 142 ASP D O 1
ATOM 5879 N N . TYR D 1 68 ? 91.073 48.032 32.297 1.00 31.04 143 TYR D N 1
ATOM 5880 C CA . TYR D 1 68 ? 89.854 48.187 33.094 1.00 29.17 143 TYR D CA 1
ATOM 5881 C C . TYR D 1 68 ? 88.682 47.946 32.149 1.00 27.51 143 TYR D C 1
ATOM 5882 O O . TYR D 1 68 ? 88.840 48.007 30.929 1.00 25.91 143 TYR D O 1
ATOM 5891 N N . ILE D 1 69 ? 87.516 47.663 32.721 1.00 25.47 144 ILE D N 1
ATOM 5892 C CA . ILE D 1 69 ? 86.302 47.489 31.941 1.00 23.98 144 ILE D CA 1
ATOM 5893 C C . ILE D 1 69 ? 85.220 48.253 32.679 1.00 22.34 144 ILE D C 1
ATOM 5894 O O . ILE D 1 69 ? 84.940 48.002 33.857 1.00 22.60 144 ILE D O 1
ATOM 5899 N N . LYS D 1 70 ? 84.634 49.214 31.983 1.00 21.53 145 LYS D N 1
ATOM 5900 C CA . LYS D 1 70 ? 83.601 50.061 32.544 1.00 20.75 145 LYS D CA 1
ATOM 5901 C C . LYS D 1 70 ? 82.606 50.358 31.441 1.00 19.71 145 LYS D C 1
ATOM 5902 O O . LYS D 1 70 ? 82.774 49.901 30.312 1.00 21.28 145 LYS D O 1
ATOM 5908 N N . ARG D 1 71 ? 81.587 51.140 31.760 1.00 19.61 146 ARG D N 1
ATOM 5909 C CA . ARG D 1 71 ? 80.589 51.525 30.782 1.00 19.73 146 ARG D CA 1
ATOM 5910 C C . ARG D 1 71 ? 80.866 52.972 30.372 1.00 20.96 146 ARG D C 1
ATOM 5911 O O . ARG D 1 71 ? 81.056 53.825 31.237 1.00 20.73 146 ARG D O 1
ATOM 5919 N N . ALA D 1 72 ? 80.892 53.234 29.068 1.00 21.62 147 ALA D N 1
ATOM 5920 C CA . ALA D 1 72 ? 81.135 54.585 28.578 1.00 22.95 147 ALA D CA 1
ATOM 5921 C C . ALA D 1 72 ? 79.832 55.356 28.704 1.00 22.62 147 ALA D C 1
ATOM 5922 O O . ALA D 1 72 ? 78.941 55.246 27.863 1.00 24.49 147 ALA D O 1
ATOM 5924 N N . VAL D 1 73 ? 79.680 56.096 29.784 1.00 22.79 148 VAL D N 1
ATOM 5925 C CA . VAL D 1 73 ? 78.446 56.852 29.958 1.00 24.57 148 VAL D CA 1
ATOM 5926 C C . VAL D 1 73 ? 78.570 58.287 29.427 1.00 26.01 148 VAL D C 1
ATOM 5927 O O . VAL D 1 73 ? 77.569 58.932 29.121 1.00 25.96 148 VAL D O 1
ATOM 5931 N N . GLY D 1 74 ? 79.802 58.771 29.305 1.00 27.67 149 GLY D N 1
ATOM 5932 C CA . GLY D 1 74 ? 80.010 60.117 28.799 1.00 28.73 149 GLY D CA 1
ATOM 5933 C C . GLY D 1 74 ? 80.878 60.131 27.551 1.00 29.21 149 GLY D C 1
ATOM 5934 O O . GLY D 1 74 ? 81.982 59.610 27.565 1.00 28.47 149 GLY D O 1
ATOM 5935 N N . LEU D 1 75 ? 80.373 60.723 26.469 1.00 30.93 150 LEU D N 1
ATOM 5936 C CA . LEU D 1 75 ? 81.121 60.806 25.212 1.00 32.67 150 LEU D CA 1
ATOM 5937 C C . LEU D 1 75 ? 81.750 62.203 25.107 1.00 33.78 150 LEU D C 1
ATOM 5938 O O . LEU D 1 75 ? 81.359 63.112 25.836 1.00 32.51 150 LEU D O 1
ATOM 5943 N N . PRO D 1 76 ? 82.743 62.378 24.210 1.00 34.62 151 PRO D N 1
ATOM 5944 C CA . PRO D 1 76 ? 83.393 63.683 24.047 1.00 35.05 151 PRO D CA 1
ATOM 5945 C C . PRO D 1 76 ? 82.376 64.815 23.952 1.00 35.16 151 PRO D C 1
ATOM 5946 O O . PRO D 1 76 ? 81.431 64.756 23.168 1.00 35.04 151 PRO D O 1
ATOM 5950 N N . GLY D 1 77 ? 82.560 65.837 24.777 1.00 36.54 152 GLY D N 1
ATOM 5951 C CA . GLY D 1 77 ? 81.647 66.962 24.748 1.00 37.12 152 GLY D CA 1
ATOM 5952 C C . GLY D 1 77 ? 80.478 66.844 25.700 1.00 38.43 152 GLY D C 1
ATOM 5953 O O . GLY D 1 77 ? 79.738 67.808 25.874 1.00 38.37 152 GLY D O 1
ATOM 5954 N N . ASP D 1 78 ? 80.289 65.677 26.319 1.00 37.65 153 ASP D N 1
ATOM 5955 C CA . ASP D 1 78 ? 79.164 65.516 27.245 1.00 37.15 153 ASP D CA 1
ATOM 5956 C C . ASP D 1 78 ? 79.401 66.239 28.555 1.00 35.79 153 ASP D C 1
ATOM 5957 O O . ASP D 1 78 ? 80.508 66.217 29.085 1.00 36.91 153 ASP D O 1
ATOM 5962 N N . LYS D 1 79 ? 78.359 66.878 29.073 1.00 35.41 154 LYS D N 1
ATOM 5963 C CA . LYS D 1 79 ? 78.439 67.498 30.393 1.00 34.82 154 LYS D CA 1
ATOM 5964 C C . LYS D 1 79 ? 77.788 66.420 31.258 1.00 34.08 154 LYS D C 1
ATOM 5965 O O . LYS D 1 79 ? 76.599 66.143 31.114 1.00 33.44 154 LYS D O 1
ATOM 5971 N N . VAL D 1 80 ? 78.573 65.806 32.131 1.00 33.25 155 VAL D N 1
ATOM 5972 C CA . VAL D 1 80 ? 78.067 64.733 32.990 1.00 33.07 155 VAL D CA 1
ATOM 5973 C C . VAL D 1 80 ? 77.912 65.186 34.428 1.00 32.95 155 VAL D C 1
ATOM 5974 O O . VAL D 1 80 ? 78.834 65.746 35.014 1.00 31.92 155 VAL D O 1
ATOM 5978 N N . THR D 1 81 ? 76.736 64.931 34.986 1.00 32.46 156 THR D N 1
ATOM 5979 C CA . THR D 1 81 ? 76.468 65.276 36.366 1.00 32.72 156 THR D CA 1
ATOM 5980 C C . THR D 1 81 ? 75.974 64.039 37.102 1.00 31.28 156 THR D C 1
ATOM 5981 O O . THR D 1 81 ? 75.127 63.313 36.590 1.00 30.40 156 THR D O 1
ATOM 5985 N N . TYR D 1 82 ? 76.532 63.804 38.286 1.00 30.10 157 TYR D N 1
ATOM 5986 C CA . TYR D 1 82 ? 76.139 62.676 39.126 1.00 30.75 157 TYR D CA 1
ATOM 5987 C C . TYR D 1 82 ? 75.642 63.188 40.468 1.00 30.93 157 TYR D C 1
ATOM 5988 O O . TYR D 1 82 ? 76.346 63.913 41.167 1.00 31.52 157 TYR D O 1
ATOM 5997 N N . ASP D 1 83 ? 74.423 62.800 40.810 1.00 31.42 158 ASP D N 1
ATOM 5998 C CA . ASP D 1 83 ? 73.810 63.162 42.082 1.00 32.11 158 ASP D CA 1
ATOM 5999 C C . ASP D 1 83 ? 74.145 62.003 43.016 1.00 31.59 158 ASP D C 1
ATOM 6000 O O . ASP D 1 83 ? 73.557 60.931 42.907 1.00 33.10 158 ASP D O 1
ATOM 6005 N N . PRO D 1 84 ? 75.085 62.197 43.945 1.00 32.62 159 PRO D N 1
ATOM 6006 C CA . PRO D 1 84 ? 75.457 61.118 44.866 1.00 32.94 159 PRO D CA 1
ATOM 6007 C C . PRO D 1 84 ? 74.336 60.659 45.806 1.00 33.28 159 PRO D C 1
ATOM 6008 O O . PRO D 1 84 ? 74.386 59.555 46.351 1.00 33.00 159 PRO D O 1
ATOM 6012 N N . VAL D 1 85 ? 73.329 61.498 45.991 1.00 33.48 160 VAL D N 1
ATOM 6013 C CA . VAL D 1 85 ? 72.224 61.147 46.873 1.00 33.70 160 VAL D CA 1
ATOM 6014 C C . VAL D 1 85 ? 71.277 60.181 46.183 1.00 32.98 160 VAL D C 1
ATOM 6015 O O . VAL D 1 85 ? 71.051 59.085 46.667 1.00 33.62 160 VAL D O 1
ATOM 6019 N N . SER D 1 86 ? 70.730 60.592 45.051 1.00 31.01 161 SER D N 1
ATOM 6020 C CA . SER D 1 86 ? 69.808 59.760 44.299 1.00 30.02 161 SER D CA 1
ATOM 6021 C C . SER D 1 86 ? 70.553 58.721 43.460 1.00 29.13 161 SER D C 1
ATOM 6022 O O . SER D 1 86 ? 69.934 57.833 42.882 1.00 27.89 161 SER D O 1
ATOM 6025 N N . LYS D 1 87 ? 71.874 58.869 43.373 1.00 28.32 162 LYS D N 1
ATOM 6026 C CA . LYS D 1 87 ? 72.733 57.971 42.589 1.00 27.78 162 LYS D CA 1
ATOM 6027 C C . LYS D 1 87 ? 72.227 57.865 41.163 1.00 27.64 162 LYS D C 1
ATOM 6028 O O . LYS D 1 87 ? 72.051 56.774 40.619 1.00 26.40 162 LYS D O 1
ATOM 6034 N N . GLU D 1 88 ? 71.958 59.021 40.569 1.00 30.22 163 GLU D N 1
ATOM 6035 C CA . GLU D 1 88 ? 71.480 59.086 39.200 1.00 31.38 163 GLU D CA 1
ATOM 6036 C C . GLU D 1 88 ? 72.349 60.027 38.364 1.00 31.49 163 GLU D C 1
ATOM 6037 O O . GLU D 1 88 ? 72.916 60.992 38.873 1.00 30.67 163 GLU D O 1
ATOM 6043 N N . LEU D 1 89 ? 72.432 59.736 37.074 1.00 31.19 164 LEU D N 1
ATOM 6044 C CA . LEU D 1 89 ? 73.223 60.531 36.153 1.00 31.77 164 LEU D CA 1
ATOM 6045 C C . LEU D 1 89 ? 72.377 61.506 35.334 1.00 32.75 164 LEU D C 1
ATOM 6046 O O . LEU D 1 89 ? 71.189 61.286 35.109 1.00 32.10 164 LEU D O 1
ATOM 6051 N N . THR D 1 90 ? 73.002 62.602 34.915 1.00 34.39 165 THR D N 1
ATOM 6052 C CA . THR D 1 90 ? 72.352 63.580 34.052 1.00 37.16 165 THR D CA 1
ATOM 6053 C C . THR D 1 90 ? 73.395 63.749 32.958 1.00 36.73 165 THR D C 1
ATOM 6054 O O . THR D 1 90 ? 74.576 63.872 33.258 1.00 37.11 165 THR D O 1
ATOM 6058 N N . ILE D 1 91 ? 72.971 63.723 31.702 1.00 38.06 166 ILE D N 1
ATOM 6059 C CA . ILE D 1 91 ? 73.905 63.857 30.594 1.00 39.70 166 ILE D CA 1
ATOM 6060 C C . ILE D 1 91 ? 73.434 64.854 29.543 1.00 41.55 166 ILE D C 1
ATOM 6061 O O . ILE D 1 91 ? 72.339 64.728 29.001 1.00 40.95 166 ILE D O 1
ATOM 6066 N N . GLN D 1 92 ? 74.277 65.843 29.269 1.00 43.49 167 GLN D N 1
ATOM 6067 C CA . GLN D 1 92 ? 73.975 66.872 28.279 1.00 45.36 167 GLN D CA 1
ATOM 6068 C C . GLN D 1 92 ? 75.075 66.892 27.221 1.00 43.95 167 GLN D C 1
ATOM 6069 O O . GLN D 1 92 ? 76.180 67.371 27.471 1.00 44.96 167 GLN D O 1
ATOM 6075 N N . PRO D 1 93 ? 74.787 66.360 26.026 1.00 43.24 168 PRO D N 1
ATOM 6076 C CA . PRO D 1 93 ? 75.736 66.301 24.910 1.00 43.54 168 PRO D CA 1
ATOM 6077 C C . PRO D 1 93 ? 76.297 67.664 24.500 1.00 43.81 168 PRO D C 1
ATOM 6078 O O . PRO D 1 93 ? 75.566 68.654 24.451 1.00 42.93 168 PRO D O 1
ATOM 6082 N N . ALA D 1 104 ? 69.142 67.942 27.006 1.00 52.81 179 ALA D N 1
ATOM 6083 C CA . ALA D 1 104 ? 69.502 66.910 27.972 1.00 52.53 179 ALA D CA 1
ATOM 6084 C C . ALA D 1 104 ? 69.139 65.527 27.452 1.00 52.05 179 ALA D C 1
ATOM 6085 O O . ALA D 1 104 ? 67.991 65.275 27.079 1.00 51.54 179 ALA D O 1
ATOM 6087 N N . LEU D 1 105 ? 70.134 64.643 27.408 1.00 51.45 180 LEU D N 1
ATOM 6088 C CA . LEU D 1 105 ? 69.918 63.269 26.978 1.00 50.18 180 LEU D CA 1
ATOM 6089 C C . LEU D 1 105 ? 68.982 62.688 28.025 1.00 49.04 180 LEU D C 1
ATOM 6090 O O . LEU D 1 105 ? 69.218 62.833 29.223 1.00 50.02 180 LEU D O 1
ATOM 6095 N N . PRO D 1 106 ? 67.892 62.045 27.598 1.00 47.74 181 PRO D N 1
ATOM 6096 C CA . PRO D 1 106 ? 66.988 61.482 28.598 1.00 47.30 181 PRO D CA 1
ATOM 6097 C C . PRO D 1 106 ? 67.620 60.292 29.326 1.00 46.52 181 PRO D C 1
ATOM 6098 O O . PRO D 1 106 ? 68.050 59.318 28.700 1.00 46.25 181 PRO D O 1
ATOM 6102 N N . VAL D 1 107 ? 67.692 60.393 30.648 1.00 45.36 182 VAL D N 1
ATOM 6103 C CA . VAL D 1 107 ? 68.238 59.321 31.464 1.00 44.01 182 VAL D CA 1
ATOM 6104 C C . VAL D 1 107 ? 67.187 58.929 32.503 1.00 43.46 182 VAL D C 1
ATOM 6105 O O . VAL D 1 107 ? 66.931 59.679 33.452 1.00 44.05 182 VAL D O 1
ATOM 6109 N N . THR D 1 108 ? 66.575 57.760 32.324 1.00 40.67 183 THR D N 1
ATOM 6110 C CA . THR D 1 108 ? 65.551 57.325 33.256 1.00 38.10 183 THR D CA 1
ATOM 6111 C C . THR D 1 108 ? 65.924 56.058 34.032 1.00 36.48 183 THR D C 1
ATOM 6112 O O . THR D 1 108 ? 66.728 55.231 33.576 1.00 34.45 183 THR D O 1
ATOM 6116 N N . TYR D 1 109 ? 65.326 55.926 35.211 1.00 33.89 184 TYR D N 1
ATOM 6117 C CA . TYR D 1 109 ? 65.585 54.800 36.103 1.00 33.85 184 TYR D CA 1
ATOM 6118 C C . TYR D 1 109 ? 64.319 54.058 36.476 1.00 33.82 184 TYR D C 1
ATOM 6119 O O . TYR D 1 109 ? 63.260 54.659 36.580 1.00 35.14 184 TYR D O 1
ATOM 6128 N N . SER D 1 110 ? 64.418 52.748 36.674 1.00 33.92 185 SER D N 1
ATOM 6129 C CA . SER D 1 110 ? 63.244 51.987 37.071 1.00 33.70 185 SER D CA 1
ATOM 6130 C C . SER D 1 110 ? 63.239 51.957 38.599 1.00 34.34 185 SER D C 1
ATOM 6131 O O . SER D 1 110 ? 64.149 52.486 39.241 1.00 33.79 185 SER D O 1
ATOM 6134 N N . ASN D 1 111 ? 62.216 51.350 39.189 1.00 34.85 186 ASN D N 1
ATOM 6135 C CA . ASN D 1 111 ? 62.135 51.268 40.645 1.00 35.77 186 ASN D CA 1
ATOM 6136 C C . ASN D 1 111 ? 63.228 50.376 41.213 1.00 35.41 186 ASN D C 1
ATOM 6137 O O . ASN D 1 111 ? 63.600 49.372 40.607 1.00 34.23 186 ASN D O 1
ATOM 6142 N N . VAL D 1 112 ? 63.734 50.741 42.383 1.00 34.09 187 VAL D N 1
ATOM 6143 C CA . VAL D 1 112 ? 64.766 49.959 43.029 1.00 35.93 187 VAL D CA 1
ATOM 6144 C C . VAL D 1 112 ? 64.157 48.640 43.498 1.00 36.26 187 VAL D C 1
ATOM 6145 O O . VAL D 1 112 ? 62.992 48.589 43.876 1.00 36.51 187 VAL D O 1
ATOM 6149 N N . GLU D 1 113 ? 64.936 47.568 43.439 1.00 36.02 188 GLU D N 1
ATOM 6150 C CA . GLU D 1 113 ? 64.457 46.260 43.876 1.00 35.45 188 GLU D CA 1
ATOM 6151 C C . GLU D 1 113 ? 65.622 45.524 44.535 1.00 33.48 188 GLU D C 1
ATOM 6152 O O . GLU D 1 113 ? 66.794 45.820 44.263 1.00 32.51 188 GLU D O 1
ATOM 6158 N N . PRO D 1 114 ? 65.323 44.570 45.429 1.00 32.11 189 PRO D N 1
ATOM 6159 C CA . PRO D 1 114 ? 66.414 43.839 46.075 1.00 29.11 189 PRO D CA 1
ATOM 6160 C C . PRO D 1 114 ? 67.136 42.997 45.033 1.00 26.93 189 PRO D C 1
ATOM 6161 O O . PRO D 1 114 ? 66.505 42.365 44.197 1.00 27.47 189 PRO D O 1
ATOM 6165 N N . SER D 1 115 ? 68.461 42.994 45.059 1.00 25.69 190 SER D N 1
ATOM 6166 C CA . SER D 1 115 ? 69.199 42.183 44.109 1.00 24.21 190 SER D CA 1
ATOM 6167 C C . SER D 1 115 ? 69.501 40.809 44.717 1.00 24.70 190 SER D C 1
ATOM 6168 O O . SER D 1 115 ? 69.191 40.542 45.883 1.00 23.41 190 SER D O 1
ATOM 6171 N N . ASP D 1 116 ? 70.117 39.936 43.936 1.00 24.41 191 ASP D N 1
ATOM 6172 C CA . ASP D 1 116 ? 70.465 38.611 44.442 1.00 25.10 191 ASP D CA 1
ATOM 6173 C C . ASP D 1 116 ? 71.738 38.640 45.268 1.00 24.23 191 ASP D C 1
ATOM 6174 O O . ASP D 1 116 ? 72.113 37.638 45.877 1.00 24.54 191 ASP D O 1
ATOM 6179 N N . PHE D 1 117 ? 72.384 39.797 45.313 1.00 22.45 192 PHE D N 1
ATOM 6180 C CA . PHE D 1 117 ? 73.666 39.930 45.996 1.00 21.22 192 PHE D CA 1
ATOM 6181 C C . PHE D 1 117 ? 73.711 40.630 47.340 1.00 20.58 192 PHE D C 1
ATOM 6182 O O . PHE D 1 117 ? 73.039 41.639 47.566 1.00 21.38 192 PHE D O 1
ATOM 6190 N N . VAL D 1 118 ? 74.567 40.101 48.201 1.00 20.81 193 VAL D N 1
ATOM 6191 C CA . VAL D 1 118 ? 74.800 40.661 49.528 1.00 21.75 193 VAL D CA 1
ATOM 6192 C C . VAL D 1 118 ? 76.290 40.972 49.583 1.00 23.19 193 VAL D C 1
ATOM 6193 O O . VAL D 1 118 ? 77.123 40.165 49.170 1.00 23.60 193 VAL D O 1
ATOM 6197 N N . GLN D 1 119 ? 76.632 42.157 50.062 1.00 24.02 194 GLN D N 1
ATOM 6198 C CA . GLN D 1 119 ? 78.036 42.494 50.173 1.00 25.20 194 GLN D CA 1
ATOM 6199 C C . GLN D 1 119 ? 78.369 42.487 51.659 1.00 26.58 194 GLN D C 1
ATOM 6200 O O . GLN D 1 119 ? 77.652 43.091 52.453 1.00 25.61 194 GLN D O 1
ATOM 6206 N N . THR D 1 120 ? 79.436 41.794 52.032 1.00 28.65 195 THR D N 1
ATOM 6207 C CA . THR D 1 120 ? 79.820 41.732 53.434 1.00 34.01 195 THR D CA 1
ATOM 6208 C C . THR D 1 120 ? 81.120 42.467 53.686 1.00 36.69 195 THR D C 1
ATOM 6209 O O . THR D 1 120 ? 81.806 42.891 52.756 1.00 37.00 195 THR D O 1
ATOM 6213 N N . PHE D 1 121 ? 81.445 42.612 54.966 1.00 39.45 196 PHE D N 1
ATOM 6214 C CA . PHE D 1 121 ? 82.657 43.290 55.392 1.00 42.41 196 PHE D CA 1
ATOM 6215 C C . PHE D 1 121 ? 83.236 42.501 56.567 1.00 43.60 196 PHE D C 1
ATOM 6216 O O . PHE D 1 121 ? 82.500 42.068 57.456 1.00 43.25 196 PHE D O 1
ATOM 6224 N N . SER D 1 122 ? 84.549 42.300 56.564 1.00 44.42 197 SER D N 1
ATOM 6225 C CA . SER D 1 122 ? 85.189 41.551 57.637 1.00 46.23 197 SER D CA 1
ATOM 6226 C C . SER D 1 122 ? 85.230 42.385 58.919 1.00 46.76 197 SER D C 1
ATOM 6227 O O . SER D 1 122 ? 85.309 43.611 58.864 1.00 48.30 197 SER D O 1
ATOM 6230 N N . THR D 1 130 ? 88.036 43.420 53.701 1.00 51.92 205 THR D N 1
ATOM 6231 C CA . THR D 1 130 ? 87.647 42.216 52.983 1.00 52.28 205 THR D CA 1
ATOM 6232 C C . THR D 1 130 ? 86.176 42.259 52.545 1.00 52.52 205 THR D C 1
ATOM 6233 O O . THR D 1 130 ? 85.319 41.538 53.066 1.00 53.13 205 THR D O 1
ATOM 6237 N N . SER D 1 131 ? 85.893 43.117 51.573 1.00 51.48 206 SER D N 1
ATOM 6238 C CA . SER D 1 131 ? 84.546 43.272 51.037 1.00 50.45 206 SER D CA 1
ATOM 6239 C C . SER D 1 131 ? 84.284 42.177 49.997 1.00 48.60 206 SER D C 1
ATOM 6240 O O . SER D 1 131 ? 84.896 42.181 48.928 1.00 50.50 206 SER D O 1
ATOM 6243 N N . GLY D 1 132 ? 83.389 41.240 50.314 1.00 44.94 207 GLY D N 1
ATOM 6244 C CA . GLY D 1 132 ? 83.068 40.169 49.387 1.00 38.99 207 GLY D CA 1
ATOM 6245 C C . GLY D 1 132 ? 81.624 40.246 48.907 1.00 35.75 207 GLY D C 1
ATOM 6246 O O . GLY D 1 132 ? 80.783 40.846 49.570 1.00 33.73 207 GLY D O 1
ATOM 6247 N N . PHE D 1 133 ? 81.348 39.646 47.750 1.00 32.65 208 PHE D N 1
ATOM 6248 C CA . PHE D 1 133 ? 80.006 39.630 47.170 1.00 30.26 208 PHE D CA 1
ATOM 6249 C C . PHE D 1 133 ? 79.496 38.206 47.172 1.00 30.00 208 PHE D C 1
ATOM 6250 O O . PHE D 1 133 ? 80.200 37.282 46.750 1.00 30.03 208 PHE D O 1
ATOM 6258 N N . PHE D 1 134 ? 78.260 38.033 47.619 1.00 29.59 209 PHE D N 1
ATOM 6259 C CA . PHE D 1 134 ? 77.666 36.714 47.677 1.00 30.39 209 PHE D CA 1
ATOM 6260 C C . PHE D 1 134 ? 76.260 36.698 47.125 1.00 30.28 209 PHE D C 1
ATOM 6261 O O . PHE D 1 134 ? 75.461 37.602 47.392 1.00 29.32 209 PHE D O 1
ATOM 6269 N N . GLU D 1 135 ? 75.959 35.666 46.347 1.00 30.24 210 GLU D N 1
ATOM 6270 C CA . GLU D 1 135 ? 74.621 35.518 45.822 1.00 31.79 210 GLU D CA 1
ATOM 6271 C C . GLU D 1 135 ? 73.873 34.816 46.956 1.00 29.80 210 GLU D C 1
ATOM 6272 O O . GLU D 1 135 ? 74.126 33.654 47.258 1.00 29.02 210 GLU D O 1
ATOM 6278 N N . VAL D 1 136 ? 72.951 35.541 47.577 1.00 29.34 211 VAL D N 1
ATOM 6279 C CA . VAL D 1 136 ? 72.205 35.037 48.725 1.00 27.52 211 VAL D CA 1
ATOM 6280 C C . VAL D 1 136 ? 70.704 35.050 48.517 1.00 27.18 211 VAL D C 1
ATOM 6281 O O . VAL D 1 136 ? 70.131 36.066 48.106 1.00 25.94 211 VAL D O 1
ATOM 6285 N N . PRO D 1 137 ? 70.041 33.914 48.805 1.00 27.57 212 PRO D N 1
ATOM 6286 C CA . PRO D 1 137 ? 68.591 33.797 48.656 1.00 28.18 212 PRO D CA 1
ATOM 6287 C C . PRO D 1 137 ? 67.927 34.984 49.330 1.00 28.54 212 PRO D C 1
ATOM 6288 O O . PRO D 1 137 ? 68.348 35.402 50.412 1.00 28.07 212 PRO D O 1
ATOM 6292 N N . LYS D 1 138 ? 66.885 35.509 48.696 1.00 29.83 213 LYS D N 1
ATOM 6293 C CA . LYS D 1 138 ? 66.160 36.674 49.203 1.00 32.43 213 LYS D CA 1
ATOM 6294 C C . LYS D 1 138 ? 65.709 36.613 50.657 1.00 33.04 213 LYS D C 1
ATOM 6295 O O . LYS D 1 138 ? 65.660 37.638 51.328 1.00 33.08 213 LYS D O 1
ATOM 6301 N N . ASN D 1 139 ? 65.371 35.422 51.140 1.00 32.75 214 ASN D N 1
ATOM 6302 C CA . ASN D 1 139 ? 64.891 35.265 52.508 1.00 33.09 214 ASN D CA 1
ATOM 6303 C C . ASN D 1 139 ? 66.018 34.992 53.488 1.00 32.06 214 ASN D C 1
ATOM 6304 O O . ASN D 1 139 ? 65.786 34.584 54.621 1.00 31.54 214 ASN D O 1
ATOM 6309 N N . GLU D 1 140 ? 67.243 35.224 53.042 1.00 30.68 215 GLU D N 1
ATOM 6310 C CA . GLU D 1 140 ? 68.406 35.007 53.873 1.00 29.92 215 GLU D CA 1
ATOM 6311 C C . GLU D 1 140 ? 69.273 36.253 53.869 1.00 30.07 215 GLU D C 1
ATOM 6312 O O . GLU D 1 140 ? 69.030 37.207 53.117 1.00 28.89 215 GLU D O 1
ATOM 6318 N N . THR D 1 141 ? 70.281 36.252 54.725 1.00 28.19 216 THR D N 1
ATOM 6319 C CA . THR D 1 141 ? 71.190 37.373 54.785 1.00 30.05 216 THR D CA 1
ATOM 6320 C C . THR D 1 141 ? 72.535 36.827 55.218 1.00 28.95 216 THR D C 1
ATOM 6321 O O . THR D 1 141 ? 72.750 35.619 55.214 1.00 28.55 216 THR D O 1
ATOM 6325 N N . LYS D 1 142 ? 73.453 37.714 55.544 1.00 28.82 217 LYS D N 1
ATOM 6326 C CA . LYS D 1 142 ? 74.761 37.296 55.998 1.00 29.95 217 LYS D CA 1
ATOM 6327 C C . LYS D 1 142 ? 75.160 38.259 57.093 1.00 30.24 217 LYS D C 1
ATOM 6328 O O . LYS D 1 142 ? 74.809 39.441 57.059 1.00 28.70 217 LYS D O 1
ATOM 6334 N N . GLU D 1 143 ? 75.874 37.739 58.078 1.00 30.61 218 GLU D N 1
ATOM 6335 C CA . GLU D 1 143 ? 76.335 38.547 59.192 1.00 32.29 218 GLU D CA 1
ATOM 6336 C C . GLU D 1 143 ? 77.216 39.664 58.620 1.00 30.51 218 GLU D C 1
ATOM 6337 O O . GLU D 1 143 ? 78.047 39.422 57.750 1.00 30.68 218 GLU D O 1
ATOM 6343 N N . ASN D 1 144 ? 77.009 40.889 59.080 1.00 29.40 219 ASN D N 1
ATOM 6344 C CA . ASN D 1 144 ? 77.797 42.018 58.595 1.00 28.23 219 ASN D CA 1
ATOM 6345 C C . ASN D 1 144 ? 77.702 42.172 57.070 1.00 28.68 219 ASN D C 1
ATOM 6346 O O . ASN D 1 144 ? 78.691 42.485 56.396 1.00 27.94 219 ASN D O 1
ATOM 6351 N N . GLY D 1 145 ? 76.503 41.931 56.543 1.00 26.45 220 GLY D N 1
ATOM 6352 C CA . GLY D 1 145 ? 76.279 42.060 55.116 1.00 25.38 220 GLY D CA 1
ATOM 6353 C C . GLY D 1 145 ? 75.117 42.993 54.847 1.00 25.20 220 GLY D C 1
ATOM 6354 O O . GLY D 1 145 ? 74.278 43.240 55.733 1.00 23.61 220 GLY D O 1
ATOM 6355 N N . ILE D 1 146 ? 75.074 43.536 53.632 1.00 22.80 221 ILE D N 1
ATOM 6356 C CA . ILE D 1 146 ? 73.991 44.408 53.229 1.00 23.40 221 ILE D CA 1
ATOM 6357 C C . ILE D 1 146 ? 73.546 43.913 51.852 1.00 23.53 221 ILE D C 1
ATOM 6358 O O . ILE D 1 146 ? 74.386 43.628 51.003 1.00 22.18 221 ILE D O 1
ATOM 6363 N N . ARG D 1 147 ? 72.241 43.740 51.654 1.00 22.67 222 ARG D N 1
ATOM 6364 C CA . ARG D 1 147 ? 71.779 43.305 50.355 1.00 23.06 222 ARG D CA 1
ATOM 6365 C C . ARG D 1 147 ? 71.833 44.506 49.427 1.00 22.82 222 ARG D C 1
ATOM 6366 O O . ARG D 1 147 ? 71.385 45.586 49.792 1.00 20.99 222 ARG D O 1
ATOM 6374 N N . LEU D 1 148 ? 72.393 44.321 48.234 1.00 23.33 223 LEU D N 1
ATOM 6375 C CA . LEU D 1 148 ? 72.476 45.421 47.282 1.00 23.87 223 LEU D CA 1
ATOM 6376 C C . LEU D 1 148 ? 71.159 45.583 46.571 1.00 23.08 223 LEU D C 1
ATOM 6377 O O . LEU D 1 148 ? 70.405 44.626 46.420 1.00 23.59 223 LEU D O 1
ATOM 6382 N N . SER D 1 149 ? 70.863 46.803 46.156 1.00 22.45 224 SER D N 1
ATOM 6383 C CA . SER D 1 149 ? 69.642 47.053 45.424 1.00 22.23 224 SER D CA 1
ATOM 6384 C C . SER D 1 149 ? 69.999 47.061 43.945 1.00 22.71 224 SER D C 1
ATOM 6385 O O . SER D 1 149 ? 71.148 47.320 43.570 1.00 20.16 224 SER D O 1
ATOM 6388 N N . GLU D 1 150 ? 69.004 46.785 43.115 1.00 22.91 225 GLU D N 1
ATOM 6389 C CA . GLU D 1 150 ? 69.200 46.747 41.685 1.00 24.72 225 GLU D CA 1
ATOM 6390 C C . GLU D 1 150 ? 68.111 47.556 40.996 1.00 24.99 225 GLU D C 1
ATOM 6391 O O . GLU D 1 150 ? 66.981 47.625 41.471 1.00 24.16 225 GLU D O 1
ATOM 6397 N N . ARG D 1 151 ? 68.465 48.179 39.874 1.00 24.72 226 ARG D N 1
ATOM 6398 C CA . ARG D 1 151 ? 67.505 48.942 39.090 1.00 23.89 226 ARG D CA 1
ATOM 6399 C C . ARG D 1 151 ? 68.071 49.081 37.679 1.00 23.76 226 ARG D C 1
ATOM 6400 O O . ARG D 1 151 ? 69.255 48.793 37.441 1.00 21.67 226 ARG D O 1
ATOM 6408 N N . LYS D 1 152 ? 67.213 49.493 36.753 1.00 24.07 227 LYS D N 1
ATOM 6409 C CA . LYS D 1 152 ? 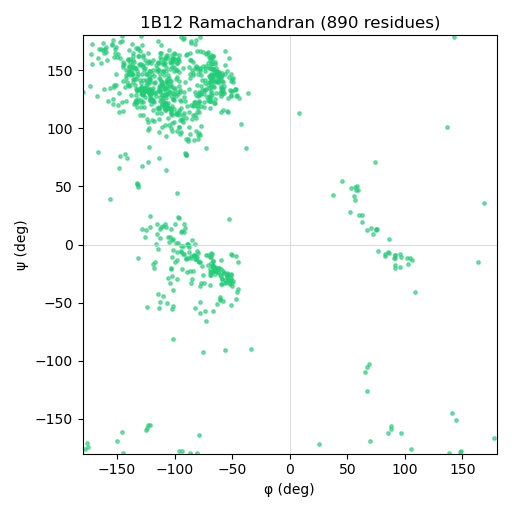67.604 49.677 35.373 1.00 25.59 227 LYS D CA 1
ATOM 6410 C C . LYS D 1 152 ? 67.885 51.146 35.146 1.00 25.41 227 LYS D C 1
ATOM 6411 O O . LYS D 1 152 ? 67.217 52.011 35.701 1.00 26.66 227 LYS D O 1
ATOM 6417 N N . GLU D 1 153 ? 68.900 51.422 34.341 1.00 25.66 228 GLU D N 1
ATOM 6418 C CA . GLU D 1 153 ? 69.248 52.789 34.008 1.00 25.56 228 GLU D CA 1
ATOM 6419 C C . GLU D 1 153 ? 69.207 52.835 32.491 1.00 27.01 228 GLU D C 1
ATOM 6420 O O . GLU D 1 153 ? 69.757 51.959 31.824 1.00 25.78 228 GLU D O 1
ATOM 6426 N N . THR D 1 154 ? 68.535 53.846 31.951 1.00 29.49 229 THR D N 1
ATOM 6427 C CA . THR D 1 154 ? 68.446 53.993 30.505 1.00 31.72 229 THR D CA 1
ATOM 6428 C C . THR D 1 154 ? 69.164 55.268 30.129 1.00 33.45 229 THR D C 1
ATOM 6429 O O . THR D 1 154 ? 68.788 56.350 30.571 1.00 34.53 229 THR D O 1
ATOM 6433 N N . LEU D 1 155 ? 70.225 55.124 29.344 1.00 36.09 230 LEU D N 1
ATOM 6434 C CA . LEU D 1 155 ? 71.018 56.257 28.889 1.00 37.68 230 LEU D CA 1
ATOM 6435 C C . LEU D 1 155 ? 70.566 56.484 27.460 1.00 38.97 230 LEU D C 1
ATOM 6436 O O . LEU D 1 155 ? 71.020 55.800 26.547 1.00 38.14 230 LEU D O 1
ATOM 6441 N N . GLY D 1 156 ? 69.659 57.433 27.271 1.00 40.37 231 GLY D N 1
ATOM 6442 C CA . GLY D 1 156 ? 69.156 57.685 25.935 1.00 42.48 231 GLY D CA 1
ATOM 6443 C C . GLY D 1 156 ? 68.325 56.490 25.517 1.00 43.84 231 GLY D C 1
ATOM 6444 O O . GLY D 1 156 ? 67.197 56.332 25.978 1.00 44.56 231 GLY D O 1
ATOM 6445 N N . ASP D 1 157 ? 68.885 55.635 24.665 1.00 44.56 232 ASP D N 1
ATOM 6446 C CA . ASP D 1 157 ? 68.174 54.454 24.189 1.00 45.48 232 ASP D CA 1
ATOM 6447 C C . ASP D 1 157 ? 68.814 53.136 24.641 1.00 44.39 232 ASP D C 1
ATOM 6448 O O . ASP D 1 157 ? 68.433 52.063 24.168 1.00 44.18 232 ASP D O 1
ATOM 6453 N N . VAL D 1 158 ? 69.788 53.213 25.545 1.00 42.58 233 VAL D N 1
ATOM 6454 C CA . VAL D 1 158 ? 70.464 52.008 26.032 1.00 39.80 233 VAL D CA 1
ATOM 6455 C C . VAL D 1 158 ? 70.085 51.693 27.476 1.00 36.99 233 VAL D C 1
ATOM 6456 O O . VAL D 1 158 ? 70.329 52.492 28.383 1.00 36.36 233 VAL D O 1
ATOM 6460 N N . THR D 1 159 ? 69.487 50.524 27.685 1.00 33.89 234 THR D N 1
ATOM 6461 C CA . THR D 1 159 ? 69.079 50.131 29.027 1.00 30.00 234 THR D CA 1
ATOM 6462 C C . THR D 1 159 ? 69.981 49.050 29.590 1.00 27.94 234 THR D C 1
ATOM 6463 O O . THR D 1 159 ? 70.336 48.097 28.905 1.00 26.59 234 THR D O 1
ATOM 6467 N N . HIS D 1 160 ? 70.346 49.204 30.855 1.00 24.97 235 HIS D N 1
ATOM 6468 C CA . HIS D 1 160 ? 71.198 48.225 31.508 1.00 23.52 235 HIS D CA 1
ATOM 6469 C C . HIS D 1 160 ? 70.920 48.303 33.004 1.00 21.82 235 HIS D C 1
ATOM 6470 O O . HIS D 1 160 ? 70.215 49.184 33.463 1.00 21.73 235 HIS D O 1
ATOM 6477 N N . ARG D 1 161 ? 71.484 47.373 33.762 1.00 21.20 236 ARG D N 1
ATOM 6478 C CA . ARG D 1 161 ? 71.254 47.360 35.197 1.00 20.45 236 ARG D CA 1
ATOM 6479 C C . ARG D 1 161 ? 72.433 47.914 35.961 1.00 18.90 236 ARG D C 1
ATOM 6480 O O . ARG D 1 161 ? 73.551 47.951 35.454 1.00 18.91 236 ARG D O 1
ATOM 6488 N N . ILE D 1 162 ? 72.166 48.361 37.180 1.00 18.40 237 ILE D N 1
ATOM 6489 C CA . ILE D 1 162 ? 73.211 48.809 38.068 1.00 17.83 237 ILE D CA 1
ATOM 6490 C C . ILE D 1 162 ? 72.838 48.257 39.442 1.00 18.14 237 ILE D C 1
ATOM 6491 O O . ILE D 1 162 ? 71.676 47.892 39.677 1.00 18.17 237 ILE D O 1
ATOM 6496 N N . LEU D 1 163 ? 73.835 48.179 40.322 1.00 18.39 238 LEU D N 1
ATOM 6497 C CA . LEU D 1 163 ? 73.614 47.786 41.706 1.00 19.11 238 LEU D CA 1
ATOM 6498 C C . LEU D 1 163 ? 74.034 48.996 42.522 1.00 20.46 238 LEU D C 1
ATOM 6499 O O . LEU D 1 163 ? 74.974 49.710 42.151 1.00 20.39 238 LEU D O 1
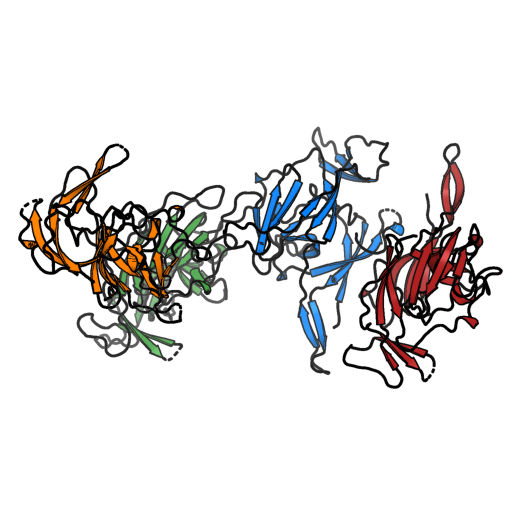ATOM 6504 N N . THR D 1 164 ? 73.333 49.229 43.623 1.00 20.99 239 THR D N 1
ATOM 6505 C CA . THR D 1 164 ? 73.689 50.296 44.543 1.00 20.62 239 THR D CA 1
ATOM 6506 C C . THR D 1 164 ? 73.651 49.683 45.961 1.00 21.60 239 THR D C 1
ATOM 6507 O O . THR D 1 164 ? 72.907 48.709 46.230 1.00 21.61 239 THR D O 1
ATOM 6511 N N . VAL D 1 165 ? 74.499 50.211 46.835 1.00 22.37 240 VAL D N 1
ATOM 6512 C CA . VAL D 1 165 ? 74.588 49.780 48.236 1.00 23.78 240 VAL D CA 1
ATOM 6513 C C . VAL D 1 165 ? 73.769 50.815 48.998 1.00 24.99 240 VAL D C 1
ATOM 6514 O O . VAL D 1 165 ? 74.151 51.980 49.078 1.00 25.42 240 VAL D O 1
ATOM 6518 N N . PRO D 1 166 ? 72.620 50.403 49.559 1.00 25.90 241 PRO D N 1
ATOM 6519 C CA . PRO D 1 166 ? 71.732 51.305 50.302 1.00 26.32 241 PRO D CA 1
ATOM 6520 C C . PRO D 1 166 ? 72.403 52.104 51.418 1.00 25.10 241 PRO D C 1
ATOM 6521 O O . PRO D 1 166 ? 71.994 53.228 51.709 1.00 25.93 241 PRO D O 1
ATOM 6525 N N . ILE D 1 167 ? 73.433 51.538 52.027 1.00 25.58 242 ILE D N 1
ATOM 6526 C CA . ILE D 1 167 ? 74.104 52.218 53.126 1.00 26.56 242 ILE D CA 1
ATOM 6527 C C . ILE D 1 167 ? 75.321 53.037 52.699 1.00 27.02 242 ILE D C 1
ATOM 6528 O O . ILE D 1 167 ? 75.977 53.670 53.529 1.00 26.32 242 ILE D O 1
ATOM 6533 N N . ALA D 1 168 ? 75.638 53.018 51.405 1.00 27.97 243 ALA D N 1
ATOM 6534 C CA . ALA D 1 168 ? 76.780 53.779 50.906 1.00 27.36 243 ALA D CA 1
ATOM 6535 C C . ALA D 1 168 ? 76.363 55.071 50.248 1.00 27.95 243 ALA D C 1
ATOM 6536 O O . ALA D 1 168 ? 75.219 55.240 49.826 1.00 27.66 243 ALA D O 1
ATOM 6538 N N . GLN D 1 169 ? 77.319 55.988 50.166 1.00 29.92 244 GLN D N 1
ATOM 6539 C CA . GLN D 1 169 ? 77.130 57.258 49.496 1.00 31.34 244 GLN D CA 1
ATOM 6540 C C . GLN D 1 169 ? 78.523 57.801 49.208 1.00 31.65 244 GLN D C 1
ATOM 6541 O O . GLN D 1 169 ? 79.403 57.751 50.060 1.00 31.19 244 GLN D O 1
ATOM 6547 N N . ASP D 1 170 ? 78.726 58.282 47.984 1.00 32.51 245 ASP D N 1
ATOM 6548 C CA . ASP D 1 170 ? 80.028 58.814 47.576 1.00 33.30 245 ASP D CA 1
ATOM 6549 C C . ASP D 1 170 ? 80.437 60.029 48.415 1.00 35.19 245 ASP D C 1
ATOM 6550 O O . ASP D 1 170 ? 79.598 60.862 48.747 1.00 35.78 245 ASP D O 1
ATOM 6555 N N . GLN D 1 171 ? 81.712 60.119 48.769 1.00 37.87 246 GLN D N 1
ATOM 6556 C CA . GLN D 1 171 ? 82.196 61.317 49.461 1.00 41.46 246 GLN D CA 1
ATOM 6557 C C . GLN D 1 171 ? 82.756 62.117 48.291 1.00 41.33 246 GLN D C 1
ATOM 6558 O O . GLN D 1 171 ? 83.840 61.819 47.792 1.00 41.10 246 GLN D O 1
ATOM 6564 N N . VAL D 1 172 ? 81.987 63.099 47.839 1.00 41.90 247 VAL D N 1
ATOM 6565 C CA . VAL D 1 172 ? 82.353 63.928 46.700 1.00 43.10 247 VAL D CA 1
ATOM 6566 C C . VAL D 1 172 ? 83.714 64.615 46.780 1.00 42.94 247 VAL D C 1
ATOM 6567 O O . VAL D 1 172 ? 84.323 64.896 45.753 1.00 42.53 247 VAL D O 1
ATOM 6571 N N . GLY D 1 173 ? 84.181 64.889 47.993 1.00 42.46 248 GLY D N 1
ATOM 6572 C CA . GLY D 1 173 ? 85.466 65.537 48.149 1.00 41.87 248 GLY D CA 1
ATOM 6573 C C . GLY D 1 173 ? 86.583 64.621 47.706 1.00 41.44 248 GLY D C 1
ATOM 6574 O O . GLY D 1 173 ? 87.739 65.027 47.616 1.00 41.46 248 GLY D O 1
ATOM 6575 N N . MET D 1 174 ? 86.240 63.368 47.432 1.00 40.08 249 MET D N 1
ATOM 6576 C CA . MET D 1 174 ? 87.231 62.405 46.986 1.00 39.05 249 MET D CA 1
ATOM 6577 C C . MET D 1 174 ? 87.204 62.289 45.465 1.00 35.99 249 MET D C 1
ATOM 6578 O O . MET D 1 174 ? 88.039 61.626 44.875 1.00 35.20 249 MET D O 1
ATOM 6583 N N . TYR D 1 175 ? 86.235 62.944 44.841 1.00 33.54 250 TYR D N 1
ATOM 6584 C CA . TYR D 1 175 ? 86.104 62.904 43.396 1.00 32.15 250 TYR D CA 1
ATOM 6585 C C . TYR D 1 175 ? 87.241 63.642 42.713 1.00 32.81 250 TYR D C 1
ATOM 6586 O O . TYR D 1 175 ? 87.957 64.447 43.327 1.00 31.14 250 TYR D O 1
ATOM 6595 N N . TYR D 1 176 ? 87.399 63.361 41.433 1.00 32.09 251 TYR D N 1
ATOM 6596 C CA . TYR D 1 176 ? 88.366 64.089 40.643 1.00 32.62 251 TYR D CA 1
ATOM 6597 C C . TYR D 1 176 ? 87.535 65.339 40.357 1.00 31.96 251 TYR D C 1
ATOM 6598 O O . TYR D 1 176 ? 86.387 65.241 39.943 1.00 31.40 251 TYR D O 1
ATOM 6607 N N . GLN D 1 177 ? 88.091 66.512 40.616 1.00 31.79 252 GLN D N 1
ATOM 6608 C CA . GLN D 1 177 ? 87.365 67.738 40.359 1.00 31.96 252 GLN D CA 1
ATOM 6609 C C . GLN D 1 177 ? 88.017 68.407 39.165 1.00 32.65 252 GLN D C 1
ATOM 6610 O O . GLN D 1 177 ? 89.219 68.662 39.165 1.00 33.30 252 GLN D O 1
ATOM 6616 N N . GLN D 1 178 ? 87.220 68.654 38.140 1.00 32.63 253 GLN D N 1
ATOM 6617 C CA . GLN D 1 178 ? 87.712 69.269 36.923 1.00 32.81 253 GLN D CA 1
ATOM 6618 C C . GLN D 1 178 ? 87.860 70.779 37.124 1.00 33.80 253 GLN D C 1
ATOM 6619 O O . GLN D 1 178 ? 86.958 71.444 37.632 1.00 32.18 253 GLN D O 1
ATOM 6625 N N . PRO D 1 179 ? 89.018 71.336 36.740 1.00 35.58 254 PRO D N 1
ATOM 6626 C CA . PRO D 1 179 ? 89.214 72.784 36.907 1.00 35.78 254 PRO D CA 1
ATOM 6627 C C . PRO D 1 179 ? 88.073 73.612 36.316 1.00 35.71 254 PRO D C 1
ATOM 6628 O O . PRO D 1 179 ? 87.705 73.432 35.161 1.00 35.92 254 PRO D O 1
ATOM 6632 N N . GLY D 1 180 ? 87.508 74.513 37.120 1.00 36.82 255 GLY D N 1
ATOM 6633 C CA . GLY D 1 180 ? 86.431 75.371 36.647 1.00 37.23 255 GLY D CA 1
ATOM 6634 C C . GLY D 1 180 ? 85.029 74.835 36.861 1.00 37.92 255 GLY D C 1
ATOM 6635 O O . GLY D 1 180 ? 84.041 75.558 36.698 1.00 37.40 255 GLY D O 1
ATOM 6636 N N . GLN D 1 181 ? 84.942 73.559 37.230 1.00 38.15 256 GLN D N 1
ATOM 6637 C CA . GLN D 1 181 ? 83.657 72.908 37.468 1.00 38.34 256 GLN D CA 1
ATOM 6638 C C . GLN D 1 181 ? 83.442 72.640 38.951 1.00 37.79 256 GLN D C 1
ATOM 6639 O O . GLN D 1 181 ? 84.393 72.514 39.708 1.00 37.02 256 GLN D O 1
ATOM 6645 N N . GLN D 1 182 ? 82.189 72.544 39.368 1.00 39.22 257 GLN D N 1
ATOM 6646 C CA . GLN D 1 182 ? 81.934 72.228 40.764 1.00 41.37 257 GLN D CA 1
ATOM 6647 C C . GLN D 1 182 ? 82.042 70.716 40.894 1.00 40.61 257 GLN D C 1
ATOM 6648 O O . GLN D 1 182 ? 82.187 70.011 39.893 1.00 39.97 257 GLN D O 1
ATOM 6654 N N . LEU D 1 183 ? 81.991 70.220 42.121 1.00 40.26 258 LEU D N 1
ATOM 6655 C CA . LEU D 1 183 ? 82.081 68.788 42.355 1.00 40.22 258 LEU D CA 1
ATOM 6656 C C . LEU D 1 183 ? 80.904 68.067 41.725 1.00 38.39 258 LEU D C 1
ATOM 6657 O O . LEU D 1 183 ? 79.812 68.628 41.625 1.00 38.64 258 LEU D O 1
ATOM 6662 N N . ALA D 1 184 ? 81.142 66.833 41.281 1.00 37.12 259 ALA D N 1
ATOM 6663 C CA . ALA D 1 184 ? 80.104 65.997 40.683 1.00 35.52 259 ALA D CA 1
ATOM 6664 C C . ALA D 1 184 ? 79.616 66.433 39.316 1.00 35.42 259 ALA D C 1
ATOM 6665 O O . ALA D 1 184 ? 78.574 65.982 38.862 1.00 34.54 259 ALA D O 1
ATOM 6667 N N . THR D 1 185 ? 80.357 67.327 38.668 1.00 35.59 260 THR D N 1
ATOM 6668 C CA . THR D 1 185 ? 79.995 67.776 37.335 1.00 35.24 260 THR D CA 1
ATOM 6669 C C . THR D 1 185 ? 81.279 67.720 36.512 1.00 34.62 260 THR D C 1
ATOM 6670 O O . THR D 1 185 ? 82.337 68.153 36.966 1.00 34.42 260 THR D O 1
ATOM 6674 N N . TRP D 1 186 ? 81.182 67.156 35.313 1.00 33.55 261 TRP D N 1
ATOM 6675 C CA . TRP D 1 186 ? 82.344 66.999 34.449 1.00 32.56 261 TRP D CA 1
ATOM 6676 C C . TRP D 1 186 ? 81.979 67.289 33.018 1.00 33.10 261 TRP D C 1
ATOM 6677 O O . TRP D 1 186 ? 80.850 67.044 32.593 1.00 33.80 261 TRP D O 1
ATOM 6688 N N . ILE D 1 187 ? 82.949 67.810 32.274 1.00 33.13 262 ILE D N 1
ATOM 6689 C CA . ILE D 1 187 ? 82.759 68.093 30.860 1.00 32.73 262 ILE D CA 1
ATOM 6690 C C . ILE D 1 187 ? 83.797 67.222 30.186 1.00 31.24 262 ILE D C 1
ATOM 6691 O O . ILE D 1 187 ? 84.999 67.407 30.377 1.00 33.12 262 ILE D O 1
ATOM 6696 N N . VAL D 1 188 ? 83.337 66.255 29.402 1.00 31.02 263 VAL D N 1
ATOM 6697 C CA . VAL D 1 188 ? 84.265 65.340 28.759 1.00 29.81 263 VAL D CA 1
ATOM 6698 C C . VAL D 1 188 ? 85.061 66.021 27.655 1.00 29.31 263 VAL D C 1
ATOM 6699 O O . VAL D 1 188 ? 84.482 66.592 26.751 1.00 29.74 263 VAL D O 1
ATOM 6703 N N . PRO D 1 189 ? 86.403 65.973 27.734 1.00 30.51 264 PRO D N 1
ATOM 6704 C CA . PRO D 1 189 ? 87.323 66.575 26.754 1.00 30.87 264 PRO D CA 1
ATOM 6705 C C . PRO D 1 189 ? 87.189 65.898 25.398 1.00 33.25 264 PRO D C 1
ATOM 6706 O O . PRO D 1 189 ? 86.712 64.759 25.310 1.00 33.13 264 PRO D O 1
ATOM 6710 N N . PRO D 1 190 ? 87.578 66.592 24.311 1.00 34.03 265 PRO D N 1
ATOM 6711 C CA . PRO D 1 190 ? 87.452 65.921 23.014 1.00 33.83 265 PRO D CA 1
ATOM 6712 C C . PRO D 1 190 ? 88.319 64.668 22.973 1.00 33.24 265 PRO D C 1
ATOM 6713 O O . PRO D 1 190 ? 89.376 64.621 23.604 1.00 34.16 265 PRO D O 1
ATOM 6717 N N . GLY D 1 191 ? 87.869 63.652 22.244 1.00 33.45 266 GLY D N 1
ATOM 6718 C CA . GLY D 1 191 ? 88.637 62.419 22.147 1.00 33.18 266 GLY D CA 1
ATOM 6719 C C . GLY D 1 191 ? 88.873 61.734 23.486 1.00 32.45 266 GLY D C 1
ATOM 6720 O O . GLY D 1 191 ? 89.854 61.002 23.661 1.00 33.11 266 GLY D O 1
ATOM 6721 N N . GLN D 1 192 ? 87.986 61.987 24.444 1.00 33.18 267 GLN D N 1
ATOM 6722 C CA . GLN D 1 192 ? 88.101 61.368 25.767 1.00 32.58 267 GLN D CA 1
ATOM 6723 C C . GLN D 1 192 ? 86.746 60.860 26.271 1.00 31.20 267 GLN D C 1
ATOM 6724 O O . GLN D 1 192 ? 85.703 61.280 25.782 1.00 30.27 267 GLN D O 1
ATOM 6730 N N . TYR D 1 193 ? 86.762 59.968 27.261 1.00 29.88 268 TYR D N 1
ATOM 6731 C CA . TYR D 1 193 ? 85.511 59.387 27.756 1.00 28.77 268 TYR D CA 1
ATOM 6732 C C . TYR D 1 193 ? 85.344 59.330 29.269 1.00 26.69 268 TYR D C 1
ATOM 6733 O O . TYR D 1 193 ? 86.318 59.236 30.017 1.00 27.86 268 TYR D O 1
ATOM 6742 N N . PHE D 1 194 ? 84.087 59.370 29.699 1.00 25.72 269 PHE D N 1
ATOM 6743 C CA . PHE D 1 194 ? 83.758 59.284 31.110 1.00 25.12 269 PHE D CA 1
ATOM 6744 C C . PHE D 1 194 ? 83.235 57.867 31.342 1.00 23.93 269 PHE D C 1
ATOM 6745 O O . PHE D 1 194 ? 82.219 57.481 30.780 1.00 24.60 269 PHE D O 1
ATOM 6753 N N . MET D 1 195 ? 83.953 57.108 32.162 1.00 24.15 270 MET D N 1
ATOM 6754 C CA . MET D 1 195 ? 83.633 55.709 32.449 1.00 23.78 270 MET D CA 1
ATOM 6755 C C . MET D 1 195 ? 83.052 55.525 33.839 1.00 23.45 270 MET D C 1
ATOM 6756 O O . MET D 1 195 ? 83.499 56.172 34.785 1.00 22.67 270 MET D O 1
ATOM 6761 N N . MET D 1 196 ? 82.077 54.627 33.955 1.00 22.67 271 MET D N 1
ATOM 6762 C CA . MET D 1 196 ? 81.469 54.330 35.247 1.00 21.93 271 MET D CA 1
ATOM 6763 C C . MET D 1 196 ? 81.098 52.844 35.321 1.00 20.59 271 MET D C 1
ATOM 6764 O O . MET D 1 196 ? 80.625 52.267 34.335 1.00 20.56 271 MET D O 1
ATOM 6769 N N . GLY D 1 197 ? 81.305 52.250 36.492 1.00 19.78 272 GLY D N 1
ATOM 6770 C CA . GLY D 1 197 ? 80.982 50.845 36.684 1.00 18.01 272 GLY D CA 1
ATOM 6771 C C . GLY D 1 197 ? 79.522 50.664 37.056 1.00 16.37 272 GLY D C 1
ATOM 6772 O O . GLY D 1 197 ? 78.928 51.526 37.693 1.00 16.90 272 GLY D O 1
ATOM 6773 N N . ASP D 1 198 ? 78.946 49.528 36.675 1.00 16.53 273 ASP D N 1
ATOM 6774 C CA . ASP D 1 198 ? 77.549 49.238 36.986 1.00 15.27 273 ASP D CA 1
ATOM 6775 C C . ASP D 1 198 ? 77.337 49.002 38.496 1.00 14.99 273 ASP D C 1
ATOM 6776 O O . ASP D 1 198 ? 76.252 49.231 39.016 1.00 17.47 273 ASP D O 1
ATOM 6781 N N . ASN D 1 199 ? 78.378 48.564 39.185 1.00 17.68 274 ASN D N 1
ATOM 6782 C CA . ASN D 1 199 ? 78.286 48.341 40.638 1.00 16.98 274 ASN D CA 1
ATOM 6783 C C . ASN D 1 199 ? 78.703 49.722 41.155 1.00 17.67 274 ASN D C 1
ATOM 6784 O O . ASN D 1 199 ? 79.825 49.930 41.612 1.00 18.84 274 ASN D O 1
ATOM 6789 N N . ARG D 1 200 ? 77.754 50.641 41.079 1.00 19.09 275 ARG D N 1
ATOM 6790 C CA . ARG D 1 200 ? 77.965 52.062 41.351 1.00 20.30 275 ARG D CA 1
ATOM 6791 C C . ARG D 1 200 ? 78.635 52.533 42.637 1.00 21.69 275 ARG D C 1
ATOM 6792 O O . ARG D 1 200 ? 79.225 53.611 42.661 1.00 21.27 275 ARG D O 1
ATOM 6800 N N . ASP D 1 201 ? 78.548 51.736 43.689 1.00 22.17 276 ASP D N 1
ATOM 6801 C CA . ASP D 1 201 ? 79.165 52.115 44.947 1.00 23.04 276 ASP D CA 1
ATOM 6802 C C . ASP D 1 201 ? 80.427 51.315 45.166 1.00 22.76 276 ASP D C 1
ATOM 6803 O O . ASP D 1 201 ? 81.078 51.464 46.196 1.00 23.92 276 ASP D O 1
ATOM 6808 N N . ASN D 1 202 ? 80.770 50.467 44.192 1.00 21.53 277 ASN D N 1
ATOM 6809 C CA . ASN D 1 202 ? 81.965 49.626 44.258 1.00 20.89 277 ASN D CA 1
ATOM 6810 C C . ASN D 1 202 ? 82.724 49.724 42.933 1.00 21.08 277 ASN D C 1
ATOM 6811 O O . ASN D 1 202 ? 83.045 48.715 42.304 1.00 18.67 277 ASN D O 1
ATOM 6816 N N . SER D 1 203 ? 83.015 50.949 42.520 1.00 20.96 278 SER D N 1
ATOM 6817 C CA . SER D 1 203 ? 83.685 51.174 41.252 1.00 20.65 278 SER D CA 1
ATOM 6818 C C . SER D 1 203 ? 84.584 52.401 41.270 1.00 21.34 278 SER D C 1
ATOM 6819 O O . SER D 1 203 ? 84.086 53.524 41.395 1.00 22.20 278 SER D O 1
ATOM 6822 N N . ALA D 1 204 ? 85.889 52.179 41.141 1.00 22.53 279 ALA D N 1
ATOM 6823 C CA . ALA D 1 204 ? 86.856 53.278 41.085 1.00 23.15 279 ALA D CA 1
ATOM 6824 C C . ALA D 1 204 ? 86.869 53.643 39.597 1.00 23.55 279 ALA D C 1
ATOM 6825 O O . ALA D 1 204 ? 87.562 53.016 38.785 1.00 25.36 279 ALA D O 1
ATOM 6827 N N . ASP D 1 205 ? 86.067 54.634 39.237 1.00 22.43 280 ASP D N 1
ATOM 6828 C CA . ASP D 1 205 ? 85.936 55.017 37.847 1.00 23.77 280 ASP D CA 1
ATOM 6829 C C . ASP D 1 205 ? 86.224 56.501 37.612 1.00 23.97 280 ASP D C 1
ATOM 6830 O O . ASP D 1 205 ? 86.867 57.139 38.436 1.00 24.67 280 ASP D O 1
ATOM 6835 N N . SER D 1 206 ? 85.737 57.037 36.499 1.00 25.32 281 SER D N 1
ATOM 6836 C CA . SER D 1 206 ? 85.991 58.425 36.130 1.00 25.39 281 SER D CA 1
ATOM 6837 C C . SER D 1 206 ? 85.611 59.464 37.195 1.00 26.75 281 SER D C 1
ATOM 6838 O O . SER D 1 206 ? 86.148 60.574 37.208 1.00 27.25 281 SER D O 1
ATOM 6841 N N . ARG D 1 207 ? 84.677 59.115 38.079 1.00 26.36 282 ARG D N 1
ATOM 6842 C CA . ARG D 1 207 ? 84.287 60.023 39.151 1.00 24.92 282 ARG D CA 1
ATOM 6843 C C . ARG D 1 207 ? 85.513 60.341 40.005 1.00 24.75 282 ARG D C 1
ATOM 6844 O O . ARG D 1 207 ? 85.644 61.443 40.541 1.00 23.94 282 ARG D O 1
ATOM 6852 N N . TYR D 1 208 ? 86.393 59.355 40.131 1.00 24.33 283 TYR D N 1
ATOM 6853 C CA . TYR D 1 208 ? 87.589 59.463 40.960 1.00 25.97 283 TYR D CA 1
ATOM 6854 C C . TYR D 1 208 ? 88.920 59.720 40.253 1.00 27.03 283 TYR D C 1
ATOM 6855 O O . TYR D 1 208 ? 89.830 60.273 40.858 1.00 27.19 283 TYR D O 1
ATOM 6864 N N . TRP D 1 209 ? 89.063 59.300 38.999 1.00 28.54 284 TRP D N 1
ATOM 6865 C CA . TRP D 1 209 ? 90.338 59.523 38.314 1.00 28.64 284 TRP D CA 1
ATOM 6866 C C . TRP D 1 209 ? 90.287 60.191 36.950 1.00 28.12 284 TRP D C 1
ATOM 6867 O O . TRP D 1 209 ? 91.272 60.183 36.212 1.00 28.46 284 TRP D O 1
ATOM 6878 N N . GLY D 1 210 ? 89.147 60.770 36.606 1.00 27.48 285 GLY D N 1
ATOM 6879 C CA . GLY D 1 210 ? 89.065 61.482 35.349 1.00 28.19 285 GLY D CA 1
ATOM 6880 C C . GLY D 1 210 ? 88.688 60.722 34.101 1.00 28.61 285 GLY D C 1
ATOM 6881 O O . GLY D 1 210 ? 88.113 59.631 34.156 1.00 27.63 285 GLY D O 1
ATOM 6882 N N . PHE D 1 211 ? 89.040 61.295 32.958 1.00 27.16 286 PHE D N 1
ATOM 6883 C CA . PHE D 1 211 ? 88.669 60.704 31.688 1.00 26.60 286 PHE D CA 1
ATOM 6884 C C . PHE D 1 211 ? 89.625 59.689 31.087 1.00 26.41 286 PHE D C 1
ATOM 6885 O O . PHE D 1 211 ? 90.783 59.559 31.490 1.00 28.22 286 PHE D O 1
ATOM 6893 N N . VAL D 1 212 ? 89.106 58.949 30.121 1.00 26.61 287 VAL D N 1
ATOM 6894 C CA . VAL D 1 212 ? 89.891 57.953 29.430 1.00 27.01 287 VAL D CA 1
ATOM 6895 C C . VAL D 1 212 ? 90.141 58.470 28.022 1.00 26.72 287 VAL D C 1
ATOM 6896 O O . VAL D 1 212 ? 89.212 58.684 27.256 1.00 26.60 287 VAL D O 1
ATOM 6900 N N . PRO D 1 213 ? 91.409 58.697 27.675 1.00 29.53 288 PRO D N 1
ATOM 6901 C CA . PRO D 1 213 ? 91.712 59.192 26.328 1.00 31.03 288 PRO D CA 1
ATOM 6902 C C . PRO D 1 213 ? 91.443 58.095 25.292 1.00 32.08 288 PRO D C 1
ATOM 6903 O O . PRO D 1 213 ? 91.656 56.904 25.565 1.00 31.81 288 PRO D O 1
ATOM 6907 N N . GLU D 1 214 ? 90.972 58.515 24.121 1.00 32.89 289 GLU D N 1
ATOM 6908 C CA . GLU D 1 214 ? 90.670 57.647 22.988 1.00 34.00 289 GLU D CA 1
ATOM 6909 C C . GLU D 1 214 ? 91.762 56.615 22.732 1.00 33.74 289 GLU D C 1
ATOM 6910 O O . GLU D 1 214 ? 91.476 55.461 22.386 1.00 32.21 289 GLU D O 1
ATOM 6916 N N . ALA D 1 215 ? 93.016 57.032 22.899 1.00 32.31 290 ALA D N 1
ATOM 6917 C CA . ALA D 1 215 ? 94.153 56.153 22.656 1.00 31.45 290 ALA D CA 1
ATOM 6918 C C . ALA D 1 215 ? 94.225 54.988 23.624 1.00 30.78 290 ALA D C 1
ATOM 6919 O O . ALA D 1 215 ? 94.839 53.968 23.329 1.00 28.69 290 ALA D O 1
ATOM 6921 N N . ASN D 1 216 ? 93.599 55.146 24.787 1.00 30.89 291 ASN D N 1
ATOM 6922 C CA . ASN D 1 216 ? 93.615 54.107 25.811 1.00 30.57 291 ASN D CA 1
ATOM 6923 C C . ASN D 1 216 ? 92.556 53.022 25.595 1.00 29.39 291 ASN D C 1
ATOM 6924 O O . ASN D 1 216 ? 92.572 52.020 26.291 1.00 28.95 291 ASN D O 1
ATOM 6929 N N . LEU D 1 217 ? 91.648 53.232 24.651 1.00 29.98 292 LEU D N 1
ATOM 6930 C CA . LEU D 1 217 ? 90.562 52.273 24.404 1.00 30.53 292 LEU D CA 1
ATOM 6931 C C . LEU D 1 217 ? 91.028 51.012 23.701 1.00 31.08 292 LEU D C 1
ATOM 6932 O O . LEU D 1 217 ? 91.744 51.088 22.707 1.00 31.31 292 LEU D O 1
ATOM 6937 N N . VAL D 1 218 ? 90.604 49.853 24.202 1.00 29.04 293 VAL D N 1
ATOM 6938 C CA . VAL D 1 218 ? 91.000 48.590 23.598 1.00 28.21 293 VAL D CA 1
ATOM 6939 C C . VAL D 1 218 ? 89.881 48.031 22.729 1.00 28.72 293 VAL D C 1
ATOM 6940 O O . VAL D 1 218 ? 90.091 47.732 21.546 1.00 27.17 293 VAL D O 1
ATOM 6944 N N . GLY D 1 219 ? 88.685 47.907 23.307 1.00 26.51 294 GLY D N 1
ATOM 6945 C CA . GLY D 1 219 ? 87.558 47.401 22.546 1.00 25.98 294 GLY D CA 1
ATOM 6946 C C . GLY D 1 219 ? 86.231 47.412 23.284 1.00 25.04 294 GLY D C 1
ATOM 6947 O O . GLY D 1 219 ? 86.127 47.918 24.406 1.00 23.94 294 GLY D O 1
ATOM 6948 N N . ARG D 1 220 ? 85.218 46.843 22.639 1.00 24.26 295 ARG D N 1
ATOM 6949 C CA . ARG D 1 220 ? 83.877 46.756 23.205 1.00 24.79 295 ARG D CA 1
ATOM 6950 C C . ARG D 1 220 ? 83.525 45.303 23.566 1.00 22.54 295 ARG D C 1
ATOM 6951 O O . ARG D 1 220 ? 83.814 44.383 22.814 1.00 21.74 295 ARG D O 1
ATOM 6959 N N . ALA D 1 221 ? 82.912 45.110 24.725 1.00 22.99 296 ALA D N 1
ATOM 6960 C CA . ALA D 1 221 ? 82.519 43.776 25.178 1.00 22.53 296 ALA D CA 1
ATOM 6961 C C . ALA D 1 221 ? 81.253 43.408 24.396 1.00 21.86 296 ALA D C 1
ATOM 6962 O O . ALA D 1 221 ? 80.303 44.194 24.346 1.00 22.07 296 ALA D O 1
ATOM 6964 N N . THR D 1 222 ? 81.235 42.225 23.792 1.00 22.40 297 THR D N 1
ATOM 6965 C CA . THR D 1 222 ? 80.077 41.811 22.999 1.00 21.18 297 THR D CA 1
ATOM 6966 C C . THR D 1 222 ? 79.334 40.572 23.508 1.00 20.79 297 THR D C 1
ATOM 6967 O O . THR D 1 222 ? 78.202 40.313 23.091 1.00 20.07 297 THR D O 1
ATOM 6971 N N . ALA D 1 223 ? 79.956 39.816 24.405 1.00 19.50 298 ALA D N 1
ATOM 6972 C CA . ALA D 1 223 ? 79.297 38.611 24.890 1.00 19.60 298 ALA D CA 1
ATOM 6973 C C . ALA D 1 223 ? 80.010 37.919 26.039 1.00 19.10 298 ALA D C 1
ATOM 6974 O O . ALA D 1 223 ? 81.179 38.180 26.321 1.00 20.13 298 ALA D O 1
ATOM 6976 N N . ILE D 1 224 ? 79.285 37.030 26.708 1.00 19.42 299 ILE D N 1
ATOM 6977 C CA . ILE D 1 224 ? 79.883 36.223 27.752 1.00 19.04 299 ILE D CA 1
ATOM 6978 C C . ILE D 1 224 ? 79.957 34.846 27.107 1.00 19.39 299 ILE D C 1
ATOM 6979 O O . ILE D 1 224 ? 78.925 34.291 26.737 1.00 19.26 299 ILE D O 1
ATOM 6984 N N . TRP D 1 225 ? 81.162 34.305 26.930 1.00 19.91 300 TRP D N 1
ATOM 6985 C CA . TRP D 1 225 ? 81.270 32.979 26.317 1.00 22.35 300 TRP D CA 1
ATOM 6986 C C . TRP D 1 225 ? 81.515 31.857 27.311 1.00 23.66 300 TRP D C 1
ATOM 6987 O O . TRP D 1 225 ? 81.531 30.698 26.934 1.00 24.85 300 TRP D O 1
ATOM 6998 N N . MET D 1 226 ? 81.698 32.199 28.578 1.00 23.93 301 MET D N 1
ATOM 6999 C CA . MET D 1 226 ? 81.905 31.197 29.613 1.00 25.74 301 MET D CA 1
ATOM 7000 C C . MET D 1 226 ? 81.863 31.915 30.934 1.00 25.87 301 MET D C 1
ATOM 7001 O O . MET D 1 226 ? 82.123 33.114 31.012 1.00 23.89 301 MET D O 1
ATOM 7006 N N . SER D 1 227 ? 81.525 31.184 31.984 1.00 27.39 302 SER D N 1
ATOM 7007 C CA . SER D 1 227 ? 81.478 31.764 33.304 1.00 29.22 302 SER D CA 1
ATOM 7008 C C . SER D 1 227 ? 81.737 30.650 34.328 1.00 32.74 302 SER D C 1
ATOM 7009 O O . SER D 1 227 ? 81.225 29.538 34.188 1.00 32.11 302 SER D O 1
ATOM 7012 N N . PHE D 1 228 ? 82.546 30.957 35.336 1.00 35.83 303 PHE D N 1
ATOM 7013 C CA . PHE D 1 228 ? 82.885 29.997 36.386 1.00 40.27 303 PHE D CA 1
ATOM 7014 C C . PHE D 1 228 ? 82.531 30.614 37.726 1.00 42.25 303 PHE D C 1
ATOM 7015 O O . PHE D 1 228 ? 82.806 31.786 37.972 1.00 43.15 303 PHE D O 1
ATOM 7023 N N . ASP D 1 229 ? 81.929 29.815 38.598 1.00 45.06 304 ASP D N 1
ATOM 7024 C CA . ASP D 1 229 ? 81.516 30.285 39.913 1.00 46.81 304 ASP D CA 1
ATOM 7025 C C . ASP D 1 229 ? 82.121 29.446 41.043 1.00 47.18 304 ASP D C 1
ATOM 7026 O O . ASP D 1 229 ? 81.731 28.296 41.244 1.00 47.19 304 ASP D O 1
ATOM 7031 N N . GLY D 1 238 ? 80.553 24.266 39.464 1.00 53.20 313 GLY D N 1
ATOM 7032 C CA . GLY D 1 238 ? 81.483 25.345 39.166 1.00 52.16 313 GLY D CA 1
ATOM 7033 C C . GLY D 1 238 ? 81.051 26.147 37.950 1.00 51.78 313 GLY D C 1
ATOM 7034 O O . GLY D 1 238 ? 80.900 27.370 38.023 1.00 51.96 313 GLY D O 1
ATOM 7035 N N . LEU D 1 239 ? 80.854 25.455 36.831 1.00 50.23 314 LEU D N 1
ATOM 7036 C CA . LEU D 1 239 ? 80.425 26.099 35.598 1.00 48.45 314 LEU D CA 1
ATOM 7037 C C . LEU D 1 239 ? 79.174 26.942 35.814 1.00 46.46 314 LEU D C 1
ATOM 7038 O O . LEU D 1 239 ? 78.447 26.762 36.792 1.00 47.80 314 LEU D O 1
ATOM 7043 N N . ARG D 1 240 ? 78.926 27.870 34.897 1.00 42.89 315 ARG D N 1
ATOM 7044 C CA . ARG D 1 240 ? 77.777 28.752 35.007 1.00 38.59 315 ARG D CA 1
ATOM 7045 C C . ARG D 1 240 ? 77.321 29.068 33.586 1.00 36.47 315 ARG D C 1
ATOM 7046 O O . ARG D 1 240 ? 77.384 30.212 33.124 1.00 34.10 315 ARG D O 1
ATOM 7054 N N . LEU D 1 241 ? 76.857 28.027 32.906 1.00 33.26 316 LEU D N 1
ATOM 7055 C CA . LEU D 1 241 ? 76.417 28.122 31.519 1.00 30.32 316 LEU D CA 1
ATOM 7056 C C . LEU D 1 241 ? 75.230 29.052 31.285 1.00 27.51 316 LEU D C 1
ATOM 7057 O O . LEU D 1 241 ? 75.006 29.502 30.162 1.00 25.81 316 LEU D O 1
ATOM 7062 N N . SER D 1 242 ? 74.476 29.338 32.337 1.00 25.67 317 SER D N 1
ATOM 7063 C CA . SER D 1 242 ? 73.314 30.210 32.227 1.00 24.63 317 SER D CA 1
ATOM 7064 C C . SER D 1 242 ? 73.685 31.656 31.912 1.00 22.20 317 SER D C 1
ATOM 7065 O O . SER D 1 242 ? 72.836 32.423 31.464 1.00 22.97 317 SER D O 1
ATOM 7068 N N . ARG D 1 243 ? 74.934 32.040 32.150 1.00 21.22 318 ARG D N 1
ATOM 7069 C CA . ARG D 1 243 ? 75.339 33.433 31.876 1.00 19.93 318 ARG D CA 1
ATOM 7070 C C . ARG D 1 243 ? 75.897 33.606 30.469 1.00 20.02 318 ARG D C 1
ATOM 7071 O O . ARG D 1 243 ? 76.137 34.733 30.016 1.00 19.31 318 ARG D O 1
ATOM 7079 N N . ILE D 1 244 ? 76.094 32.491 29.769 1.00 20.34 319 ILE D N 1
ATOM 7080 C CA . ILE D 1 244 ? 76.612 32.558 28.414 1.00 20.20 319 ILE D CA 1
ATOM 7081 C C . ILE D 1 244 ? 75.570 33.190 27.498 1.00 19.60 319 ILE D C 1
ATOM 7082 O O . ILE D 1 244 ? 74.394 32.799 27.495 1.00 19.04 319 ILE D O 1
ATOM 7087 N N . GLY D 1 245 ? 76.000 34.181 26.726 1.00 19.20 320 GLY D N 1
ATOM 7088 C CA . GLY D 1 245 ? 75.063 34.853 25.844 1.00 20.02 320 GLY D CA 1
ATOM 7089 C C . GLY D 1 245 ? 75.349 36.344 25.706 1.00 20.38 320 GLY D C 1
ATOM 7090 O O . GLY D 1 245 ? 76.491 36.785 25.811 1.00 18.24 320 GLY D O 1
ATOM 7091 N N . GLY D 1 246 ? 74.292 37.105 25.453 1.00 22.73 321 GLY D N 1
ATOM 7092 C CA . GLY D 1 246 ? 74.418 38.539 25.277 1.00 26.10 321 GLY D CA 1
ATOM 7093 C C . GLY D 1 246 ? 74.725 39.270 26.567 1.00 29.49 321 GLY D C 1
ATOM 7094 O O . GLY D 1 246 ? 74.425 38.787 27.664 1.00 27.84 321 GLY D O 1
ATOM 7095 N N . ILE D 1 247 ? 75.325 40.447 26.431 1.00 33.43 322 ILE D N 1
ATOM 7096 C CA . ILE D 1 247 ? 75.678 41.236 27.595 1.00 39.92 322 ILE D CA 1
ATOM 7097 C C . ILE D 1 247 ? 74.707 42.362 27.825 1.00 44.75 322 ILE D C 1
ATOM 7098 O O . ILE D 1 247 ? 74.321 43.089 26.906 1.00 44.87 322 ILE D O 1
ATOM 7103 N N . HIS D 1 248 ? 74.363 42.485 29.097 1.00 50.69 323 HIS D N 1
ATOM 7104 C CA . HIS D 1 248 ? 73.463 43.477 29.661 1.00 55.47 323 HIS D CA 1
ATOM 7105 C C . HIS D 1 248 ? 72.367 42.672 30.332 1.00 56.57 323 HIS D C 1
ATOM 7106 O O . HIS D 1 248 ? 72.749 41.590 30.829 1.00 57.68 323 HIS D O 1
#

Nearest PDB structures (foldseek):
  1b12-assembly2_B  TM=1.005E+00  e=1.037E-40  Escherichia coli BL21(DE3)
  1kn9-assembly4_D  TM=9.769E-01  e=2.196E-34  Escherichia coli K-12
  1t7d-assembly2_A  TM=9.799E-01  e=4.766E-34  Escherichia coli
  3s04-assembly3_A  TM=9.634E-01  e=1.272E-33  Escherichia coli K-12
  1kn9-assembly3_C  TM=9.582E-01  e=1.772E-32  Escherichia coli K-12

InterPro domains:
  IPR000223 Peptidase S26A, signal peptidase I [PR00727] (80-96)
  IPR000223 Peptidase S26A, signal peptidase I [PR00727] (144-156)
  IPR000223 Peptidase S26A, signal peptidase I [PR00727] (264-283)
  IPR000223 Peptidase S26A, signal peptidase I [PTHR43390] (62-306)
  IPR000223 Peptidase S26A, signal peptidase I [TIGR02227] (66-305)
  IPR019533 Peptidase S26 [PF10502] (61-301)
  IPR019533 Peptidase S26 [cd06530] (83-297)
  IPR019756 Peptidase S26A, signal peptidase I, serine active site [PS00501] (89-96)
  IPR019757 Peptidase S26A, signal peptidase I, lysine active site [PS00760] (146-158)
  IPR019758 Peptidase S26A, signal peptidase I, conserved site [PS00761] (269-282)
  IPR019766 Signal peptidase I, all-beta subdomain [G3DSA:2.170.230.10] (155-263)
  IPR036286 LexA/Signal peptidase-like superfamily [SSF51306] (78-323)

Radius of gyration: 39.17 Å; Cα contacts (8 Å, |Δi|>4): 2302; chains: 4; bounding box: 118×99×76 Å

Sequence (898 aa):
RSFIYEPFQIPSGSMMPTLLIGDFILVEKFAYGIKDPIYQKTLIETGHPKRGDIVVFKYPEDPKLDYIKRAVGLPGDKVTYDPVSKELTIQPGCSSGQACENALPVTYSNVEPSDFVQTFSRRNGGEATSGFFEVPKNETKENGIRLSERKETLGDVTHRILTVPIAQDQVGMYYQQPGQQLATWIVPPGQYFMMGDNRDNSADSRYWGFVPEANLVGRATAIWMSFDGLRLSRIGGIHFIYEPFQIPSGSMMPTLLIGDFILVEKFGHPKRGDIVVFKYPEDPKLDYIKRAVGLPGDKVTYDPVSKELTIQPGCCENALPVTYSNVEPSDFVQTFSREATSGFFEVPKNETKENGIRLSERKETLGDVTHRILTVPIAQDQVGMYYQQPGQQLATWIVPPGQYFMMGDNRDNSADSRYWGFVPEANLVGRATAIWMSFDLRLSRIGGIHSFIYEPFQIPSGSMMPTLLIGDFILVEKFATGHPKRGDIVVFKYPEDPKLDYIKRAVGLPGDKVTYDPVSKELTIQPGCSSGQACENALPVTYSNVEPSDFVQTFSATSGFFEVPKNETKENGIRLSERKETLGDVTHRILTVPIAQDQVGMYYQQPGQQLATWIVPPGQYFMMGDNRDNSADSRYWGFVPEANLVGRATAIWMSFDKQEGEWPTGLRLSRIGGIHRSFIYEPFQIPSGSMMPTLLIGDFILVEKFAYGIKDPIYQKTLIETGHPKRGDIVVFKYPEDPKLDYIKRAVGLPGDKVTYDPVSKELTIQPALPVTYSNVEPSDFVQTFSTSGFFEVPKNETKENGIRLSERKETLGDVTHRILTVPIAQDQVGMYYQQPGQQLATWIVPPGQYFMMGDNRDNSADSRYWGFVPEANLVGRATAIWMSFDGLRLSRIGGIH

Foldseek 3Di:
DAWDKDKAAACDDLQPPLDHHQFIFIWIFQWGWDADPPHDDIDIDGHDDDAQFWFWFQDVVGSVDIDTFGQNFAAQWKWFADQVVRFIWIDHNPAPPDPDDHTADKDKDDKDFDQKKWAFDCVVNDTDTPDIDRHPPVDDDPRIATWIKIWIQGRHDIDMAIERVVDTDPLVQFDADPPDDGRIDGHHHQWTFTGHRPHVRTCGCRRPHIHHNVGTTGTTFWRCWGPVPTDVVRGGGRD/DDFAPDFDCDDLQPPQHDGQFTFDWDWDPDDDQQFFFWFQDPVGSVDIDTFGFNFAAQKKWFADQVVRFIWIAHNVHDDTQDKDKFDKAFDQWWWAWDDVIDIDIDGHDPVDDDPGTATWIKIWIQGRHDIDMATEGVVDTDDQVQFDAPPPHDGRIDGHHHQWTFGGHRPHVPDCGCRHVNIGGVVGTTGTGFFGCAGDCRPVVRGDGGD/DKDQAPDFDCDCLAPPLHHGFFTFIWDFPPPDDDDAQFFFWFQPPVHSVDIDTFGFHFDAQWKWFADQVVRDIWIQHNHDDDDPGDDTQDKDKFDKAFAQWFWACPVPIDIDRHPPVDDDDHGFTWIKIWIDGDHDIDMATEGVVDTDPQVQFDADPPDDGRIDGHHHQWTFTGHRPRRRTCGCRHVNIHGNVGTTGTGFWTQWGFDPAAPDPVHGGDCVRGDTGD/DAWDKDKDAACDDLQPPQDDHQFIFIWIFQKGWDQDPPPRPIDIDGHDDDAQFFFWFQPPVHSVDIDTFGFHFAAFWKWFADQVVRFIQIDVNQDKDKDDKAFDQWKWADVPTDIDRHDPVDHDVRIFTWIKIWIQGRHDIDMATEGVPDTDPQVQFDADPPHDTRIDTHHHQWTFGGHRPRRPTCTCRHVNIHHNVGTTGTTFWGCWGPPPTDCVRGDGTD

GO terms:
  GO:0005886 plasma membrane (C, IDA)
  GO:0004175 endopeptidase activity (F, IDA)
  GO:0004175 endopeptidase activity (F, IMP)
  GO:0004252 serine-type endopeptidase activity (F, IMP)
  GO:0008233 peptidase activity (F, IDA)
  GO:0006508 proteolysis (P, IDA)
  GO:0008233 peptidase activity (F, IMP)
  GO:0016485 protein processing (P, IMP)
  GO:0006508 proteolysis (P, IMP)

Secondary structure (DSSP, 8-state):
-B--EEEEE--S-TTTTTS-TTEEEEEEESEEEEE-GGGS-EEEEE--PPTT-EEEEE-TT-TTSEEEEEEEE-TT-EEEEETTTTEEEEETT--SS--------EEE---EEEEEEEEEE-GGGS-EEEEEEE--TT---TTEEEEEEEEEEETTEEEEEEE-TT----GGGS---TT--TTEEEPPTTEEEEE-SBTTS---HHHH--EEGGGEEEEEEEEEEEB--B-GGG-B---/-EE-SS-----TTTTTS-TTEEEEEEE---PPTT-EEEEE-TTSTTSEEEEEEEE-TT-EEEEETTTTEEEEES--------EEEPPPEEEEEEEEEE---EEEEEE--TTS--SSSEEEEEEEEEETTEEEEEEE-TT----GGGS---TTS-TTEEEPPTTEEEEE-SBTTS---HHHH--EEGGGEEEEEEEEEEE----GGG-EE--/-EEE-SS-----TTTTTS-TTEEEEEEE-------TT-EEEEE-TTSTTSEEEEEEEE-TT-EEEEETTTTEEEEESS-SSSS-----B-EEE---EEEEEEEEE---EEEEE--SSS--SSSEEEEEEEEEETTEEEEEEE-TT----GGGS---TTS-TTEEEPPTTEEEEE-SBTTS---HHHH--EEGGGEEEEEEEEEEEB-TT--SSSTTB-GGG-EE--/-B--EEEEE--S-TTTTTS-TTEEEEEEESEEEEE-TTT--EEEEE--PPTT-EEEEE-TT-TTSEEEEEEEE-TT-EEEEETTTTEEEEE--B-EEE---EEEEEEEE----EEEE--TT---TTEEEEEEEEEEETTEEEEEEE-TT----GGGS---TTS-TTEEEPPTTEEEEE-SBTTS---HHHH--EEGGGEEEEEEEEEEEB--B-GGG-B---

Organism: Escherichia coli (strain K12) (NCBI:txid83333)

CATH classification: 2.10.109.10 (+1 more: 2.170.230.10)